Protein AF-0000000072577090 (afdb_homodimer)

Secondary structure (DSSP, 8-state):
------GGGPEEEEEEE-HHHHHHHHHHHHHHT--HHHHHHHHHHHHHH-SSPPPP---TT-EEEEEEE-TTHHHHHHHHHHHTT--HHHHHHHHHHHHHHHSPPPPP---SS-EEEEEE-SSTTS-HHHHHHHHHHHHHS-TTSEEEEE-THHHHHHHHHHH-----S----TT-EEEEE-----EEEEE--TT-HHHHHTT--PBPTTS--HHHHHHT---S-GGGG-EE---TTTTT-EEEE--BGGGGGHHHHHTTSTTGGGHHHHHHHHHHTT-SEEEEE--S--SHHHHHHHHHTSPPTTPPTTSSEEEEEEESSTHHHHHHHHHHHHHHHHHHHHT----EEEEEEEEE-GGGTHHHHHHHHHHHHT-SSPEEEEEE--HHHHHHHHHT--HHHH-TTSHHHHHHHHHHHHH-/------GGGPEEEEEEE-HHHHHHHHHHHHHHT--HHHHHHHHHHHHHH-SSPPPP---TT-EEEEEEE-TTHHHHHHHHHHHTT--HHHHHHHHHHHHHHHSPPPPP---SS-EEEEEE-SSTTS-HHHHHHHHHHHHHS-TTSEEEEE-THHHHHHHHHHH-----S----TT-EEEEE-----EEEEE--TT-HHHHHTT--PBPTTS--HHHHHTT---S-GGGG-EE---TTTTT-EEEE--BGGGGGHHHHHTTSTTGGGHHHHHHHHHHTT-SEEEEE--S--SHHHHHHHHHTSPPTTPPTTSSEEEEEEESSTHHHHHHHHHHHHHHHHHHHHT----EEEEEEEEE-GGGTHHHHHHHHHHHT--SSPEEEEEE--HHHHHHHHHT--HHHH-TTSHHHHHHHHHHHHH-

Solvent-accessible surface area (backbone atoms only — not comparable to full-atom values): 44382 Å² total; per-residue (Å²): 131,83,70,78,76,68,77,80,66,46,41,80,46,79,50,46,38,22,63,69,60,52,50,52,46,51,43,46,23,45,68,67,71,42,54,61,40,57,50,48,45,50,10,44,54,52,51,68,68,46,92,67,86,73,76,88,58,86,56,73,80,41,37,86,38,72,47,47,34,58,72,64,50,66,60,54,47,53,52,49,24,56,77,68,72,48,51,67,49,50,44,49,45,35,12,46,49,50,35,49,69,74,47,58,80,72,77,66,89,68,60,94,57,57,26,30,37,28,31,37,42,44,58,70,87,39,45,45,50,57,50,46,51,39,31,47,49,34,36,8,17,41,48,90,39,69,38,61,25,40,60,60,52,42,59,51,46,59,52,48,67,69,64,73,90,81,82,72,80,87,68,69,71,61,72,56,64,39,69,38,47,29,55,48,35,32,27,36,39,33,32,63,20,40,80,27,58,52,20,41,29,57,55,46,67,61,39,56,80,90,59,60,47,67,51,31,37,39,55,73,58,58,78,69,62,72,72,75,59,49,41,74,49,87,41,84,58,29,70,73,21,32,32,34,35,47,10,31,61,64,39,52,45,34,53,68,50,35,71,76,39,80,72,39,47,47,21,51,38,66,50,46,53,84,56,42,85,77,28,36,33,39,38,37,28,48,43,56,48,65,51,59,60,44,46,10,46,50,52,49,10,30,58,52,94,90,56,60,92,54,58,24,8,35,35,35,45,32,40,42,45,74,72,37,56,60,42,48,51,53,50,54,49,51,54,48,50,48,24,65,75,68,70,51,50,63,33,63,60,19,30,30,38,24,61,41,50,74,86,67,41,67,60,26,51,51,33,44,48,54,50,56,65,50,57,75,51,32,64,53,35,71,31,58,67,57,67,62,58,57,49,17,42,72,68,24,34,50,46,59,72,68,38,50,84,35,70,54,33,17,34,24,37,22,30,35,59,61,61,98,132,81,70,79,76,68,77,81,65,45,41,80,46,80,49,45,40,23,62,68,59,50,49,51,47,52,43,45,22,45,66,68,72,42,55,60,41,57,49,49,46,51,11,44,54,52,50,69,67,47,90,66,86,72,73,87,57,86,56,73,78,43,36,86,38,73,48,46,34,58,72,64,51,64,61,53,47,52,52,49,27,55,76,68,72,47,51,67,48,50,45,50,45,36,11,46,50,50,36,48,68,74,48,58,79,71,78,67,89,68,61,95,57,58,24,29,37,28,32,36,41,44,59,70,89,39,45,44,50,58,48,46,53,38,32,46,48,34,36,9,18,41,49,91,37,69,37,61,24,39,61,58,52,39,59,52,45,58,53,47,65,69,66,71,89,79,84,69,81,85,68,66,71,63,71,58,63,38,69,38,47,29,56,47,34,33,28,36,37,33,33,63,21,39,81,27,58,50,20,40,28,57,55,47,68,62,40,56,80,90,57,62,46,67,52,32,37,41,55,72,58,57,78,69,63,73,74,76,60,48,41,72,50,86,40,83,58,28,71,73,21,30,32,35,36,48,1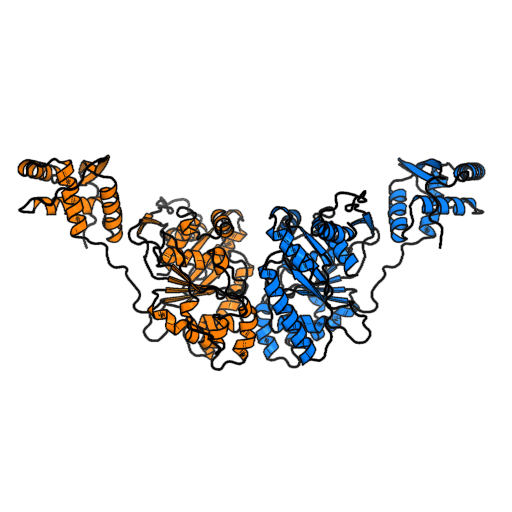0,30,60,62,38,52,45,37,54,68,50,36,72,76,37,80,70,40,45,48,21,50,37,65,51,45,54,85,56,41,86,78,28,38,34,37,38,35,29,48,43,56,48,66,50,59,59,46,46,10,45,50,51,49,9,31,58,51,93,92,57,60,91,52,57,25,9,35,35,36,44,33,40,43,45,74,72,38,55,60,42,48,52,53,50,54,49,51,52,49,49,49,25,65,76,69,70,51,50,64,33,62,60,18,30,30,36,23,60,41,49,73,86,68,40,66,60,26,51,52,33,42,49,55,48,56,68,33,66,80,52,34,62,52,35,72,32,56,65,57,67,62,58,57,50,18,42,73,68,24,34,51,46,59,73,69,40,49,82,36,72,54,34,17,34,24,37,20,29,37,59,63,62,97

Organism: Streptomyces coelicolor (strain ATCC BAA-471 / A3(2) / M145) (NCBI:txid100226)

InterPro domains:
  IPR002586 CobQ/CobB/MinD/ParA nucleotide binding domain [PF01656] (117-141)
  IPR025669 AAA domain [PF13614] (180-297)
  IPR027417 P-loop containing nucleoside triphosphate hydrolase [G3DSA:3.40.50.300] (107-420)
  IPR027417 P-loop containing nucleoside triphosphate hydrolase [SSF52540] (109-142)
  IPR027417 P-loop containing nucleoside triphosphate hydrolase [SSF52540] (183-419)
  IPR050678 DNA Partitioning ATPase [PTHR13696] (109-419)

pLDDT: mean 87.31, std 14.74, range [22.56, 98.88]

Structure (mmCIF, N/CA/C/O backbone):
data_AF-0000000072577090-model_v1
#
loop_
_entity.id
_entity.type
_entity.pdbx_description
1 polymer 'Plasmid partitioning protein, ParA1'
#
loop_
_atom_site.group_PDB
_atom_site.id
_atom_site.type_symbol
_atom_site.label_atom_id
_atom_site.label_alt_id
_atom_site.label_comp_id
_atom_site.label_asym_id
_atom_site.label_entity_id
_atom_site.label_seq_id
_atom_site.pdbx_PDB_ins_code
_atom_site.Cartn_x
_atom_site.Cartn_y
_atom_site.Cartn_z
_atom_site.occupancy
_atom_site.B_iso_or_equiv
_atom_site.auth_seq_id
_atom_site.auth_comp_id
_atom_site.auth_asym_id
_atom_site.auth_atom_id
_atom_site.pdbx_PDB_model_num
ATOM 1 N N . MET A 1 1 ? -1.999 53.438 -0.349 1 22.56 1 MET A N 1
ATOM 2 C CA . MET A 1 1 ? -1.002 53.188 -1.384 1 22.56 1 MET A CA 1
ATOM 3 C C . MET A 1 1 ? 0.4 53.5 -0.883 1 22.56 1 MET A C 1
ATOM 5 O O . MET A 1 1 ? 0.87 54.625 -1.033 1 22.56 1 MET A O 1
ATOM 9 N N . SER A 1 2 ? 0.749 53.031 0.361 1 27.7 2 SER A N 1
ATOM 10 C CA . SER A 1 2 ? 1.981 53.406 1.045 1 27.7 2 SER A CA 1
ATOM 11 C C . SER A 1 2 ? 3.203 53.125 0.179 1 27.7 2 SER A C 1
ATOM 13 O O . SER A 1 2 ? 3.33 52.031 -0.385 1 27.7 2 SER A O 1
ATOM 15 N N . SER A 1 3 ? 3.766 54.125 -0.482 1 32.41 3 SER A N 1
ATOM 16 C CA . SER A 1 3 ? 4.898 54.125 -1.403 1 32.41 3 SER A CA 1
ATOM 17 C C . SER A 1 3 ? 6.016 53.219 -0.913 1 32.41 3 SER A C 1
ATOM 19 O O . SER A 1 3 ? 6.355 53.219 0.271 1 32.41 3 SER A O 1
ATOM 21 N N . PRO A 1 4 ? 6.246 52.031 -1.61 1 38.53 4 PRO A N 1
ATOM 22 C CA . PRO A 1 4 ? 7.426 51.25 -1.233 1 38.53 4 PRO A CA 1
ATOM 23 C C . PRO A 1 4 ? 8.641 52.125 -0.935 1 38.53 4 PRO A C 1
ATOM 25 O O . PRO A 1 4 ? 9 53 -1.736 1 38.53 4 PRO A O 1
ATOM 28 N N . ALA A 1 5 ? 8.875 52.594 0.219 1 40.69 5 ALA A N 1
ATOM 29 C CA . ALA A 1 5 ? 10.062 53.344 0.639 1 40.69 5 ALA A CA 1
ATOM 30 C C . ALA A 1 5 ? 11.297 52.875 -0.127 1 40.69 5 ALA A C 1
ATOM 32 O O . ALA A 1 5 ? 11.602 51.656 -0.153 1 40.69 5 ALA A O 1
ATOM 33 N N . THR A 1 6 ? 11.695 53.375 -1.257 1 43.81 6 THR A N 1
ATOM 34 C CA . THR A 1 6 ? 12.898 53.188 -2.064 1 43.81 6 THR A CA 1
ATOM 35 C C . THR A 1 6 ? 14.109 52.906 -1.177 1 43.81 6 THR A C 1
ATOM 37 O O . THR A 1 6 ? 14.375 53.656 -0.242 1 43.81 6 THR A O 1
ATOM 40 N N . SER A 1 7 ? 14.609 51.719 -0.969 1 48.34 7 SER A N 1
ATOM 41 C CA . SER A 1 7 ? 15.789 51.156 -0.322 1 48.34 7 SER A CA 1
ATOM 42 C C . SER A 1 7 ? 16.984 52.094 -0.437 1 48.34 7 SER A C 1
ATOM 44 O O . SER A 1 7 ? 17.938 52 0.336 1 48.34 7 SER A O 1
ATOM 46 N N . ASN A 1 8 ? 16.922 52.969 -1.437 1 55.75 8 ASN A N 1
ATOM 47 C CA . ASN A 1 8 ? 18.156 53.656 -1.833 1 55.75 8 ASN A CA 1
ATOM 48 C C . ASN A 1 8 ? 18.531 54.75 -0.839 1 55.75 8 ASN A C 1
ATOM 50 O O . ASN A 1 8 ? 19.688 55.156 -0.771 1 55.75 8 ASN A O 1
ATOM 54 N N . ASP A 1 9 ? 17.547 55.25 -0.055 1 71.38 9 ASP A N 1
ATOM 55 C CA . ASP A 1 9 ? 17.891 56.469 0.683 1 71.38 9 ASP A CA 1
ATOM 56 C C . ASP A 1 9 ? 18.047 56.188 2.174 1 71.38 9 ASP A C 1
ATOM 58 O O . ASP A 1 9 ? 17.891 57.062 3.006 1 71.38 9 ASP A O 1
ATOM 62 N N . ARG A 1 10 ? 18.344 54.875 2.525 1 83.94 10 ARG A N 1
ATOM 63 C CA . ARG A 1 10 ? 18.5 54.562 3.945 1 83.94 10 ARG A CA 1
ATOM 64 C C . ARG A 1 10 ? 19.984 54.406 4.301 1 83.94 10 ARG A C 1
ATOM 66 O O . ARG A 1 10 ? 20.797 54.125 3.432 1 83.94 10 ARG A O 1
ATOM 73 N N . GLU A 1 11 ? 20.281 54.812 5.512 1 89.5 11 GLU A N 1
ATOM 74 C CA . GLU A 1 11 ? 21.656 54.688 6.004 1 89.5 11 GLU A CA 1
ATOM 75 C C . GLU A 1 11 ? 21.812 53.438 6.875 1 89.5 11 GLU A C 1
ATOM 77 O O . GLU A 1 11 ? 20.953 53.156 7.703 1 89.5 11 GLU A O 1
ATOM 82 N N . LYS A 1 12 ? 22.906 52.688 6.695 1 91.88 12 LYS A N 1
ATOM 83 C CA . LYS A 1 12 ? 23.219 51.5 7.504 1 91.88 12 LYS A CA 1
ATOM 84 C C . LYS A 1 12 ? 23.672 51.906 8.906 1 91.88 12 LYS A C 1
ATOM 86 O O . LYS A 1 12 ? 24.531 52.781 9.062 1 91.88 12 LYS A O 1
ATOM 91 N N . VAL A 1 13 ? 23.078 51.344 9.898 1 90.88 13 VAL A N 1
ATOM 92 C CA . VAL A 1 13 ? 23.438 51.594 11.289 1 90.88 13 VAL A CA 1
ATOM 93 C C . VAL A 1 13 ? 23.844 50.281 11.953 1 90.88 13 VAL A C 1
ATOM 95 O O . VAL A 1 13 ? 23.25 49.25 11.68 1 90.88 13 VAL A O 1
ATOM 98 N N . VAL A 1 14 ? 24.859 50.312 12.75 1 92.06 14 VAL A N 1
ATOM 99 C CA . VAL A 1 14 ? 25.359 49.156 13.445 1 92.06 14 VAL A CA 1
ATOM 100 C C . VAL A 1 14 ? 25.328 49.375 14.953 1 92.06 14 VAL A C 1
ATOM 102 O O . VAL A 1 14 ? 25.781 50.438 15.43 1 92.06 14 VAL A O 1
ATOM 105 N N . SER A 1 15 ? 24.688 48.5 15.609 1 93 15 SER A N 1
ATOM 106 C CA . SER A 1 15 ? 24.641 48.5 17.062 1 93 15 SER A CA 1
ATOM 107 C C . SER A 1 15 ? 24.641 47.062 17.609 1 93 15 SER A C 1
ATOM 109 O O . SER A 1 15 ? 25.172 46.156 16.984 1 93 15 SER A O 1
ATOM 111 N N . LYS A 1 16 ? 24.172 46.938 18.906 1 94.56 16 LYS A N 1
ATOM 112 C CA . LYS A 1 16 ? 24.078 45.625 19.516 1 94.56 16 LYS A CA 1
ATOM 113 C C . LYS A 1 16 ? 22.672 45.375 20.062 1 94.56 16 LYS A C 1
ATOM 115 O O . LYS A 1 16 ? 22 46.312 20.516 1 94.56 16 LYS A O 1
ATOM 120 N N . LEU A 1 17 ? 22.281 44.188 19.938 1 93.81 17 LEU A N 1
ATOM 121 C CA . LEU A 1 17 ? 20.969 43.75 20.422 1 93.81 17 LEU A CA 1
ATOM 122 C C . LEU A 1 17 ? 21.031 42.312 20.969 1 93.81 17 LEU A C 1
ATOM 124 O O . LEU A 1 17 ? 21.672 41.469 20.359 1 93.81 17 LEU A O 1
ATOM 128 N N . PRO A 1 18 ? 20.375 42.125 22.125 1 93.5 18 PRO A N 1
ATOM 129 C CA . PRO A 1 18 ? 20.328 40.75 22.594 1 93.5 18 PRO A CA 1
ATOM 130 C C . PRO A 1 18 ? 19.641 39.812 21.609 1 93.5 18 PRO A C 1
ATOM 132 O O . PRO A 1 18 ? 18.656 40.188 20.969 1 93.5 18 PRO A O 1
ATOM 135 N N . GLY A 1 19 ? 20.141 38.562 21.562 1 91.31 19 GLY A N 1
ATOM 136 C CA . GLY A 1 19 ? 19.625 37.562 20.625 1 91.31 19 GLY A CA 1
ATOM 137 C C . GLY A 1 19 ? 18.141 37.344 20.75 1 91.31 19 GLY A C 1
ATOM 138 O O . GLY A 1 19 ? 17.438 37.25 19.734 1 91.31 19 GLY A O 1
ATOM 139 N N . TRP A 1 20 ? 17.703 37.25 21.984 1 91.62 20 TRP A N 1
ATOM 140 C CA . TRP A 1 20 ? 16.281 36.969 22.203 1 91.62 20 TRP A CA 1
ATOM 141 C C . TRP A 1 20 ? 15.422 38.125 21.688 1 91.62 20 TRP A C 1
ATOM 143 O O . TRP A 1 20 ? 14.344 37.875 21.125 1 91.62 20 TRP A O 1
ATOM 153 N N . LEU A 1 21 ? 15.812 39.344 21.859 1 93.25 21 LEU A N 1
ATOM 154 C CA . LEU A 1 21 ? 15.055 40.531 21.406 1 93.25 21 LEU A CA 1
ATOM 155 C C . LEU A 1 21 ? 15.055 40.594 19.875 1 93.25 21 LEU A C 1
ATOM 157 O O . LEU A 1 21 ? 14.039 40.938 19.266 1 93.25 21 LEU A O 1
ATOM 161 N N . ARG A 1 22 ? 16.172 40.25 19.328 1 92.12 22 ARG A N 1
ATOM 162 C CA . ARG A 1 22 ? 16.281 40.188 17.875 1 92.12 22 ARG A CA 1
ATOM 163 C C . ARG A 1 22 ? 15.312 39.156 17.297 1 92.12 22 ARG A C 1
ATOM 165 O O . ARG A 1 22 ? 14.664 39.406 16.266 1 92.12 22 ARG A O 1
ATOM 172 N N . GLN A 1 23 ? 15.289 38.062 17.922 1 90.38 23 GLN A N 1
ATOM 173 C CA . GLN A 1 23 ? 14.414 36.969 17.469 1 90.38 23 GLN A CA 1
ATOM 174 C C . GLN A 1 23 ? 12.945 37.375 17.578 1 90.38 23 GLN A C 1
ATOM 176 O O . GLN A 1 23 ? 12.164 37.125 16.656 1 90.38 23 GLN A O 1
ATOM 181 N N . ASN A 1 24 ? 12.617 37.938 18.672 1 91.75 24 ASN A N 1
ATOM 182 C CA . ASN A 1 24 ? 11.242 38.406 18.875 1 91.75 24 ASN A CA 1
ATOM 183 C C . ASN A 1 24 ? 10.852 39.438 17.828 1 91.75 24 ASN A C 1
ATOM 185 O O . ASN A 1 24 ? 9.727 39.438 17.328 1 91.75 24 ASN A O 1
ATOM 189 N N . LEU A 1 25 ? 11.773 40.312 17.531 1 92.5 25 LEU A N 1
ATOM 190 C CA . LEU A 1 25 ? 11.539 41.344 16.531 1 92.5 25 LEU A CA 1
ATOM 191 C C . LEU A 1 25 ? 11.305 40.719 15.156 1 92.5 25 LEU A C 1
ATOM 193 O O . LEU A 1 25 ? 10.367 41.094 14.453 1 92.5 25 LEU A O 1
ATOM 197 N N . LYS A 1 26 ? 12.133 39.781 14.867 1 89.88 26 LYS A N 1
ATOM 198 C CA . LYS A 1 26 ? 12.031 39.094 13.586 1 89.88 26 LYS A CA 1
ATOM 199 C C . LYS A 1 26 ? 10.688 38.375 13.438 1 89.88 26 LYS A C 1
ATOM 201 O O . LYS A 1 26 ? 10.016 38.531 12.414 1 89.88 26 LYS A O 1
ATOM 206 N N . ILE A 1 27 ? 10.281 37.719 14.414 1 88.62 27 ILE A N 1
ATOM 207 C CA . ILE A 1 27 ? 9.039 36.938 14.414 1 88.62 27 ILE A CA 1
ATOM 208 C C . ILE A 1 27 ? 7.848 37.906 14.289 1 88.62 27 ILE A C 1
ATOM 210 O O . ILE A 1 27 ? 6.977 37.719 13.438 1 88.62 27 ILE A O 1
ATOM 214 N N . ARG A 1 28 ? 7.852 38.906 15.172 1 90.62 28 ARG A N 1
ATOM 215 C CA . ARG A 1 28 ? 6.727 39.844 15.227 1 90.62 28 ARG A CA 1
ATOM 216 C C . ARG A 1 28 ? 6.594 40.625 13.93 1 90.62 28 ARG A C 1
ATOM 218 O O . ARG A 1 28 ? 5.484 40.875 13.445 1 90.62 28 ARG A O 1
ATOM 225 N N . ALA A 1 29 ? 7.723 41.031 13.422 1 90.12 29 ALA A N 1
ATOM 226 C CA . ALA A 1 29 ? 7.707 41.75 12.141 1 90.12 29 ALA A CA 1
ATOM 227 C C . ALA A 1 29 ? 7.105 40.875 11.039 1 90.12 29 ALA A C 1
ATOM 229 O O . ALA A 1 29 ? 6.281 41.344 10.25 1 90.12 29 ALA A O 1
ATOM 230 N N . ALA A 1 30 ? 7.492 39.656 11.047 1 86.06 30 ALA A N 1
ATOM 231 C CA . ALA A 1 30 ? 6.973 38.719 10.062 1 86.06 30 ALA A CA 1
ATOM 232 C C . ALA A 1 30 ? 5.473 38.5 10.25 1 86.06 30 ALA A C 1
ATOM 234 O O . ALA A 1 30 ? 4.727 38.406 9.266 1 86.06 30 ALA A O 1
ATOM 235 N N . GLN A 1 31 ? 5.086 38.375 11.438 1 85.94 31 GLN A N 1
ATOM 236 C CA . GLN A 1 31 ? 3.674 38.188 11.758 1 85.94 31 GLN A CA 1
ATOM 237 C C . GLN A 1 31 ? 2.822 39.344 11.227 1 85.94 31 GLN A C 1
ATOM 239 O O . GLN A 1 31 ? 1.686 39.125 10.797 1 85.94 31 GLN A O 1
ATOM 244 N N . HIS A 1 32 ? 3.432 40.531 11.234 1 88.44 32 HIS A N 1
ATOM 245 C CA . HIS A 1 32 ? 2.697 41.719 10.805 1 88.44 32 HIS A CA 1
ATOM 246 C C . HIS A 1 32 ? 3.018 42.062 9.352 1 88.44 32 HIS A C 1
ATOM 248 O O . HIS A 1 32 ? 2.494 43.031 8.812 1 88.44 32 HIS A O 1
ATOM 254 N N . GLY A 1 33 ? 3.883 41.281 8.766 1 86 33 GLY A N 1
ATOM 255 C CA . GLY A 1 33 ? 4.254 41.531 7.383 1 86 33 GLY A CA 1
ATOM 256 C C . GLY A 1 33 ? 5.035 42.812 7.203 1 86 33 GLY A C 1
ATOM 257 O O . GLY A 1 33 ? 4.844 43.531 6.219 1 86 33 GLY A O 1
ATOM 258 N N . ILE A 1 34 ? 5.816 43.188 8.18 1 88.44 34 ILE A N 1
ATOM 259 C CA . ILE A 1 34 ? 6.613 44.406 8.164 1 88.44 34 ILE A CA 1
ATOM 260 C C . ILE A 1 34 ? 8.102 44.062 8.117 1 88.44 34 ILE A C 1
ATOM 262 O O . ILE A 1 34 ? 8.531 43.094 8.742 1 88.44 34 ILE A O 1
ATOM 266 N N . GLU A 1 35 ? 8.773 44.781 7.352 1 90.25 35 GLU A N 1
ATOM 267 C CA . GLU A 1 35 ? 10.219 44.594 7.336 1 90.25 35 GLU A CA 1
ATOM 268 C C . GLU A 1 35 ? 10.844 44.969 8.68 1 90.25 35 GLU A C 1
ATOM 270 O O . GLU A 1 35 ? 10.391 45.875 9.352 1 90.25 35 GLU A O 1
ATOM 275 N N . ILE A 1 36 ? 11.859 44.344 8.984 1 91.25 36 ILE A N 1
ATOM 276 C CA . ILE A 1 36 ? 12.555 44.562 10.25 1 91.25 36 ILE A CA 1
ATOM 277 C C . ILE A 1 36 ? 13.016 46.031 10.352 1 91.25 36 ILE A C 1
ATOM 279 O O . ILE A 1 36 ? 12.883 46.656 11.398 1 91.25 36 ILE A O 1
ATOM 283 N N . GLN A 1 37 ? 13.539 46.562 9.289 1 92.44 37 GLN A N 1
ATOM 284 C CA . GLN A 1 37 ? 14.039 47.938 9.297 1 92.44 37 GLN A CA 1
ATOM 285 C C . GLN A 1 37 ? 12.922 48.906 9.586 1 92.44 37 GLN A C 1
ATOM 287 O O . GLN A 1 37 ? 13.133 49.938 10.273 1 92.44 37 GLN A O 1
ATOM 292 N N . THR A 1 38 ? 11.805 48.594 9.07 1 93.5 38 THR A N 1
ATOM 293 C CA . THR A 1 38 ? 10.656 49.469 9.312 1 93.5 38 THR A CA 1
ATOM 294 C C . THR A 1 38 ? 10.211 49.375 10.773 1 93.5 38 THR A C 1
ATOM 296 O O . THR A 1 38 ? 9.852 50.406 11.375 1 93.5 38 THR A O 1
ATOM 299 N N . ALA A 1 39 ? 10.242 48.219 11.312 1 94.88 39 ALA A N 1
ATOM 300 C CA . ALA A 1 39 ? 9.891 48.031 12.719 1 94.88 39 ALA A CA 1
ATOM 301 C C . ALA A 1 39 ? 10.836 48.781 13.633 1 94.88 39 ALA A C 1
ATOM 303 O O . ALA A 1 39 ? 10.406 49.438 14.586 1 94.88 39 ALA A O 1
ATOM 304 N N . VAL A 1 40 ? 12.078 48.75 13.344 1 95.5 40 VAL A N 1
ATOM 305 C CA . VAL A 1 40 ? 13.086 49.406 14.141 1 95.5 40 VAL A CA 1
ATOM 306 C C . VAL A 1 40 ? 12.906 50.938 14.016 1 95.5 40 VAL A C 1
ATOM 308 O O . VAL A 1 40 ? 12.977 51.656 15.008 1 95.5 40 VAL A O 1
ATOM 311 N N . GLU A 1 41 ? 12.648 51.344 12.812 1 95.38 41 GLU A N 1
ATOM 312 C CA . GLU A 1 41 ? 12.391 52.75 12.562 1 95.38 41 GLU A CA 1
ATOM 313 C C . GLU A 1 41 ? 11.234 53.25 13.414 1 95.38 41 GLU A C 1
ATOM 315 O O . GLU A 1 41 ? 11.344 54.312 14.062 1 95.38 41 GLU A O 1
ATOM 320 N N . GLN A 1 42 ? 10.227 52.531 13.398 1 95.06 42 GLN A N 1
ATOM 321 C CA . GLN A 1 42 ? 9.039 52.906 14.148 1 95.06 42 GLN A CA 1
ATOM 322 C C . GLN A 1 42 ? 9.305 52.875 15.648 1 95.06 42 GLN A C 1
ATOM 324 O O . GLN A 1 42 ? 8.883 53.781 16.375 1 95.06 42 GLN A O 1
ATOM 329 N N . GLY A 1 43 ? 9.93 51.875 16.125 1 95.12 43 GLY A N 1
ATOM 330 C CA . GLY A 1 43 ? 10.273 51.75 17.531 1 95.12 43 GLY A CA 1
ATOM 331 C C . GLY A 1 43 ? 11.086 52.938 18.031 1 95.12 43 GLY A C 1
ATOM 332 O O . GLY A 1 43 ? 10.797 53.5 19.094 1 95.12 43 GLY A O 1
ATOM 333 N N . ILE A 1 44 ? 12.055 53.281 17.266 1 95.25 44 ILE A N 1
ATOM 334 C CA . ILE A 1 44 ? 12.93 54.375 17.625 1 95.25 44 ILE A CA 1
ATOM 335 C C . ILE A 1 44 ? 12.125 55.688 17.656 1 95.25 44 ILE A C 1
ATOM 337 O O . ILE A 1 44 ? 12.242 56.469 18.594 1 95.25 44 ILE A O 1
ATOM 341 N N . SER A 1 45 ? 11.367 55.875 16.594 1 94.81 45 SER A N 1
ATOM 342 C CA . SER A 1 45 ? 10.539 57.094 16.516 1 94.81 45 SER A CA 1
ATOM 343 C C . SER A 1 45 ? 9.617 57.188 17.734 1 94.81 45 SER A C 1
ATOM 345 O O . SER A 1 45 ? 9.516 58.25 18.359 1 94.81 45 SER A O 1
ATOM 347 N N . ASP A 1 46 ? 9.016 56.125 18.078 1 94.19 46 ASP A N 1
ATOM 348 C CA . ASP A 1 46 ? 8.086 56.125 19.203 1 94.19 46 ASP A CA 1
ATOM 349 C C . ASP A 1 46 ? 8.82 56.344 20.516 1 94.19 46 ASP A C 1
ATOM 351 O O . ASP A 1 46 ? 8.336 57.062 21.391 1 94.19 46 ASP A O 1
ATOM 355 N N . TRP A 1 47 ? 9.891 55.625 20.656 1 94.25 47 TRP A N 1
ATOM 356 C CA . TRP A 1 47 ? 10.68 55.75 21.875 1 94.25 47 TRP A CA 1
ATOM 357 C C . TRP A 1 47 ? 11.172 57.188 22.078 1 94.25 47 TRP A C 1
ATOM 359 O O . TRP A 1 47 ? 11.133 57.688 23.188 1 94.25 47 TRP A O 1
ATOM 369 N N . CYS A 1 48 ? 11.594 57.844 21 1 93.69 48 CYS A N 1
ATOM 370 C CA . CYS A 1 48 ? 12.07 59.219 21.078 1 93.69 48 CYS A CA 1
ATOM 371 C C . CYS A 1 48 ? 10.93 60.156 21.422 1 93.69 48 CYS A C 1
ATOM 373 O O . CYS A 1 48 ? 11.164 61.219 22 1 93.69 48 CYS A O 1
ATOM 375 N N . GLY A 1 49 ? 9.758 59.781 21.078 1 90.69 49 GLY A N 1
ATOM 376 C CA . GLY A 1 49 ? 8.594 60.625 21.312 1 90.69 49 GLY A CA 1
ATOM 377 C C . GLY A 1 49 ? 8.047 60.5 22.719 1 90.69 49 GLY A C 1
ATOM 378 O O . GLY A 1 49 ? 7.184 61.281 23.125 1 90.69 49 GLY A O 1
ATOM 379 N N . LEU A 1 50 ? 8.523 59.562 23.484 1 88.31 50 LEU A N 1
ATOM 380 C CA . LEU A 1 50 ? 8.039 59.375 24.844 1 88.31 50 LEU A CA 1
ATOM 381 C C . LEU A 1 50 ? 8.562 60.469 25.781 1 88.31 50 LEU A C 1
ATOM 383 O O . LEU A 1 50 ? 9.68 60.938 25.594 1 88.31 50 LEU A O 1
ATOM 387 N N . ALA A 1 51 ? 7.758 60.781 26.734 1 75.94 51 ALA A N 1
ATOM 388 C CA . ALA A 1 51 ? 8.133 61.781 27.734 1 75.94 51 ALA A CA 1
ATOM 389 C C . ALA A 1 51 ? 9.055 61.188 28.797 1 75.94 51 ALA A C 1
ATOM 391 O O . ALA A 1 51 ? 9.883 61.875 29.375 1 75.94 51 ALA A O 1
ATOM 392 N N . SER A 1 52 ? 8.75 59.844 29.203 1 71.19 52 SER A N 1
ATOM 393 C CA . SER A 1 52 ? 9.539 59.188 30.234 1 71.19 52 SER A CA 1
ATOM 394 C C . SER A 1 52 ? 10.211 57.938 29.688 1 71.19 52 SER A C 1
ATOM 396 O O . SER A 1 52 ? 9.789 57.406 28.672 1 71.19 52 SER A O 1
ATOM 398 N N . ALA A 1 53 ? 11.281 57.594 30.453 1 67.56 53 ALA A N 1
ATOM 399 C CA . ALA A 1 53 ? 12.055 56.406 30.062 1 67.56 53 ALA A CA 1
ATOM 400 C C . ALA A 1 53 ? 11.25 55.125 30.281 1 67.56 53 ALA A C 1
ATOM 402 O O . ALA A 1 53 ? 10.414 55.062 31.188 1 67.56 53 ALA A O 1
ATOM 403 N N . THR A 1 54 ? 11.312 54.188 29.359 1 80.56 54 THR A N 1
ATOM 404 C CA . THR A 1 54 ? 10.703 52.875 29.484 1 80.56 54 THR A CA 1
ATOM 405 C C . THR A 1 54 ? 11.523 51.969 30.406 1 80.56 54 THR A C 1
ATOM 407 O O . THR A 1 54 ? 12.633 52.344 30.812 1 80.56 54 THR A O 1
ATOM 410 N N . ALA A 1 55 ? 10.938 50.938 30.906 1 85.69 55 ALA A N 1
ATOM 411 C CA . ALA A 1 55 ? 11.609 49.969 31.781 1 85.69 55 ALA A CA 1
ATOM 412 C C . ALA A 1 55 ? 12.922 49.5 31.156 1 85.69 55 ALA A C 1
ATOM 414 O O . ALA A 1 55 ? 13.023 49.406 29.922 1 85.69 55 ALA A O 1
ATOM 415 N N . THR A 1 56 ? 13.891 49.281 31.969 1 90.69 56 THR A N 1
ATOM 416 C CA . THR A 1 56 ? 15.18 48.781 31.5 1 90.69 56 THR A CA 1
ATOM 417 C C . THR A 1 56 ? 15.031 47.375 30.906 1 90.69 56 THR A C 1
ATOM 419 O O . THR A 1 56 ? 14.258 46.562 31.406 1 90.69 56 THR A O 1
ATOM 422 N N . VAL A 1 57 ? 15.688 47.094 29.797 1 93.88 57 VAL A N 1
ATOM 423 C CA . VAL A 1 57 ? 15.719 45.812 29.109 1 93.88 57 VAL A CA 1
ATOM 424 C C . VAL A 1 57 ? 17.062 45.125 29.359 1 93.88 57 VAL A C 1
ATOM 426 O O . VAL A 1 57 ? 18.094 45.781 29.406 1 93.88 57 VAL A O 1
ATOM 429 N N . ASP A 1 58 ? 17 43.875 29.656 1 92.69 58 ASP A N 1
ATOM 430 C CA . ASP A 1 58 ? 18.234 43.125 29.828 1 92.69 58 ASP A CA 1
ATOM 431 C C . ASP A 1 58 ? 19.031 43.062 28.531 1 92.69 58 ASP A C 1
ATOM 433 O O . ASP A 1 58 ? 18.609 42.406 27.562 1 92.69 58 ASP A O 1
ATOM 437 N N . THR A 1 59 ? 20.156 43.656 28.484 1 92.31 59 THR A N 1
ATOM 438 C CA . THR A 1 59 ? 20.969 43.688 27.266 1 92.31 59 THR A CA 1
ATOM 439 C C . THR A 1 59 ? 22.219 42.844 27.422 1 92.31 59 THR A C 1
ATOM 441 O O . THR A 1 59 ? 23.188 43.031 26.688 1 92.31 59 THR A O 1
ATOM 444 N N . ALA A 1 60 ? 22.094 42 28.422 1 89.12 60 ALA A N 1
ATOM 445 C CA . ALA A 1 60 ? 23.25 41.125 28.625 1 89.12 60 ALA A CA 1
ATOM 446 C C . ALA A 1 60 ? 23.469 40.25 27.422 1 89.12 60 ALA A C 1
ATOM 448 O O . ALA A 1 60 ? 22.531 39.625 26.906 1 89.12 60 ALA A O 1
ATOM 449 N N . GLY A 1 61 ? 24.719 40.125 26.938 1 89.12 61 GLY A N 1
ATOM 450 C CA . GLY A 1 61 ? 25.047 39.25 25.828 1 89.12 61 GLY A CA 1
ATOM 451 C C . GLY A 1 61 ? 24.672 39.812 24.469 1 89.12 61 GLY A C 1
ATOM 452 O O . GLY A 1 61 ? 24.531 39.062 23.5 1 89.12 61 GLY A O 1
ATOM 453 N N . ALA A 1 62 ? 24.406 41.062 24.375 1 91.56 62 ALA A N 1
ATOM 454 C CA . ALA A 1 62 ? 24.031 41.688 23.109 1 91.56 62 ALA A CA 1
ATOM 455 C C . ALA A 1 62 ? 25.141 41.531 22.078 1 91.56 62 ALA A C 1
ATOM 457 O O . ALA A 1 62 ? 26.328 41.656 22.406 1 91.56 62 ALA A O 1
ATOM 458 N N . ASP A 1 63 ? 24.719 41.188 20.891 1 92 63 ASP A N 1
ATOM 459 C CA . ASP A 1 63 ? 25.641 41 19.781 1 92 63 ASP A CA 1
ATOM 460 C C . ASP A 1 63 ? 25.328 41.969 18.641 1 92 63 ASP A C 1
ATOM 462 O O . ASP A 1 63 ? 24.391 42.75 18.719 1 92 63 ASP A O 1
ATOM 466 N N . SER A 1 64 ? 26.172 41.906 17.672 1 92.44 64 SER A N 1
ATOM 467 C CA . SER A 1 64 ? 26.125 42.875 16.562 1 92.44 64 SER A CA 1
ATOM 468 C C . SER A 1 64 ? 24.781 42.812 15.852 1 92.44 64 SER A C 1
ATOM 470 O O . SER A 1 64 ? 24.266 41.719 15.555 1 92.44 64 SER A O 1
ATOM 472 N N . PHE A 1 65 ? 24.156 43.938 15.695 1 93 65 PHE A N 1
ATOM 473 C CA . PHE A 1 65 ? 22.875 44.094 15 1 93 65 PHE A CA 1
ATOM 474 C C . PHE A 1 65 ? 22.953 45.281 14.031 1 93 65 PHE A C 1
ATOM 476 O O . PHE A 1 65 ? 23.391 46.375 14.406 1 93 65 PHE A O 1
ATOM 483 N N . SER A 1 66 ? 22.609 45 12.805 1 92.12 66 SER A N 1
ATOM 484 C CA . SER A 1 66 ? 22.641 46.062 11.805 1 92.12 66 SER A CA 1
ATOM 485 C C . SER A 1 66 ? 21.281 46.188 11.109 1 92.12 66 SER A C 1
ATOM 487 O O . SER A 1 66 ? 20.547 45.219 10.969 1 92.12 66 SER A O 1
ATOM 489 N N . THR A 1 67 ? 20.953 47.344 10.812 1 92 67 THR A N 1
ATOM 490 C CA . THR A 1 67 ? 19.719 47.625 10.078 1 92 67 THR A CA 1
ATOM 491 C C . THR A 1 67 ? 19.859 48.906 9.281 1 92 67 THR A C 1
ATOM 493 O O . THR A 1 67 ? 20.953 49.5 9.211 1 92 67 THR A O 1
ATOM 496 N N . PHE A 1 68 ? 18.844 49.281 8.523 1 92.25 68 PHE A N 1
ATOM 497 C CA . PHE A 1 68 ? 18.844 50.5 7.723 1 92.25 68 PHE A CA 1
ATOM 498 C C . PHE A 1 68 ? 17.75 51.469 8.188 1 92.25 68 PHE A C 1
ATOM 500 O O . PHE A 1 68 ? 16.594 51.062 8.336 1 92.25 68 PHE A O 1
ATOM 507 N N . LEU A 1 69 ? 18.125 52.719 8.414 1 93.75 69 LEU A N 1
ATOM 508 C CA . LEU A 1 69 ? 17.188 53.719 8.906 1 93.75 69 LEU A CA 1
ATOM 509 C C . LEU A 1 69 ? 17.156 54.938 7.996 1 93.75 69 LEU A C 1
ATOM 511 O O . LEU A 1 69 ? 18.094 55.156 7.234 1 93.75 69 LEU A O 1
ATOM 515 N N . PRO A 1 70 ? 16.016 55.656 8.016 1 92.31 70 PRO A N 1
ATOM 516 C CA . PRO A 1 70 ? 16 56.938 7.273 1 92.31 70 PRO A CA 1
ATOM 517 C C . PRO A 1 70 ? 17.141 57.875 7.668 1 92.31 70 PRO A C 1
ATOM 519 O O . PRO A 1 70 ? 17.547 57.906 8.836 1 92.31 70 PRO A O 1
ATOM 522 N N . PRO A 1 71 ? 17.562 58.625 6.633 1 92 71 PRO A N 1
ATOM 523 C CA . PRO A 1 71 ? 18.688 59.531 6.93 1 92 71 PRO A CA 1
ATOM 524 C C . PRO A 1 71 ? 18.375 60.5 8.078 1 92 71 PRO A C 1
ATOM 526 O O . PRO A 1 71 ? 17.297 61.094 8.109 1 92 71 PRO A O 1
ATOM 529 N N . GLY A 1 72 ? 19.312 60.562 9.062 1 93.12 72 GLY A N 1
ATOM 530 C CA . GLY A 1 72 ? 19.188 61.531 10.156 1 93.12 72 GLY A CA 1
ATOM 531 C C . GLY A 1 72 ? 18.516 60.938 11.383 1 93.12 72 GLY A C 1
ATOM 532 O O . GLY A 1 72 ? 18.625 61.5 12.477 1 93.12 72 GLY A O 1
ATOM 533 N N . GLN A 1 73 ? 17.828 59.844 11.25 1 94.38 73 GLN A N 1
ATOM 534 C CA . GLN A 1 73 ? 17.094 59.312 12.383 1 94.38 73 GLN A CA 1
ATOM 535 C C . GLN A 1 73 ? 18.031 58.781 13.461 1 94.38 73 GLN A C 1
ATOM 537 O O . GLN A 1 73 ? 17.781 58.969 14.656 1 94.38 73 GLN A O 1
ATOM 542 N N . TRP A 1 74 ? 19.062 58.156 13.008 1 94.69 74 TRP A N 1
ATOM 543 C CA . TRP A 1 74 ? 19.984 57.562 13.961 1 94.69 74 TRP A CA 1
ATOM 544 C C . TRP A 1 74 ? 20.672 58.656 14.789 1 94.69 74 TRP A C 1
ATOM 546 O O . TRP A 1 74 ? 20.844 58.5 16 1 94.69 74 TRP A O 1
ATOM 556 N N . GLU A 1 75 ? 20.984 59.75 14.086 1 94 75 GLU A N 1
ATOM 557 C CA . GLU A 1 75 ? 21.609 60.875 14.773 1 94 75 GLU A CA 1
ATOM 558 C C . GLU A 1 75 ? 20.672 61.5 15.789 1 94 75 GLU A C 1
ATOM 560 O O . GLU A 1 75 ? 21.062 61.812 16.906 1 94 75 GLU A O 1
ATOM 565 N N . ALA A 1 76 ? 19.516 61.656 15.406 1 94.38 76 ALA A N 1
ATOM 566 C CA . ALA A 1 76 ? 18.5 62.188 16.312 1 94.38 76 ALA A CA 1
ATOM 567 C C . ALA A 1 76 ? 18.312 61.25 17.5 1 94.38 76 ALA A C 1
ATOM 569 O O . ALA A 1 76 ? 18.141 61.688 18.641 1 94.38 76 ALA A O 1
ATOM 570 N N . PHE A 1 77 ? 18.344 59.969 17.297 1 95.25 77 PHE A N 1
ATOM 571 C CA . PHE A 1 77 ? 18.188 58.938 18.328 1 95.25 77 PHE A CA 1
ATOM 572 C C . PHE A 1 77 ? 19.328 59.031 19.328 1 95.25 77 PHE A C 1
ATOM 574 O O . PHE A 1 77 ? 19.094 58.969 20.547 1 95.25 77 PHE A O 1
ATOM 581 N N . ARG A 1 78 ? 20.5 59.094 18.828 1 94.75 78 ARG A N 1
ATOM 582 C CA . ARG A 1 78 ? 21.672 59.188 19.688 1 94.75 78 ARG A CA 1
ATOM 583 C C . ARG A 1 78 ? 21.594 60.406 20.625 1 94.75 78 ARG A C 1
ATOM 585 O O . ARG A 1 78 ? 22 60.312 21.781 1 94.75 78 ARG A O 1
ATOM 592 N N . GLN A 1 79 ? 21.047 61.5 20.062 1 94.44 79 GLN A N 1
ATOM 593 C CA . GLN A 1 79 ? 20.891 62.719 20.875 1 94.44 79 GLN A CA 1
ATOM 594 C C . GLN A 1 79 ? 19.906 62.469 22.016 1 94.44 79 GLN A C 1
ATOM 596 O O . GLN A 1 79 ? 20.141 62.875 23.156 1 94.44 79 GLN A O 1
ATOM 601 N N . VAL A 1 80 ? 18.906 61.812 21.719 1 94.12 80 VAL A N 1
ATOM 602 C CA . VAL A 1 80 ? 17.875 61.562 22.719 1 94.12 80 VAL A CA 1
ATOM 603 C C . VAL A 1 80 ? 18.406 60.562 23.766 1 94.12 80 VAL A C 1
ATOM 605 O O . VAL A 1 80 ? 18.141 60.719 24.953 1 94.12 80 VAL A O 1
ATOM 608 N N . VAL A 1 81 ? 19.156 59.594 23.375 1 94 81 VAL A N 1
ATOM 609 C CA . VAL A 1 81 ? 19.781 58.594 24.25 1 94 81 VAL A CA 1
ATOM 610 C C . VAL A 1 81 ? 20.688 59.312 25.25 1 94 81 VAL A C 1
ATOM 612 O O . VAL A 1 81 ? 20.672 59 26.438 1 94 81 VAL A O 1
ATOM 615 N N . ALA A 1 82 ? 21.422 60.219 24.703 1 92.44 82 ALA A N 1
ATOM 616 C CA . ALA A 1 82 ? 22.328 61 25.547 1 92.44 82 ALA A CA 1
ATOM 617 C C . ALA A 1 82 ? 21.562 61.844 26.547 1 92.44 82 ALA A C 1
ATOM 619 O O . ALA A 1 82 ? 21.922 61.906 27.719 1 92.44 82 ALA A O 1
ATOM 620 N N . ASP A 1 83 ? 20.5 62.469 26.109 1 91.69 83 ASP A N 1
ATOM 621 C CA . ASP A 1 83 ? 19.672 63.344 26.953 1 91.69 83 ASP A CA 1
ATOM 622 C C . ASP A 1 83 ? 19.031 62.531 28.094 1 91.69 83 ASP A C 1
ATOM 624 O O . ASP A 1 83 ? 18.859 63.031 29.188 1 91.69 83 ASP A O 1
ATOM 628 N N . ARG A 1 84 ? 18.797 61.281 27.828 1 92.31 84 ARG A N 1
ATOM 629 C CA . ARG A 1 84 ? 18.109 60.438 28.797 1 92.31 84 ARG A CA 1
ATOM 630 C C . ARG A 1 84 ? 19.109 59.656 29.672 1 92.31 84 ARG A C 1
ATOM 632 O O . ARG A 1 84 ? 18.719 58.906 30.547 1 92.31 84 ARG A O 1
ATOM 639 N N . ARG A 1 85 ? 20.391 59.812 29.406 1 90.62 85 ARG A N 1
ATOM 640 C CA . ARG A 1 85 ? 21.484 59.219 30.156 1 90.62 85 ARG A CA 1
ATOM 641 C C . ARG A 1 85 ? 21.375 57.688 30.172 1 90.62 85 ARG A C 1
ATOM 643 O O . ARG A 1 85 ? 21.484 57.062 31.219 1 90.62 85 ARG A O 1
ATOM 650 N N . VAL A 1 86 ? 21.062 57.125 29.016 1 92.5 86 VAL A N 1
ATOM 651 C CA . VAL A 1 86 ? 21.078 55.656 28.828 1 92.5 86 VAL A CA 1
ATOM 652 C C . VAL A 1 86 ? 22.094 55.281 27.766 1 92.5 86 VAL A C 1
ATOM 654 O O . VAL A 1 86 ? 22.531 56.156 26.984 1 92.5 86 VAL A O 1
ATOM 657 N N . SER A 1 87 ? 22.531 54.031 27.844 1 93.56 87 SER A N 1
ATOM 658 C CA . SER A 1 87 ? 23.453 53.594 26.812 1 93.56 87 SER A CA 1
ATOM 659 C C . SER A 1 87 ? 22.75 53.438 25.469 1 93.56 87 SER A C 1
ATOM 661 O O . SER A 1 87 ? 21.531 53.25 25.438 1 93.56 87 SER A O 1
ATOM 663 N N . LEU A 1 88 ? 23.453 53.5 24.422 1 94.25 88 LEU A N 1
ATOM 664 C CA . LEU A 1 88 ? 22.922 53.344 23.078 1 94.25 88 LEU A CA 1
ATOM 665 C C . LEU A 1 88 ? 22.266 51.969 22.938 1 94.25 88 LEU A C 1
ATOM 667 O O . LEU A 1 88 ? 21.203 51.844 22.312 1 94.25 88 LEU A O 1
ATOM 671 N N . ILE A 1 89 ? 22.922 51 23.531 1 95.25 89 ILE A N 1
ATOM 672 C CA . ILE A 1 89 ? 22.438 49.625 23.469 1 95.25 89 ILE A CA 1
ATOM 673 C C . ILE A 1 89 ? 21.094 49.531 24.203 1 95.25 89 ILE A C 1
ATOM 675 O O . ILE A 1 89 ? 20.156 48.906 23.703 1 95.25 89 ILE A O 1
ATOM 679 N N . GLN A 1 90 ? 21.047 50.094 25.359 1 94.56 90 GLN A N 1
ATOM 680 C CA . GLN A 1 90 ? 19.828 50.094 26.141 1 94.56 90 GLN A CA 1
ATOM 681 C C . GLN A 1 90 ? 18.703 50.844 25.422 1 94.56 90 GLN A C 1
ATOM 683 O O . GLN A 1 90 ? 17.562 50.375 25.406 1 94.56 90 GLN A O 1
ATOM 688 N N . GLY A 1 91 ? 19.016 52 24.859 1 94.69 91 GLY A N 1
ATOM 689 C CA . GLY A 1 91 ? 18.031 52.781 24.125 1 94.69 91 GLY A CA 1
ATOM 690 C C . GLY A 1 91 ? 17.422 52 22.953 1 94.69 91 GLY A C 1
ATOM 691 O O . GLY A 1 91 ? 16.203 52 22.766 1 94.69 91 GLY A O 1
ATOM 692 N N . LEU A 1 92 ? 18.297 51.375 22.203 1 95.75 92 LEU A N 1
ATOM 693 C CA . LEU A 1 92 ? 17.812 50.562 21.078 1 95.75 92 LEU A CA 1
ATOM 694 C C . LEU A 1 92 ? 16.953 49.406 21.562 1 95.75 92 LEU A C 1
ATOM 696 O O . LEU A 1 92 ? 15.906 49.125 21 1 95.75 92 LEU A O 1
ATOM 700 N N . ALA A 1 93 ? 17.406 48.719 22.578 1 95.75 93 ALA A N 1
ATOM 701 C CA . ALA A 1 93 ? 16.656 47.594 23.156 1 95.75 93 ALA A CA 1
ATOM 702 C C . ALA A 1 93 ? 15.281 48.031 23.625 1 95.75 93 ALA A C 1
ATOM 704 O O . ALA A 1 93 ? 14.281 47.375 23.391 1 95.75 93 ALA A O 1
ATOM 705 N N . GLN A 1 94 ? 15.281 49.156 24.297 1 94.69 94 GLN A N 1
ATOM 706 C CA . GLN A 1 94 ? 14.023 49.719 24.781 1 94.69 94 GLN A CA 1
ATOM 707 C C . GLN A 1 94 ? 13.109 50.094 23.625 1 94.69 94 GLN A C 1
ATOM 709 O O . GLN A 1 94 ? 11.891 49.906 23.703 1 94.69 94 GLN A O 1
ATOM 714 N N . SER A 1 95 ? 13.703 50.656 22.609 1 95.25 95 SER A N 1
ATOM 715 C CA . SER A 1 95 ? 12.93 51.031 21.422 1 95.25 95 SER A CA 1
ATOM 716 C C . SER A 1 95 ? 12.258 49.812 20.797 1 95.25 95 SER A C 1
ATOM 718 O O . SER A 1 95 ? 11.078 49.844 20.438 1 95.25 95 SER A O 1
ATOM 720 N N . ILE A 1 96 ? 13.023 48.75 20.656 1 95.31 96 ILE A N 1
ATOM 721 C CA . ILE A 1 96 ? 12.523 47.531 20.047 1 95.31 96 ILE A CA 1
ATOM 722 C C . ILE A 1 96 ? 11.469 46.906 20.953 1 95.31 96 ILE A C 1
ATOM 724 O O . ILE A 1 96 ? 10.414 46.469 20.484 1 95.31 96 ILE A O 1
ATOM 728 N N . GLN A 1 97 ? 11.734 46.844 22.25 1 94.12 97 GLN A N 1
ATOM 729 C CA . GLN A 1 97 ? 10.766 46.344 23.203 1 94.12 97 GLN A CA 1
ATOM 730 C C . GLN A 1 97 ? 9.461 47.125 23.156 1 94.12 97 GLN A C 1
ATOM 732 O O . GLN A 1 97 ? 8.375 46.531 23.234 1 94.12 97 GLN A O 1
ATOM 737 N N . LEU A 1 98 ? 9.594 48.406 23.094 1 92.56 98 LEU A N 1
ATOM 738 C CA . LEU A 1 98 ? 8.422 49.25 22.969 1 92.56 98 LEU A CA 1
ATOM 739 C C . LEU A 1 98 ? 7.609 48.906 21.734 1 92.56 98 LEU A C 1
ATOM 741 O O . LEU A 1 98 ? 6.379 48.812 21.797 1 92.56 98 LEU A O 1
ATOM 745 N N . TRP A 1 99 ? 8.297 48.719 20.641 1 94.44 99 TRP A N 1
ATOM 746 C CA . TRP A 1 99 ? 7.613 48.344 19.422 1 94.44 99 TRP A CA 1
ATOM 747 C C . TRP A 1 99 ? 6.91 47 19.578 1 94.44 99 TRP A C 1
ATOM 749 O O . TRP A 1 99 ? 5.766 46.844 19.156 1 94.44 99 TRP A O 1
ATOM 759 N N . LEU A 1 100 ? 7.527 46 20.156 1 93.44 100 LEU A N 1
ATOM 760 C CA . LEU A 1 100 ? 6.953 44.688 20.406 1 93.44 100 LEU A CA 1
ATOM 761 C C . LEU A 1 100 ? 5.707 44.812 21.281 1 93.44 100 LEU A C 1
ATOM 763 O O . LEU A 1 100 ? 4.711 44.125 21.031 1 93.44 100 LEU A O 1
ATOM 767 N N . ASP A 1 101 ? 5.809 45.688 22.281 1 90.38 101 ASP A N 1
ATOM 768 C CA . ASP A 1 101 ? 4.695 45.875 23.219 1 90.38 101 ASP A CA 1
ATOM 769 C C . ASP A 1 101 ? 3.508 46.531 22.531 1 90.38 101 ASP A C 1
ATOM 771 O O . ASP A 1 101 ? 2.354 46.25 22.844 1 90.38 101 ASP A O 1
ATOM 775 N N . THR A 1 102 ? 3.791 47.375 21.609 1 90.81 102 THR A N 1
ATOM 776 C CA . THR A 1 102 ? 2.74 48.125 20.938 1 90.81 102 THR A CA 1
ATOM 777 C C . THR A 1 102 ? 2.213 47.375 19.734 1 90.81 102 THR A C 1
ATOM 779 O O . THR A 1 102 ? 1.179 47.719 19.156 1 90.81 102 THR A O 1
ATOM 782 N N . ASN A 1 103 ? 2.908 46.406 19.297 1 91.06 103 ASN A N 1
ATOM 783 C CA . ASN A 1 103 ? 2.508 45.531 18.203 1 91.06 103 ASN A CA 1
ATOM 784 C C . ASN A 1 103 ? 2.441 44.062 18.672 1 91.06 103 ASN A C 1
ATOM 786 O O . ASN A 1 103 ? 3.256 43.25 18.25 1 91.06 103 ASN A O 1
ATOM 790 N N . PRO A 1 104 ? 1.441 43.812 19.422 1 85.19 104 PRO A N 1
ATOM 791 C CA . PRO A 1 104 ? 1.339 42.438 19.891 1 85.19 104 PRO A CA 1
ATOM 792 C C . PRO A 1 104 ? 1.093 41.438 18.766 1 85.19 104 PRO A C 1
ATOM 794 O O . PRO A 1 104 ? 0.724 41.844 17.656 1 85.19 104 PRO A O 1
ATOM 797 N N . ALA A 1 105 ? 1.439 40.156 19.047 1 85 105 ALA A N 1
ATOM 798 C CA . ALA A 1 105 ? 1.211 39.094 18.062 1 85 105 ALA A CA 1
ATOM 799 C C . ALA A 1 105 ? -0.242 39.094 17.594 1 85 105 ALA A C 1
ATOM 801 O O . ALA A 1 105 ? -1.162 39.156 18.406 1 85 105 ALA A O 1
ATOM 802 N N . PRO A 1 106 ? -0.399 39.156 16.25 1 79.62 106 PRO A N 1
ATOM 803 C CA . PRO A 1 106 ? -1.775 39.094 15.758 1 79.62 106 PRO A CA 1
ATOM 804 C C . PRO A 1 106 ? -2.469 37.781 16.109 1 79.62 106 PRO A C 1
ATOM 806 O O . PRO A 1 106 ? -1.801 36.75 16.328 1 79.62 106 PRO A O 1
ATOM 809 N N . ASP A 1 107 ? -3.812 37.969 16.297 1 76 107 ASP A N 1
ATOM 810 C CA . ASP A 1 107 ? -4.59 36.75 16.516 1 76 107 ASP A CA 1
ATOM 811 C C . ASP A 1 107 ? -4.539 35.812 15.289 1 76 107 ASP A C 1
ATOM 813 O O . ASP A 1 107 ? -4.457 36.312 14.156 1 76 107 ASP A O 1
ATOM 817 N N . VAL A 1 108 ? -4.445 34.594 15.531 1 77.62 108 VAL A N 1
ATOM 818 C CA . VAL A 1 108 ? -4.527 33.625 14.445 1 77.62 108 VAL A CA 1
ATOM 819 C C . VAL A 1 108 ? -5.879 33.75 13.742 1 77.62 108 VAL A C 1
ATOM 821 O O . VAL A 1 108 ? -6.922 33.812 14.391 1 77.62 108 VAL A O 1
ATOM 824 N N . GLU A 1 109 ? -5.773 34 12.469 1 75.56 109 GLU A N 1
ATOM 825 C CA . GLU A 1 109 ? -7.012 34 11.695 1 75.56 109 GLU A CA 1
ATOM 826 C C . GLU A 1 109 ? -7.621 32.594 11.625 1 75.56 109 GLU A C 1
ATOM 828 O O . GLU A 1 109 ? -7.105 31.719 10.93 1 75.56 109 GLU A O 1
ATOM 833 N N . ARG A 1 110 ? -8.688 32.406 12.469 1 84 110 ARG A N 1
ATOM 834 C CA . ARG A 1 110 ? -9.352 31.125 12.516 1 84 110 ARG A CA 1
ATOM 835 C C . ARG A 1 110 ? -10.641 31.125 11.695 1 84 110 ARG A C 1
ATOM 837 O O . ARG A 1 110 ? -11.328 32.156 11.633 1 84 110 ARG A O 1
ATOM 844 N N . PRO A 1 111 ? -10.898 30 11 1 83.94 111 PRO A N 1
ATOM 845 C CA . PRO A 1 111 ? -12.164 29.953 10.258 1 83.94 111 PRO A CA 1
ATOM 846 C C . PRO A 1 111 ? -13.383 30 11.172 1 83.94 111 PRO A C 1
ATOM 848 O O . PRO A 1 111 ? -13.336 29.5 12.297 1 83.94 111 PRO A O 1
ATOM 851 N N . GLU A 1 112 ? -14.414 30.641 10.695 1 83.62 112 GLU A N 1
ATOM 852 C CA . GLU A 1 112 ? -15.656 30.734 11.461 1 83.62 112 GLU A CA 1
ATOM 853 C C . GLU A 1 112 ? -16.297 29.359 11.648 1 83.62 112 GLU A C 1
ATOM 855 O O . GLU A 1 112 ? -16.891 29.078 12.688 1 83.62 112 GLU A O 1
ATOM 860 N N . VAL A 1 113 ? -16.109 28.641 10.547 1 91.75 113 VAL A N 1
ATOM 861 C CA . VAL A 1 113 ? -16.625 27.266 10.578 1 91.75 113 VAL A CA 1
ATOM 862 C C . VAL A 1 113 ? -15.477 26.281 10.359 1 91.75 113 VAL A C 1
ATOM 864 O O . VAL A 1 113 ? -14.547 26.547 9.594 1 91.75 113 VAL A O 1
ATOM 867 N N . THR A 1 114 ? -15.578 25.172 11.062 1 96.44 114 THR A N 1
ATOM 868 C CA . THR A 1 114 ? -14.547 24.141 10.945 1 96.44 114 THR A CA 1
ATOM 869 C C . THR A 1 114 ? -14.383 23.703 9.5 1 96.44 114 THR A C 1
ATOM 871 O O . THR A 1 114 ? -15.359 23.344 8.836 1 96.44 114 THR A O 1
ATOM 874 N N . ARG A 1 115 ? -13.18 23.797 8.977 1 97.44 115 ARG A N 1
ATOM 875 C CA . ARG A 1 115 ? -12.883 23.297 7.641 1 97.44 115 ARG A CA 1
ATOM 876 C C . ARG A 1 115 ? -12.75 21.781 7.633 1 97.44 115 ARG A C 1
ATOM 878 O O . ARG A 1 115 ? -12.086 21.203 8.5 1 97.44 115 ARG A O 1
ATOM 885 N N . ARG A 1 116 ? -13.414 21.125 6.75 1 98.44 116 ARG A N 1
ATOM 886 C CA . ARG A 1 116 ? -13.375 19.672 6.594 1 98.44 116 ARG A CA 1
ATOM 887 C C . ARG A 1 116 ? -12.703 19.281 5.285 1 98.44 116 ARG A C 1
ATOM 889 O O . ARG A 1 116 ? -13.258 19.5 4.203 1 98.44 116 ARG A O 1
ATOM 896 N N . ILE A 1 117 ? -11.469 18.734 5.348 1 98.56 117 ILE A N 1
ATOM 897 C CA . ILE A 1 117 ? -10.664 18.406 4.176 1 98.56 117 ILE A CA 1
ATOM 898 C C . ILE A 1 117 ? -10.547 16.891 4.027 1 98.56 117 ILE A C 1
ATOM 900 O O . ILE A 1 117 ? -10.016 16.219 4.914 1 98.56 117 ILE A O 1
ATOM 904 N N . ILE A 1 118 ? -11.055 16.422 2.943 1 98.5 118 ILE A N 1
ATOM 905 C CA . ILE A 1 118 ? -11.016 15 2.646 1 98.5 118 ILE A CA 1
ATOM 906 C C . ILE A 1 118 ? -9.828 14.688 1.74 1 98.5 118 ILE A C 1
ATOM 908 O O . ILE A 1 118 ? -9.828 15.055 0.562 1 98.5 118 ILE A O 1
ATOM 912 N N . VAL A 1 119 ? -8.789 14.031 2.266 1 98.25 119 VAL A N 1
ATOM 913 C CA . VAL A 1 119 ? -7.629 13.648 1.471 1 98.25 119 VAL A CA 1
ATOM 914 C C . VAL A 1 119 ? -7.859 12.273 0.843 1 98.25 119 VAL A C 1
ATOM 916 O O . VAL A 1 119 ? -7.922 11.266 1.549 1 98.25 119 VAL A O 1
ATOM 919 N N . CYS A 1 120 ? -7.902 12.281 -0.512 1 95.56 120 CYS A N 1
ATOM 920 C CA . CYS A 1 120 ? -8.414 11.031 -1.054 1 95.56 120 CYS A CA 1
ATOM 921 C C . CYS A 1 120 ? -7.793 10.727 -2.41 1 95.56 120 CYS A C 1
ATOM 923 O O . CYS A 1 120 ? -7.242 11.617 -3.059 1 95.56 120 CYS A O 1
ATOM 925 N N . ASN A 1 121 ? -7.801 9.523 -2.697 1 90.88 121 ASN A N 1
ATOM 926 C CA . ASN A 1 121 ? -7.504 8.812 -3.939 1 90.88 121 ASN A CA 1
ATOM 927 C C . ASN A 1 121 ? -7.656 7.305 -3.779 1 90.88 121 ASN A C 1
ATOM 929 O O . ASN A 1 121 ? -7.293 6.75 -2.74 1 90.88 121 ASN A O 1
ATOM 933 N N . GLN A 1 122 ? -8.219 6.652 -4.742 1 87.19 122 GLN A N 1
ATOM 934 C CA . GLN A 1 122 ? -8.438 5.215 -4.629 1 87.19 122 GLN A CA 1
ATOM 935 C C . GLN A 1 122 ? -7.148 4.445 -4.898 1 87.19 122 GLN A C 1
ATOM 937 O O . GLN A 1 122 ? -7.043 3.264 -4.555 1 87.19 122 GLN A O 1
ATOM 942 N N . LYS A 1 123 ? -6.336 5.086 -5.586 1 87.38 123 LYS A N 1
ATOM 943 C CA . LYS A 1 123 ? -5.043 4.445 -5.789 1 87.38 123 LYS A CA 1
ATOM 944 C C . LYS A 1 123 ? -4.242 4.402 -4.492 1 87.38 123 LYS A C 1
ATOM 946 O O . LYS A 1 123 ? -4.152 5.406 -3.777 1 87.38 123 LYS A O 1
ATOM 951 N N . GLY A 1 124 ? -3.721 3.188 -4.16 1 87 124 GLY A N 1
ATOM 952 C CA . GLY A 1 124 ? -2.873 3.025 -2.99 1 87 124 GLY A CA 1
ATOM 953 C C . GLY A 1 124 ? -1.439 3.459 -3.229 1 87 124 GLY A C 1
ATOM 954 O O . GLY A 1 124 ? -0.953 3.418 -4.359 1 87 124 GLY A O 1
ATOM 955 N N . GLY A 1 125 ? -0.803 3.934 -2.236 1 86.19 125 GLY A N 1
ATOM 956 C CA . GLY A 1 125 ? 0.626 4.188 -2.307 1 86.19 125 GLY A CA 1
ATOM 957 C C . GLY A 1 125 ? 0.961 5.555 -2.869 1 86.19 125 GLY A C 1
ATOM 958 O O . GLY A 1 125 ? 2.135 5.887 -3.053 1 86.19 125 GLY A O 1
ATOM 959 N N . VAL A 1 126 ? -0.036 6.391 -3.082 1 90.31 126 VAL A N 1
ATOM 960 C CA . VAL A 1 126 ? 0.228 7.688 -3.697 1 90.31 126 VAL A CA 1
ATOM 961 C C . VAL A 1 126 ? 0.709 8.672 -2.639 1 90.31 126 VAL A C 1
ATOM 963 O O . VAL A 1 126 ? 1.169 9.773 -2.965 1 90.31 126 VAL A O 1
ATOM 966 N N . GLY A 1 127 ? 0.542 8.367 -1.354 1 93.94 127 GLY A N 1
ATOM 967 C CA . GLY A 1 127 ? 1.042 9.211 -0.277 1 93.94 127 GLY A CA 1
ATOM 968 C C . GLY A 1 127 ? -0.046 10.016 0.407 1 93.94 127 GLY A C 1
ATOM 969 O O . GLY A 1 127 ? 0.2 11.125 0.879 1 93.94 127 GLY A O 1
ATOM 970 N N . LYS A 1 128 ? -1.272 9.539 0.372 1 96.31 128 LYS A N 1
ATOM 971 C CA . LYS A 1 128 ? -2.381 10.195 1.054 1 96.31 128 LYS A CA 1
ATOM 972 C C . LYS A 1 128 ? -2.057 10.438 2.525 1 96.31 128 LYS A C 1
ATOM 974 O O . LYS A 1 128 ? -2.266 11.539 3.041 1 96.31 128 LYS A O 1
ATOM 979 N N . THR A 1 129 ? -1.515 9.406 3.133 1 97.06 129 THR A N 1
ATOM 980 C CA . THR A 1 129 ? -1.209 9.453 4.559 1 97.06 129 THR A CA 1
ATOM 981 C C . THR A 1 129 ? -0.134 10.5 4.844 1 97.06 129 THR A C 1
ATOM 983 O O . THR A 1 129 ? -0.268 11.297 5.773 1 97.06 129 THR A O 1
ATOM 986 N N . ALA A 1 130 ? 0.905 10.516 4.031 1 96.12 130 ALA A N 1
ATOM 987 C CA . ALA A 1 130 ? 1.991 11.477 4.199 1 96.12 130 ALA A CA 1
ATOM 988 C C . ALA A 1 130 ? 1.488 12.906 4.027 1 96.12 130 ALA A C 1
ATOM 990 O O . ALA A 1 130 ? 1.859 13.797 4.793 1 96.12 130 ALA A O 1
ATOM 991 N N . ILE A 1 131 ? 0.667 13.078 3.039 1 97 131 ILE A N 1
ATOM 992 C CA . ILE A 1 131 ? 0.139 14.406 2.758 1 97 131 ILE A CA 1
ATOM 993 C C . ILE A 1 131 ? -0.791 14.844 3.887 1 97 131 ILE A C 1
ATOM 995 O O . ILE A 1 131 ? -0.748 15.992 4.328 1 97 131 ILE A O 1
ATOM 999 N N . THR A 1 132 ? -1.604 13.914 4.355 1 98.5 132 THR A N 1
ATOM 1000 C CA . THR A 1 132 ? -2.506 14.234 5.457 1 98.5 132 THR A CA 1
ATOM 1001 C C . THR A 1 132 ? -1.718 14.648 6.695 1 98.5 132 THR A C 1
ATOM 1003 O O . THR A 1 132 ? -2.008 15.688 7.305 1 98.5 132 THR A O 1
ATOM 1006 N N . ALA A 1 133 ? -0.74 13.875 7.035 1 97.94 133 ALA A N 1
ATOM 1007 C CA . ALA A 1 133 ? 0.082 14.164 8.203 1 97.94 133 ALA A CA 1
ATOM 1008 C C . ALA A 1 133 ? 0.837 15.477 8.039 1 97.94 133 ALA A C 1
ATOM 1010 O O . ALA A 1 133 ? 0.805 16.344 8.914 1 97.94 133 ALA A O 1
ATOM 1011 N N . GLY A 1 134 ? 1.482 15.625 6.93 1 97.38 134 GLY A N 1
ATOM 1012 C CA . GLY A 1 134 ? 2.275 16.812 6.676 1 97.38 134 GLY A CA 1
ATOM 1013 C C . GLY A 1 134 ? 1.451 18.094 6.656 1 97.38 134 GLY A C 1
ATOM 1014 O O . GLY A 1 134 ? 1.852 19.109 7.234 1 97.38 134 GLY A O 1
ATOM 1015 N N . LEU A 1 135 ? 0.361 18.031 5.969 1 97.56 135 LEU A N 1
ATOM 1016 C CA . LEU A 1 135 ? -0.537 19.188 5.898 1 97.56 135 LEU A CA 1
ATOM 1017 C C . LEU A 1 135 ? -1.052 19.547 7.281 1 97.56 135 LEU A C 1
ATOM 1019 O O . LEU A 1 135 ? -1.056 20.734 7.652 1 97.56 135 LEU A O 1
ATOM 1023 N N . GLY A 1 136 ? -1.513 18.562 8.031 1 98.25 136 GLY A N 1
ATOM 1024 C CA . GLY A 1 136 ? -1.974 18.812 9.391 1 98.25 136 GLY A CA 1
ATOM 1025 C C . GLY A 1 136 ? -0.913 19.453 10.273 1 98.25 136 GLY A C 1
ATOM 1026 O O . GLY A 1 136 ? -1.196 20.391 11.016 1 98.25 136 GLY A O 1
ATOM 1027 N N . GLU A 1 137 ? 0.284 18.953 10.156 1 97.75 137 GLU A N 1
ATOM 1028 C CA . GLU A 1 137 ? 1.408 19.484 10.922 1 97.75 137 GLU A CA 1
ATOM 1029 C C . GLU A 1 137 ? 1.675 20.938 10.555 1 97.75 137 GLU A C 1
ATOM 1031 O O . GLU A 1 137 ? 1.877 21.781 11.43 1 97.75 137 GLU A O 1
ATOM 1036 N N . ALA A 1 138 ? 1.673 21.203 9.312 1 96.69 138 ALA A N 1
ATOM 1037 C CA . ALA A 1 138 ? 1.952 22.562 8.828 1 96.69 138 ALA A CA 1
ATOM 1038 C C . ALA A 1 138 ? 0.892 23.547 9.312 1 96.69 138 ALA A C 1
ATOM 1040 O O . ALA A 1 138 ? 1.212 24.672 9.703 1 96.69 138 ALA A O 1
ATOM 1041 N N . LEU A 1 139 ? -0.312 23.125 9.32 1 96.88 139 LEU A N 1
ATOM 1042 C CA . LEU A 1 139 ? -1.417 23.969 9.766 1 96.88 139 LEU A CA 1
ATOM 1043 C C . LEU A 1 139 ? -1.332 24.25 11.258 1 96.88 139 LEU A C 1
ATOM 1045 O O . LEU A 1 139 ? -1.701 25.328 11.719 1 96.88 139 LEU A O 1
ATOM 1049 N N . ALA A 1 140 ? -0.767 23.344 11.984 1 96.62 140 ALA A N 1
ATOM 1050 C CA . ALA A 1 140 ? -0.789 23.406 13.438 1 96.62 140 ALA A CA 1
ATOM 1051 C C . ALA A 1 140 ? 0.484 24.062 13.977 1 96.62 140 ALA A C 1
ATOM 1053 O O . ALA A 1 140 ? 0.606 24.297 15.18 1 96.62 140 ALA A O 1
ATOM 1054 N N . GLU A 1 141 ? 1.424 24.328 13.172 1 94.38 141 GLU A N 1
ATOM 1055 C CA . GLU A 1 141 ? 2.717 24.828 13.625 1 94.38 141 GLU A CA 1
ATOM 1056 C C . GLU A 1 141 ? 2.557 26.109 14.438 1 94.38 141 GLU A C 1
ATOM 1058 O O . GLU A 1 141 ? 1.693 26.938 14.133 1 94.38 141 GLU A O 1
ATOM 1063 N N . GLU A 1 142 ? 3.477 26.281 15.305 1 90.5 142 GLU A N 1
ATOM 1064 C CA . GLU A 1 142 ? 3.467 27.391 16.266 1 90.5 142 GLU A CA 1
ATOM 1065 C C . GLU A 1 142 ? 3.584 28.734 15.539 1 90.5 142 GLU A C 1
ATOM 1067 O O . GLU A 1 142 ? 4.516 28.953 14.766 1 90.5 142 GLU A O 1
ATOM 1072 N N . PRO A 1 143 ? 2.617 29.641 15.852 1 88.25 143 PRO A N 1
ATOM 1073 C CA . PRO A 1 143 ? 2.623 30.938 15.188 1 88.25 143 PRO A CA 1
ATOM 1074 C C . PRO A 1 143 ? 3.719 31.859 15.711 1 88.25 143 PRO A C 1
ATOM 1076 O O . PRO A 1 143 ? 4.066 32.844 15.062 1 88.25 143 PRO A O 1
ATOM 1079 N N . ASN A 1 144 ? 4.297 31.625 16.859 1 86.75 144 ASN A N 1
ATOM 1080 C CA . ASN A 1 144 ? 5.344 32.469 17.438 1 86.75 144 ASN A CA 1
ATOM 1081 C C . ASN A 1 144 ? 6.734 31.953 17.062 1 86.75 144 ASN A C 1
ATOM 1083 O O . ASN A 1 144 ? 7.707 32.219 17.781 1 86.75 144 ASN A O 1
ATOM 1087 N N . ALA A 1 145 ? 6.754 31.172 16.031 1 87.62 145 ALA A N 1
ATOM 1088 C CA . ALA A 1 145 ? 8.016 30.703 15.461 1 87.62 145 ALA A CA 1
ATOM 1089 C C . ALA A 1 145 ? 8.031 30.844 13.945 1 87.62 145 ALA A C 1
ATOM 1091 O O . ALA A 1 145 ? 6.977 30.828 13.297 1 87.62 145 ALA A O 1
ATOM 1092 N N . LEU A 1 146 ? 9.234 31.031 13.445 1 87.88 146 LEU A N 1
ATOM 1093 C CA . LEU A 1 146 ? 9.375 31.156 12 1 87.88 146 LEU A CA 1
ATOM 1094 C C . LEU A 1 146 ? 9.797 29.844 11.375 1 87.88 146 LEU A C 1
ATOM 1096 O O . LEU A 1 146 ? 10.609 29.109 11.945 1 87.88 146 LEU A O 1
ATOM 1100 N N . HIS A 1 147 ? 9.188 29.609 10.281 1 89.81 147 HIS A N 1
ATOM 1101 C CA . HIS A 1 147 ? 9.469 28.391 9.547 1 89.81 147 HIS A CA 1
ATOM 1102 C C . HIS A 1 147 ? 9.758 28.672 8.078 1 89.81 147 HIS A C 1
ATOM 1104 O O . HIS A 1 147 ? 9.18 29.594 7.496 1 89.81 147 HIS A O 1
ATOM 1110 N N . ALA A 1 148 ? 10.68 27.844 7.555 1 87.62 148 ALA A N 1
ATOM 1111 C CA . ALA A 1 148 ? 11.039 28 6.145 1 87.62 148 ALA A CA 1
ATOM 1112 C C . ALA A 1 148 ? 9.898 27.562 5.234 1 87.62 148 ALA A C 1
ATOM 1114 O O . ALA A 1 148 ? 9.375 26.453 5.379 1 87.62 148 ALA A O 1
ATOM 1115 N N . VAL A 1 149 ? 9.477 28.453 4.379 1 85.88 149 VAL A N 1
ATOM 1116 C CA . VAL A 1 149 ? 8.391 28.172 3.449 1 85.88 149 VAL A CA 1
ATOM 1117 C C . VAL A 1 149 ? 8.781 28.625 2.043 1 85.88 149 VAL A C 1
ATOM 1119 O O . VAL A 1 149 ? 9.43 29.656 1.872 1 85.88 149 VAL A O 1
ATOM 1122 N N . GLN A 1 150 ? 8.617 27.688 1.181 1 74.31 150 GLN A N 1
ATOM 1123 C CA . GLN A 1 150 ? 8.781 28.094 -0.211 1 74.31 150 GLN A CA 1
ATOM 1124 C C . GLN A 1 150 ? 7.438 28.484 -0.825 1 74.31 150 GLN A C 1
ATOM 1126 O O . GLN A 1 150 ? 6.527 27.672 -0.933 1 74.31 150 GLN A O 1
ATOM 1131 N N . ILE A 1 151 ? 7.207 29.703 -0.839 1 57.03 151 ILE A N 1
ATOM 1132 C CA . ILE A 1 151 ? 5.918 30.172 -1.326 1 57.03 151 ILE A CA 1
ATOM 1133 C C . ILE A 1 151 ? 5.691 29.688 -2.756 1 57.03 151 ILE A C 1
ATOM 1135 O O . ILE A 1 151 ? 6.637 29.609 -3.547 1 57.03 151 ILE A O 1
ATOM 1139 N N . ALA A 1 152 ? 4.664 28.969 -3.121 1 53.66 152 ALA A N 1
ATOM 1140 C CA . ALA A 1 152 ? 4.078 28.172 -4.203 1 53.66 152 ALA A CA 1
ATOM 1141 C C . ALA A 1 152 ? 4.508 28.703 -5.566 1 53.66 152 ALA A C 1
ATOM 1143 O O . ALA A 1 152 ? 4.105 28.172 -6.602 1 53.66 152 ALA A O 1
ATOM 1144 N N . LYS A 1 153 ? 5.309 29.734 -5.617 1 47.97 153 LYS A N 1
ATOM 1145 C CA . LYS A 1 153 ? 5.848 30.062 -6.934 1 47.97 153 LYS A CA 1
ATOM 1146 C C . LYS A 1 153 ? 6.582 28.875 -7.543 1 47.97 153 LYS A C 1
ATOM 1148 O O . LYS A 1 153 ? 6.812 28.828 -8.758 1 47.97 153 LYS A O 1
ATOM 1153 N N . ALA A 1 154 ? 6.926 28.031 -6.73 1 47.69 154 ALA A N 1
ATOM 1154 C CA . ALA A 1 154 ? 7.688 26.859 -7.164 1 47.69 154 ALA A CA 1
ATOM 1155 C C . ALA A 1 154 ? 6.879 26.016 -8.141 1 47.69 154 ALA A C 1
ATOM 1157 O O . ALA A 1 154 ? 7.414 25.5 -9.125 1 47.69 154 ALA A O 1
ATOM 1158 N N . LEU A 1 155 ? 5.547 25.75 -7.711 1 55.12 155 LEU A N 1
ATOM 1159 C CA . LEU A 1 155 ? 4.672 25.141 -8.703 1 55.12 155 LEU A CA 1
ATOM 1160 C C . LEU A 1 155 ? 4.73 25.906 -10.023 1 55.12 155 LEU A C 1
ATOM 1162 O O . LEU A 1 155 ? 4.77 25.297 -11.094 1 55.12 155 LEU A O 1
ATOM 1166 N N . ALA A 1 156 ? 4.746 27.188 -9.867 1 54.62 156 ALA A N 1
ATOM 1167 C CA . ALA A 1 156 ? 4.781 28.047 -11.047 1 54.62 156 ALA A CA 1
ATOM 1168 C C . ALA A 1 156 ? 6.016 27.75 -11.891 1 54.62 156 ALA A C 1
ATOM 1170 O O . ALA A 1 156 ? 5.926 27.672 -13.117 1 54.62 156 ALA A O 1
ATOM 1171 N N . LYS A 1 157 ? 7.133 27.578 -11.164 1 51.78 157 LYS A N 1
ATOM 1172 C CA . LYS A 1 157 ? 8.367 27.328 -11.898 1 51.78 157 LYS A CA 1
ATOM 1173 C C . LYS A 1 157 ? 8.344 25.953 -12.547 1 51.78 157 LYS A C 1
ATOM 1175 O O . LYS A 1 157 ? 8.75 25.797 -13.703 1 51.78 157 LYS A O 1
ATOM 1180 N N . ALA A 1 158 ? 8 25.016 -11.719 1 53.53 158 ALA A N 1
ATOM 1181 C CA . ALA A 1 158 ? 7.945 23.672 -12.281 1 53.53 158 ALA A CA 1
ATOM 1182 C C . ALA A 1 158 ? 7.012 23.625 -13.492 1 53.53 158 ALA A C 1
ATOM 1184 O O . ALA A 1 158 ? 7.316 22.969 -14.492 1 53.53 158 ALA A O 1
ATOM 1185 N N . LEU A 1 159 ? 5.949 24.391 -13.422 1 55.41 159 LEU A N 1
ATOM 1186 C CA . LEU A 1 159 ? 4.957 24.5 -14.484 1 55.41 159 LEU A CA 1
ATOM 1187 C C . LEU A 1 159 ? 5.504 25.281 -15.664 1 55.41 159 LEU A C 1
ATOM 1189 O O . LEU A 1 159 ? 5.191 24.969 -16.812 1 55.41 159 LEU A O 1
ATOM 1193 N N . ARG A 1 160 ? 6.242 26.328 -15.359 1 51.72 160 ARG A N 1
ATOM 1194 C CA . ARG A 1 160 ? 6.863 27.094 -16.438 1 51.72 160 ARG A CA 1
ATOM 1195 C C . ARG A 1 160 ? 7.941 26.281 -17.141 1 51.72 160 ARG A C 1
ATOM 1197 O O . ARG A 1 160 ? 8.133 26.406 -18.344 1 51.72 160 ARG A O 1
ATOM 1204 N N . ALA A 1 161 ? 8.719 25.609 -16.312 1 48.78 161 ALA A N 1
ATOM 1205 C CA . ALA A 1 161 ? 9.789 24.828 -16.922 1 48.78 161 ALA A CA 1
ATOM 1206 C C . ALA A 1 161 ? 9.211 23.766 -17.859 1 48.78 161 ALA A C 1
ATOM 1208 O O . ALA A 1 161 ? 9.875 23.344 -18.812 1 48.78 161 ALA A O 1
ATOM 1209 N N . SER A 1 162 ? 8.086 23.109 -17.516 1 44.91 162 SER A N 1
ATOM 1210 C CA . SER A 1 162 ? 7.488 22.156 -18.438 1 44.91 162 SER A CA 1
ATOM 1211 C C . SER A 1 162 ? 7.059 22.828 -19.734 1 44.91 162 SER A C 1
ATOM 1213 O O . SER A 1 162 ? 6.797 22.172 -20.734 1 44.91 162 SER A O 1
ATOM 1215 N N . ASP A 1 163 ? 6.477 24.141 -19.766 1 39.06 163 ASP A N 1
ATOM 1216 C CA . ASP A 1 163 ? 6.098 24.797 -21.016 1 39.06 163 ASP A CA 1
ATOM 1217 C C . ASP A 1 163 ? 7.316 25.031 -21.906 1 39.06 163 ASP A C 1
ATOM 1219 O O . ASP A 1 163 ? 7.344 24.609 -23.062 1 39.06 163 ASP A O 1
ATOM 1223 N N . THR A 1 164 ? 7.582 26.656 -22.391 1 37.03 164 THR A N 1
ATOM 1224 C CA . THR A 1 164 ? 8.297 27.297 -23.484 1 37.03 164 THR A CA 1
ATOM 1225 C C . THR A 1 164 ? 9.781 26.969 -23.438 1 37.03 164 THR A C 1
ATOM 1227 O O . THR A 1 164 ? 10.336 26.719 -22.359 1 37.03 164 THR A O 1
ATOM 1230 N N . SER A 1 165 ? 10.555 26.984 -24.75 1 34.5 165 SER A N 1
ATOM 1231 C CA . SER A 1 165 ? 11.781 27.297 -25.453 1 34.5 165 SER A CA 1
ATOM 1232 C C . SER A 1 165 ? 12.547 28.422 -24.781 1 34.5 165 SER A C 1
ATOM 1234 O O . SER A 1 165 ? 13.664 28.75 -25.172 1 34.5 165 SER A O 1
ATOM 1236 N N . SER A 1 166 ? 11.812 29.641 -24.453 1 32.81 166 SER A N 1
ATOM 1237 C CA . SER A 1 166 ? 12.523 30.922 -24.406 1 32.81 166 SER A CA 1
ATOM 1238 C C . SER A 1 166 ? 13.469 30.984 -23.219 1 32.81 166 SER A C 1
ATOM 1240 O O . SER A 1 166 ? 13.094 30.609 -22.094 1 32.81 166 SER A O 1
ATOM 1242 N N . GLU A 1 167 ? 14.828 31.094 -23.422 1 33.06 167 GLU A N 1
ATOM 1243 C CA . GLU A 1 167 ? 16.125 31.375 -22.797 1 33.06 167 GLU A CA 1
ATOM 1244 C C . GLU A 1 167 ? 15.977 32.406 -21.688 1 33.06 167 GLU A C 1
ATOM 1246 O O . GLU A 1 167 ? 16.891 32.562 -20.875 1 33.06 167 GLU A O 1
ATOM 1251 N N . ASP A 1 168 ? 15.234 33.625 -22.078 1 32.41 168 ASP A N 1
ATOM 1252 C CA . ASP A 1 168 ? 15.734 34.875 -21.547 1 32.41 168 ASP A CA 1
ATOM 1253 C C . ASP A 1 168 ? 15.656 34.938 -20.031 1 32.41 168 ASP A C 1
ATOM 1255 O O . ASP A 1 168 ? 16.609 35.344 -19.359 1 32.41 168 ASP A O 1
ATOM 1259 N N . GLU A 1 169 ? 14.516 35.719 -19.484 1 33.44 169 GLU A N 1
ATOM 1260 C CA . GLU A 1 169 ? 14.68 36.75 -18.484 1 33.44 169 GLU A CA 1
ATOM 1261 C C . GLU A 1 169 ? 15.023 36.156 -17.125 1 33.44 169 GLU A C 1
ATOM 1263 O O . GLU A 1 169 ? 14.703 35 -16.844 1 33.44 169 GLU A O 1
ATOM 1268 N N . GLN A 1 170 ? 15.789 37.062 -16.234 1 31.86 170 GLN A N 1
ATOM 1269 C CA . GLN A 1 170 ? 16.375 37.125 -14.898 1 31.86 170 GLN A CA 1
ATOM 1270 C C . GLN A 1 170 ? 15.414 36.594 -13.852 1 31.86 170 GLN A C 1
ATOM 1272 O O . GLN A 1 170 ? 14.445 37.25 -13.477 1 31.86 170 GLN A O 1
ATOM 1277 N N . ALA A 1 171 ? 14.969 35.438 -14.008 1 36.12 171 ALA A N 1
ATOM 1278 C CA . ALA A 1 171 ? 14.211 34.625 -13.062 1 36.12 171 ALA A CA 1
ATOM 1279 C C . ALA A 1 171 ? 14.602 34.938 -11.625 1 36.12 171 ALA A C 1
ATOM 1281 O O . ALA A 1 171 ? 15.758 34.75 -11.234 1 36.12 171 ALA A O 1
ATOM 1282 N N . SER A 1 172 ? 14.039 35.906 -11.055 1 35.91 172 SER A N 1
ATOM 1283 C CA . SER A 1 172 ? 14.133 36.062 -9.609 1 35.91 172 SER A CA 1
ATOM 1284 C C . SER A 1 172 ? 14.102 34.688 -8.922 1 35.91 172 SER A C 1
ATOM 1286 O O . SER A 1 172 ? 13.484 33.75 -9.43 1 35.91 172 SER A O 1
ATOM 1288 N N . ASP A 1 173 ? 15.078 34.25 -8.078 1 40.47 173 ASP A N 1
ATOM 1289 C CA . ASP A 1 173 ? 15.383 32.938 -7.488 1 40.47 173 ASP A CA 1
ATOM 1290 C C . ASP A 1 173 ? 14.109 32.219 -7.047 1 40.47 173 ASP A C 1
ATOM 1292 O O . ASP A 1 173 ? 13.414 32.688 -6.137 1 40.47 173 ASP A O 1
ATOM 1296 N N . PRO A 1 174 ? 13.258 31.734 -7.957 1 42.66 174 PRO A N 1
ATOM 1297 C CA . PRO A 1 174 ? 12.031 30.969 -7.742 1 42.66 174 PRO A CA 1
ATOM 1298 C C . PRO A 1 174 ? 12.016 30.25 -6.398 1 42.66 174 PRO A C 1
ATOM 1300 O O . PRO A 1 174 ? 10.977 29.719 -5.988 1 42.66 174 PRO A O 1
ATOM 1303 N N . LEU A 1 175 ? 13.203 29.969 -5.961 1 48.31 175 LEU A N 1
ATOM 1304 C CA . LEU A 1 175 ? 13.523 29.172 -4.781 1 48.31 175 LEU A CA 1
ATOM 1305 C C . LEU A 1 175 ? 13.586 30.047 -3.535 1 48.31 175 LEU A C 1
ATOM 1307 O O . LEU A 1 175 ? 14.172 29.656 -2.523 1 48.31 175 LEU A O 1
ATOM 1311 N N . GLU A 1 176 ? 13.117 31.188 -3.545 1 60.66 176 GLU A N 1
ATOM 1312 C CA . GLU A 1 176 ? 13.461 31.938 -2.332 1 60.66 176 GLU A CA 1
ATOM 1313 C C . GLU A 1 176 ? 12.672 31.422 -1.133 1 60.66 176 GLU A C 1
ATOM 1315 O O . GLU A 1 176 ? 11.438 31.406 -1.157 1 60.66 176 GLU A O 1
ATOM 1320 N N . ILE A 1 177 ? 13.094 30.625 -0.352 1 72.31 177 ILE A N 1
ATOM 1321 C CA . ILE A 1 177 ? 12.633 30.172 0.956 1 72.31 177 ILE A CA 1
ATOM 1322 C C . ILE A 1 177 ? 12.469 31.359 1.892 1 72.31 177 ILE A C 1
ATOM 1324 O O . ILE A 1 177 ? 13.359 32.219 1.988 1 72.31 177 ILE A O 1
ATOM 1328 N N . GLU A 1 178 ? 11.242 31.609 2.189 1 77.19 178 GLU A N 1
ATOM 1329 C CA . GLU A 1 178 ? 10.945 32.656 3.172 1 77.19 178 GLU A CA 1
ATOM 1330 C C . GLU A 1 178 ? 10.695 32.031 4.551 1 77.19 178 GLU A C 1
ATOM 1332 O O . GLU A 1 178 ? 10.305 30.875 4.668 1 77.19 178 GLU A O 1
ATOM 1337 N N . SER A 1 179 ? 10.992 32.812 5.5 1 85.06 179 SER A N 1
ATOM 1338 C CA . SER A 1 179 ? 10.68 32.406 6.867 1 85.06 179 SER A CA 1
ATOM 1339 C C . SER A 1 179 ? 9.375 33.031 7.344 1 85.06 179 SER A C 1
ATOM 1341 O O . SER A 1 179 ? 9.297 34.25 7.512 1 85.06 179 SER A O 1
ATOM 1343 N N . LEU A 1 180 ? 8.391 32.25 7.523 1 86.31 180 LEU A N 1
ATOM 1344 C CA . LEU A 1 180 ? 7.07 32.75 7.898 1 86.31 180 LEU A CA 1
ATOM 1345 C C . LEU A 1 180 ? 6.594 32.094 9.195 1 86.31 180 LEU A C 1
ATOM 1347 O O . LEU A 1 180 ? 7.02 30.984 9.531 1 86.31 180 LEU A O 1
ATOM 1351 N N . PRO A 1 181 ? 5.727 32.875 9.961 1 88.44 181 PRO A N 1
ATOM 1352 C CA . PRO A 1 181 ? 5.176 32.281 11.172 1 88.44 181 PRO A CA 1
ATOM 1353 C C . PRO A 1 181 ? 4.285 31.062 10.883 1 88.44 181 PRO A C 1
ATOM 1355 O O . PRO A 1 181 ? 3.693 30.984 9.805 1 88.44 181 PRO A O 1
ATOM 1358 N N . GLY A 1 182 ? 4.238 30.156 11.797 1 91.62 182 GLY A N 1
ATOM 1359 C CA . GLY A 1 182 ? 3.281 29.062 11.68 1 91.62 182 GLY A CA 1
ATOM 1360 C C . GLY A 1 182 ? 1.841 29.547 11.648 1 91.62 182 GLY A C 1
ATOM 1361 O O . GLY A 1 182 ? 1.542 30.672 12.055 1 91.62 182 GLY A O 1
ATOM 1362 N N . LEU A 1 183 ? 0.99 28.688 11.188 1 92.12 183 LEU A N 1
ATOM 1363 C CA . LEU A 1 183 ? -0.404 29.078 11.031 1 92.12 183 LEU A CA 1
ATOM 1364 C C . LEU A 1 183 ? -1.157 28.969 12.352 1 92.12 183 LEU A C 1
ATOM 1366 O O . LEU A 1 183 ? -2.176 29.641 12.547 1 92.12 183 LEU A O 1
ATOM 1370 N N . GLY A 1 184 ? -0.764 28.078 13.227 1 93.88 184 GLY A N 1
ATOM 1371 C CA . GLY A 1 184 ? -1.235 28.031 14.602 1 93.88 184 GLY A CA 1
ATOM 1372 C C . GLY A 1 184 ? -2.668 27.547 14.727 1 93.88 184 GLY A C 1
ATOM 1373 O O . GLY A 1 184 ? -3.371 27.906 15.672 1 93.88 184 GLY A O 1
ATOM 1374 N N . LEU A 1 185 ? -3.172 26.75 13.82 1 96.31 185 LEU A N 1
ATOM 1375 C CA . LEU A 1 185 ? -4.551 26.266 13.836 1 96.31 185 LEU A CA 1
ATOM 1376 C C . LEU A 1 185 ? -4.688 25.016 14.695 1 96.31 185 LEU A C 1
ATOM 1378 O O . LEU A 1 185 ? -3.721 24.266 14.859 1 96.31 185 LEU A O 1
ATOM 1382 N N . ARG A 1 186 ? -5.91 24.859 15.297 1 97.31 186 ARG A N 1
ATOM 1383 C CA . ARG A 1 186 ? -6.246 23.609 15.961 1 97.31 186 ARG A CA 1
ATOM 1384 C C . ARG A 1 186 ? -6.691 22.562 14.953 1 97.31 186 ARG A C 1
ATOM 1386 O O . ARG A 1 186 ? -7.719 22.719 14.289 1 97.31 186 ARG A O 1
ATOM 1393 N N . VAL A 1 187 ? -5.926 21.469 14.859 1 98.31 187 VAL A N 1
ATOM 1394 C CA . VAL A 1 187 ? -6.137 20.516 13.773 1 98.31 187 VAL A CA 1
ATOM 1395 C C . VAL A 1 187 ? -6.434 19.141 14.336 1 98.31 187 VAL A C 1
ATOM 1397 O O . VAL A 1 187 ? -5.75 18.672 15.25 1 98.31 187 VAL A O 1
ATOM 1400 N N . LEU A 1 188 ? -7.492 18.484 13.836 1 98.81 188 LEU A N 1
ATOM 1401 C CA . LEU A 1 188 ? -7.762 17.078 14.086 1 98.81 188 LEU A CA 1
ATOM 1402 C C . LEU A 1 188 ? -7.48 16.234 12.836 1 98.81 188 LEU A C 1
ATOM 1404 O O . LEU A 1 188 ? -8.039 16.5 11.773 1 98.81 188 LEU A O 1
ATOM 1408 N N . LEU A 1 189 ? -6.547 15.312 12.945 1 98.81 189 LEU A N 1
ATOM 1409 C CA . LEU A 1 189 ? -6.32 14.305 11.922 1 98.81 189 LEU A CA 1
ATOM 1410 C C . LEU A 1 189 ? -7.164 13.062 12.18 1 98.81 189 LEU A C 1
ATOM 1412 O O . LEU A 1 189 ? -7.129 12.5 13.273 1 98.81 189 LEU A O 1
ATOM 1416 N N . VAL A 1 190 ? -7.949 12.625 11.219 1 98.88 190 VAL A N 1
ATOM 1417 C CA . VAL A 1 190 ? -8.773 11.43 11.336 1 98.88 190 VAL A CA 1
ATOM 1418 C C . VAL A 1 190 ? -8.195 10.312 10.469 1 98.88 190 VAL A C 1
ATOM 1420 O O . VAL A 1 190 ? -8.172 10.422 9.242 1 98.88 190 VAL A O 1
ATOM 1423 N N . ASP A 1 191 ? -7.691 9.297 11.07 1 98.62 191 ASP A N 1
ATOM 1424 C CA . ASP A 1 191 ? -7.254 8.109 10.344 1 98.62 191 ASP A CA 1
ATOM 1425 C C . ASP A 1 191 ? -8.445 7.238 9.945 1 98.62 191 ASP A C 1
ATOM 1427 O O . ASP A 1 191 ? -8.883 6.383 10.727 1 98.62 191 ASP A O 1
ATOM 1431 N N . PHE A 1 192 ? -8.898 7.441 8.711 1 97.94 192 PHE A N 1
ATOM 1432 C CA . PHE A 1 192 ? -10.102 6.785 8.219 1 97.94 192 PHE A CA 1
ATOM 1433 C C . PHE A 1 192 ? -9.75 5.504 7.473 1 97.94 192 PHE A C 1
ATOM 1435 O O . PHE A 1 192 ? -10.641 4.82 6.949 1 97.94 192 PHE A O 1
ATOM 1442 N N . ASP A 1 193 ? -8.516 5.141 7.379 1 95.44 193 ASP A N 1
ATOM 1443 C CA . ASP A 1 193 ? -8.023 3.938 6.715 1 95.44 193 ASP A CA 1
ATOM 1444 C C . ASP A 1 193 ? -7.855 2.791 7.707 1 95.44 193 ASP A C 1
ATOM 1446 O O . ASP A 1 193 ? -7.121 2.916 8.688 1 95.44 193 ASP A O 1
ATOM 1450 N N . PRO A 1 194 ? -8.453 1.668 7.383 1 92.88 194 PRO A N 1
ATOM 1451 C CA . PRO A 1 194 ? -8.352 0.531 8.305 1 92.88 194 PRO A CA 1
ATOM 1452 C C . PRO A 1 194 ? -6.922 0.008 8.438 1 92.88 194 PRO A C 1
ATOM 1454 O O . PRO A 1 194 ? -6.625 -0.751 9.359 1 92.88 194 PRO A O 1
ATOM 1457 N N . GLN A 1 195 ? -6.02 0.333 7.586 1 90.81 195 GLN A N 1
ATOM 1458 C CA . GLN A 1 195 ? -4.621 -0.08 7.66 1 90.81 195 GLN A CA 1
ATOM 1459 C C . GLN A 1 195 ? -3.889 0.659 8.773 1 90.81 195 GLN A C 1
ATOM 1461 O O . GLN A 1 195 ? -2.82 0.229 9.211 1 90.81 195 GLN A O 1
ATOM 1466 N N . CYS A 1 196 ? -4.348 1.761 9.242 1 94.62 196 CYS A N 1
ATOM 1467 C CA . CYS A 1 196 ? -3.867 2.516 10.391 1 94.62 196 CYS A CA 1
ATOM 1468 C C . CYS A 1 196 ? -2.504 3.135 10.109 1 94.62 196 CYS A C 1
ATOM 1470 O O . CYS A 1 196 ? -1.675 3.26 11.016 1 94.62 196 CYS A O 1
ATOM 1472 N N . HIS A 1 197 ? -2.258 3.512 8.906 1 93.12 197 HIS A N 1
ATOM 1473 C CA . HIS A 1 197 ? -0.951 4.062 8.57 1 93.12 197 HIS A CA 1
ATOM 1474 C C . HIS A 1 197 ? -0.722 5.402 9.258 1 93.12 197 HIS A C 1
ATOM 1476 O O . HIS A 1 197 ? 0.356 5.652 9.805 1 93.12 197 HIS A O 1
ATOM 1482 N N . LEU A 1 198 ? -1.715 6.273 9.188 1 97.56 198 LEU A N 1
ATOM 1483 C CA . LEU A 1 198 ? -1.584 7.586 9.805 1 97.56 198 LEU A CA 1
ATOM 1484 C C . LEU A 1 198 ? -1.346 7.457 11.305 1 97.56 198 LEU A C 1
ATOM 1486 O O . LEU A 1 198 ? -0.474 8.133 11.859 1 97.56 198 LEU A O 1
ATOM 1490 N N . THR A 1 199 ? -2.1 6.566 11.961 1 97.38 199 THR A N 1
ATOM 1491 C CA . THR A 1 199 ? -1.983 6.301 13.391 1 97.38 199 THR A CA 1
ATOM 1492 C C . THR A 1 199 ? -0.566 5.859 13.742 1 97.38 199 THR A C 1
ATOM 1494 O O . THR A 1 199 ? 0.062 6.43 14.641 1 97.38 199 THR A O 1
ATOM 1497 N N . ASN A 1 200 ? -0.055 4.953 13 1 92.94 200 ASN A N 1
ATOM 1498 C CA . ASN A 1 200 ? 1.26 4.379 13.273 1 92.94 200 ASN A CA 1
ATOM 1499 C C . ASN A 1 200 ? 2.377 5.379 12.977 1 92.94 200 ASN A C 1
ATOM 1501 O O . ASN A 1 200 ? 3.348 5.469 13.734 1 92.94 200 ASN A O 1
ATOM 1505 N N . GLN A 1 201 ? 2.252 6.066 11.891 1 93.19 201 GLN A N 1
ATOM 1506 C CA . GLN A 1 201 ? 3.287 7 11.453 1 93.19 201 GLN A CA 1
ATOM 1507 C C . GLN A 1 201 ? 3.496 8.109 12.484 1 93.19 201 GLN A C 1
ATOM 1509 O O . GLN A 1 201 ? 4.602 8.625 12.625 1 93.19 201 GLN A O 1
ATOM 1514 N N . LEU A 1 202 ? 2.457 8.445 13.188 1 95.5 202 LEU A N 1
ATOM 1515 C CA . LEU A 1 202 ? 2.541 9.539 14.148 1 95.5 202 LEU A CA 1
ATOM 1516 C C . LEU A 1 202 ? 2.834 9.008 15.547 1 95.5 202 LEU A C 1
ATOM 1518 O O . LEU A 1 202 ? 2.74 9.742 16.531 1 95.5 202 LEU A O 1
ATOM 1522 N N . GLY A 1 203 ? 3.1 7.777 15.641 1 92.44 203 GLY A N 1
ATOM 1523 C CA . GLY A 1 203 ? 3.572 7.176 16.875 1 92.44 203 GLY A CA 1
ATOM 1524 C C . GLY A 1 203 ? 2.445 6.75 17.797 1 92.44 203 GLY A C 1
ATOM 1525 O O . GLY A 1 203 ? 2.684 6.395 18.953 1 92.44 203 GLY A O 1
ATOM 1526 N N . ALA A 1 204 ? 1.222 6.809 17.375 1 94.88 204 ALA A N 1
ATOM 1527 C CA . ALA A 1 204 ? 0.081 6.344 18.156 1 94.88 204 ALA A CA 1
ATOM 1528 C C . ALA A 1 204 ? -0.189 4.863 17.906 1 94.88 204 ALA A C 1
ATOM 1530 O O . ALA A 1 204 ? 0.418 4.258 17.016 1 94.88 204 ALA A O 1
ATOM 1531 N N . SER A 1 205 ? -1.021 4.254 18.719 1 92.88 205 SER A N 1
ATOM 1532 C CA . SER A 1 205 ? -1.425 2.861 18.547 1 92.88 205 SER A CA 1
ATOM 1533 C C . SER A 1 205 ? -2.855 2.76 18.031 1 92.88 205 SER A C 1
ATOM 1535 O O . SER A 1 205 ? -3.727 3.527 18.453 1 92.88 205 SER A O 1
ATOM 1537 N N . PRO A 1 206 ? -3.018 1.824 17.156 1 93.94 206 PRO A N 1
ATOM 1538 C CA . PRO A 1 206 ? -4.402 1.588 16.75 1 93.94 206 PRO A CA 1
ATOM 1539 C C . PRO A 1 206 ? -5.324 1.258 17.922 1 93.94 206 PRO A C 1
ATOM 1541 O O . PRO A 1 206 ? -4.879 0.664 18.906 1 93.94 206 PRO A O 1
ATOM 1544 N N . LEU A 1 207 ? -6.594 1.671 17.766 1 95.81 207 LEU A N 1
ATOM 1545 C CA . LEU A 1 207 ? -7.574 1.358 18.797 1 95.81 207 LEU A CA 1
ATOM 1546 C C . LEU A 1 207 ? -7.836 -0.143 18.875 1 95.81 207 LEU A C 1
ATOM 1548 O O . LEU A 1 207 ? -7.805 -0.828 17.844 1 95.81 207 LEU A O 1
ATOM 1552 N N . PRO A 1 208 ? -8.086 -0.624 20.047 1 92.19 208 PRO A N 1
ATOM 1553 C CA . PRO A 1 208 ? -8.328 -2.061 20.203 1 92.19 208 PRO A CA 1
ATOM 1554 C C . PRO A 1 208 ? -9.617 -2.514 19.531 1 92.19 208 PRO A C 1
ATOM 1556 O O . PRO A 1 208 ? -10.617 -1.789 19.562 1 92.19 208 PRO A O 1
ATOM 1559 N N . MET A 1 209 ? -9.648 -3.707 19.109 1 88 209 MET A N 1
ATOM 1560 C CA . MET A 1 209 ? -10.781 -4.277 18.375 1 88 209 MET A CA 1
ATOM 1561 C C . MET A 1 209 ? -11.992 -4.414 19.297 1 88 209 MET A C 1
ATOM 1563 O O . MET A 1 209 ? -13.133 -4.301 18.844 1 88 209 MET A O 1
ATOM 1567 N N . ASN A 1 210 ? -11.812 -4.695 20.469 1 87.5 210 ASN A N 1
ATOM 1568 C CA . ASN A 1 210 ? -12.898 -4.926 21.406 1 87.5 210 ASN A CA 1
ATOM 1569 C C . ASN A 1 210 ? -13.328 -3.631 22.094 1 87.5 210 ASN A C 1
ATOM 1571 O O . ASN A 1 210 ? -14.234 -3.639 22.938 1 87.5 210 ASN A O 1
ATOM 1575 N N . GLY A 1 211 ? -12.758 -2.527 21.766 1 92.44 211 GLY A N 1
ATOM 1576 C CA . GLY A 1 211 ? -13.109 -1.234 22.328 1 92.44 211 GLY A CA 1
ATOM 1577 C C . GLY A 1 211 ? -13.984 -0.4 21.406 1 92.44 211 GLY A C 1
ATOM 1578 O O . GLY A 1 211 ? -14.711 -0.941 20.578 1 92.44 211 GLY A O 1
ATOM 1579 N N . ASP A 1 212 ? -14.07 0.885 21.672 1 96.75 212 ASP A N 1
ATOM 1580 C CA . ASP A 1 212 ? -14.805 1.83 20.844 1 96.75 212 ASP A CA 1
ATOM 1581 C C . ASP A 1 212 ? -13.961 2.287 19.656 1 96.75 212 ASP A C 1
ATOM 1583 O O . ASP A 1 212 ? -12.742 2.09 19.641 1 96.75 212 ASP A O 1
ATOM 1587 N N . SER A 1 213 ? -14.586 2.688 18.625 1 97.62 213 SER A N 1
ATOM 1588 C CA . SER A 1 213 ? -13.914 3.127 17.391 1 97.62 213 SER A CA 1
ATOM 1589 C C . SER A 1 213 ? -14.812 4.055 16.578 1 97.62 213 SER A C 1
ATOM 1591 O O . SER A 1 213 ? -16 4.184 16.859 1 97.62 213 SER A O 1
ATOM 1593 N N . LEU A 1 214 ? -14.211 4.762 15.68 1 98.06 214 LEU A N 1
ATOM 1594 C CA . LEU A 1 214 ? -14.977 5.574 14.742 1 98.06 214 LEU A CA 1
ATOM 1595 C C . LEU A 1 214 ? -16.016 4.727 14.008 1 98.06 214 LEU A C 1
ATOM 1597 O O . LEU A 1 214 ? -17.141 5.172 13.773 1 98.06 214 LEU A O 1
ATOM 1601 N N . THR A 1 215 ? -15.641 3.492 13.633 1 96.31 215 THR A N 1
ATOM 1602 C CA . THR A 1 215 ? -16.547 2.559 12.961 1 96.31 215 THR A CA 1
ATOM 1603 C C . THR A 1 215 ? -17.797 2.307 13.805 1 96.31 215 THR A C 1
ATOM 1605 O O . THR A 1 215 ? -18.906 2.303 13.289 1 96.31 215 THR A O 1
ATOM 1608 N N . ASN A 1 216 ? -17.609 2.094 15.07 1 97.19 216 ASN A N 1
ATOM 1609 C CA . ASN A 1 216 ? -18.75 1.892 15.977 1 97.19 216 ASN A CA 1
ATOM 1610 C C . ASN A 1 216 ? -19.672 3.098 15.984 1 97.19 216 ASN A C 1
ATOM 1612 O O . ASN A 1 216 ? -20.906 2.941 15.93 1 97.19 216 ASN A O 1
ATOM 1616 N N . HIS A 1 217 ? -19.094 4.25 16.047 1 97.88 217 HIS A N 1
ATOM 1617 C CA . HIS A 1 217 ? -19.891 5.473 16.047 1 97.88 217 HIS A CA 1
ATOM 1618 C C . HIS A 1 217 ? -20.656 5.637 14.734 1 97.88 217 HIS A C 1
ATOM 1620 O O . HIS A 1 217 ? -21.828 5.992 14.727 1 97.88 217 HIS A O 1
ATOM 1626 N N . MET A 1 218 ? -20.016 5.336 13.633 1 97.75 218 MET A N 1
ATOM 1627 C CA . MET A 1 218 ? -20.641 5.48 12.312 1 97.75 218 MET A CA 1
ATOM 1628 C C . MET A 1 218 ? -21.75 4.465 12.117 1 97.75 218 MET A C 1
ATOM 1630 O O . MET A 1 218 ? -22.75 4.75 11.445 1 97.75 218 MET A O 1
ATOM 1634 N N . ALA A 1 219 ? -21.578 3.303 12.664 1 95.5 219 ALA A N 1
ATOM 1635 C CA . ALA A 1 219 ? -22.547 2.221 12.492 1 95.5 219 ALA A CA 1
ATOM 1636 C C . ALA A 1 219 ? -23.703 2.357 13.477 1 95.5 219 ALA A C 1
ATOM 1638 O O . ALA A 1 219 ? -24.641 1.558 13.453 1 95.5 219 ALA A O 1
ATOM 1639 N N . GLY A 1 220 ? -23.672 3.258 14.414 1 94.25 220 GLY A N 1
ATOM 1640 C CA . GLY A 1 220 ? -24.766 3.512 15.344 1 94.25 220 GLY A CA 1
ATOM 1641 C C . GLY A 1 220 ? -24.656 2.703 16.625 1 94.25 220 GLY A C 1
ATOM 1642 O O . GLY A 1 220 ? -25.656 2.494 17.312 1 94.25 220 GLY A O 1
ATOM 1643 N N . ASP A 1 221 ? -23.422 2.191 16.906 1 94.19 221 ASP A N 1
ATOM 1644 C CA . ASP A 1 221 ? -23.219 1.407 18.125 1 94.19 221 ASP A CA 1
ATOM 1645 C C . ASP A 1 221 ? -22.031 1.933 18.922 1 94.19 221 ASP A C 1
ATOM 1647 O O . ASP A 1 221 ? -21.094 1.188 19.219 1 94.19 221 ASP A O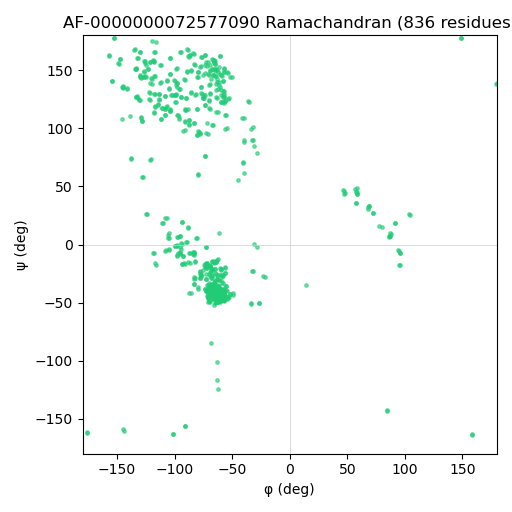 1
ATOM 1651 N N . PRO A 1 222 ? -22.078 3.193 19.312 1 95.62 222 PRO A N 1
ATOM 1652 C CA . PRO A 1 222 ? -20.984 3.771 20.078 1 95.62 222 PRO A CA 1
ATOM 1653 C C . PRO A 1 222 ? -20.891 3.199 21.5 1 95.62 222 PRO A C 1
ATOM 1655 O O . PRO A 1 222 ? -21.906 2.842 22.094 1 95.62 222 PRO A O 1
ATOM 1658 N N . LYS A 1 223 ? -19.703 3.154 22.047 1 95.81 223 LYS A N 1
ATOM 1659 C CA . LYS A 1 223 ? -19.484 2.637 23.391 1 95.81 223 LYS A CA 1
ATOM 1660 C C . LYS A 1 223 ? -19.141 3.762 24.359 1 95.81 223 LYS A C 1
ATOM 1662 O O . LYS A 1 223 ? -19 3.529 25.562 1 95.81 223 LYS A O 1
ATOM 1667 N N . GLY A 1 224 ? -18.984 4.961 23.891 1 96.19 224 GLY A N 1
ATOM 1668 C CA . GLY A 1 224 ? -18.641 6.148 24.672 1 96.19 224 GLY A CA 1
ATOM 1669 C C . GLY A 1 224 ? -18.625 7.414 23.828 1 96.19 224 GLY A C 1
ATOM 1670 O O . GLY A 1 224 ? -19.328 7.512 22.828 1 96.19 224 GLY A O 1
ATOM 1671 N N . ASP A 1 225 ? -17.969 8.414 24.375 1 97.19 225 ASP A N 1
ATOM 1672 C CA . ASP A 1 225 ? -17.766 9.664 23.641 1 97.19 225 ASP A CA 1
ATOM 1673 C C . ASP A 1 225 ? -16.578 9.562 22.703 1 97.19 225 ASP A C 1
ATOM 1675 O O . ASP A 1 225 ? -15.492 9.141 23.109 1 97.19 225 ASP A O 1
ATOM 1679 N N . LEU A 1 226 ? -16.828 9.93 21.453 1 97.81 226 LEU A N 1
ATOM 1680 C CA . LEU A 1 226 ? -15.758 9.828 20.469 1 97.81 226 LEU A CA 1
ATOM 1681 C C . LEU A 1 226 ? -14.539 10.648 20.906 1 97.81 226 LEU A C 1
ATOM 1683 O O . LEU A 1 226 ? -13.406 10.289 20.594 1 97.81 226 LEU A O 1
ATOM 1687 N N . ARG A 1 227 ? -14.773 11.719 21.703 1 97.31 227 ARG A N 1
ATOM 1688 C CA . ARG A 1 227 ? -13.719 12.609 22.188 1 97.31 227 ARG A CA 1
ATOM 1689 C C . ARG A 1 227 ? -12.703 11.852 23.031 1 97.31 227 ARG A C 1
ATOM 1691 O O . ARG A 1 227 ? -11.523 12.195 23.047 1 97.31 227 ARG A O 1
ATOM 1698 N N . ASP A 1 228 ? -13.156 10.797 23.609 1 97.38 228 ASP A N 1
ATOM 1699 C CA . ASP A 1 228 ? -12.297 10.016 24.5 1 97.38 228 ASP A CA 1
ATOM 1700 C C . ASP A 1 228 ? -11.258 9.227 23.703 1 97.38 228 ASP A C 1
ATOM 1702 O O . ASP A 1 228 ? -10.266 8.758 24.266 1 97.38 228 ASP A O 1
ATOM 1706 N N . LEU A 1 229 ? -11.5 9.102 22.422 1 98.06 229 LEU A N 1
ATOM 1707 C CA . LEU A 1 229 ? -10.609 8.297 21.578 1 98.06 229 LEU A CA 1
ATOM 1708 C C . LEU A 1 229 ? -9.531 9.172 20.953 1 98.06 229 LEU A C 1
ATOM 1710 O O . LEU A 1 229 ? -8.562 8.656 20.391 1 98.06 229 LEU A O 1
ATOM 1714 N N . VAL A 1 230 ? -9.648 10.477 21.062 1 98.38 230 VAL A N 1
ATOM 1715 C CA . VAL A 1 230 ? -8.727 11.414 20.438 1 98.38 230 VAL A CA 1
ATOM 1716 C C . VAL A 1 230 ? -7.434 11.484 21.25 1 98.38 230 VAL A C 1
ATOM 1718 O O . VAL A 1 230 ? -7.473 11.531 22.484 1 98.38 230 VAL A O 1
ATOM 1721 N N . VAL A 1 231 ? -6.332 11.461 20.547 1 97.69 231 VAL A N 1
ATOM 1722 C CA . VAL A 1 231 ? -5.043 11.555 21.219 1 97.69 231 VAL A CA 1
ATOM 1723 C C . VAL A 1 231 ? -4.316 12.82 20.766 1 97.69 231 VAL A C 1
ATOM 1725 O O . VAL A 1 231 ? -4.441 13.227 19.594 1 97.69 231 VAL A O 1
ATOM 1728 N N . SER A 1 232 ? -3.578 13.438 21.641 1 96.56 232 SER A N 1
ATOM 1729 C CA . SER A 1 232 ? -2.766 14.602 21.312 1 96.56 232 SER A CA 1
ATOM 1730 C C . SER A 1 232 ? -1.397 14.188 20.766 1 96.56 232 SER A C 1
ATOM 1732 O O . SER A 1 232 ? -0.788 13.242 21.281 1 96.56 232 SER A O 1
ATOM 1734 N N . ILE A 1 233 ? -1.019 14.758 19.672 1 94.81 233 ILE A N 1
ATOM 1735 C CA . ILE A 1 233 ? 0.357 14.594 19.219 1 94.81 233 ILE A CA 1
ATOM 1736 C C . ILE A 1 233 ? 1.273 15.531 20 1 94.81 233 ILE A C 1
ATOM 1738 O O . ILE A 1 233 ? 1.371 16.719 19.688 1 94.81 233 ILE A O 1
ATOM 1742 N N . ASP A 1 234 ? 1.875 15.016 20.984 1 86.38 234 ASP A N 1
ATOM 1743 C CA . ASP A 1 234 ? 2.631 15.812 21.938 1 86.38 234 ASP A CA 1
ATOM 1744 C C . ASP A 1 234 ? 4.016 16.156 21.391 1 86.38 234 ASP A C 1
ATOM 1746 O O . ASP A 1 234 ? 4.938 15.336 21.469 1 86.38 234 ASP A O 1
ATOM 1750 N N . ASP A 1 235 ? 4.156 17.172 20.844 1 88.44 235 ASP A N 1
ATOM 1751 C CA . ASP A 1 235 ? 5.395 17.719 20.297 1 88.44 235 ASP A CA 1
ATOM 1752 C C . ASP A 1 235 ? 5.434 19.25 20.469 1 88.44 235 ASP A C 1
ATOM 1754 O O . ASP A 1 235 ? 4.426 19.922 20.266 1 88.44 235 ASP A O 1
ATOM 1758 N N . GLU A 1 236 ? 6.539 19.781 20.906 1 86.81 236 GLU A N 1
ATOM 1759 C CA . GLU A 1 236 ? 6.711 21.203 21.156 1 86.81 236 GLU A CA 1
ATOM 1760 C C . GLU A 1 236 ? 6.402 22.031 19.922 1 86.81 236 GLU A C 1
ATOM 1762 O O . GLU A 1 236 ? 5.934 23.172 20.031 1 86.81 236 GLU A O 1
ATOM 1767 N N . HIS A 1 237 ? 6.523 21.438 18.812 1 88 237 HIS A N 1
ATOM 1768 C CA . HIS A 1 237 ? 6.316 22.125 17.531 1 88 237 HIS A CA 1
ATOM 1769 C C . HIS A 1 237 ? 4.848 22.484 17.344 1 88 237 HIS A C 1
ATOM 1771 O O . HIS A 1 237 ? 4.531 23.453 16.641 1 88 237 HIS A O 1
ATOM 1777 N N . PHE A 1 238 ? 3.971 21.797 18 1 93.31 238 PHE A N 1
ATOM 1778 C CA . PHE A 1 238 ? 2.545 22 17.766 1 93.31 238 PHE A CA 1
ATOM 1779 C C . PHE A 1 238 ? 1.861 22.516 19.031 1 93.31 238 PHE A C 1
ATOM 1781 O O . PHE A 1 238 ? 0.743 23.031 18.969 1 93.31 238 PHE A O 1
ATOM 1788 N N . ASN A 1 239 ? 2.449 22.422 20.156 1 91.94 239 ASN A N 1
ATOM 1789 C CA . ASN A 1 239 ? 2.006 22.969 21.438 1 91.94 239 ASN A CA 1
ATOM 1790 C C . ASN A 1 239 ? 0.534 22.656 21.703 1 91.94 239 ASN A C 1
ATOM 1792 O O . ASN A 1 239 ? -0.254 23.547 22 1 91.94 239 ASN A O 1
ATOM 1796 N N . GLY A 1 240 ? 0.1 21.406 21.422 1 94.31 240 GLY A N 1
ATOM 1797 C CA . GLY A 1 240 ? -1.225 20.922 21.781 1 94.31 240 GLY A CA 1
ATOM 1798 C C . GLY A 1 240 ? -2.27 21.219 20.719 1 94.31 240 GLY A C 1
ATOM 1799 O O . GLY A 1 240 ? -3.465 21.016 20.953 1 94.31 240 GLY A O 1
ATOM 1800 N N . ARG A 1 241 ? -1.862 21.672 19.609 1 96.19 241 ARG A N 1
ATOM 1801 C CA . ARG A 1 241 ? -2.814 22.094 18.578 1 96.19 241 ARG A CA 1
ATOM 1802 C C . ARG A 1 241 ? -3.057 20.969 17.578 1 96.19 241 ARG A C 1
ATOM 1804 O O . ARG A 1 241 ? -3.914 21.094 16.688 1 96.19 241 ARG A O 1
ATOM 1811 N N . LEU A 1 242 ? -2.312 19.891 17.656 1 97.94 242 LEU A N 1
ATOM 1812 C CA . LEU A 1 242 ? -2.432 18.781 16.719 1 97.94 242 LEU A CA 1
ATOM 1813 C C . LEU A 1 242 ? -2.932 17.531 17.422 1 97.94 242 LEU A C 1
ATOM 1815 O O . LEU A 1 242 ? -2.309 17.062 18.375 1 97.94 242 LEU A O 1
ATOM 1819 N N . HIS A 1 243 ? -4.059 17.047 16.938 1 98.62 243 HIS A N 1
ATOM 1820 C CA . HIS A 1 243 ? -4.668 15.852 17.531 1 98.62 243 HIS A CA 1
ATOM 1821 C C . HIS A 1 243 ? -4.945 14.789 16.469 1 98.62 243 HIS A C 1
ATOM 1823 O O . HIS A 1 243 ? -4.961 15.086 15.281 1 98.62 243 HIS A O 1
ATOM 1829 N N . LEU A 1 244 ? -5.051 13.547 16.922 1 98.69 244 LEU A N 1
ATOM 1830 C CA . LEU A 1 244 ? -5.281 12.391 16.062 1 98.69 244 LEU A CA 1
ATOM 1831 C C . LEU A 1 244 ? -6.43 11.539 16.594 1 98.69 244 LEU A C 1
ATOM 1833 O O . LEU A 1 244 ? -6.5 11.258 17.797 1 98.69 244 LEU A O 1
ATOM 1837 N N . LEU A 1 245 ? -7.418 11.312 15.773 1 98.81 245 LEU A N 1
ATOM 1838 C CA . LEU A 1 245 ? -8.344 10.211 16 1 98.81 245 LEU A CA 1
ATOM 1839 C C . LEU A 1 245 ? -7.824 8.922 15.375 1 98.81 245 LEU A C 1
ATOM 1841 O O . LEU A 1 245 ? -7.895 8.742 14.156 1 98.81 245 LEU A O 1
ATOM 1845 N N . PRO A 1 246 ? -7.27 8 16.203 1 98.5 246 PRO A N 1
ATOM 1846 C CA . PRO A 1 246 ? -6.641 6.789 15.672 1 98.5 246 PRO A CA 1
ATOM 1847 C C . PRO A 1 246 ? -7.641 5.863 14.977 1 98.5 246 PRO A C 1
ATOM 1849 O O . PRO A 1 246 ? -8.836 5.906 15.273 1 98.5 246 PRO A O 1
ATOM 1852 N N . ALA A 1 247 ? -7.094 5.074 14.07 1 97.06 247 ALA A N 1
ATOM 1853 C CA . ALA A 1 247 ? -7.902 4.082 13.367 1 97.06 247 ALA A CA 1
ATOM 1854 C C . ALA A 1 247 ? -7.977 2.777 14.156 1 97.06 247 ALA A C 1
ATOM 1856 O O . ALA A 1 247 ? -7.234 2.582 15.117 1 97.06 247 ALA A O 1
ATOM 1857 N N . CYS A 1 248 ? -8.898 2.041 13.781 1 94.75 248 CYS A N 1
ATOM 1858 C CA . CYS A 1 248 ? -9.086 0.674 14.266 1 94.75 248 CYS A CA 1
ATOM 1859 C C . CYS A 1 248 ? -9.258 -0.293 13.102 1 94.75 248 CYS A C 1
ATOM 1861 O O . CYS A 1 248 ? -9.914 0.034 12.109 1 94.75 248 CYS A O 1
ATOM 1863 N N . ASN A 1 249 ? -8.719 -1.515 13.258 1 90.81 249 ASN A N 1
ATOM 1864 C CA . ASN A 1 249 ? -8.789 -2.504 12.188 1 90.81 249 ASN A CA 1
ATOM 1865 C C . ASN A 1 249 ? -10.227 -2.943 11.922 1 90.81 249 ASN A C 1
ATOM 1867 O O . ASN A 1 249 ? -10.523 -3.537 10.883 1 90.81 249 ASN A O 1
ATOM 1871 N N . ASP A 1 250 ? -11.133 -2.643 12.805 1 90.69 250 ASP A N 1
ATOM 1872 C CA . ASP A 1 250 ? -12.531 -3.004 12.594 1 90.69 250 ASP A CA 1
ATOM 1873 C C . ASP A 1 250 ? -13.109 -2.268 11.383 1 90.69 250 ASP A C 1
ATOM 1875 O O . ASP A 1 250 ? -14.148 -2.662 10.852 1 90.69 250 ASP A O 1
ATOM 1879 N N . ALA A 1 251 ? -12.383 -1.251 10.977 1 92.69 251 ALA A N 1
ATOM 1880 C CA . ALA A 1 251 ? -12.836 -0.45 9.844 1 92.69 251 ALA A CA 1
ATOM 1881 C C . ALA A 1 251 ? -12.797 -1.258 8.547 1 92.69 251 ALA A C 1
ATOM 1883 O O . ALA A 1 251 ? -13.398 -0.868 7.543 1 92.69 251 ALA A O 1
ATOM 1884 N N . PHE A 1 252 ? -12.109 -2.4 8.547 1 88.25 252 PHE A N 1
ATOM 1885 C CA . PHE A 1 252 ? -12.141 -3.293 7.398 1 88.25 252 PHE A CA 1
ATOM 1886 C C . PHE A 1 252 ? -13.57 -3.752 7.105 1 88.25 252 PHE A C 1
ATOM 1888 O O . PHE A 1 252 ? -13.891 -4.098 5.969 1 88.25 252 PHE A O 1
ATOM 1895 N N . LEU A 1 253 ? -14.43 -3.678 8.078 1 86.31 253 LEU A N 1
ATOM 1896 C CA . LEU A 1 253 ? -15.812 -4.121 7.949 1 86.31 253 LEU A CA 1
ATOM 1897 C C . LEU A 1 253 ? -16.766 -2.93 7.84 1 86.31 253 LEU A C 1
ATOM 1899 O O . LEU A 1 253 ? -17.984 -3.096 7.867 1 86.31 253 LEU A O 1
ATOM 1903 N N . LEU A 1 254 ? -16.234 -1.793 7.707 1 90.31 254 LEU A N 1
ATOM 1904 C CA . LEU A 1 254 ? -17.031 -0.578 7.77 1 90.31 254 LEU A CA 1
ATOM 1905 C C . LEU A 1 254 ? -18.078 -0.562 6.66 1 90.31 254 LEU A C 1
ATOM 1907 O O . LEU A 1 254 ? -19.266 -0.299 6.918 1 90.31 254 LEU A O 1
ATOM 1911 N N . ASP A 1 255 ? -17.703 -0.837 5.406 1 87.56 255 ASP A N 1
ATOM 1912 C CA . ASP A 1 255 ? -18.625 -0.781 4.281 1 87.56 255 ASP A CA 1
ATOM 1913 C C . ASP A 1 255 ? -19.781 -1.774 4.469 1 87.56 255 ASP A C 1
ATOM 1915 O O . ASP A 1 255 ? -20.922 -1.479 4.129 1 87.56 255 ASP A O 1
ATOM 1919 N N . VAL A 1 256 ? -19.422 -2.91 4.992 1 83.5 256 VAL A N 1
ATOM 1920 C CA . VAL A 1 256 ? -20.438 -3.92 5.27 1 83.5 256 VAL A CA 1
ATOM 1921 C C . VAL A 1 256 ? -21.375 -3.42 6.363 1 83.5 256 VAL A C 1
ATOM 1923 O O . VAL A 1 256 ? -22.594 -3.535 6.242 1 83.5 256 VAL A O 1
ATOM 1926 N N . ARG A 1 257 ? -20.906 -2.84 7.379 1 88.56 257 ARG A N 1
ATOM 1927 C CA . ARG A 1 257 ? -21.703 -2.342 8.492 1 88.56 257 ARG A CA 1
ATOM 1928 C C . ARG A 1 257 ? -22.578 -1.161 8.062 1 88.56 257 ARG A C 1
ATOM 1930 O O . ARG A 1 257 ? -23.719 -1.031 8.5 1 88.56 257 ARG A O 1
ATOM 1937 N N . LEU A 1 258 ? -22.062 -0.319 7.195 1 91.56 258 LEU A N 1
ATOM 1938 C CA . LEU A 1 258 ? -22.766 0.867 6.727 1 91.56 258 LEU A CA 1
ATOM 1939 C C . LEU A 1 258 ? -23.953 0.481 5.84 1 91.56 258 LEU A C 1
ATOM 1941 O O . LEU A 1 258 ? -24.891 1.255 5.688 1 91.56 258 LEU A O 1
ATOM 1945 N N . SER A 1 259 ? -23.844 -0.675 5.207 1 85.56 259 SER A N 1
ATOM 1946 C CA . SER A 1 259 ? -24.922 -1.109 4.312 1 85.56 259 SER A CA 1
ATOM 1947 C C . SER A 1 259 ? -26.25 -1.24 5.059 1 85.56 259 SER A C 1
ATOM 1949 O O . SER A 1 259 ? -27.312 -1.146 4.453 1 85.56 259 SER A O 1
ATOM 1951 N N . ALA A 1 260 ? -26.203 -1.386 6.363 1 86.81 260 ALA A N 1
ATOM 1952 C CA . ALA A 1 260 ? -27.406 -1.568 7.172 1 86.81 260 ALA A CA 1
ATOM 1953 C C . ALA A 1 260 ? -27.828 -0.257 7.828 1 86.81 260 ALA A C 1
ATOM 1955 O O . ALA A 1 260 ? -28.859 -0.202 8.516 1 86.81 260 ALA A O 1
ATOM 1956 N N . VAL A 1 261 ? -27.109 0.764 7.621 1 91.06 261 VAL A N 1
ATOM 1957 C CA . VAL A 1 261 ? -27.359 2.043 8.281 1 91.06 261 VAL A CA 1
ATOM 1958 C C . VAL A 1 261 ? -28.203 2.939 7.367 1 91.06 261 VAL A C 1
ATOM 1960 O O . VAL A 1 261 ? -27.922 3.053 6.172 1 91.06 261 VAL A O 1
ATOM 1963 N N . ARG A 1 262 ? -29.234 3.539 7.969 1 90.56 262 ARG A N 1
ATOM 1964 C CA . ARG A 1 262 ? -30 4.527 7.234 1 90.56 262 ARG A CA 1
ATOM 1965 C C . ARG A 1 262 ? -29.203 5.801 7.004 1 90.56 262 ARG A C 1
ATOM 1967 O O . ARG A 1 262 ? -28.453 6.242 7.883 1 90.56 262 ARG A O 1
ATOM 1974 N N . ALA A 1 263 ? -29.406 6.465 5.867 1 93.31 263 ALA A N 1
ATOM 1975 C CA . ALA A 1 263 ? -28.656 7.66 5.508 1 93.31 263 ALA A CA 1
ATOM 1976 C C . ALA A 1 263 ? -27.156 7.449 5.73 1 93.31 263 ALA A C 1
ATOM 1978 O O . ALA A 1 263 ? -26.5 8.258 6.395 1 93.31 263 ALA A O 1
ATOM 1979 N N . ARG A 1 264 ? -26.625 6.352 5.297 1 93 264 ARG A N 1
ATOM 1980 C CA . ARG A 1 264 ? -25.266 5.875 5.535 1 93 264 ARG A CA 1
ATOM 1981 C C . ARG A 1 264 ? -24.234 6.879 5.027 1 93 264 ARG A C 1
ATOM 1983 O O . ARG A 1 264 ? -23.156 6.996 5.594 1 93 264 ARG A O 1
ATOM 1990 N N . GLU A 1 265 ? -24.562 7.699 4.031 1 95.38 265 GLU A N 1
ATOM 1991 C CA . GLU A 1 265 ? -23.641 8.695 3.498 1 95.38 265 GLU A CA 1
ATOM 1992 C C . GLU A 1 265 ? -23.297 9.75 4.547 1 95.38 265 GLU A C 1
ATOM 1994 O O . GLU A 1 265 ? -22.219 10.336 4.516 1 95.38 265 GLU A O 1
ATOM 1999 N N . ALA A 1 266 ? -24.219 9.938 5.531 1 97.19 266 ALA A N 1
ATOM 2000 C CA . ALA A 1 266 ? -24.047 10.969 6.551 1 97.19 266 ALA A CA 1
ATOM 2001 C C . ALA A 1 266 ? -23.453 10.391 7.832 1 97.19 266 ALA A C 1
ATOM 2003 O O . ALA A 1 266 ? -23.328 11.086 8.836 1 97.19 266 ALA A O 1
ATOM 2004 N N . ALA A 1 267 ? -23.062 9.125 7.797 1 97.81 267 ALA A N 1
ATOM 2005 C CA . ALA A 1 267 ? -22.641 8.43 9.008 1 97.81 267 ALA A CA 1
ATOM 2006 C C . ALA A 1 267 ? -21.391 9.086 9.594 1 97.81 267 ALA A C 1
ATOM 2008 O O . ALA A 1 267 ? -21.281 9.273 10.805 1 97.81 267 ALA A O 1
ATOM 2009 N N . LEU A 1 268 ? -20.422 9.438 8.734 1 98.5 268 LEU A N 1
ATOM 2010 C CA . LEU A 1 268 ? -19.188 10.062 9.211 1 98.5 268 LEU A CA 1
ATOM 2011 C C . LEU A 1 268 ? -19.469 11.438 9.805 1 98.5 268 LEU A C 1
ATOM 2013 O O . LEU A 1 268 ? -18.906 11.805 10.836 1 98.5 268 LEU A O 1
ATOM 2017 N N . GLU A 1 269 ? -20.328 12.172 9.164 1 98.19 269 GLU A N 1
ATOM 2018 C CA . GLU A 1 269 ? -20.719 13.492 9.656 1 98.19 269 GLU A CA 1
ATOM 2019 C C . GLU A 1 269 ? -21.344 13.391 11.047 1 98.19 269 GLU A C 1
ATOM 2021 O O . GLU A 1 269 ? -21 14.156 11.953 1 98.19 269 GLU A O 1
ATOM 2026 N N . ARG A 1 270 ? -22.25 12.469 11.18 1 97.62 270 ARG A N 1
ATOM 2027 C CA . ARG A 1 270 ? -22.906 12.289 12.469 1 97.62 270 ARG A CA 1
ATOM 2028 C C . ARG A 1 270 ? -21.906 11.93 13.555 1 97.62 270 ARG A C 1
ATOM 2030 O O . ARG A 1 270 ? -22.016 12.398 14.695 1 97.62 270 ARG A O 1
ATOM 2037 N N . ALA A 1 271 ? -20.938 11.141 13.227 1 98.25 271 ALA A N 1
ATOM 2038 C CA . ALA A 1 271 ? -19.953 10.688 14.188 1 98.25 271 ALA A CA 1
ATOM 2039 C C . ALA A 1 271 ? -19.016 11.828 14.594 1 98.25 271 ALA A C 1
ATOM 2041 O O . ALA A 1 271 ? -18.656 11.953 15.766 1 98.25 271 ALA A O 1
ATOM 2042 N N . LEU A 1 272 ? -18.609 12.711 13.648 1 98.62 272 LEU A N 1
ATOM 2043 C CA . LEU A 1 272 ? -17.562 13.703 13.883 1 98.62 272 LEU A CA 1
ATOM 2044 C C . LEU A 1 272 ? -18.172 15.031 14.344 1 98.62 272 LEU A C 1
ATOM 2046 O O . LEU A 1 272 ? -17.469 15.898 14.859 1 98.62 272 LEU A O 1
ATOM 2050 N N . GLU A 1 273 ? -19.422 15.25 14.172 1 97.56 273 GLU A N 1
ATOM 2051 C CA . GLU A 1 273 ? -20.094 16.516 14.445 1 97.56 273 GLU A CA 1
ATOM 2052 C C . GLU A 1 273 ? -19.797 17 15.852 1 97.56 273 GLU A C 1
ATOM 2054 O O . GLU A 1 273 ? -19.453 18.172 16.047 1 97.56 273 GLU A O 1
ATOM 2059 N N . PRO A 1 274 ? -19.812 16.125 16.844 1 97 274 PRO A N 1
ATOM 2060 C CA . PRO A 1 274 ? -19.562 16.594 18.203 1 97 274 PRO A CA 1
ATOM 2061 C C . PRO A 1 274 ? -18.156 17.141 18.391 1 97 274 PRO A C 1
ATOM 2063 O O . PRO A 1 274 ? -17.891 17.875 19.359 1 97 274 PRO A O 1
ATOM 2066 N N . LEU A 1 275 ? -17.219 16.781 17.547 1 97.88 275 LEU A N 1
ATOM 2067 C CA . LEU A 1 275 ? -15.828 17.188 17.688 1 97.88 275 LEU A CA 1
ATOM 2068 C C . LEU A 1 275 ? -15.555 18.484 16.953 1 97.88 275 LEU A C 1
ATOM 2070 O O . LEU A 1 275 ? -14.539 19.156 17.188 1 97.88 275 LEU A O 1
ATOM 2074 N N . GLU A 1 276 ? -16.375 18.922 16.047 1 97.56 276 GLU A N 1
ATOM 2075 C CA . GLU A 1 276 ? -16.078 19.969 15.078 1 97.56 276 GLU A CA 1
ATOM 2076 C C . GLU A 1 276 ? -15.781 21.297 15.773 1 97.56 276 GLU A C 1
ATOM 2078 O O . GLU A 1 276 ? -14.812 21.984 15.43 1 97.56 276 GLU A O 1
ATOM 2083 N N . ALA A 1 277 ? -16.438 21.625 16.812 1 95.56 277 ALA A N 1
ATOM 2084 C CA . ALA A 1 277 ? -16.328 22.922 17.469 1 95.56 277 ALA A CA 1
ATOM 2085 C C . ALA A 1 277 ? -14.969 23.078 18.141 1 95.56 277 ALA A C 1
ATOM 2087 O O . ALA A 1 277 ? -14.523 24.203 18.391 1 95.56 277 ALA A O 1
ATOM 2088 N N . ASP A 1 278 ? -14.328 22.016 18.359 1 96.88 278 ASP A N 1
ATOM 2089 C CA . ASP A 1 278 ? -13.062 22.047 19.078 1 96.88 278 ASP A CA 1
ATOM 2090 C C . ASP A 1 278 ? -11.898 22.297 18.125 1 96.88 278 ASP A C 1
ATOM 2092 O O . ASP A 1 278 ? -10.773 22.562 18.562 1 96.88 278 ASP A O 1
ATOM 2096 N N . TYR A 1 279 ? -12.125 22.297 16.812 1 98 279 TYR A N 1
ATOM 2097 C CA . TYR A 1 279 ? -11.023 22.375 15.859 1 98 279 TYR A CA 1
ATOM 2098 C C . TYR A 1 279 ? -11.32 23.391 14.773 1 98 279 TYR A C 1
ATOM 2100 O O . TYR A 1 279 ? -12.477 23.625 14.43 1 98 279 TYR A O 1
ATOM 2108 N N . ASP A 1 280 ? -10.258 23.953 14.25 1 97.12 280 ASP A N 1
ATOM 2109 C CA . ASP A 1 280 ? -10.344 24.844 13.102 1 97.12 280 ASP A CA 1
ATOM 2110 C C . ASP A 1 280 ? -10.391 24.062 11.789 1 97.12 280 ASP A C 1
ATOM 2112 O O . ASP A 1 280 ? -11.047 24.469 10.828 1 97.12 280 ASP A O 1
ATOM 2116 N N . VAL A 1 281 ? -9.688 22.953 11.773 1 98.12 281 VAL A N 1
ATOM 2117 C CA . VAL A 1 281 ? -9.586 22.125 10.578 1 98.12 281 VAL A CA 1
ATOM 2118 C C . VAL A 1 281 ? -9.625 20.656 10.969 1 98.12 281 VAL A C 1
ATOM 2120 O O . VAL A 1 281 ? -9 20.25 11.953 1 98.12 281 VAL A O 1
ATOM 2123 N N . ILE A 1 282 ? -10.406 19.859 10.258 1 98.81 282 ILE A N 1
ATOM 2124 C CA . ILE A 1 282 ? -10.414 18.391 10.367 1 98.81 282 ILE A CA 1
ATOM 2125 C C . ILE A 1 282 ? -9.992 17.781 9.039 1 98.81 282 ILE A C 1
ATOM 2127 O O . ILE A 1 282 ? -10.594 18.062 7.996 1 98.81 282 ILE A O 1
ATOM 2131 N N . LEU A 1 283 ? -8.891 17.031 9.023 1 98.81 283 LEU A N 1
ATOM 2132 C CA . LEU A 1 283 ? -8.398 16.297 7.859 1 98.81 283 LEU A CA 1
ATOM 2133 C C . LEU A 1 283 ? -8.727 14.812 7.961 1 98.81 283 LEU A C 1
ATOM 2135 O O . LEU A 1 283 ? -8.445 14.18 8.977 1 98.81 283 LEU A O 1
ATOM 2139 N N . VAL A 1 284 ? -9.305 14.281 6.965 1 98.81 284 VAL A N 1
ATOM 2140 C CA . VAL A 1 284 ? -9.656 12.859 6.938 1 98.81 284 VAL A CA 1
ATOM 2141 C C . VAL A 1 284 ? -8.742 12.117 5.973 1 98.81 284 VAL A C 1
ATOM 2143 O O . VAL A 1 284 ? -8.758 12.375 4.766 1 98.81 284 VAL A O 1
ATOM 2146 N N . ASP A 1 285 ? -7.934 11.172 6.465 1 98.44 285 ASP A N 1
ATOM 2147 C CA . ASP A 1 285 ? -7.09 10.305 5.652 1 98.44 285 ASP A CA 1
ATOM 2148 C C . ASP A 1 285 ? -7.875 9.109 5.129 1 98.44 285 ASP A C 1
ATOM 2150 O O . ASP A 1 285 ? -8.008 8.094 5.816 1 98.44 285 ASP A O 1
ATOM 2154 N N . CYS A 1 286 ? -8.195 9.164 3.902 1 97.5 286 CYS A N 1
ATOM 2155 C CA . CYS A 1 286 ? -9.109 8.18 3.346 1 97.5 286 CYS A CA 1
ATOM 2156 C C . CYS A 1 286 ? -8.359 6.961 2.83 1 97.5 286 CYS A C 1
ATOM 2158 O O . CYS A 1 286 ? -7.223 7.078 2.371 1 97.5 286 CYS A O 1
ATOM 2160 N N . PRO A 1 287 ? -8.961 5.789 2.883 1 93.69 287 PRO A N 1
ATOM 2161 C CA . PRO A 1 287 ? -8.383 4.578 2.303 1 93.69 287 PRO A CA 1
ATOM 2162 C C . PRO A 1 287 ? -8.453 4.562 0.778 1 93.69 287 PRO A C 1
ATOM 2164 O O . PRO A 1 287 ? -9.141 5.391 0.179 1 93.69 287 PRO A O 1
ATOM 2167 N N . PRO A 1 288 ? -7.641 3.68 0.167 1 89.5 288 PRO A N 1
ATOM 2168 C CA . PRO A 1 288 ? -7.727 3.508 -1.284 1 89.5 288 PRO A CA 1
ATOM 2169 C C . PRO A 1 288 ? -8.977 2.736 -1.713 1 89.5 288 PRO A C 1
ATOM 2171 O O . PRO A 1 288 ? -8.883 1.566 -2.092 1 89.5 288 PRO A O 1
ATOM 2174 N N . SER A 1 289 ? -10.055 3.361 -1.696 1 86.38 289 SER A N 1
ATOM 2175 C CA . SER A 1 289 ? -11.336 2.713 -1.975 1 86.38 289 SER A CA 1
ATOM 2176 C C . SER A 1 289 ? -12.305 3.67 -2.662 1 86.38 289 SER A C 1
ATOM 2178 O O . SER A 1 289 ? -12.086 4.883 -2.664 1 86.38 289 SER A O 1
ATOM 2180 N N . LEU A 1 290 ? -13.312 3.084 -3.336 1 84.94 290 LEU A N 1
ATOM 2181 C CA . LEU A 1 290 ? -14.414 3.85 -3.91 1 84.94 290 LEU A CA 1
ATOM 2182 C C . LEU A 1 290 ? -15.758 3.342 -3.393 1 84.94 290 LEU A C 1
ATOM 2184 O O . LEU A 1 290 ? -16.781 3.49 -4.062 1 84.94 290 LEU A O 1
ATOM 2188 N N . GLY A 1 291 ? -15.758 2.775 -2.242 1 87.31 291 GLY A N 1
ATOM 2189 C CA . GLY A 1 291 ? -16.969 2.197 -1.671 1 87.31 291 GLY A CA 1
ATOM 2190 C C . GLY A 1 291 ? -17.75 3.176 -0.821 1 87.31 291 GLY A C 1
ATOM 2191 O O . GLY A 1 291 ? -17.703 4.387 -1.048 1 87.31 291 GLY A O 1
ATOM 2192 N N . LEU A 1 292 ? -18.547 2.684 0.108 1 89.88 292 LEU A N 1
ATOM 2193 C CA . LEU A 1 292 ? -19.422 3.477 0.957 1 89.88 292 LEU A CA 1
ATOM 2194 C C . LEU A 1 292 ? -18.625 4.387 1.88 1 89.88 292 LEU A C 1
ATOM 2196 O O . LEU A 1 292 ? -19.062 5.488 2.211 1 89.88 292 LEU A O 1
ATOM 2200 N N . SER A 1 293 ? -17.469 3.902 2.246 1 92.25 293 SER A N 1
ATOM 2201 C CA . SER A 1 293 ? -16.609 4.727 3.096 1 92.25 293 SER A CA 1
ATOM 2202 C C . SER A 1 293 ? -16.203 6.008 2.383 1 92.25 293 SER A C 1
ATOM 2204 O O . SER A 1 293 ? -16.188 7.082 2.984 1 92.25 293 SER A O 1
ATOM 2206 N N . MET A 1 294 ? -15.852 5.891 1.122 1 92.69 294 MET A N 1
ATOM 2207 C CA . MET A 1 294 ? -15.484 7.07 0.346 1 92.69 294 MET A CA 1
ATOM 2208 C C . MET A 1 294 ? -16.672 8 0.171 1 92.69 294 MET A C 1
ATOM 2210 O O . MET A 1 294 ? -16.531 9.227 0.212 1 92.69 294 MET A O 1
ATOM 2214 N N . ASP A 1 295 ? -17.859 7.453 -0.006 1 94.06 295 ASP A N 1
ATOM 2215 C CA . ASP A 1 295 ? -19.078 8.258 -0.087 1 94.06 295 ASP A CA 1
ATOM 2216 C C . ASP A 1 295 ? -19.297 9.047 1.205 1 94.06 295 ASP A C 1
ATOM 2218 O O . ASP A 1 295 ? -19.641 10.227 1.167 1 94.06 295 ASP A O 1
ATOM 2222 N N . ALA A 1 296 ? -19.125 8.367 2.285 1 96.44 296 ALA A N 1
ATOM 2223 C CA . ALA A 1 296 ? -19.312 9.008 3.584 1 96.44 296 ALA A CA 1
ATOM 2224 C C . ALA A 1 296 ? -18.312 10.141 3.779 1 96.44 296 ALA A C 1
ATOM 2226 O O . ALA A 1 296 ? -18.656 11.203 4.309 1 96.44 296 ALA A O 1
ATOM 2227 N N . ALA A 1 297 ? -17.078 9.898 3.352 1 97.62 297 ALA A N 1
ATOM 2228 C CA . ALA A 1 297 ? -16.031 10.922 3.451 1 97.62 297 ALA A CA 1
ATOM 2229 C C . ALA A 1 297 ? -16.359 12.125 2.568 1 97.62 297 ALA A C 1
ATOM 2231 O O . ALA A 1 297 ? -16.266 13.273 3.008 1 97.62 297 ALA A O 1
ATOM 2232 N N . SER A 1 298 ? -16.781 11.852 1.334 1 96.88 298 SER A N 1
ATOM 2233 C CA . SER A 1 298 ? -17.125 12.914 0.402 1 96.88 298 SER A CA 1
ATOM 2234 C C . SER A 1 298 ? -18.297 13.742 0.924 1 96.88 298 SER A C 1
ATOM 2236 O O . SER A 1 298 ? -18.281 14.969 0.835 1 96.88 298 SER A O 1
ATOM 2238 N N . TYR A 1 299 ? -19.25 13.047 1.47 1 97.88 299 TYR A N 1
ATOM 2239 C CA . TYR A 1 299 ? -20.406 13.727 2.049 1 97.88 299 TYR A CA 1
ATOM 2240 C C . TYR A 1 299 ? -19.984 14.625 3.207 1 97.88 299 TYR A C 1
ATOM 2242 O O . TYR A 1 299 ? -20.469 15.75 3.336 1 97.88 299 TYR A O 1
ATOM 2250 N N . TYR A 1 300 ? -19.172 14.195 4.047 1 98.38 300 TYR A N 1
ATOM 2251 C CA . TYR A 1 300 ? -18.688 14.953 5.195 1 98.38 300 TYR A CA 1
ATOM 2252 C C . TYR A 1 300 ? -17.984 16.234 4.742 1 98.38 300 TYR A C 1
ATOM 2254 O O . TYR A 1 300 ? -18.109 17.266 5.387 1 98.38 300 TYR A O 1
ATOM 2262 N N . GLY A 1 301 ? -17.203 16.109 3.637 1 98.06 301 GLY A N 1
ATOM 2263 C CA . GLY A 1 301 ? -16.453 17.25 3.131 1 98.06 301 GLY A CA 1
ATOM 2264 C C . GLY A 1 301 ? -17.281 18.203 2.295 1 98.06 301 GLY A C 1
ATOM 2265 O O . GLY A 1 301 ? -16.75 19.172 1.745 1 98.06 301 GLY A O 1
ATOM 2266 N N . ARG A 1 302 ? -18.578 18 2.193 1 97.88 302 ARG A N 1
ATOM 2267 C CA . ARG A 1 302 ? -19.438 18.797 1.332 1 97.88 302 ARG A CA 1
ATOM 2268 C C . ARG A 1 302 ? -19.516 20.25 1.819 1 97.88 302 ARG A C 1
ATOM 2270 O O . ARG A 1 302 ? -19.281 20.516 3 1 97.88 302 ARG A O 1
ATOM 2277 N N . ARG A 1 303 ? -19.844 21.125 0.911 1 96.56 303 ARG A N 1
ATOM 2278 C CA . ARG A 1 303 ? -20.109 22.5 1.289 1 96.56 303 ARG A CA 1
ATOM 2279 C C . ARG A 1 303 ? -21.453 22.641 2.008 1 96.56 303 ARG A C 1
ATOM 2281 O O . ARG A 1 303 ? -22.484 22.234 1.477 1 96.56 303 ARG A O 1
ATOM 2288 N N . ARG A 1 304 ? -21.406 23.094 3.189 1 96.06 304 ARG A N 1
ATOM 2289 C CA . ARG A 1 304 ? -22.609 23.266 3.977 1 96.06 304 ARG A CA 1
ATOM 2290 C C . ARG A 1 304 ? -23.141 24.703 3.857 1 96.06 304 ARG A C 1
ATOM 2292 O O . ARG A 1 304 ? -22.438 25.578 3.336 1 96.06 304 ARG A O 1
ATOM 2299 N N . ASP A 1 305 ? -24.328 24.891 4.266 1 91.62 305 ASP A N 1
ATOM 2300 C CA . ASP A 1 305 ? -24.938 26.219 4.203 1 91.62 305 ASP A CA 1
ATOM 2301 C C . ASP A 1 305 ? -24.109 27.234 4.965 1 91.62 305 ASP A C 1
ATOM 2303 O O . ASP A 1 305 ? -23.719 27 6.109 1 91.62 305 ASP A O 1
ATOM 2307 N N . GLY A 1 306 ? -23.781 28.281 4.32 1 87.75 306 GLY A N 1
ATOM 2308 C CA . GLY A 1 306 ? -23.047 29.359 4.969 1 87.75 306 GLY A CA 1
ATOM 2309 C C . GLY A 1 306 ? -21.547 29.266 4.742 1 87.75 306 GLY A C 1
ATOM 2310 O O . GLY A 1 306 ? -20.797 30.172 5.113 1 87.75 306 GLY A O 1
ATOM 2311 N N . GLU A 1 307 ? -21.125 28.188 4.152 1 92.12 307 GLU A N 1
ATOM 2312 C CA . GLU A 1 307 ? -19.703 28.047 3.867 1 92.12 307 GLU A CA 1
ATOM 2313 C C . GLU A 1 307 ? -19.359 28.578 2.484 1 92.12 307 GLU A C 1
ATOM 2315 O O . GLU A 1 307 ? -20.141 28.438 1.54 1 92.12 307 GLU A O 1
ATOM 2320 N N . ARG A 1 308 ? -18.234 29.219 2.352 1 90.06 308 ARG A N 1
ATOM 2321 C CA . ARG A 1 308 ? -17.75 29.672 1.055 1 90.06 308 ARG A CA 1
ATOM 2322 C C . ARG A 1 308 ? -17.156 28.516 0.252 1 90.06 308 ARG A C 1
ATOM 2324 O O . ARG A 1 308 ? -16.672 27.547 0.825 1 90.06 308 ARG A O 1
ATOM 2331 N N . PRO A 1 309 ? -17.219 28.703 -1.091 1 90.44 309 PRO A N 1
ATOM 2332 C CA . PRO A 1 309 ? -16.562 27.688 -1.906 1 90.44 309 PRO A CA 1
ATOM 2333 C C . PRO A 1 309 ? -15.078 27.531 -1.572 1 90.44 309 PRO A C 1
ATOM 2335 O O . PRO A 1 309 ? -14.383 28.531 -1.363 1 90.44 309 PRO A O 1
ATOM 2338 N N . GLY A 1 310 ? -14.664 26.344 -1.4 1 91.38 310 GLY A N 1
ATOM 2339 C CA . GLY A 1 310 ? -13.258 26.078 -1.175 1 91.38 310 GLY A CA 1
ATOM 2340 C C . GLY A 1 310 ? -12.891 26 0.296 1 91.38 310 GLY A C 1
ATOM 2341 O O . GLY A 1 310 ? -11.742 25.703 0.642 1 91.38 310 GLY A O 1
ATOM 2342 N N . GLN A 1 311 ? -13.797 26.266 1.129 1 92.19 311 GLN A N 1
ATOM 2343 C CA . GLN A 1 311 ? -13.531 26.172 2.561 1 92.19 311 GLN A CA 1
ATOM 2344 C C . GLN A 1 311 ? -13.359 24.734 3 1 92.19 311 GLN A C 1
ATOM 2346 O O . GLN A 1 311 ? -12.461 24.406 3.781 1 92.19 311 GLN A O 1
ATOM 2351 N N . SER A 1 312 ? -14.219 23.875 2.627 1 96.81 312 SER A N 1
ATOM 2352 C CA . SER A 1 312 ? -14.164 22.422 2.809 1 96.81 312 SER A CA 1
ATOM 2353 C C . SER A 1 312 ? -14.227 21.703 1.47 1 96.81 312 SER A C 1
ATOM 2355 O O . SER A 1 312 ? -14.625 22.281 0.459 1 96.81 312 SER A O 1
ATOM 2357 N N . GLY A 1 313 ? -13.734 20.5 1.449 1 97.31 313 GLY A N 1
ATOM 2358 C CA . GLY A 1 313 ? -13.797 19.781 0.19 1 97.31 313 GLY A CA 1
ATOM 2359 C C . GLY A 1 313 ? -12.773 18.656 0.099 1 97.31 313 GLY A C 1
ATOM 2360 O O . GLY A 1 313 ? -12.242 18.219 1.118 1 97.31 313 GLY A O 1
ATOM 2361 N N . ALA A 1 314 ? -12.586 18.234 -1.154 1 97.25 314 ALA A N 1
ATOM 2362 C CA . ALA A 1 314 ? -11.695 17.109 -1.42 1 97.25 314 ALA A CA 1
ATOM 2363 C C . ALA A 1 314 ? -10.32 17.594 -1.875 1 97.25 314 ALA A C 1
ATOM 2365 O O . ALA A 1 314 ? -10.219 18.484 -2.727 1 97.25 314 ALA A O 1
ATOM 2366 N N . LEU A 1 315 ? -9.289 17.109 -1.253 1 97.69 315 LEU A N 1
ATOM 2367 C CA . LEU A 1 315 ? -7.906 17.25 -1.684 1 97.69 315 LEU A CA 1
ATOM 2368 C C . LEU A 1 315 ? -7.391 15.961 -2.299 1 97.69 315 LEU A C 1
ATOM 2370 O O . LEU A 1 315 ? -7.203 14.969 -1.597 1 97.69 315 LEU A O 1
ATOM 2374 N N . ILE A 1 316 ? -7.094 16.016 -3.584 1 96.19 316 ILE A N 1
ATOM 2375 C CA . ILE A 1 316 ? -6.789 14.789 -4.316 1 96.19 316 ILE A CA 1
ATOM 2376 C C . ILE A 1 316 ? -5.273 14.625 -4.449 1 96.19 316 ILE A C 1
ATOM 2378 O O . ILE A 1 316 ? -4.598 15.508 -4.988 1 96.19 316 ILE A O 1
ATOM 2382 N N . VAL A 1 317 ? -4.773 13.523 -3.967 1 96 317 VAL A N 1
ATOM 2383 C CA . VAL A 1 317 ? -3.346 13.234 -4.047 1 96 317 VAL A CA 1
ATOM 2384 C C . VAL A 1 317 ? -3.074 12.281 -5.207 1 96 317 VAL A C 1
ATOM 2386 O O . VAL A 1 317 ? -3.709 11.227 -5.312 1 96 317 VAL A O 1
ATOM 2389 N N . VAL A 1 318 ? -2.131 12.641 -6.062 1 93.06 318 VAL A N 1
ATOM 2390 C CA . VAL A 1 318 ? -1.808 11.82 -7.227 1 93.06 318 VAL A CA 1
ATOM 2391 C C . VAL A 1 318 ? -0.292 11.695 -7.363 1 93.06 318 VAL A C 1
ATOM 2393 O O . VAL A 1 318 ? 0.461 12.336 -6.625 1 93.06 318 VAL A O 1
ATOM 2396 N N . GLN A 1 319 ? 0.09 10.797 -8.203 1 89 319 GLN A N 1
ATOM 2397 C CA . GLN A 1 319 ? 1.484 10.672 -8.617 1 89 319 GLN A CA 1
ATOM 2398 C C . GLN A 1 319 ? 1.655 11.047 -10.086 1 89 319 GLN A C 1
ATOM 2400 O O . GLN A 1 319 ? 0.695 11.008 -10.852 1 89 319 GLN A O 1
ATOM 2405 N N . ALA A 1 320 ? 2.834 11.469 -10.398 1 79.62 320 ALA A N 1
ATOM 2406 C CA . ALA A 1 320 ? 3.119 11.773 -11.797 1 79.62 320 ALA A CA 1
ATOM 2407 C C . ALA A 1 320 ? 3.418 10.5 -12.586 1 79.62 320 ALA A C 1
ATOM 2409 O O . ALA A 1 320 ? 4.555 10.281 -13.008 1 79.62 320 ALA A O 1
ATOM 2410 N N . GLU A 1 321 ? 2.451 9.617 -12.609 1 77.31 321 GLU A N 1
ATOM 2411 C CA . GLU A 1 321 ? 2.467 8.398 -13.406 1 77.31 321 GLU A CA 1
ATOM 2412 C C . GLU A 1 321 ? 1.159 8.219 -14.172 1 77.31 321 GLU A C 1
A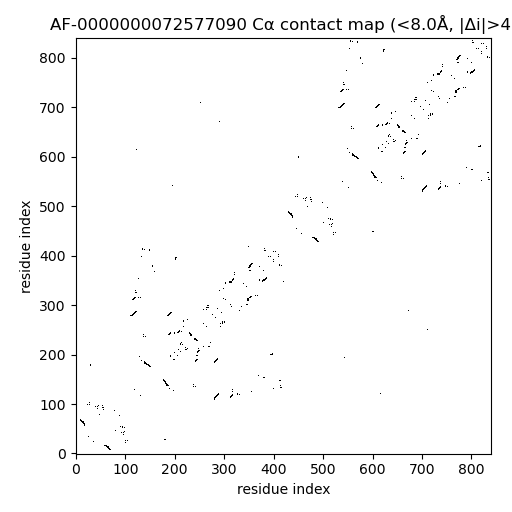TOM 2414 O O . GLU A 1 321 ? 0.153 8.852 -13.852 1 77.31 321 GLU A O 1
ATOM 2419 N N . ASP A 1 322 ? 1.138 7.453 -15.164 1 65 322 ASP A N 1
ATOM 2420 C CA . ASP A 1 322 ? 0.005 7.289 -16.062 1 65 322 ASP A CA 1
ATOM 2421 C C . ASP A 1 322 ? -1.189 6.668 -15.344 1 65 322 ASP A C 1
ATOM 2423 O O . ASP A 1 322 ? -2.33 7.094 -15.547 1 65 322 ASP A O 1
ATOM 2427 N N . SER A 1 323 ? -1.03 5.758 -14.602 1 69 323 SER A N 1
ATOM 2428 C CA . SER A 1 323 ? -2.129 5.059 -13.938 1 69 323 SER A CA 1
ATOM 2429 C C . SER A 1 323 ? -2.887 5.988 -13 1 69 323 SER A C 1
ATOM 2431 O O . SER A 1 323 ? -4.035 5.719 -12.641 1 69 323 SER A O 1
ATOM 2433 N N . SER A 1 324 ? -2.277 7.074 -12.773 1 75.81 324 SER A N 1
ATOM 2434 C CA . SER A 1 324 ? -2.895 8.016 -11.844 1 75.81 324 SER A CA 1
ATOM 2435 C C . SER A 1 324 ? -4.047 8.766 -12.5 1 75.81 324 SER A C 1
ATOM 2437 O O . SER A 1 324 ? -5.012 9.141 -11.836 1 75.81 324 SER A O 1
ATOM 2439 N N . ALA A 1 325 ? -3.947 8.883 -13.82 1 78.38 325 ALA A N 1
ATOM 2440 C CA . ALA A 1 325 ? -5 9.594 -14.539 1 78.38 325 ALA A CA 1
ATOM 2441 C C . ALA A 1 325 ? -6.309 8.812 -14.516 1 78.38 325 ALA A C 1
ATOM 2443 O O . ALA A 1 325 ? -7.383 9.383 -14.305 1 78.38 325 ALA A O 1
ATOM 2444 N N . ASP A 1 326 ? -6.258 7.555 -14.711 1 80 326 ASP A N 1
ATOM 2445 C CA . ASP A 1 326 ? -7.434 6.691 -14.656 1 80 326 ASP A CA 1
ATOM 2446 C C . ASP A 1 326 ? -8.07 6.723 -13.266 1 80 326 ASP A C 1
ATOM 2448 O O . ASP A 1 326 ? -9.297 6.789 -13.141 1 80 326 ASP A O 1
ATOM 2452 N N . ALA A 1 327 ? -7.199 6.66 -12.352 1 80.12 327 ALA A N 1
ATOM 2453 C CA . ALA A 1 327 ? -7.672 6.695 -10.969 1 80.12 327 ALA A CA 1
ATOM 2454 C C . ALA A 1 327 ? -8.391 8.008 -10.664 1 80.12 327 ALA A C 1
ATOM 2456 O O . ALA A 1 327 ? -9.438 8.016 -10.023 1 80.12 327 ALA A O 1
ATOM 2457 N N . TYR A 1 328 ? -7.832 9.047 -11.195 1 85.5 328 TYR A N 1
ATOM 2458 C CA . TYR A 1 328 ? -8.422 10.367 -11.008 1 85.5 328 TYR A CA 1
ATOM 2459 C C . TYR A 1 328 ? -9.812 10.438 -11.625 1 85.5 328 TYR A C 1
ATOM 2461 O O . TYR A 1 328 ? -10.75 10.953 -11.008 1 85.5 328 TYR A O 1
ATOM 2469 N N . ASP A 1 329 ? -9.945 9.891 -12.727 1 86.75 329 ASP A N 1
ATOM 2470 C CA . ASP A 1 329 ? -11.227 9.914 -13.43 1 86.75 329 ASP A CA 1
ATOM 2471 C C . ASP A 1 329 ? -12.281 9.102 -12.68 1 86.75 329 ASP A C 1
ATOM 2473 O O . ASP A 1 329 ? -13.438 9.516 -12.594 1 86.75 329 ASP A O 1
ATOM 2477 N N . LEU A 1 330 ? -11.883 8.016 -12.18 1 86.44 330 LEU A N 1
ATOM 2478 C CA . LEU A 1 330 ? -12.805 7.172 -11.43 1 86.44 330 LEU A CA 1
ATOM 2479 C C . LEU A 1 330 ? -13.273 7.875 -10.164 1 86.44 330 LEU A C 1
ATOM 2481 O O . LEU A 1 330 ? -14.461 7.855 -9.836 1 86.44 330 LEU A O 1
ATOM 2485 N N . LEU A 1 331 ? -12.336 8.477 -9.492 1 89.38 331 LEU A N 1
ATOM 2486 C CA . LEU A 1 331 ? -12.648 9.156 -8.242 1 89.38 331 LEU A CA 1
ATOM 2487 C C . LEU A 1 331 ? -13.594 10.328 -8.492 1 89.38 331 LEU A C 1
ATOM 2489 O O . LEU A 1 331 ? -14.609 10.477 -7.801 1 89.38 331 LEU A O 1
ATOM 2493 N N . THR A 1 332 ? -13.281 11.172 -9.445 1 91.06 332 THR A N 1
ATOM 2494 C CA . THR A 1 332 ? -14.094 12.359 -9.703 1 91.06 332 THR A CA 1
ATOM 2495 C C . THR A 1 332 ? -15.484 11.961 -10.203 1 91.06 332 THR A C 1
ATOM 2497 O O . THR A 1 332 ? -16.469 12.617 -9.891 1 91.06 332 THR A O 1
ATOM 2500 N N . SER A 1 333 ? -15.523 10.852 -10.93 1 89.88 333 SER A N 1
ATOM 2501 C CA . SER A 1 333 ? -16.828 10.344 -11.359 1 89.88 333 SER A CA 1
ATOM 2502 C C . SER A 1 333 ? -17.672 9.906 -10.172 1 89.88 333 SER A C 1
ATOM 2504 O O . SER A 1 333 ? -18.875 10.148 -10.133 1 89.88 333 SER A O 1
ATOM 2506 N N . GLN A 1 334 ? -17.047 9.258 -9.273 1 87.19 334 GLN A N 1
ATOM 2507 C CA . GLN A 1 334 ? -17.75 8.812 -8.07 1 87.19 334 GLN A CA 1
ATOM 2508 C C . GLN A 1 334 ? -18.281 10 -7.273 1 87.19 334 GLN A C 1
ATOM 2510 O O . GLN A 1 334 ? -19.422 9.992 -6.812 1 87.19 334 GLN A O 1
ATOM 2515 N N . ILE A 1 335 ? -17.438 10.953 -7.047 1 92.12 335 ILE A N 1
ATOM 2516 C CA . ILE A 1 335 ? -17.828 12.133 -6.289 1 92.12 335 ILE A CA 1
ATOM 2517 C C . ILE A 1 335 ? -18.953 12.859 -7.016 1 92.12 335 ILE A C 1
ATOM 2519 O O . ILE A 1 335 ? -19.938 13.289 -6.391 1 92.12 335 ILE A O 1
ATOM 2523 N N . ASP A 1 336 ? -18.875 12.914 -8.32 1 92.31 336 ASP A N 1
ATOM 2524 C CA . ASP A 1 336 ? -19.906 13.578 -9.117 1 92.31 336 ASP A CA 1
ATOM 2525 C C . ASP A 1 336 ? -21.234 12.82 -9.039 1 92.31 336 ASP A C 1
ATOM 2527 O O . ASP A 1 336 ? -22.297 13.438 -8.969 1 92.31 336 ASP A O 1
ATOM 2531 N N . ASP A 1 337 ? -21.141 11.578 -9.086 1 91.31 337 ASP A N 1
ATOM 2532 C CA . ASP A 1 337 ? -22.344 10.773 -8.93 1 91.31 337 ASP A CA 1
ATOM 2533 C C . ASP A 1 337 ? -23.016 11.039 -7.582 1 91.31 337 ASP A C 1
ATOM 2535 O O . ASP A 1 337 ? -24.234 11.156 -7.5 1 91.31 337 ASP A O 1
ATOM 2539 N N . LEU A 1 338 ? -22.219 11.086 -6.598 1 92 338 LEU A N 1
ATOM 2540 C CA . LEU A 1 338 ? -22.734 11.383 -5.266 1 92 338 LEU A CA 1
ATOM 2541 C C . LEU A 1 338 ? -23.391 12.758 -5.227 1 92 338 LEU A C 1
ATOM 2543 O O . LEU A 1 338 ? -24.469 12.922 -4.652 1 92 338 LEU A O 1
ATOM 2547 N N . ARG A 1 339 ? -22.719 13.75 -5.805 1 94.38 339 ARG A N 1
ATOM 2548 C CA . ARG A 1 339 ? -23.234 15.109 -5.887 1 94.38 339 ARG A CA 1
ATOM 2549 C C . ARG A 1 339 ? -24.609 15.141 -6.535 1 94.38 339 ARG A C 1
ATOM 2551 O O . ARG A 1 339 ? -25.531 15.766 -6.016 1 94.38 339 ARG A O 1
ATOM 2558 N N . ASP A 1 340 ? -24.75 14.445 -7.586 1 94.56 340 ASP A N 1
ATOM 2559 C CA . ASP A 1 340 ? -26 14.43 -8.352 1 94.56 340 ASP A CA 1
ATOM 2560 C C . ASP A 1 340 ? -27.094 13.68 -7.602 1 94.56 340 ASP A C 1
ATOM 2562 O O . ASP A 1 340 ? -28.234 14.148 -7.535 1 94.56 340 ASP A O 1
ATOM 2566 N N . ASP A 1 341 ? -26.734 12.586 -7.07 1 92.94 341 ASP A N 1
ATOM 2567 C CA . ASP A 1 341 ? -27.703 11.727 -6.406 1 92.94 341 ASP A CA 1
ATOM 2568 C C . ASP A 1 341 ? -28.281 12.406 -5.16 1 92.94 341 ASP A C 1
ATOM 2570 O O . ASP A 1 341 ? -29.469 12.281 -4.867 1 92.94 341 ASP A O 1
ATOM 2574 N N . LEU A 1 342 ? -27.406 13.094 -4.445 1 94.62 342 LEU A N 1
ATOM 2575 C CA . LEU A 1 342 ? -27.828 13.641 -3.162 1 94.62 342 LEU A CA 1
ATOM 2576 C C . LEU A 1 342 ? -28.047 15.148 -3.264 1 94.62 342 LEU A C 1
ATOM 2578 O O . LEU A 1 342 ? -28.453 15.781 -2.287 1 94.62 342 LEU A O 1
ATOM 2582 N N . LYS A 1 343 ? -27.75 15.727 -4.438 1 95.19 343 LYS A N 1
ATOM 2583 C CA .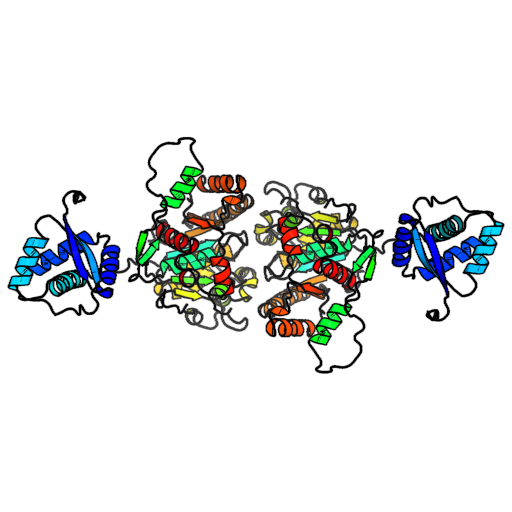 LYS A 1 343 ? -27.906 17.156 -4.688 1 95.19 343 LYS A CA 1
ATOM 2584 C C . LYS A 1 343 ? -27.109 17.984 -3.689 1 95.19 343 LYS A C 1
ATOM 2586 O O . LYS A 1 343 ? -27.641 18.875 -3.045 1 95.19 343 LYS A O 1
ATOM 2591 N N . ILE A 1 344 ? -25.891 17.562 -3.553 1 95.69 344 ILE A N 1
ATOM 2592 C CA . ILE A 1 344 ? -24.953 18.281 -2.686 1 95.69 344 ILE A CA 1
ATOM 2593 C C . ILE A 1 344 ? -23.797 18.828 -3.512 1 95.69 344 ILE A C 1
ATOM 2595 O O . ILE A 1 344 ? -23.625 18.469 -4.68 1 95.69 344 ILE A O 1
ATOM 2599 N N . GLU A 1 345 ? -23.047 19.75 -2.854 1 95.69 345 GLU A N 1
ATOM 2600 C CA . GLU A 1 345 ? -21.859 20.297 -3.498 1 95.69 345 GLU A CA 1
ATOM 2601 C C . GLU A 1 345 ? -20.594 19.875 -2.766 1 95.69 345 GLU A C 1
ATOM 2603 O O . GLU A 1 345 ? -20.5 20.031 -1.547 1 95.69 345 GLU A O 1
ATOM 2608 N N . VAL A 1 346 ? -19.719 19.297 -3.457 1 96.44 346 VAL A N 1
ATOM 2609 C CA . VAL A 1 346 ? -18.391 18.938 -2.941 1 96.44 346 VAL A CA 1
ATOM 2610 C C . VAL A 1 346 ? -17.312 19.688 -3.729 1 96.44 346 VAL A C 1
ATOM 2612 O O . VAL A 1 346 ? -17.156 19.469 -4.934 1 96.44 346 VAL A O 1
ATOM 2615 N N . ASP A 1 347 ? -16.609 20.594 -3.094 1 95.62 347 ASP A N 1
ATOM 2616 C CA . ASP A 1 347 ? -15.562 21.359 -3.762 1 95.62 347 ASP A CA 1
ATOM 2617 C C . ASP A 1 347 ? -14.273 20.547 -3.867 1 95.62 347 ASP A C 1
ATOM 2619 O O . ASP A 1 347 ? -13.977 19.719 -3 1 95.62 347 ASP A O 1
ATOM 2623 N N . TYR A 1 348 ? -13.617 20.766 -4.965 1 95.44 348 TYR A N 1
ATOM 2624 C CA . TYR A 1 348 ? -12.25 20.281 -5.105 1 95.44 348 TYR A CA 1
ATOM 2625 C C . TYR A 1 348 ? -11.25 21.328 -4.656 1 95.44 348 TYR A C 1
ATOM 2627 O O . TYR A 1 348 ? -11.156 22.406 -5.254 1 95.44 348 TYR A O 1
ATOM 2635 N N . LEU A 1 349 ? -10.5 21.031 -3.611 1 95.88 349 LEU A N 1
ATOM 2636 C CA . LEU A 1 349 ? -9.539 21.984 -3.061 1 95.88 349 LEU A CA 1
ATOM 2637 C C . LEU A 1 349 ? -8.273 22.031 -3.912 1 95.88 349 LEU A C 1
ATOM 2639 O O . LEU A 1 349 ? -7.539 23.031 -3.877 1 95.88 349 LEU A O 1
ATOM 2643 N N . GLY A 1 350 ? -8.031 20.922 -4.609 1 94.62 350 GLY A N 1
ATOM 2644 C CA . GLY A 1 350 ? -6.895 20.891 -5.52 1 94.62 350 GLY A CA 1
ATOM 2645 C C . GLY A 1 350 ? -6.277 19.5 -5.645 1 94.62 350 GLY A C 1
ATOM 2646 O O . GLY A 1 350 ? -6.727 18.562 -5 1 94.62 350 GLY A O 1
ATOM 2647 N N . ILE A 1 351 ? -5.258 19.453 -6.527 1 93.38 351 ILE A N 1
ATOM 2648 C CA . ILE A 1 351 ? -4.496 18.234 -6.773 1 93.38 351 ILE A CA 1
ATOM 2649 C C . ILE A 1 351 ? -3.098 18.375 -6.172 1 93.38 351 ILE A C 1
ATOM 2651 O O . ILE A 1 351 ? -2.439 19.406 -6.34 1 93.38 351 ILE A O 1
ATOM 2655 N N . VAL A 1 352 ? -2.719 17.438 -5.391 1 94.81 352 VAL A N 1
ATOM 2656 C CA . VAL A 1 352 ? -1.349 17.375 -4.895 1 94.81 352 VAL A CA 1
ATOM 2657 C C . VAL A 1 352 ? -0.577 16.281 -5.641 1 94.81 352 VAL A C 1
ATOM 2659 O O . VAL A 1 352 ? -0.912 15.102 -5.547 1 94.81 352 VAL A O 1
ATOM 2662 N N . VAL A 1 353 ? 0.434 16.672 -6.367 1 92.31 353 VAL A N 1
ATOM 2663 C CA . VAL A 1 353 ? 1.309 15.719 -7.031 1 92.31 353 VAL A CA 1
ATOM 2664 C C . VAL A 1 353 ? 2.434 15.305 -6.086 1 92.31 353 VAL A C 1
ATOM 2666 O O . VAL A 1 353 ? 3.35 16.078 -5.82 1 92.31 353 VAL A O 1
ATOM 2669 N N . ASN A 1 354 ? 2.318 14.062 -5.609 1 92.5 354 ASN A N 1
ATOM 2670 C CA . ASN A 1 354 ? 3.246 13.555 -4.605 1 92.5 354 ASN A CA 1
ATOM 2671 C C . ASN A 1 354 ? 4.266 12.602 -5.215 1 92.5 354 ASN A C 1
ATOM 2673 O O . ASN A 1 354 ? 4.09 12.133 -6.34 1 92.5 354 ASN A O 1
ATOM 2677 N N . LEU A 1 355 ? 5.395 12.391 -4.508 1 90 355 LEU A N 1
ATOM 2678 C CA . LEU A 1 355 ? 6.473 11.484 -4.887 1 90 355 LEU A CA 1
ATOM 2679 C C . LEU A 1 355 ? 7.039 11.844 -6.254 1 90 355 LEU A C 1
ATOM 2681 O O . LEU A 1 355 ? 7.316 10.961 -7.07 1 90 355 LEU A O 1
ATOM 2685 N N . TYR A 1 356 ? 7.07 13.055 -6.496 1 85.06 356 TYR A N 1
ATOM 2686 C CA . TYR A 1 356 ? 7.598 13.523 -7.773 1 85.06 356 TYR A CA 1
ATOM 2687 C C . TYR A 1 356 ? 9.117 13.43 -7.805 1 85.06 356 TYR A C 1
ATOM 2689 O O . TYR A 1 356 ? 9.797 13.867 -6.871 1 85.06 356 TYR A O 1
ATOM 2697 N N . ASP A 1 357 ? 9.562 12.781 -8.789 1 78.62 357 ASP A N 1
ATOM 2698 C CA . ASP A 1 357 ? 11 12.68 -9.023 1 78.62 357 ASP A CA 1
ATOM 2699 C C . ASP A 1 357 ? 11.344 13.062 -10.461 1 78.62 357 ASP A C 1
ATOM 2701 O O . ASP A 1 357 ? 11.148 12.266 -11.391 1 78.62 357 ASP A O 1
ATOM 2705 N N . SER A 1 358 ? 11.953 14.164 -10.633 1 73.38 358 SER A N 1
ATOM 2706 C CA . SER A 1 358 ? 12.266 14.68 -11.961 1 73.38 358 SER A CA 1
ATOM 2707 C C . SER A 1 358 ? 13.328 13.836 -12.656 1 73.38 358 SER A C 1
ATOM 2709 O O . SER A 1 358 ? 13.453 13.859 -13.883 1 73.38 358 SER A O 1
ATOM 2711 N N . ARG A 1 359 ? 14.055 13.055 -11.891 1 69.38 359 ARG A N 1
ATOM 2712 C CA . ARG A 1 359 ? 15.133 12.242 -12.445 1 69.38 359 ARG A CA 1
ATOM 2713 C C . ARG A 1 359 ? 14.586 11.125 -13.32 1 69.38 359 ARG A C 1
ATOM 2715 O O . ARG A 1 359 ? 15.32 10.539 -14.125 1 69.38 359 ARG A O 1
ATOM 2722 N N . ARG A 1 360 ? 13.328 10.805 -13.141 1 72.94 360 ARG A N 1
ATOM 2723 C CA . ARG A 1 360 ? 12.711 9.734 -13.906 1 72.94 360 ARG A CA 1
ATOM 2724 C C . ARG A 1 360 ? 12.484 10.164 -15.359 1 72.94 360 ARG A C 1
ATOM 2726 O O . ARG A 1 360 ? 12.055 9.359 -16.188 1 72.94 360 ARG A O 1
ATOM 2733 N N . GLY A 1 361 ? 12.812 11.414 -15.758 1 73.88 361 GLY A N 1
ATOM 2734 C CA . GLY A 1 361 ? 12.883 11.859 -17.141 1 73.88 361 GLY A CA 1
ATOM 2735 C C . GLY A 1 361 ? 11.531 12.289 -17.703 1 73.88 361 GLY A C 1
ATOM 2736 O O . GLY A 1 361 ? 10.727 12.891 -17 1 73.88 361 GLY A O 1
ATOM 2737 N N . TYR A 1 362 ? 11.336 11.977 -18.906 1 68.5 362 TYR A N 1
ATOM 2738 C CA . TYR A 1 362 ? 10.234 12.469 -19.734 1 68.5 362 TYR A CA 1
ATOM 2739 C C . TYR A 1 362 ? 8.898 11.977 -19.188 1 68.5 362 TYR A C 1
ATOM 2741 O O . TYR A 1 362 ? 7.918 12.727 -19.172 1 68.5 362 TYR A O 1
ATOM 2749 N N . ILE A 1 363 ? 8.867 10.852 -18.688 1 69.69 363 ILE A N 1
ATOM 2750 C CA . ILE A 1 363 ? 7.613 10.281 -18.203 1 69.69 363 ILE A CA 1
ATOM 2751 C C . ILE A 1 363 ? 7.094 11.086 -17.016 1 69.69 363 ILE A C 1
ATOM 2753 O O . ILE A 1 363 ? 5.914 11.438 -16.969 1 69.69 363 ILE A O 1
ATOM 2757 N N . ALA A 1 364 ? 7.977 11.406 -16.219 1 74.62 364 ALA A N 1
ATOM 2758 C CA . ALA A 1 364 ? 7.586 12.18 -15.039 1 74.62 364 ALA A CA 1
ATOM 2759 C C . ALA A 1 364 ? 7.184 13.594 -15.43 1 74.62 364 ALA A C 1
ATOM 2761 O O . ALA A 1 364 ? 6.16 14.109 -14.961 1 74.62 364 ALA A O 1
ATOM 2762 N N . THR A 1 365 ? 7.879 14.156 -16.312 1 76.62 365 THR A N 1
ATOM 2763 C CA . THR A 1 365 ? 7.625 15.547 -16.672 1 76.62 365 THR A CA 1
ATOM 2764 C C . THR A 1 365 ? 6.352 15.664 -17.5 1 76.62 365 THR A C 1
ATOM 2766 O O . THR A 1 365 ? 5.57 16.594 -17.328 1 76.62 365 THR A O 1
ATOM 2769 N N . SER A 1 366 ? 6.18 14.711 -18.344 1 79.56 366 SER A N 1
ATOM 2770 C CA . SER A 1 366 ? 4.965 14.711 -19.156 1 79.56 366 SER A CA 1
ATOM 2771 C C . SER A 1 366 ? 3.727 14.477 -18.297 1 79.56 366 SER A C 1
ATOM 2773 O O . SER A 1 366 ? 2.686 15.102 -18.516 1 79.56 366 SER A O 1
ATOM 2775 N N . SER A 1 367 ? 3.838 13.602 -17.391 1 81.06 367 SER A N 1
ATOM 2776 C CA . SER A 1 367 ? 2.723 13.32 -16.5 1 81.06 367 SER A CA 1
ATOM 2777 C C . SER A 1 367 ? 2.387 14.539 -15.641 1 81.06 367 SER A C 1
ATOM 2779 O O . SER A 1 367 ? 1.212 14.852 -15.422 1 81.06 367 SER A O 1
ATOM 2781 N N . LEU A 1 368 ? 3.434 15.141 -15.133 1 83 368 LEU A N 1
ATOM 2782 C CA . LEU A 1 368 ? 3.215 16.359 -14.359 1 83 368 LEU A CA 1
ATOM 2783 C C . LEU A 1 368 ? 2.475 17.406 -15.188 1 83 368 LEU A C 1
ATOM 2785 O O . LEU A 1 368 ? 1.546 18.047 -14.695 1 83 368 LEU A O 1
ATOM 2789 N N . GLN A 1 369 ? 2.863 17.547 -16.422 1 83 369 GLN A N 1
ATOM 2790 C CA . GLN A 1 369 ? 2.195 18.5 -17.297 1 83 369 GLN A CA 1
ATOM 2791 C C . GLN A 1 369 ? 0.724 18.125 -17.484 1 83 369 GLN A C 1
ATOM 2793 O O . GLN A 1 369 ? -0.132 19.016 -17.578 1 83 369 GLN A O 1
ATOM 2798 N N . GLY A 1 370 ? 0.483 16.875 -17.578 1 84.06 370 GLY A N 1
ATOM 2799 C CA . GLY A 1 370 ? -0.896 16.422 -17.656 1 84.06 370 GLY A CA 1
ATOM 2800 C C . GLY A 1 370 ? -1.748 16.875 -16.484 1 84.06 370 GLY A C 1
ATOM 2801 O O . GLY A 1 370 ? -2.898 17.281 -16.672 1 84.06 370 GLY A O 1
ATOM 2802 N N . TRP A 1 371 ? -1.224 16.797 -15.328 1 87.31 371 TRP A N 1
ATOM 2803 C CA . TRP A 1 371 ? -1.935 17.234 -14.133 1 87.31 371 TRP A CA 1
ATOM 2804 C C . TRP A 1 371 ? -2.127 18.75 -14.148 1 87.31 371 TRP A C 1
ATOM 2806 O O . TRP A 1 371 ? -3.201 19.25 -13.797 1 87.31 371 TRP A O 1
ATOM 2816 N N . VAL A 1 372 ? -1.133 19.453 -14.508 1 83.38 372 VAL A N 1
ATOM 2817 C CA . VAL A 1 372 ? -1.163 20.906 -14.539 1 83.38 372 VAL A CA 1
ATOM 2818 C C . VAL A 1 372 ? -2.201 21.391 -15.547 1 83.38 372 VAL A C 1
ATOM 2820 O O . VAL A 1 372 ? -2.865 22.406 -15.336 1 83.38 372 VAL A O 1
ATOM 2823 N N . ASP A 1 373 ? -2.438 20.609 -16.484 1 84.06 373 ASP A N 1
ATOM 2824 C CA . ASP A 1 373 ? -3.363 20.969 -17.547 1 84.06 373 ASP A CA 1
ATOM 2825 C C . ASP A 1 373 ? -4.812 20.844 -17.094 1 84.06 373 ASP A C 1
ATOM 2827 O O . ASP A 1 373 ? -5.715 21.406 -17.703 1 84.06 373 ASP A O 1
ATOM 2831 N N . ILE A 1 374 ? -5.25 19.984 -16.078 1 82.31 374 ILE A N 1
ATOM 2832 C CA . ILE A 1 374 ? -6.594 19.844 -15.539 1 82.31 374 ILE A CA 1
ATOM 2833 C C . ILE A 1 374 ? -7.051 21.156 -14.922 1 82.31 374 ILE A C 1
ATOM 2835 O O . ILE A 1 374 ? -8.242 21.469 -14.922 1 82.31 374 ILE A O 1
ATOM 2839 N N . LYS A 1 375 ? -6.547 22.234 -14.984 1 77.56 375 LYS A N 1
ATOM 2840 C CA . LYS A 1 375 ? -6.758 23.594 -14.508 1 77.56 375 LYS A CA 1
ATOM 2841 C C . LYS A 1 375 ? -7.797 23.641 -13.391 1 77.56 375 LYS A C 1
ATOM 2843 O O . LYS A 1 375 ? -7.676 24.422 -12.445 1 77.56 375 LYS A O 1
ATOM 2848 N N . ASP A 1 376 ? -8.875 22.75 -13.453 1 83.56 376 ASP A N 1
ATOM 2849 C CA . ASP A 1 376 ? -9.906 22.688 -12.422 1 83.56 376 ASP A CA 1
ATOM 2850 C C . ASP A 1 376 ? -10.289 21.25 -12.109 1 83.56 376 ASP A C 1
ATOM 2852 O O . ASP A 1 376 ? -11.023 20.609 -12.867 1 83.56 376 ASP A O 1
ATOM 2856 N N . PRO A 1 377 ? -9.922 20.844 -10.945 1 89 377 PRO A N 1
ATOM 2857 C CA . PRO A 1 377 ? -9.148 21.531 -9.906 1 89 377 PRO A CA 1
ATOM 2858 C C . PRO A 1 377 ? -7.691 21.734 -10.297 1 89 377 PRO A C 1
ATOM 2860 O O . PRO A 1 377 ? -7.1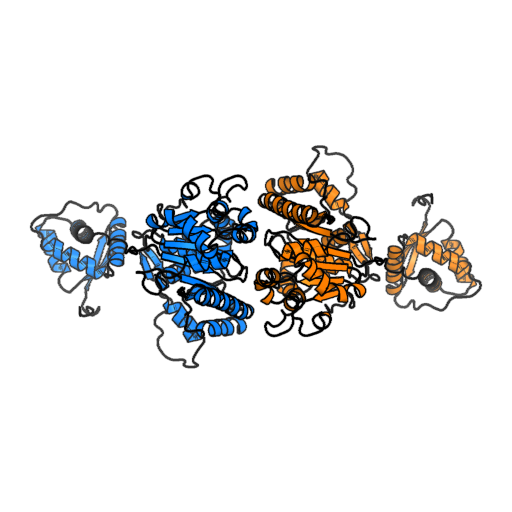48 20.969 -11.102 1 89 377 PRO A O 1
ATOM 2863 N N . ARG A 1 378 ? -7.086 22.719 -9.734 1 88.69 378 ARG A N 1
ATOM 2864 C CA . ARG A 1 378 ? -5.699 23.047 -10.055 1 88.69 378 ARG A CA 1
ATOM 2865 C C . ARG A 1 378 ? -4.738 22.25 -9.172 1 88.69 378 ARG A C 1
ATOM 2867 O O . ARG A 1 378 ? -5.125 21.766 -8.109 1 88.69 378 ARG A O 1
ATOM 2874 N N . VAL A 1 379 ? -3.508 22.188 -9.633 1 89.38 379 VAL A N 1
ATOM 2875 C CA . VAL A 1 379 ? -2.447 21.609 -8.812 1 89.38 379 VAL A CA 1
ATOM 2876 C C . VAL A 1 379 ? -2.041 22.594 -7.719 1 89.38 379 VAL A C 1
ATOM 2878 O O . VAL A 1 379 ? -1.692 23.75 -8.008 1 89.38 379 VAL A O 1
ATOM 2881 N N . VAL A 1 380 ? -2.057 22.156 -6.504 1 91.12 380 VAL A N 1
ATOM 2882 C CA . VAL A 1 380 ? -1.82 23.078 -5.406 1 91.12 380 VAL A CA 1
ATOM 2883 C C . VAL A 1 380 ? -0.569 22.656 -4.637 1 91.12 380 VAL A C 1
ATOM 2885 O O . VAL A 1 380 ? -0.094 23.391 -3.766 1 91.12 380 VAL A O 1
ATOM 2888 N N . GLY A 1 381 ? -0.066 21.516 -4.996 1 91.38 381 GLY A N 1
ATOM 2889 C CA . GLY A 1 381 ? 1.125 21.047 -4.305 1 91.38 381 GLY A CA 1
ATOM 2890 C C . GLY A 1 381 ? 1.957 20.094 -5.133 1 91.38 381 GLY A C 1
ATOM 2891 O O . GLY A 1 381 ? 1.412 19.266 -5.871 1 91.38 381 GLY A O 1
ATOM 2892 N N . LEU A 1 382 ? 3.246 20.234 -5.035 1 89.06 382 LEU A N 1
ATOM 2893 C CA . LEU A 1 382 ? 4.234 19.344 -5.617 1 89.06 382 LEU A CA 1
ATOM 2894 C C . LEU A 1 382 ? 5.246 18.891 -4.566 1 89.06 382 LEU A C 1
ATOM 2896 O O . LEU A 1 382 ? 6.086 19.688 -4.129 1 89.06 382 LEU A O 1
ATOM 2900 N N . ILE A 1 383 ? 5.09 17.656 -4.195 1 91.44 383 ILE A N 1
ATOM 2901 C CA . ILE A 1 383 ? 5.934 17.141 -3.121 1 91.44 383 ILE A CA 1
ATOM 2902 C C . ILE A 1 383 ? 6.871 16.062 -3.67 1 91.44 383 ILE A C 1
ATOM 2904 O O . ILE A 1 383 ? 6.426 15.109 -4.305 1 91.44 383 ILE A O 1
ATOM 2908 N N . GLY A 1 384 ? 8.125 16.141 -3.414 1 87.31 384 GLY A N 1
ATOM 2909 C CA . GLY A 1 384 ? 9.117 15.203 -3.916 1 87.31 384 GLY A CA 1
ATOM 2910 C C . GLY A 1 384 ? 9.227 13.945 -3.07 1 87.31 384 GLY A C 1
ATOM 2911 O O . GLY A 1 384 ? 8.664 13.875 -1.975 1 87.31 384 GLY A O 1
ATOM 2912 N N . ASP A 1 385 ? 9.875 12.977 -3.725 1 83.25 385 ASP A N 1
ATOM 2913 C CA . ASP A 1 385 ? 10.203 11.734 -3.037 1 83.25 385 ASP A CA 1
ATOM 2914 C C . ASP A 1 385 ? 11.578 11.812 -2.381 1 83.25 385 ASP A C 1
ATOM 2916 O O . ASP A 1 385 ? 12.602 11.711 -3.061 1 83.25 385 ASP A O 1
ATOM 2920 N N . ARG A 1 386 ? 11.516 11.953 -1.037 1 78.81 386 ARG A N 1
ATOM 2921 C CA . ARG A 1 386 ? 12.797 12.117 -0.352 1 78.81 386 ARG A CA 1
ATOM 2922 C C . ARG A 1 386 ? 12.922 11.148 0.821 1 78.81 386 ARG A C 1
ATOM 2924 O O . ARG A 1 386 ? 11.922 10.57 1.259 1 78.81 386 ARG A O 1
ATOM 2931 N N . LYS A 1 387 ? 14.109 11 1.305 1 86.12 387 LYS A N 1
ATOM 2932 C CA . LYS A 1 387 ? 14.43 10 2.32 1 86.12 387 LYS A CA 1
ATOM 2933 C C . LYS A 1 387 ? 13.852 10.398 3.678 1 86.12 387 LYS A C 1
ATOM 2935 O O . LYS A 1 387 ? 13.555 9.531 4.504 1 86.12 387 LYS A O 1
ATOM 2940 N N . GLU A 1 388 ? 13.727 11.703 3.939 1 90.31 388 GLU A N 1
ATOM 2941 C CA . GLU A 1 388 ? 13.344 12.188 5.266 1 90.31 388 GLU A CA 1
ATOM 2942 C C . GLU A 1 388 ? 11.961 11.688 5.652 1 90.31 388 GLU A C 1
ATOM 2944 O O . GLU A 1 388 ? 11.711 11.367 6.812 1 90.31 388 GLU A O 1
ATOM 2949 N N . GLN A 1 389 ? 11.062 11.703 4.715 1 90.62 389 GLN A N 1
ATOM 2950 C CA . GLN A 1 389 ? 9.727 11.188 4.992 1 90.62 389 GLN A CA 1
ATOM 2951 C C . GLN A 1 389 ? 9.773 9.727 5.43 1 90.62 389 GLN A C 1
ATOM 2953 O O . GLN A 1 389 ? 9.102 9.336 6.387 1 90.62 389 GLN A O 1
ATOM 2958 N N . LYS A 1 390 ? 10.516 8.953 4.699 1 87 390 LYS A N 1
ATOM 2959 C CA . LYS A 1 390 ? 10.656 7.535 5.027 1 87 390 LYS A CA 1
ATOM 2960 C C . LYS A 1 390 ? 11.281 7.352 6.406 1 87 390 LYS A C 1
ATOM 2962 O O . LYS A 1 390 ? 10.867 6.484 7.176 1 87 390 LYS A O 1
ATOM 2967 N N . GLU A 1 391 ? 12.242 8.148 6.695 1 90.38 391 GLU A N 1
ATOM 2968 C CA . GLU A 1 391 ? 12.898 8.102 7.996 1 90.38 391 GLU A CA 1
ATOM 2969 C C . GLU A 1 391 ? 11.938 8.492 9.117 1 90.38 391 GLU A C 1
ATOM 2971 O O . GLU A 1 391 ? 11.906 7.836 10.164 1 90.38 391 GLU A O 1
ATOM 2976 N N . ALA A 1 392 ? 11.188 9.531 8.898 1 92.31 392 ALA A N 1
ATOM 2977 C CA . ALA A 1 392 ? 10.211 9.977 9.891 1 92.31 392 ALA A CA 1
ATOM 2978 C C . ALA A 1 392 ? 9.188 8.883 10.188 1 92.31 392 ALA A C 1
ATOM 2980 O O . ALA A 1 392 ? 8.828 8.656 11.344 1 92.31 392 ALA A O 1
ATOM 2981 N N . VAL A 1 393 ? 8.766 8.211 9.188 1 89.06 393 VAL A N 1
ATOM 2982 C CA . VAL A 1 393 ? 7.809 7.125 9.32 1 89.06 393 VAL A CA 1
ATOM 2983 C C . VAL A 1 393 ? 8.422 5.988 10.141 1 89.06 393 VAL A C 1
ATOM 2985 O O . VAL A 1 393 ? 7.781 5.441 11.039 1 89.06 393 VAL A O 1
ATOM 2988 N N . ARG A 1 394 ? 9.617 5.684 9.805 1 83.75 394 ARG A N 1
ATOM 2989 C CA . ARG A 1 394 ? 10.32 4.625 10.516 1 83.75 394 ARG A CA 1
ATOM 2990 C C . ARG A 1 394 ? 10.469 4.965 11.992 1 83.75 394 ARG A C 1
ATOM 2992 O O . ARG A 1 394 ? 10.328 4.094 12.852 1 83.75 394 ARG A O 1
ATOM 2999 N N . MET A 1 395 ? 10.727 6.195 12.234 1 89.5 395 MET A N 1
ATOM 3000 C CA . MET A 1 395 ? 10.938 6.648 13.602 1 89.5 395 MET A CA 1
ATOM 3001 C C . MET A 1 395 ? 9.609 6.918 14.297 1 89.5 395 MET A C 1
ATOM 3003 O O . MET A 1 395 ? 9.578 7.211 15.5 1 89.5 395 MET A O 1
ATOM 3007 N N . LYS A 1 396 ? 8.484 6.844 13.539 1 91.56 396 LYS A N 1
ATOM 3008 C CA . LYS A 1 396 ? 7.141 7.098 14.039 1 91.56 396 LYS A CA 1
ATOM 3009 C C . LYS A 1 396 ? 7.031 8.492 14.641 1 91.56 396 LYS A C 1
ATOM 3011 O O . LYS A 1 396 ? 6.543 8.656 15.766 1 91.56 396 LYS A O 1
ATOM 3016 N N . GLN A 1 397 ? 7.609 9.484 13.875 1 93.06 397 GLN A N 1
ATOM 3017 C CA . GLN A 1 397 ? 7.578 10.883 14.273 1 93.06 397 GLN A CA 1
ATOM 3018 C C . GLN A 1 397 ? 7.004 11.758 13.156 1 93.06 397 GLN A C 1
ATOM 3020 O O . GLN A 1 397 ? 7.141 11.438 11.977 1 93.06 397 GLN A O 1
ATOM 3025 N N . PRO A 1 398 ? 6.332 12.852 13.586 1 94.31 398 PRO A N 1
ATOM 3026 C CA . PRO A 1 398 ? 5.887 13.797 12.555 1 94.31 398 PRO A CA 1
ATOM 3027 C C . PRO A 1 398 ? 7.043 14.328 11.711 1 94.31 398 PRO A C 1
ATOM 3029 O O . PRO A 1 398 ? 8.109 14.633 12.242 1 94.31 398 PRO A O 1
ATOM 3032 N N . LEU A 1 399 ? 6.812 14.461 10.438 1 94.81 399 LEU A N 1
ATOM 3033 C CA . LEU A 1 399 ? 7.84 14.906 9.5 1 94.81 399 LEU A CA 1
ATOM 3034 C C . LEU A 1 399 ? 8.359 16.281 9.883 1 94.81 399 LEU A C 1
ATOM 3036 O O . LEU A 1 399 ? 9.57 16.516 9.906 1 94.81 399 LEU A O 1
ATOM 3040 N N . LEU A 1 400 ? 7.441 17.25 10.172 1 95.56 400 LEU A N 1
ATOM 3041 C CA . LEU A 1 400 ? 7.836 18.641 10.398 1 95.56 400 LEU A CA 1
ATOM 3042 C C . LEU A 1 400 ? 8.547 18.797 11.734 1 95.56 400 LEU A C 1
ATOM 3044 O O . LEU A 1 400 ? 9.18 19.828 11.992 1 95.56 400 LEU A O 1
ATOM 3048 N N . SER A 1 401 ? 8.445 17.859 12.609 1 93.19 401 SER A N 1
ATOM 3049 C CA . SER A 1 401 ? 9.234 17.828 13.844 1 93.19 401 SER A CA 1
ATOM 3050 C C . SER A 1 401 ? 10.578 17.141 13.625 1 93.19 401 SER A C 1
ATOM 3052 O O . SER A 1 401 ? 11.609 17.625 14.078 1 93.19 401 SER A O 1
ATOM 3054 N N . TYR A 1 402 ? 10.555 16.078 12.898 1 93.25 402 TYR A N 1
ATOM 3055 C CA . TYR A 1 402 ? 11.742 15.266 12.648 1 93.25 402 TYR A CA 1
ATOM 3056 C C . TYR A 1 402 ? 12.711 15.992 11.727 1 93.25 402 TYR A C 1
ATOM 3058 O O . TYR A 1 402 ? 13.922 16 11.969 1 93.25 402 TYR A O 1
ATOM 3066 N N . ALA A 1 403 ? 12.211 16.547 10.695 1 94.38 403 ALA A N 1
ATOM 3067 C CA . ALA A 1 403 ? 13.023 17.219 9.688 1 94.38 403 ALA A CA 1
ATOM 3068 C C . ALA A 1 403 ? 12.359 18.531 9.242 1 94.38 403 ALA A C 1
ATOM 3070 O O . ALA A 1 403 ? 11.945 18.656 8.086 1 94.38 403 ALA A O 1
ATOM 3071 N N . PRO A 1 404 ? 12.398 19.516 10.062 1 93.31 404 PRO A N 1
ATOM 3072 C CA . PRO A 1 404 ? 11.648 20.75 9.812 1 93.31 404 PRO A CA 1
ATOM 3073 C C . PRO A 1 404 ? 12.188 21.531 8.617 1 93.31 404 PRO A C 1
ATOM 3075 O O . PRO A 1 404 ? 11.461 22.344 8.023 1 93.31 404 PRO A O 1
ATOM 3078 N N . LYS A 1 405 ? 13.414 21.328 8.211 1 91.69 405 LYS A N 1
ATOM 3079 C CA . LYS A 1 405 ? 14.008 22.125 7.133 1 91.69 405 LYS A CA 1
ATOM 3080 C C . LYS A 1 405 ? 14.094 21.312 5.844 1 91.69 405 LYS A C 1
ATOM 3082 O O . LYS A 1 405 ? 14.641 21.781 4.844 1 91.69 405 LYS A O 1
ATOM 3087 N N . SER A 1 406 ? 13.523 20.109 5.898 1 92.62 406 SER A N 1
ATOM 3088 C CA . SER A 1 406 ? 13.57 19.266 4.703 1 92.62 406 SER A CA 1
ATOM 3089 C C . SER A 1 406 ? 12.727 19.859 3.578 1 92.62 406 SER A C 1
ATOM 3091 O O . SER A 1 406 ? 11.82 20.656 3.83 1 92.62 406 SER A O 1
ATOM 3093 N N . GLN A 1 407 ? 13.047 19.422 2.389 1 88.19 407 GLN A N 1
ATOM 3094 C CA . GLN A 1 407 ? 12.305 19.891 1.224 1 88.19 407 GLN A CA 1
ATOM 3095 C C . GLN A 1 407 ? 10.836 19.516 1.32 1 88.19 407 GLN A C 1
ATOM 3097 O O . GLN A 1 407 ? 9.961 20.266 0.898 1 88.19 407 GLN A O 1
ATOM 3102 N N . GLN A 1 408 ? 10.547 18.406 1.854 1 92.75 408 GLN A N 1
ATOM 3103 C CA . GLN A 1 408 ? 9.172 17.953 1.996 1 92.75 408 GLN A CA 1
ATOM 3104 C C . GLN A 1 408 ? 8.422 18.797 3.025 1 92.75 408 GLN A C 1
ATOM 3106 O O . GLN A 1 408 ? 7.254 19.141 2.818 1 92.75 408 GLN A O 1
ATOM 3111 N N . ALA A 1 409 ? 9.133 19.125 4.098 1 94.19 409 ALA A N 1
ATOM 3112 C CA . ALA A 1 409 ? 8.516 19.984 5.105 1 94.19 409 ALA A CA 1
ATOM 3113 C C . ALA A 1 409 ? 8.172 21.344 4.523 1 94.19 409 ALA A C 1
ATOM 3115 O O . ALA A 1 409 ? 7.082 21.875 4.758 1 94.19 409 ALA A O 1
ATOM 3116 N N . ILE A 1 410 ? 9.094 21.844 3.779 1 91.81 410 ILE A N 1
ATOM 3117 C CA . ILE A 1 410 ? 8.898 23.141 3.127 1 91.81 410 ILE A CA 1
ATOM 3118 C C . ILE A 1 410 ? 7.723 23.062 2.158 1 91.81 410 ILE A C 1
ATOM 3120 O O . ILE A 1 410 ? 6.883 23.969 2.113 1 91.81 410 ILE A O 1
ATOM 3124 N N . GLY A 1 411 ? 7.637 22 1.466 1 90.94 411 GLY A N 1
ATOM 3125 C CA . GLY A 1 411 ? 6.539 21.781 0.536 1 90.94 411 GLY A CA 1
ATOM 3126 C C . GLY A 1 411 ? 5.191 21.672 1.221 1 90.94 411 GLY A C 1
ATOM 3127 O O . GLY A 1 411 ? 4.188 22.172 0.717 1 90.94 411 GLY A O 1
ATOM 3128 N N . MET A 1 412 ? 5.145 21.016 2.32 1 95 412 MET A N 1
ATOM 3129 C CA . MET A 1 412 ? 3.906 20.859 3.076 1 95 412 MET A CA 1
ATOM 3130 C C . MET A 1 412 ? 3.406 22.219 3.582 1 95 412 MET A C 1
ATOM 3132 O O . MET A 1 412 ? 2.203 22.484 3.578 1 95 412 MET A O 1
ATOM 3136 N N . ARG A 1 413 ? 4.359 23.062 4.043 1 93.69 413 ARG A N 1
ATOM 3137 C CA . ARG A 1 413 ? 4 24.391 4.504 1 93.69 413 ARG A CA 1
ATOM 3138 C C . ARG A 1 413 ? 3.422 25.234 3.367 1 93.69 413 ARG A C 1
ATOM 3140 O O . ARG A 1 413 ? 2.453 25.969 3.561 1 93.69 413 ARG A O 1
ATOM 3147 N N . ALA A 1 414 ? 4.047 25.078 2.236 1 90.25 414 ALA A N 1
ATOM 3148 C CA . ALA A 1 414 ? 3.537 25.781 1.059 1 90.25 414 ALA A CA 1
ATOM 3149 C C . ALA A 1 414 ? 2.135 25.297 0.697 1 90.25 414 ALA A C 1
ATOM 3151 O O . ALA A 1 414 ? 1.261 26.109 0.37 1 90.25 414 ALA A O 1
ATOM 3152 N N . LEU A 1 415 ? 1.93 24.031 0.725 1 93.25 415 LEU A N 1
ATOM 3153 C CA . LEU A 1 415 ? 0.626 23.438 0.451 1 93.25 415 LEU A CA 1
ATOM 3154 C C . LEU A 1 415 ? -0.427 23.953 1.418 1 93.25 415 LEU A C 1
ATOM 3156 O O . LEU A 1 415 ? -1.535 24.312 1.004 1 93.25 415 LEU A O 1
ATOM 3160 N N . ALA A 1 416 ? -0.104 24 2.695 1 94.56 416 ALA A N 1
ATOM 3161 C CA . ALA A 1 416 ? -1.024 24.484 3.721 1 94.56 416 ALA A CA 1
ATOM 3162 C C . ALA A 1 416 ? -1.475 25.906 3.424 1 94.56 416 ALA A C 1
ATOM 3164 O O . ALA A 1 416 ? -2.646 26.25 3.604 1 94.56 416 ALA A O 1
ATOM 3165 N N . ARG A 1 417 ? -0.567 26.719 2.951 1 88.75 417 ARG A N 1
ATOM 3166 C CA . ARG A 1 417 ? -0.869 28.125 2.67 1 88.75 417 ARG A CA 1
ATOM 3167 C C . ARG A 1 417 ? -1.641 28.266 1.362 1 88.75 417 ARG A C 1
ATOM 3169 O O . ARG A 1 417 ? -2.461 29.172 1.215 1 88.75 417 ARG A O 1
ATOM 3176 N N . GLU A 1 418 ? -1.372 27.312 0.482 1 86.88 418 GLU A N 1
ATOM 3177 C CA . GLU A 1 418 ? -2.051 27.344 -0.81 1 86.88 418 GLU A CA 1
ATOM 3178 C C . GLU A 1 418 ? -3.531 27 -0.665 1 86.88 418 GLU A C 1
ATOM 3180 O O . GLU A 1 418 ? -4.375 27.531 -1.385 1 86.88 418 GLU A O 1
ATOM 3185 N N . ILE A 1 419 ? -3.82 26.125 0.228 1 87.62 419 ILE A N 1
ATOM 3186 C CA . ILE A 1 419 ? -5.211 25.703 0.324 1 87.62 419 ILE A CA 1
ATOM 3187 C C . ILE A 1 419 ? -5.91 26.469 1.441 1 87.62 419 ILE A C 1
ATOM 3189 O O . ILE A 1 419 ? -7.113 26.312 1.658 1 87.62 419 ILE A O 1
ATOM 3193 N N . ALA A 1 420 ? -5.203 27.25 2.309 1 75.31 420 ALA A N 1
ATOM 3194 C CA . ALA A 1 420 ? -5.785 28.047 3.389 1 75.31 420 ALA A CA 1
ATOM 3195 C C . ALA A 1 420 ? -6.547 29.25 2.836 1 75.31 420 ALA A C 1
ATOM 3197 O O . ALA A 1 420 ? -6.191 29.781 1.786 1 75.31 420 ALA A O 1
ATOM 3198 N N . MET B 1 1 ? 10.586 -53.344 1.197 1 22.61 1 MET B N 1
ATOM 3199 C CA . MET B 1 1 ? 11.508 -52.844 2.217 1 22.61 1 MET B CA 1
ATOM 3200 C C . MET B 1 1 ? 12.938 -52.812 1.689 1 22.61 1 MET B C 1
ATOM 3202 O O . MET B 1 1 ? 13.672 -53.781 1.819 1 22.61 1 MET B O 1
ATOM 3206 N N . SER B 1 2 ? 13.133 -52.25 0.447 1 27.33 2 SER B N 1
ATOM 3207 C CA . SER B 1 2 ? 14.414 -52.312 -0.258 1 27.33 2 SER B CA 1
ATOM 3208 C C . SER B 1 2 ? 15.539 -51.719 0.596 1 27.33 2 SER B C 1
ATOM 3210 O O . SER B 1 2 ? 15.398 -50.656 1.157 1 27.33 2 SER B O 1
ATOM 3212 N N . SER B 1 3 ? 16.328 -52.562 1.266 1 32.44 3 SER B N 1
ATOM 3213 C CA . SER B 1 3 ? 17.438 -52.281 2.166 1 32.44 3 SER B CA 1
ATOM 3214 C C . SER B 1 3 ? 18.281 -51.125 1.649 1 32.44 3 SER B C 1
ATOM 3216 O O . SER B 1 3 ? 18.609 -51.062 0.463 1 32.44 3 SER B O 1
ATOM 3218 N N . PRO B 1 4 ? 18.219 -49.906 2.332 1 38.78 4 PRO B N 1
ATOM 3219 C CA . PRO B 1 4 ? 19.156 -48.875 1.926 1 38.78 4 PRO B CA 1
ATOM 3220 C C . PRO B 1 4 ? 20.547 -49.406 1.611 1 38.78 4 PRO B C 1
ATOM 3222 O O . PRO B 1 4 ? 21.125 -50.156 2.41 1 38.78 4 PRO B O 1
ATOM 3225 N N . ALA B 1 5 ? 20.875 -49.781 0.455 1 40.81 5 ALA B N 1
ATOM 3226 C CA . ALA B 1 5 ? 22.203 -50.219 0.023 1 40.81 5 ALA B CA 1
ATOM 3227 C C . ALA B 1 5 ? 23.297 -49.469 0.801 1 40.81 5 ALA B C 1
ATOM 3229 O O . ALA B 1 5 ? 23.312 -48.25 0.836 1 40.81 5 ALA B O 1
ATOM 3230 N N . THR B 1 6 ? 23.797 -49.906 1.943 1 43.56 6 THR B N 1
ATOM 3231 C CA . THR B 1 6 ? 24.922 -49.438 2.766 1 43.56 6 THR B CA 1
ATOM 3232 C C . THR B 1 6 ? 26.047 -48.875 1.895 1 43.56 6 THR B C 1
ATOM 3234 O O . THR B 1 6 ? 26.5 -49.562 0.968 1 43.56 6 THR B O 1
ATOM 3237 N N . SER B 1 7 ? 26.234 -47.625 1.688 1 48.03 7 SER B N 1
ATOM 3238 C CA . SER B 1 7 ? 27.266 -46.812 1.055 1 48.03 7 SER B CA 1
ATOM 3239 C C . SER B 1 7 ? 28.641 -47.438 1.222 1 48.03 7 SER B C 1
ATOM 3241 O O . SER B 1 7 ? 29.578 -47.125 0.486 1 48.03 7 SER B O 1
ATOM 3243 N N . ASN B 1 8 ? 28.766 -48.281 2.236 1 54.91 8 ASN B N 1
ATOM 3244 C CA . ASN B 1 8 ? 30.094 -48.688 2.67 1 54.91 8 ASN B CA 1
ATOM 3245 C C . ASN B 1 8 ? 30.75 -49.656 1.689 1 54.91 8 ASN B C 1
ATOM 3247 O O . ASN B 1 8 ? 31.969 -49.781 1.641 1 54.91 8 ASN B O 1
ATOM 3251 N N . ASP B 1 9 ? 29.953 -50.406 0.893 1 70.5 9 ASP B N 1
ATOM 3252 C CA . ASP B 1 9 ? 30.578 -51.5 0.165 1 70.5 9 ASP B CA 1
ATOM 3253 C C . ASP B 1 9 ? 30.703 -51.156 -1.322 1 70.5 9 ASP B C 1
ATOM 3255 O O . ASP B 1 9 ? 30.766 -52.062 -2.156 1 70.5 9 ASP B O 1
ATOM 3259 N N . ARG B 1 10 ? 30.703 -49.844 -1.667 1 83.31 10 ARG B N 1
ATOM 3260 C CA . ARG B 1 10 ? 30.828 -49.5 -3.08 1 83.31 10 ARG B CA 1
ATOM 3261 C C . ARG B 1 10 ? 32.25 -49 -3.398 1 83.31 10 ARG B C 1
ATOM 3263 O O . ARG B 1 10 ? 32.938 -48.531 -2.506 1 83.31 10 ARG B O 1
ATOM 3270 N N . GLU B 1 11 ? 32.688 -49.312 -4.594 1 89.19 11 GLU B N 1
ATOM 3271 C CA . GLU B 1 11 ? 34 -48.875 -5.051 1 89.19 11 GLU B CA 1
ATOM 3272 C C . GLU B 1 11 ? 33.906 -47.625 -5.922 1 89.19 11 GLU B C 1
ATOM 3274 O O . GLU B 1 11 ? 33 -47.531 -6.777 1 89.19 11 GLU B O 1
ATOM 3279 N N . LYS B 1 12 ? 34.781 -46.656 -5.695 1 91.62 12 LYS B N 1
ATOM 3280 C CA . LYS B 1 12 ? 34.812 -45.438 -6.496 1 91.62 12 LYS B CA 1
ATOM 3281 C C . LYS B 1 12 ? 35.406 -45.688 -7.883 1 91.62 12 LYS B C 1
ATOM 3283 O O . LYS B 1 12 ? 36.438 -46.344 -8.016 1 91.62 12 LYS B O 1
ATOM 3288 N N . VAL B 1 13 ? 34.719 -45.281 -8.891 1 90.69 13 VAL B N 1
ATOM 3289 C CA . VAL B 1 13 ? 35.156 -45.438 -10.273 1 90.69 13 VAL B CA 1
ATOM 3290 C C . VAL B 1 13 ? 35.281 -44.062 -10.922 1 90.69 13 VAL B C 1
ATOM 3292 O O . VAL B 1 13 ? 34.438 -43.188 -10.672 1 90.69 13 VAL B O 1
ATOM 3295 N N . VAL B 1 14 ? 36.312 -43.844 -11.688 1 91.88 14 VAL B N 1
ATOM 3296 C CA . VAL B 1 14 ? 36.531 -42.594 -12.367 1 91.88 14 VAL B CA 1
ATOM 3297 C C . VAL B 1 14 ? 36.625 -42.812 -13.875 1 91.88 14 VAL B C 1
ATOM 3299 O O . VAL B 1 14 ? 37.312 -43.719 -14.336 1 91.88 14 VAL B O 1
ATOM 3302 N N . SER B 1 15 ? 35.812 -42.094 -14.555 1 92.88 15 SER B N 1
ATOM 3303 C CA . SER B 1 15 ? 35.812 -42.125 -16.016 1 92.88 15 SER B CA 1
ATOM 3304 C C . SER B 1 15 ? 35.5 -40.719 -16.578 1 92.88 15 SER B C 1
ATOM 3306 O O . SER B 1 15 ? 35.781 -39.719 -15.93 1 92.88 15 SER B O 1
ATOM 3308 N N . LYS B 1 16 ? 35.031 -40.719 -17.875 1 94.38 16 LYS B N 1
ATOM 3309 C CA . LYS B 1 16 ? 34.656 -39.438 -18.5 1 94.38 16 LYS B CA 1
ATOM 3310 C C . LYS B 1 16 ? 33.25 -39.531 -19.078 1 94.38 16 LYS B C 1
ATOM 3312 O O . LYS B 1 16 ? 32.812 -40.562 -19.562 1 94.38 16 LYS B O 1
ATOM 3317 N N . LEU B 1 17 ? 32.594 -38.438 -18.969 1 93.69 17 LEU B N 1
ATOM 3318 C CA . LEU B 1 17 ? 31.234 -38.344 -19.484 1 93.69 17 LEU B CA 1
ATOM 3319 C C . LEU B 1 17 ? 30.984 -36.938 -20.031 1 93.69 17 LEU B C 1
ATOM 3321 O O . LEU B 1 17 ? 31.375 -35.938 -19.422 1 93.69 17 LEU B O 1
ATOM 3325 N N . PRO B 1 18 ? 30.344 -36.875 -21.219 1 93.31 18 PRO B N 1
ATOM 3326 C CA . PRO B 1 18 ? 29.984 -35.562 -21.703 1 93.31 18 PRO B CA 1
ATOM 3327 C C . PRO B 1 18 ? 29.062 -34.781 -20.734 1 93.31 18 PRO B C 1
ATOM 3329 O O . PRO B 1 18 ? 28.188 -35.406 -20.125 1 93.31 18 PRO B O 1
ATOM 3332 N N . GLY B 1 19 ? 29.25 -33.469 -20.672 1 91.19 19 GLY B N 1
ATOM 3333 C CA . GLY B 1 19 ? 28.5 -32.625 -19.766 1 91.19 19 GLY B CA 1
ATOM 3334 C C . GLY B 1 19 ? 27 -32.75 -19.938 1 91.19 19 GLY B C 1
ATOM 3335 O O . GLY B 1 19 ? 26.266 -32.844 -18.953 1 91.19 19 GLY B O 1
ATOM 3336 N N . TRP B 1 20 ? 26.594 -32.75 -21.188 1 91.5 20 TRP B N 1
ATOM 3337 C CA . TRP B 1 20 ? 25.172 -32.812 -21.469 1 91.5 20 TRP B CA 1
ATOM 3338 C C . TRP B 1 20 ? 24.578 -34.125 -20.969 1 91.5 20 TRP B C 1
ATOM 3340 O O . TRP B 1 20 ? 23.453 -34.156 -20.438 1 91.5 20 TRP B O 1
ATOM 3350 N N . LEU B 1 21 ? 25.234 -35.219 -21.125 1 93.19 21 LEU B N 1
ATOM 3351 C CA . LEU B 1 21 ? 24.766 -36.531 -20.688 1 93.19 21 LEU B CA 1
ATOM 3352 C C . LEU B 1 21 ? 24.734 -36.625 -19.156 1 93.19 21 LEU B C 1
ATOM 3354 O O . LEU B 1 21 ? 23.797 -37.188 -18.578 1 93.19 21 LEU B O 1
ATOM 3358 N N . ARG B 1 22 ? 25.703 -36.031 -18.578 1 91.81 22 ARG B N 1
ATOM 3359 C CA . ARG B 1 22 ? 25.75 -35.969 -17.125 1 91.81 22 ARG B CA 1
ATOM 3360 C C . ARG B 1 22 ? 24.562 -35.188 -16.578 1 91.81 22 ARG B C 1
ATOM 3362 O O . ARG B 1 22 ? 23.938 -35.594 -15.586 1 91.81 22 ARG B O 1
ATOM 3369 N N . GLN B 1 23 ? 24.312 -34.094 -17.203 1 90 23 GLN B N 1
ATOM 3370 C CA . GLN B 1 23 ? 23.188 -33.25 -16.781 1 90 23 GLN B CA 1
ATOM 3371 C C . GLN B 1 23 ? 21.859 -33.969 -16.938 1 90 23 GLN B C 1
ATOM 3373 O O . GLN B 1 23 ? 21.016 -33.938 -16.047 1 90 23 GLN B O 1
ATOM 3378 N N . ASN B 1 24 ? 21.703 -34.594 -18.047 1 91.5 24 ASN B N 1
ATOM 3379 C CA . ASN B 1 24 ? 20.484 -35.375 -18.281 1 91.5 24 ASN B CA 1
ATOM 3380 C C . ASN B 1 24 ? 20.297 -36.469 -17.25 1 91.5 24 ASN B C 1
ATOM 3382 O O . ASN B 1 24 ? 19.188 -36.719 -16.781 1 91.5 24 ASN B O 1
ATOM 3386 N N . LEU B 1 25 ? 21.406 -37.125 -16.938 1 92.25 25 LEU B N 1
ATOM 3387 C CA . LEU B 1 25 ? 21.375 -38.188 -15.93 1 92.25 25 LEU B CA 1
ATOM 3388 C C . LEU B 1 25 ? 20.969 -37.625 -14.57 1 92.25 25 LEU B C 1
ATOM 3390 O O . LEU B 1 25 ? 20.109 -38.219 -13.891 1 92.25 25 LEU B O 1
ATOM 3394 N N . LYS B 1 26 ? 21.531 -36.531 -14.25 1 89.69 26 LYS B N 1
ATOM 3395 C CA . LYS B 1 26 ? 21.234 -35.875 -12.969 1 89.69 26 LYS B CA 1
ATOM 3396 C C . LYS B 1 26 ? 19.766 -35.5 -12.875 1 89.69 26 LYS B C 1
ATOM 3398 O O . LYS B 1 26 ? 19.109 -35.812 -11.867 1 89.69 26 LYS B O 1
ATOM 3403 N N . ILE B 1 27 ? 19.25 -34.938 -13.875 1 88.38 27 ILE B N 1
ATOM 3404 C CA . ILE B 1 27 ? 17.859 -34.5 -13.914 1 88.38 27 ILE B CA 1
ATOM 3405 C C . ILE B 1 27 ? 16.922 -35.688 -13.828 1 88.38 27 ILE B C 1
ATOM 3407 O O . ILE B 1 27 ? 16.016 -35.719 -13 1 88.38 27 ILE B O 1
ATOM 3411 N N . ARG B 1 28 ? 17.188 -36.688 -14.695 1 90.25 28 ARG B N 1
ATOM 3412 C CA . ARG B 1 28 ? 16.312 -37.844 -14.781 1 90.25 28 ARG B CA 1
ATOM 3413 C C . ARG B 1 28 ? 16.328 -38.625 -13.484 1 90.25 28 ARG B C 1
ATOM 3415 O O . ARG B 1 28 ? 15.281 -39.094 -13.031 1 90.25 28 ARG B O 1
ATOM 3422 N N . ALA B 1 29 ? 17.5 -38.781 -12.945 1 89.88 29 ALA B N 1
ATOM 3423 C CA . ALA B 1 29 ? 17.609 -39.469 -11.664 1 89.88 29 ALA B CA 1
ATOM 3424 C C . ALA B 1 29 ? 16.797 -38.75 -10.586 1 89.88 29 ALA B C 1
ATOM 3426 O O . ALA B 1 29 ? 16.078 -39.406 -9.82 1 89.88 29 ALA B O 1
ATOM 3427 N N . ALA B 1 30 ? 16.891 -37.5 -10.586 1 85.75 30 ALA B N 1
ATOM 3428 C CA . ALA B 1 30 ? 16.141 -36.688 -9.625 1 85.75 30 ALA B CA 1
ATOM 3429 C C . ALA B 1 30 ? 14.633 -36.844 -9.852 1 85.75 30 ALA B C 1
ATOM 3431 O O . ALA B 1 30 ? 13.859 -36.938 -8.898 1 85.75 30 ALA B O 1
ATOM 3432 N N . GLN B 1 31 ? 14.266 -36.812 -11.062 1 85.69 31 GLN B N 1
ATOM 3433 C CA . GLN B 1 31 ? 12.859 -36.938 -11.422 1 85.69 31 GLN B CA 1
ATOM 3434 C C . GLN B 1 31 ? 12.281 -38.25 -10.914 1 85.69 31 GLN B C 1
ATOM 3436 O O . GLN B 1 31 ? 11.117 -38.312 -10.516 1 85.69 31 GLN B O 1
ATOM 3441 N N . HIS B 1 32 ? 13.156 -39.281 -10.898 1 88.12 32 HIS B N 1
ATOM 3442 C CA . HIS B 1 32 ? 12.703 -40.594 -10.484 1 88.12 32 HIS B CA 1
ATOM 3443 C C . HIS B 1 32 ? 13.047 -40.875 -9.023 1 88.12 32 HIS B C 1
ATOM 3445 O O . HIS B 1 32 ? 12.75 -41.938 -8.5 1 88.12 32 HIS B O 1
ATOM 3451 N N . GLY B 1 33 ? 13.688 -39.906 -8.406 1 85.69 33 GLY B N 1
ATOM 3452 C CA . GLY B 1 33 ? 14.062 -40.094 -7.016 1 85.69 33 GLY B CA 1
ATOM 3453 C C . GLY B 1 33 ? 15.117 -41.156 -6.809 1 85.69 33 GLY B C 1
ATOM 3454 O O . GLY B 1 33 ? 15.07 -41.875 -5.824 1 85.69 33 GLY B O 1
ATOM 3455 N N . ILE B 1 34 ? 15.977 -41.344 -7.754 1 88.19 34 ILE B N 1
ATOM 3456 C CA . ILE B 1 34 ? 17.031 -42.344 -7.711 1 88.19 34 ILE B CA 1
ATOM 3457 C C . ILE B 1 34 ? 18.391 -41.656 -7.613 1 88.19 34 ILE B C 1
ATOM 3459 O O . ILE B 1 34 ? 18.609 -40.594 -8.227 1 88.19 34 ILE B O 1
ATOM 3463 N N . GLU B 1 35 ? 19.203 -42.219 -6.828 1 89.94 35 GLU B N 1
ATOM 3464 C CA . GLU B 1 35 ? 20.562 -41.688 -6.77 1 89.94 35 GLU B CA 1
ATOM 3465 C C . GLU B 1 35 ? 21.297 -41.875 -8.094 1 89.94 35 GLU B C 1
ATOM 3467 O O . GLU B 1 35 ? 21.094 -42.875 -8.773 1 89.94 35 GLU B O 1
ATOM 3472 N N . ILE B 1 36 ? 22.156 -41.062 -8.367 1 90.94 36 ILE B N 1
ATOM 3473 C CA . ILE B 1 36 ? 22.922 -41.094 -9.609 1 90.94 36 ILE B CA 1
ATOM 3474 C C . ILE B 1 36 ? 23.703 -42.406 -9.695 1 90.94 36 ILE B C 1
ATOM 3476 O O . ILE B 1 36 ? 23.75 -43.031 -10.742 1 90.94 36 ILE B O 1
ATOM 3480 N N . GLN B 1 37 ? 24.312 -42.812 -8.617 1 92.31 37 GLN B N 1
ATOM 3481 C CA . GLN B 1 37 ? 25.109 -44.031 -8.609 1 92.31 37 GLN B CA 1
ATOM 3482 C C . GLN B 1 37 ? 24.266 -45.25 -8.922 1 92.31 37 GLN B C 1
ATOM 3484 O O . GLN B 1 37 ? 24.719 -46.188 -9.594 1 92.31 37 GLN B O 1
ATOM 3489 N N . THR B 1 38 ? 23.078 -45.188 -8.43 1 93.44 38 THR B N 1
ATOM 3490 C CA . THR B 1 38 ? 22.172 -46.312 -8.703 1 93.44 38 THR B CA 1
ATOM 3491 C C . THR B 1 38 ? 21.766 -46.312 -10.172 1 93.44 38 THR B C 1
ATOM 3493 O O . THR B 1 38 ? 21.672 -47.375 -10.781 1 93.44 38 THR B O 1
ATOM 3496 N N . ALA B 1 39 ? 21.547 -45.188 -10.719 1 94.75 39 ALA B N 1
ATOM 3497 C CA . ALA B 1 39 ? 21.203 -45.062 -12.133 1 94.75 39 ALA B CA 1
ATOM 3498 C C . ALA B 1 39 ? 22.328 -45.594 -13.016 1 94.75 39 ALA B C 1
ATOM 3500 O O . ALA B 1 39 ? 22.094 -46.344 -13.969 1 94.75 39 ALA B O 1
ATOM 3501 N N . VAL B 1 40 ? 23.516 -45.25 -12.688 1 95.44 40 VAL B N 1
ATOM 3502 C CA . VAL B 1 40 ? 24.688 -45.688 -13.445 1 95.44 40 VAL B CA 1
ATOM 3503 C C . VAL B 1 40 ? 24.859 -47.188 -13.32 1 95.44 40 VAL B C 1
ATOM 3505 O O . VAL B 1 40 ? 25.125 -47.875 -14.312 1 95.44 40 VAL B O 1
ATOM 3508 N N . GLU B 1 41 ? 24.656 -47.656 -12.125 1 95.31 41 GLU B N 1
ATOM 3509 C CA . GLU B 1 41 ? 24.734 -49.094 -11.875 1 95.31 41 GLU B CA 1
ATOM 3510 C C . GLU B 1 41 ? 23.75 -49.844 -12.758 1 95.31 41 GLU B C 1
ATOM 3512 O O . GLU B 1 41 ? 24.125 -50.844 -13.398 1 95.31 41 GLU B O 1
ATOM 3517 N N . GLN B 1 42 ? 22.594 -49.375 -12.773 1 95.12 42 GLN B N 1
ATOM 3518 C CA . GLN B 1 42 ? 21.547 -50 -13.562 1 95.12 42 GLN B CA 1
ATOM 3519 C C . GLN B 1 42 ? 21.859 -49.906 -15.055 1 95.12 42 GLN B C 1
ATOM 3521 O O . GLN B 1 42 ? 21.688 -50.906 -15.789 1 95.12 42 GLN B O 1
ATOM 3526 N N . GLY B 1 43 ? 22.234 -48.781 -15.508 1 95.12 43 GLY B N 1
ATOM 3527 C CA . GLY B 1 43 ? 22.594 -48.594 -16.906 1 95.12 43 GLY B CA 1
ATOM 3528 C C . GLY B 1 43 ? 23.672 -49.562 -17.375 1 95.12 43 GLY B C 1
ATOM 3529 O O . GLY B 1 43 ? 23.547 -50.156 -18.453 1 95.12 43 GLY B O 1
ATOM 3530 N N . ILE B 1 44 ? 24.672 -49.656 -16.578 1 95.25 44 ILE B N 1
ATOM 3531 C CA . ILE B 1 44 ? 25.797 -50.531 -16.906 1 95.25 44 ILE B CA 1
ATOM 3532 C C . ILE B 1 44 ? 25.312 -52 -16.953 1 95.25 44 ILE B C 1
ATOM 3534 O O . ILE B 1 44 ? 25.641 -52.719 -17.875 1 95.25 44 ILE B O 1
ATOM 3538 N N . SER B 1 45 ? 24.578 -52.344 -15.906 1 94.75 45 SER B N 1
ATOM 3539 C CA . SER B 1 45 ? 24.062 -53.719 -15.859 1 94.75 45 SER B CA 1
ATOM 3540 C C . SER B 1 45 ? 23.219 -54.031 -17.094 1 94.75 45 SER B C 1
ATOM 3542 O O . SER B 1 45 ? 23.391 -55.062 -17.719 1 94.75 45 SER B O 1
ATOM 3544 N N . ASP B 1 46 ? 22.406 -53.125 -17.469 1 94.12 46 ASP B N 1
ATOM 3545 C CA . ASP B 1 46 ? 21.531 -53.344 -18.609 1 94.12 46 ASP B CA 1
ATOM 3546 C C . ASP B 1 46 ? 22.328 -53.375 -19.906 1 94.12 46 ASP B C 1
ATOM 3548 O O . ASP B 1 46 ? 22.062 -54.188 -20.797 1 94.12 46 ASP B O 1
ATOM 3552 N N . TRP B 1 47 ? 23.219 -52.438 -20.016 1 94.31 47 TRP B N 1
ATOM 3553 C CA . TRP B 1 47 ? 24.047 -52.375 -21.219 1 94.31 47 TRP B CA 1
ATOM 3554 C C . TRP B 1 47 ? 24.859 -53.656 -21.406 1 94.31 47 TRP B C 1
ATOM 3556 O O . TRP B 1 47 ? 24.969 -54.156 -22.516 1 94.31 47 TRP B O 1
ATOM 3566 N N . CYS B 1 48 ? 25.391 -54.188 -20.297 1 93.69 48 CYS B N 1
ATOM 3567 C CA . CYS B 1 48 ? 26.172 -55.406 -20.344 1 93.69 48 CYS B CA 1
ATOM 3568 C C . CYS B 1 48 ? 25.297 -56.594 -20.719 1 93.69 48 CYS B C 1
ATOM 3570 O O . CYS B 1 48 ? 25.781 -57.594 -21.297 1 93.69 48 CYS B O 1
ATOM 3572 N N . GLY B 1 49 ? 24.047 -56.5 -20.422 1 90.75 49 GLY B N 1
ATOM 3573 C CA . GLY B 1 49 ? 23.125 -57.594 -20.688 1 90.75 49 GLY B CA 1
ATOM 3574 C C . GLY B 1 49 ? 22.609 -57.594 -22.109 1 90.75 49 GLY B C 1
ATOM 3575 O O . GLY B 1 49 ? 21.953 -58.562 -22.531 1 90.75 49 GLY B O 1
ATOM 3576 N N . LEU B 1 50 ? 22.875 -56.594 -22.875 1 88.44 50 LEU B N 1
ATOM 3577 C CA . LEU B 1 50 ? 22.391 -56.5 -24.25 1 88.44 50 LEU B CA 1
ATOM 3578 C C . LEU B 1 50 ? 23.172 -57.406 -25.172 1 88.44 50 LEU B C 1
ATOM 3580 O O . LEU B 1 50 ? 24.375 -57.625 -24.969 1 88.44 50 LEU B O 1
ATOM 3584 N N . ALA B 1 51 ? 22.484 -57.938 -26.141 1 76.06 51 ALA B N 1
ATOM 3585 C CA . ALA B 1 51 ? 23.109 -58.812 -27.125 1 76.06 51 ALA B CA 1
ATOM 3586 C C . ALA B 1 51 ? 23.859 -58 -28.188 1 76.06 51 ALA B C 1
ATOM 3588 O O . ALA B 1 51 ? 24.844 -58.5 -28.766 1 76.06 51 ALA B O 1
ATOM 3589 N N . SER B 1 52 ? 23.266 -56.781 -28.578 1 71.06 52 SER B N 1
ATOM 3590 C CA . SER B 1 52 ? 23.875 -55.969 -29.625 1 71.06 52 SER B CA 1
ATOM 3591 C C . SER B 1 52 ? 24.266 -54.594 -29.062 1 71.06 52 SER B C 1
ATOM 3593 O O . SER B 1 52 ? 23.75 -54.156 -28.047 1 71.06 52 SER B O 1
ATOM 3595 N N . ALA B 1 53 ? 25.219 -54.031 -29.828 1 67.88 53 ALA B N 1
ATOM 3596 C CA . ALA B 1 53 ? 25.719 -52.719 -29.438 1 67.88 53 ALA B CA 1
ATOM 3597 C C . ALA B 1 53 ? 24.656 -51.625 -29.656 1 67.88 53 ALA B C 1
ATOM 3599 O O . ALA B 1 53 ? 23.828 -51.75 -30.547 1 67.88 53 ALA B O 1
ATOM 3600 N N . THR B 1 54 ? 24.516 -50.719 -28.719 1 80.81 54 THR B N 1
ATOM 3601 C CA . THR B 1 54 ? 23.625 -49.562 -28.844 1 80.81 54 THR B CA 1
ATOM 3602 C C . THR B 1 54 ? 24.25 -48.5 -29.75 1 80.81 54 THR B C 1
ATOM 3604 O O . THR B 1 54 ? 25.422 -48.594 -30.125 1 80.81 54 THR B O 1
ATOM 3607 N N . ALA B 1 55 ? 23.438 -47.594 -30.25 1 85.94 55 ALA B N 1
ATOM 3608 C CA . ALA B 1 55 ? 23.906 -46.5 -31.094 1 85.94 55 ALA B CA 1
ATOM 3609 C C . ALA B 1 55 ? 25.062 -45.75 -30.438 1 85.94 55 ALA B C 1
ATOM 3611 O O . ALA B 1 55 ? 25.094 -45.625 -29.203 1 85.94 55 ALA B O 1
ATOM 3612 N N . THR B 1 56 ? 25.984 -45.312 -31.219 1 90.69 56 THR B N 1
ATOM 3613 C CA . THR B 1 56 ? 27.109 -44.5 -30.734 1 90.69 56 THR B CA 1
ATOM 3614 C C . THR B 1 56 ? 26.625 -43.188 -30.125 1 90.69 56 THR B C 1
ATOM 3616 O O . THR B 1 56 ? 25.703 -42.562 -30.656 1 90.69 56 THR B O 1
ATOM 3619 N N . VAL B 1 57 ? 27.172 -42.781 -29 1 93.88 57 VAL B N 1
ATOM 3620 C CA . VAL B 1 57 ? 26.891 -41.531 -28.328 1 93.88 57 VAL B CA 1
ATOM 3621 C C . VAL B 1 57 ? 28.031 -40.562 -28.531 1 93.88 57 VAL B C 1
ATOM 3623 O O . VAL B 1 57 ? 29.203 -40.938 -28.531 1 93.88 57 VAL B O 1
ATOM 3626 N N . ASP B 1 58 ? 27.703 -39.344 -28.859 1 92.56 58 ASP B N 1
ATOM 3627 C CA . ASP B 1 58 ? 28.734 -38.312 -29 1 92.56 58 ASP B CA 1
ATOM 3628 C C . ASP B 1 58 ? 29.453 -38.094 -27.672 1 92.56 58 ASP B C 1
ATOM 3630 O O . ASP B 1 58 ? 28.875 -37.562 -26.734 1 92.56 58 ASP B O 1
ATOM 3634 N N . THR B 1 59 ? 30.688 -38.406 -27.578 1 92.25 59 THR B N 1
ATOM 3635 C CA . THR B 1 59 ? 31.438 -38.25 -26.344 1 92.25 59 THR B CA 1
ATOM 3636 C C . THR B 1 59 ? 32.469 -37.156 -26.453 1 92.25 59 THR B C 1
ATOM 3638 O O . THR B 1 59 ? 33.438 -37.094 -25.672 1 92.25 59 THR B O 1
ATOM 3641 N N . ALA B 1 60 ? 32.188 -36.344 -27.469 1 88.88 60 ALA B N 1
ATOM 3642 C CA . ALA B 1 60 ? 33.125 -35.25 -27.641 1 88.88 60 ALA B CA 1
ATOM 3643 C C . ALA B 1 60 ? 33.094 -34.312 -26.422 1 88.88 60 ALA B C 1
ATOM 3645 O O . ALA B 1 60 ? 32 -33.938 -25.953 1 88.88 60 ALA B O 1
ATOM 3646 N N . GLY B 1 61 ? 34.25 -33.938 -25.891 1 88.75 61 GLY B N 1
ATOM 3647 C CA . GLY B 1 61 ? 34.312 -33 -24.797 1 88.75 61 GLY B CA 1
ATOM 3648 C C . GLY B 1 61 ? 34.031 -33.625 -23.438 1 88.75 61 GLY B C 1
ATOM 3649 O O . GLY B 1 61 ? 33.719 -32.938 -22.484 1 88.75 61 GLY B O 1
ATOM 3650 N N . ALA B 1 62 ? 34.062 -34.906 -23.344 1 91.19 62 ALA B N 1
ATOM 3651 C CA . ALA B 1 62 ? 33.812 -35.625 -22.078 1 91.19 62 ALA B CA 1
ATOM 3652 C C . ALA B 1 62 ? 34.812 -35.219 -21.016 1 91.19 62 ALA B C 1
ATOM 3654 O O . ALA B 1 62 ? 36 -35.062 -21.297 1 91.19 62 ALA B O 1
ATOM 3655 N N . ASP B 1 63 ? 34.281 -34.938 -19.859 1 91.88 63 ASP B N 1
ATOM 3656 C CA . ASP B 1 63 ? 35.094 -34.562 -18.719 1 91.88 63 ASP B CA 1
ATOM 3657 C C . ASP B 1 63 ? 35 -35.562 -17.578 1 91.88 63 ASP B C 1
ATOM 3659 O O . ASP B 1 63 ? 34.25 -36.562 -17.688 1 91.88 63 ASP B O 1
ATOM 3663 N N . SER B 1 64 ? 35.781 -35.344 -16.594 1 92.19 64 SER B N 1
ATOM 3664 C CA . SER B 1 64 ? 35.906 -36.281 -15.484 1 92.19 64 SER B CA 1
ATOM 3665 C C . SER B 1 64 ? 34.562 -36.531 -14.812 1 92.19 64 SER B C 1
ATOM 3667 O O . SER B 1 64 ? 33.812 -35.625 -14.531 1 92.19 64 SER B O 1
ATOM 3669 N N . PHE B 1 65 ? 34.219 -37.781 -14.688 1 92.75 65 PHE B N 1
ATOM 3670 C CA . PHE B 1 65 ? 33 -38.25 -14.031 1 92.75 65 PHE B CA 1
ATOM 3671 C C . PHE B 1 65 ? 33.312 -39.375 -13.055 1 92.75 65 PHE B C 1
ATOM 3673 O O . PHE B 1 65 ? 34 -40.344 -13.406 1 92.75 65 PHE B O 1
ATOM 3680 N N . SER B 1 66 ? 32.875 -39.188 -11.844 1 91.88 66 SER B N 1
ATOM 3681 C CA . SER B 1 66 ? 33.125 -40.219 -10.836 1 91.88 66 SER B CA 1
ATOM 3682 C C . SER B 1 66 ? 31.812 -40.656 -10.188 1 91.88 66 SER B C 1
ATOM 3684 O O . SER B 1 66 ? 30.875 -39.875 -10.07 1 91.88 66 SER B O 1
ATOM 3686 N N . THR B 1 67 ? 31.75 -41.844 -9.891 1 91.81 67 THR B N 1
ATOM 3687 C CA . THR B 1 67 ? 30.609 -42.438 -9.188 1 91.81 67 THR B CA 1
ATOM 3688 C C . THR B 1 67 ? 31.016 -43.656 -8.383 1 91.81 67 THR B C 1
ATOM 3690 O O . THR B 1 67 ? 32.188 -43.969 -8.281 1 91.81 67 THR B O 1
ATOM 3693 N N . PHE B 1 68 ? 30.094 -44.25 -7.672 1 92.06 68 PHE B N 1
ATOM 3694 C CA . PHE B 1 68 ? 30.344 -45.438 -6.863 1 92.06 68 PHE B CA 1
ATOM 3695 C C . PHE B 1 68 ? 29.5 -46.625 -7.359 1 92.06 68 PHE B C 1
ATOM 3697 O O . PHE B 1 68 ? 28.297 -46.5 -7.543 1 92.06 68 PHE B O 1
ATOM 3704 N N . LEU B 1 69 ? 30.156 -47.75 -7.562 1 93.62 69 LEU B N 1
ATOM 3705 C CA . LEU B 1 69 ? 29.484 -48.938 -8.078 1 93.62 69 LEU B CA 1
ATOM 3706 C C . LEU B 1 69 ? 29.719 -50.125 -7.164 1 93.62 69 LEU B C 1
ATOM 3708 O O . LEU B 1 69 ? 30.672 -50.125 -6.375 1 93.62 69 LEU B O 1
ATOM 3712 N N . PRO B 1 70 ? 28.797 -51.125 -7.215 1 92.19 70 PRO B N 1
ATOM 3713 C CA . PRO B 1 70 ? 29.047 -52.344 -6.469 1 92.19 70 PRO B CA 1
ATOM 3714 C C . PRO B 1 70 ? 30.391 -52.969 -6.828 1 92.19 70 PRO B C 1
ATOM 3716 O O . PRO B 1 70 ? 30.812 -52.906 -7.984 1 92.19 70 PRO B O 1
ATOM 3719 N N . PRO B 1 71 ? 30.938 -53.625 -5.77 1 92 71 PRO B N 1
ATOM 3720 C CA . PRO B 1 71 ? 32.25 -54.25 -6.023 1 92 71 PRO B CA 1
ATOM 3721 C C . PRO B 1 71 ? 32.219 -55.25 -7.172 1 92 71 PRO B C 1
ATOM 3723 O O . PRO B 1 71 ? 31.312 -56.094 -7.227 1 92 71 PRO B O 1
ATOM 3726 N N . GLY B 1 72 ? 33.156 -55.094 -8.141 1 93 72 GLY B N 1
ATOM 3727 C CA . GLY B 1 72 ? 33.312 -56.062 -9.234 1 93 72 GLY B CA 1
ATOM 3728 C C . GLY B 1 72 ? 32.562 -55.656 -10.484 1 93 72 GLY B C 1
ATOM 3729 O O . GLY B 1 72 ? 32.812 -56.156 -11.57 1 93 72 GLY B O 1
ATOM 3730 N N . GLN B 1 73 ? 31.625 -54.75 -10.367 1 94.31 73 GLN B N 1
ATOM 3731 C CA . GLN B 1 73 ? 30.812 -54.406 -11.523 1 94.31 73 GLN B CA 1
ATOM 3732 C C . GLN B 1 73 ? 31.641 -53.656 -12.578 1 94.31 73 GLN B C 1
ATOM 3734 O O . GLN B 1 73 ? 31.484 -53.906 -13.773 1 94.31 73 GLN B O 1
ATOM 3739 N N . TRP B 1 74 ? 32.469 -52.812 -12.094 1 94.62 74 TRP B N 1
ATOM 3740 C CA . TRP B 1 74 ? 33.281 -52.031 -13.031 1 94.62 74 TRP B CA 1
ATOM 3741 C C . TRP B 1 74 ? 34.219 -52.938 -13.828 1 94.62 74 TRP B C 1
ATOM 3743 O O . TRP B 1 74 ? 34.375 -52.75 -15.031 1 94.62 74 TRP B O 1
ATOM 3753 N N . GLU B 1 75 ? 34.75 -53.906 -13.109 1 93.94 75 GLU B N 1
ATOM 3754 C CA . GLU B 1 75 ? 35.656 -54.844 -13.773 1 93.94 75 GLU B CA 1
ATOM 3755 C C . GLU B 1 75 ? 34.906 -55.688 -14.82 1 93.94 75 GLU B C 1
ATOM 3757 O O . GLU B 1 75 ? 35.406 -55.906 -15.922 1 93.94 75 GLU B O 1
ATOM 3762 N N . ALA B 1 76 ? 33.812 -56.094 -14.477 1 94.31 76 ALA B N 1
ATOM 3763 C CA . ALA B 1 76 ? 32.969 -56.844 -15.414 1 94.31 76 ALA B CA 1
ATOM 3764 C C . ALA B 1 76 ? 32.594 -55.969 -16.609 1 94.31 76 ALA B C 1
ATOM 3766 O O . ALA B 1 76 ? 32.594 -56.438 -17.75 1 94.31 76 ALA B O 1
ATOM 3767 N N . PHE B 1 77 ? 32.312 -54.75 -16.406 1 95.25 77 PHE B N 1
ATOM 3768 C CA . PHE B 1 77 ? 31.969 -53.781 -17.438 1 95.25 77 PHE B CA 1
ATOM 3769 C C . PHE B 1 77 ? 33.125 -53.562 -18.406 1 95.25 77 PHE B C 1
ATOM 3771 O O . PHE B 1 77 ? 32.938 -53.594 -19.625 1 95.25 77 PHE B O 1
ATOM 3778 N N . ARG B 1 78 ? 34.281 -53.406 -17.875 1 94.69 78 ARG B N 1
ATOM 3779 C CA . ARG B 1 78 ? 35.469 -53.188 -18.688 1 94.69 78 ARG B CA 1
ATOM 3780 C C . ARG B 1 78 ? 35.688 -54.375 -19.625 1 94.69 78 ARG B C 1
ATOM 3782 O O . ARG B 1 78 ? 36.094 -54.219 -20.766 1 94.69 78 ARG B O 1
ATOM 3789 N N . GLN B 1 79 ? 35.406 -55.594 -19.078 1 94.38 79 GLN B N 1
ATOM 3790 C CA . GLN B 1 79 ? 35.562 -56.812 -19.891 1 94.38 79 GLN B CA 1
ATOM 3791 C C . GLN B 1 79 ? 34.562 -56.812 -21.062 1 94.38 79 GLN B C 1
ATOM 3793 O O . GLN B 1 79 ? 34.938 -57.156 -22.188 1 94.38 79 GLN B O 1
ATOM 3798 N N . VAL B 1 80 ? 33.438 -56.375 -20.781 1 94.12 80 VAL B N 1
ATOM 3799 C CA . VAL B 1 80 ? 32.406 -56.375 -21.812 1 94.12 80 VAL B CA 1
ATOM 3800 C C . VAL B 1 80 ? 32.75 -55.281 -22.844 1 94.12 80 VAL B C 1
ATOM 3802 O O . VAL B 1 80 ? 32.562 -55.5 -24.047 1 94.12 80 VAL B O 1
ATOM 3805 N N . VAL B 1 81 ? 33.219 -54.156 -22.438 1 94 81 VAL B N 1
ATOM 3806 C CA . VAL B 1 81 ? 33.625 -53.062 -23.297 1 94 81 VAL B CA 1
ATOM 3807 C C . VAL B 1 81 ? 34.688 -53.531 -24.266 1 94 81 VAL B C 1
ATOM 3809 O O . VAL B 1 81 ? 34.625 -53.219 -25.469 1 94 81 VAL B O 1
ATOM 3812 N N . ALA B 1 82 ? 35.594 -54.25 -23.703 1 92.38 82 ALA B N 1
ATOM 3813 C CA . ALA B 1 82 ? 36.688 -54.781 -24.516 1 92.38 82 ALA B CA 1
ATOM 3814 C C . ALA B 1 82 ? 36.156 -55.781 -25.531 1 92.38 82 ALA B C 1
ATOM 3816 O O . ALA B 1 82 ? 36.562 -55.75 -26.703 1 92.38 82 ALA B O 1
ATOM 3817 N N . ASP B 1 83 ? 35.281 -56.656 -25.109 1 91.62 83 ASP B N 1
ATOM 3818 C CA . ASP B 1 83 ? 34.688 -57.656 -25.984 1 91.62 83 ASP B CA 1
ATOM 3819 C C . ASP B 1 83 ? 33.938 -57.031 -27.141 1 91.62 83 ASP B C 1
ATOM 3821 O O . ASP B 1 83 ? 33.906 -57.562 -28.25 1 91.62 83 ASP B O 1
ATOM 3825 N N . ARG B 1 84 ? 33.406 -55.875 -26.906 1 92.31 84 ARG B N 1
ATOM 3826 C CA . ARG B 1 84 ? 32.562 -55.188 -27.891 1 92.31 84 ARG B CA 1
ATOM 3827 C C . ARG B 1 84 ? 33.375 -54.219 -28.719 1 92.31 84 ARG B C 1
ATOM 3829 O O . ARG B 1 84 ? 32.844 -53.562 -29.625 1 92.31 84 ARG B O 1
ATOM 3836 N N . ARG B 1 85 ? 34.656 -54.062 -28.422 1 90.56 85 ARG B N 1
ATOM 3837 C CA . ARG B 1 85 ? 35.594 -53.219 -29.141 1 90.56 85 ARG B CA 1
ATOM 3838 C C . ARG B 1 85 ? 35.125 -51.781 -29.156 1 90.56 85 ARG B C 1
ATOM 3840 O O . ARG B 1 85 ? 35.156 -51.125 -30.219 1 90.56 85 ARG B O 1
ATOM 3847 N N . VAL B 1 86 ? 34.656 -51.281 -28.047 1 92.44 86 VAL B N 1
ATOM 3848 C CA . VAL B 1 86 ? 34.344 -49.875 -27.859 1 92.44 86 VAL B CA 1
ATOM 3849 C C . VAL B 1 86 ? 35.219 -49.281 -26.75 1 92.44 86 VAL B C 1
ATOM 3851 O O . VAL B 1 86 ? 35.781 -50.031 -25.953 1 92.44 86 VAL B O 1
ATOM 3854 N N . SER B 1 87 ? 35.344 -47.969 -26.828 1 93.5 87 SER B N 1
ATOM 3855 C CA . SER B 1 87 ? 36.125 -47.344 -25.766 1 93.5 87 SER B CA 1
ATOM 3856 C C . SER B 1 87 ? 35.344 -47.344 -24.453 1 93.5 87 SER B C 1
ATOM 3858 O O . SER B 1 87 ? 34.094 -47.438 -24.453 1 93.5 87 SER B O 1
ATOM 3860 N N . LEU B 1 88 ? 36.031 -47.25 -23.375 1 94.06 88 LEU B N 1
ATOM 3861 C CA . LEU B 1 88 ? 35.406 -47.219 -22.062 1 94.06 88 LEU B CA 1
ATOM 3862 C C . LEU B 1 88 ? 34.469 -46.031 -21.922 1 94.06 88 LEU B C 1
ATOM 3864 O O . LEU B 1 88 ? 33.3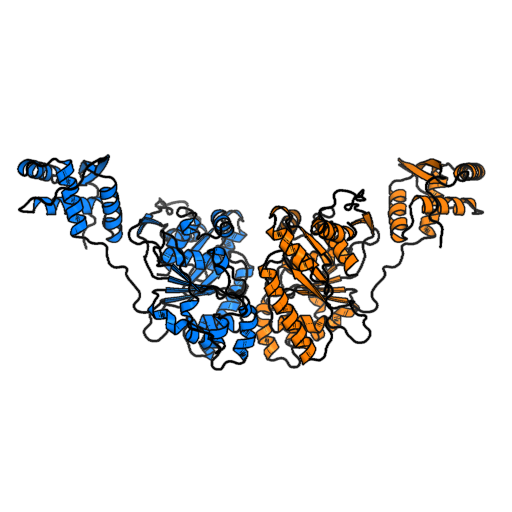75 -46.188 -21.359 1 94.06 88 LEU B O 1
ATOM 3868 N N . ILE B 1 89 ? 34.906 -44.938 -22.5 1 95.19 89 ILE B N 1
ATOM 3869 C CA . ILE B 1 89 ? 34.094 -43.719 -22.469 1 95.19 89 ILE B CA 1
ATOM 3870 C C . ILE B 1 89 ? 32.812 -43.906 -23.25 1 95.19 89 ILE B C 1
ATOM 3872 O O . ILE B 1 89 ? 31.734 -43.562 -22.781 1 95.19 89 ILE B O 1
ATOM 3876 N N . GLN B 1 90 ? 32.938 -44.5 -24.391 1 94.56 90 GLN B N 1
ATOM 3877 C CA . GLN B 1 90 ? 31.766 -44.781 -25.234 1 94.56 90 GLN B CA 1
ATOM 3878 C C . GLN B 1 90 ? 30.812 -45.75 -24.547 1 94.56 90 GLN B C 1
ATOM 3880 O O . GLN B 1 90 ? 29.594 -45.562 -24.547 1 94.56 90 GLN B O 1
ATOM 3885 N N . GLY B 1 91 ? 31.375 -46.812 -23.953 1 94.69 91 GLY B N 1
ATOM 3886 C CA . GLY B 1 91 ? 30.562 -47.781 -23.234 1 94.69 91 GLY B CA 1
ATOM 3887 C C . GLY B 1 91 ? 29.766 -47.188 -22.109 1 94.69 91 GLY B C 1
ATOM 3888 O O . GLY B 1 91 ? 28.578 -47.469 -21.938 1 94.69 91 GLY B O 1
ATOM 3889 N N . LEU B 1 92 ? 30.453 -46.375 -21.328 1 95.62 92 LEU B N 1
ATOM 3890 C CA . LEU B 1 92 ? 29.766 -45.688 -20.219 1 95.62 92 LEU B CA 1
ATOM 3891 C C . LEU B 1 92 ? 28.672 -44.781 -20.75 1 95.62 92 LEU B C 1
ATOM 3893 O O . LEU B 1 92 ? 27.562 -44.75 -20.203 1 95.62 92 LEU B O 1
ATOM 3897 N N . ALA B 1 93 ? 28.969 -43.969 -21.75 1 95.69 93 ALA B N 1
ATOM 3898 C CA . ALA B 1 93 ? 28 -43.062 -22.344 1 95.69 93 ALA B CA 1
ATOM 3899 C C . ALA B 1 93 ? 26.781 -43.812 -22.859 1 95.69 93 ALA B C 1
ATOM 3901 O O . ALA B 1 93 ? 25.656 -43.406 -22.656 1 95.69 93 ALA B O 1
ATOM 3902 N N . GLN B 1 94 ? 27.062 -44.875 -23.516 1 94.69 94 GLN B N 1
ATOM 3903 C CA . GLN B 1 94 ? 25.984 -45.719 -24.047 1 94.69 94 GLN B CA 1
ATOM 3904 C C . GLN B 1 94 ? 25.141 -46.312 -22.922 1 94.69 94 GLN B C 1
ATOM 3906 O O . GLN B 1 94 ? 23.922 -46.406 -23.031 1 94.69 94 GLN B O 1
ATOM 3911 N N . SER B 1 95 ? 25.812 -46.719 -21.859 1 95.25 95 SER B N 1
ATOM 3912 C CA . SER B 1 95 ? 25.125 -47.25 -20.703 1 95.25 95 SER B CA 1
ATOM 3913 C C . SER B 1 95 ? 24.172 -46.219 -20.109 1 95.25 95 SER B C 1
ATOM 3915 O O . SER B 1 95 ? 23.016 -46.562 -19.797 1 95.25 95 SER B O 1
ATOM 3917 N N . ILE B 1 96 ? 24.656 -45.031 -19.953 1 95.25 96 ILE B N 1
ATOM 3918 C CA . ILE B 1 96 ? 23.875 -43.969 -19.375 1 95.25 96 ILE B CA 1
ATOM 3919 C C . ILE B 1 96 ? 22.734 -43.594 -20.312 1 95.25 96 ILE B C 1
ATOM 3921 O O . ILE B 1 96 ? 21.594 -43.406 -19.875 1 95.25 96 ILE B O 1
ATOM 3925 N N . GLN B 1 97 ? 23.016 -43.469 -21.609 1 94 97 GLN B N 1
ATOM 3926 C CA . GLN B 1 97 ? 21.984 -43.188 -22.594 1 94 97 GLN B CA 1
ATOM 3927 C C . GLN B 1 97 ? 20.891 -44.25 -22.578 1 94 97 GLN B C 1
ATOM 3929 O O . GLN B 1 97 ? 19.703 -43.938 -22.688 1 94 97 GLN B O 1
ATOM 3934 N N . LEU B 1 98 ? 21.328 -45.469 -22.5 1 92.56 98 LEU B N 1
ATOM 3935 C CA . LEU B 1 98 ? 20.391 -46.594 -22.422 1 92.56 98 LEU B CA 1
ATOM 3936 C C . LEU B 1 98 ? 19.469 -46.406 -21.203 1 92.56 98 LEU B C 1
ATOM 3938 O O . LEU B 1 98 ? 18.266 -46.625 -21.312 1 92.56 98 LEU B O 1
ATOM 3942 N N . TRP B 1 99 ? 20.078 -46.094 -20.094 1 94.44 99 TRP B N 1
ATOM 3943 C CA . TRP B 1 99 ? 19.281 -45.875 -18.891 1 94.44 99 TRP B CA 1
ATOM 3944 C C . TRP B 1 99 ? 18.297 -44.719 -19.094 1 94.44 99 TRP B C 1
ATOM 3946 O O . TRP B 1 99 ? 17.125 -44.844 -18.703 1 94.44 99 TRP B O 1
ATOM 3956 N N . LEU B 1 100 ? 18.688 -43.625 -19.641 1 93.44 100 LEU B N 1
ATOM 3957 C CA . LEU B 1 100 ? 17.828 -42.5 -19.922 1 93.44 100 LEU B CA 1
ATOM 3958 C C . LEU B 1 100 ? 16.672 -42.875 -20.828 1 93.44 100 LEU B C 1
ATOM 3960 O O . LEU B 1 100 ? 15.531 -42.438 -20.625 1 93.44 100 LEU B O 1
ATOM 3964 N N . ASP B 1 101 ? 17 -43.719 -21.828 1 90.31 101 ASP B N 1
ATOM 3965 C CA . ASP B 1 101 ? 15.992 -44.125 -22.797 1 90.31 101 ASP B CA 1
ATOM 3966 C C . ASP B 1 101 ? 14.969 -45.062 -22.141 1 90.31 101 ASP B C 1
ATOM 3968 O O . ASP B 1 101 ? 13.789 -45.031 -22.5 1 90.31 101 ASP B O 1
ATOM 3972 N N . THR B 1 102 ? 15.422 -45.844 -21.219 1 90.81 102 THR B N 1
ATOM 3973 C CA . THR B 1 102 ? 14.555 -46.812 -20.578 1 90.81 102 THR B CA 1
ATOM 3974 C C . THR B 1 102 ? 13.82 -46.188 -19.391 1 90.81 102 THR B C 1
ATOM 3976 O O . THR B 1 102 ? 12.891 -46.781 -18.844 1 90.81 102 THR B O 1
ATOM 3979 N N . ASN B 1 103 ? 14.258 -45.094 -18.938 1 90.88 103 ASN B N 1
ATOM 3980 C CA . ASN B 1 103 ? 13.633 -44.344 -17.875 1 90.88 103 ASN B CA 1
ATOM 3981 C C . ASN B 1 103 ? 13.25 -42.938 -18.344 1 90.88 103 ASN B C 1
ATOM 3983 O O . ASN B 1 103 ? 13.836 -41.938 -17.906 1 90.88 103 ASN B O 1
ATOM 3987 N N . PRO B 1 104 ? 12.242 -42.906 -19.125 1 85.12 104 PRO B N 1
ATOM 3988 C CA . PRO B 1 104 ? 11.836 -41.562 -19.609 1 85.12 104 PRO B CA 1
ATOM 3989 C C . PRO B 1 104 ? 11.328 -40.656 -18.5 1 85.12 104 PRO B C 1
ATOM 3991 O O . PRO B 1 104 ? 11.031 -41.156 -17.391 1 85.12 104 PRO B O 1
ATOM 3994 N N . ALA B 1 105 ? 11.383 -39.344 -18.781 1 84.62 105 ALA B N 1
ATOM 3995 C CA . ALA B 1 105 ? 10.891 -38.375 -17.812 1 84.62 105 ALA B CA 1
ATOM 3996 C C . ALA B 1 105 ? 9.461 -38.688 -17.391 1 84.62 105 ALA B C 1
ATOM 3998 O O . ALA B 1 105 ? 8.609 -39 -18.234 1 84.62 105 ALA B O 1
ATOM 3999 N N . PRO B 1 106 ? 9.289 -38.812 -16.062 1 79 106 PRO B N 1
ATOM 4000 C CA . PRO B 1 106 ? 7.922 -39.062 -15.602 1 79 106 PRO B CA 1
ATOM 4001 C C . PRO B 1 106 ? 6.953 -37.969 -15.969 1 79 106 PRO B C 1
ATOM 4003 O O . PRO B 1 106 ? 7.371 -36.812 -16.172 1 79 106 PRO B O 1
ATOM 4006 N N . ASP B 1 107 ? 5.695 -38.438 -16.219 1 76.06 107 ASP B N 1
ATOM 4007 C CA . ASP B 1 107 ? 4.664 -37.438 -16.453 1 76.06 107 ASP B CA 1
ATOM 4008 C C . ASP B 1 107 ? 4.465 -36.531 -15.242 1 76.06 107 ASP B C 1
ATOM 4010 O O . ASP B 1 107 ? 4.625 -37 -14.102 1 76.06 107 ASP B O 1
ATOM 4014 N N . VAL B 1 108 ? 4.285 -35.312 -15.477 1 77.56 108 VAL B N 1
ATOM 4015 C CA . VAL B 1 108 ? 3.945 -34.406 -14.398 1 77.56 108 VAL B CA 1
ATOM 4016 C C . VAL B 1 108 ? 2.643 -34.844 -13.734 1 77.56 108 VAL B C 1
ATOM 4018 O O . VAL B 1 108 ? 1.667 -35.156 -14.422 1 77.56 108 VAL B O 1
ATOM 4021 N N . GLU B 1 109 ? 2.76 -35.062 -12.461 1 75.25 109 GLU B N 1
ATOM 4022 C CA . GLU B 1 109 ? 1.532 -35.375 -11.727 1 75.25 109 GLU B CA 1
ATOM 4023 C C . GLU B 1 109 ? 0.612 -34.156 -11.68 1 75.25 109 GLU B C 1
ATOM 4025 O O . GLU B 1 109 ? 0.896 -33.156 -10.984 1 75.25 109 GLU B O 1
ATOM 4030 N N . ARG B 1 110 ? -0.44 -34.219 -12.547 1 83.81 110 ARG B N 1
ATOM 4031 C CA . ARG B 1 110 ? -1.388 -33.125 -12.617 1 83.81 110 ARG B CA 1
ATOM 4032 C C . ARG B 1 110 ? -2.66 -33.438 -11.836 1 83.81 110 ARG B C 1
ATOM 4034 O O . ARG B 1 110 ? -3.094 -34.594 -11.789 1 83.81 110 ARG B O 1
ATOM 4041 N N . PRO B 1 111 ? -3.199 -32.406 -11.148 1 83.88 111 PRO B N 1
ATOM 4042 C CA . PRO B 1 111 ? -4.461 -32.656 -10.438 1 83.88 111 PRO B CA 1
ATOM 4043 C C . PRO B 1 111 ? -5.613 -32.969 -11.391 1 83.88 111 PRO B C 1
ATOM 4045 O O . PRO B 1 111 ? -5.645 -32.5 -12.523 1 83.88 111 PRO B O 1
ATOM 4048 N N . GLU B 1 112 ? -6.469 -33.844 -10.945 1 83.62 112 GLU B N 1
ATOM 4049 C CA . GLU B 1 112 ? -7.633 -34.219 -11.734 1 83.62 112 GLU B CA 1
ATOM 4050 C C . GLU B 1 112 ? -8.57 -33.031 -11.953 1 83.62 112 GLU B C 1
ATOM 4052 O O . GLU B 1 112 ? -9.188 -32.906 -13.008 1 83.62 112 GLU B O 1
ATOM 4057 N N . VAL B 1 113 ? -8.594 -32.281 -10.852 1 91.81 113 VAL B N 1
ATOM 4058 C CA . VAL B 1 113 ? -9.414 -31.078 -10.891 1 91.81 113 VAL B CA 1
ATOM 4059 C C . VAL B 1 113 ? -8.539 -29.844 -10.656 1 91.81 113 VAL B C 1
ATOM 4061 O O . VAL B 1 113 ? -7.594 -29.891 -9.867 1 91.81 113 VAL B O 1
ATOM 4064 N N . THR B 1 114 ? -8.867 -28.797 -11.359 1 96.38 114 THR B N 1
ATOM 4065 C CA . THR B 1 114 ? -8.109 -27.547 -11.227 1 96.38 114 THR B CA 1
ATOM 4066 C C . THR B 1 114 ? -8.094 -27.078 -9.773 1 96.38 114 THR B C 1
ATOM 4068 O O . THR B 1 114 ? -9.141 -26.969 -9.141 1 96.38 114 THR B O 1
ATOM 4071 N N . ARG B 1 115 ? -6.918 -26.891 -9.219 1 97.38 115 ARG B N 1
ATOM 4072 C CA . ARG B 1 115 ? -6.781 -26.328 -7.879 1 97.38 115 ARG B CA 1
ATOM 4073 C C . ARG B 1 115 ? -7.008 -24.828 -7.875 1 97.38 115 ARG B C 1
ATOM 4075 O O . ARG B 1 115 ? -6.469 -24.109 -8.727 1 97.38 115 ARG B O 1
ATOM 4082 N N . ARG B 1 116 ? -7.832 -24.359 -7.016 1 98.44 116 ARG B N 1
ATOM 4083 C CA . ARG B 1 116 ? -8.133 -22.938 -6.871 1 98.44 116 ARG B CA 1
ATOM 4084 C C . ARG B 1 116 ? -7.609 -22.391 -5.543 1 98.44 116 ARG B C 1
ATOM 4086 O O . ARG B 1 116 ? -8.133 -22.734 -4.48 1 98.44 116 ARG B O 1
ATOM 4093 N N . ILE B 1 117 ? -6.547 -21.578 -5.578 1 98.56 117 ILE B N 1
ATOM 4094 C CA . ILE B 1 117 ? -5.871 -21.078 -4.387 1 98.56 117 ILE B CA 1
ATOM 4095 C C . ILE B 1 117 ? -6.113 -19.578 -4.242 1 98.56 117 ILE B C 1
ATOM 4097 O O . ILE B 1 117 ? -5.742 -18.797 -5.121 1 98.56 117 ILE B O 1
ATOM 4101 N N . ILE B 1 118 ? -6.75 -19.25 -3.176 1 98.5 118 ILE B N 1
ATOM 4102 C CA . ILE B 1 118 ? -7.055 -17.844 -2.881 1 98.5 118 ILE B CA 1
ATOM 4103 C C . ILE B 1 118 ? -5.992 -17.281 -1.944 1 98.5 118 ILE B C 1
ATOM 4105 O O . ILE B 1 118 ? -5.938 -17.641 -0.766 1 98.5 118 ILE B O 1
ATOM 4109 N N . VAL B 1 119 ? -5.121 -16.375 -2.441 1 98.31 119 VAL B N 1
ATOM 4110 C CA . VAL B 1 119 ? -4.105 -15.742 -1.616 1 98.31 119 VAL B CA 1
ATOM 4111 C C . VAL B 1 119 ? -4.664 -14.461 -0.998 1 98.31 119 VAL B C 1
ATOM 4113 O O . VAL B 1 119 ? -4.949 -13.492 -1.708 1 98.31 119 VAL B O 1
ATOM 4116 N N . CYS B 1 120 ? -4.746 -14.484 0.351 1 95.56 120 CYS B N 1
ATOM 4117 C CA . CYS B 1 120 ? -5.555 -13.391 0.875 1 95.56 120 CYS B CA 1
ATOM 4118 C C . CYS B 1 120 ? -5.055 -12.953 2.248 1 95.56 120 CYS B C 1
ATOM 4120 O O . CYS B 1 120 ? -4.332 -13.695 2.914 1 95.56 120 CYS B O 1
ATOM 4122 N N . ASN B 1 121 ? -5.355 -11.766 2.537 1 90.88 121 ASN B N 1
ATOM 4123 C CA . ASN B 1 121 ? -5.262 -11.016 3.783 1 90.88 121 ASN B CA 1
ATOM 4124 C C . ASN B 1 121 ? -5.75 -9.578 3.611 1 90.88 121 ASN B C 1
ATOM 4126 O O . ASN B 1 121 ? -5.492 -8.953 2.582 1 90.88 121 ASN B O 1
ATOM 4130 N N . GLN B 1 122 ? -6.484 -9.086 4.543 1 87.25 122 GLN B N 1
ATOM 4131 C CA . GLN B 1 122 ? -7.023 -7.738 4.41 1 87.25 122 GLN B CA 1
ATOM 4132 C C . GLN B 1 122 ? -5.961 -6.688 4.719 1 87.25 122 GLN B C 1
ATOM 4134 O O . GLN B 1 122 ? -6.129 -5.512 4.383 1 87.25 122 GLN B O 1
ATOM 4139 N N . LYS B 1 123 ? -5.035 -7.133 5.434 1 87.31 123 LYS B N 1
ATOM 4140 C CA . LYS B 1 123 ? -3.934 -6.203 5.672 1 87.31 123 LYS B CA 1
ATOM 4141 C C . LYS B 1 123 ? -3.127 -5.965 4.398 1 87.31 123 LYS B C 1
ATOM 4143 O O . LYS B 1 123 ? -2.783 -6.914 3.689 1 87.31 123 LYS B O 1
ATOM 4148 N N . GLY B 1 124 ? -2.91 -4.668 4.078 1 86.94 124 GLY B N 1
ATOM 4149 C CA . GLY B 1 124 ? -2.092 -4.305 2.934 1 86.94 124 GLY B CA 1
ATOM 4150 C C . GLY B 1 124 ? -0.603 -4.391 3.213 1 86.94 124 GLY B C 1
ATOM 4151 O O . GLY B 1 124 ? -0.17 -4.23 4.355 1 86.94 124 GLY B O 1
ATOM 4152 N N . GLY B 1 125 ? 0.16 -4.699 2.234 1 86.19 125 GLY B N 1
ATOM 4153 C CA . GLY B 1 125 ? 1.607 -4.613 2.346 1 86.19 125 GLY B CA 1
ATOM 4154 C C . GLY B 1 125 ? 2.236 -5.871 2.92 1 86.19 125 GLY B C 1
ATOM 4155 O O . GLY B 1 125 ? 3.451 -5.926 3.121 1 86.19 125 GLY B O 1
ATOM 4156 N N . VAL B 1 126 ? 1.455 -6.918 3.115 1 90.31 126 VAL B N 1
ATOM 4157 C CA . VAL B 1 126 ? 1.999 -8.117 3.74 1 90.31 126 VAL B CA 1
ATOM 4158 C C . VAL B 1 126 ? 2.725 -8.961 2.697 1 90.31 126 VAL B C 1
ATOM 4160 O O . VAL B 1 126 ? 3.418 -9.922 3.039 1 90.31 126 VAL B O 1
ATOM 4163 N N . GLY B 1 127 ? 2.529 -8.695 1.414 1 94 127 GLY B N 1
ATOM 4164 C CA . GLY B 1 127 ? 3.242 -9.391 0.354 1 94 127 GLY B CA 1
ATOM 4165 C C . GLY B 1 127 ? 2.393 -10.43 -0.358 1 94 127 GLY B C 1
ATOM 4166 O O . GLY B 1 127 ? 2.904 -11.453 -0.817 1 94 127 GLY B O 1
ATOM 4167 N N . LYS B 1 128 ? 1.081 -10.258 -0.365 1 96.38 128 LYS B N 1
ATOM 4168 C CA . LYS B 1 128 ? 0.177 -11.156 -1.073 1 96.38 128 LYS B CA 1
ATOM 4169 C C . LYS B 1 128 ? 0.589 -11.312 -2.535 1 96.38 128 LYS B C 1
ATOM 4171 O O . LYS B 1 128 ? 0.662 -12.43 -3.051 1 96.38 128 LYS B O 1
ATOM 4176 N N . THR B 1 129 ? 0.883 -10.172 -3.135 1 97.12 129 THR B N 1
ATOM 4177 C CA . THR B 1 129 ? 1.231 -10.148 -4.551 1 97.12 129 THR B CA 1
ATOM 4178 C C . THR B 1 129 ? 2.527 -10.914 -4.801 1 97.12 129 THR B C 1
ATOM 4180 O O . THR B 1 129 ? 2.609 -11.727 -5.727 1 97.12 129 THR B O 1
ATOM 4183 N N . ALA B 1 130 ? 3.527 -10.688 -3.959 1 96.12 130 ALA B N 1
ATOM 4184 C CA . ALA B 1 130 ? 4.812 -11.367 -4.094 1 96.12 130 ALA B CA 1
ATOM 4185 C C . ALA B 1 130 ? 4.656 -12.875 -3.926 1 96.12 130 ALA B C 1
ATOM 4187 O O . ALA B 1 130 ? 5.242 -13.648 -4.684 1 96.12 130 ALA B O 1
ATOM 4188 N N . ILE B 1 131 ? 3.867 -13.242 -2.961 1 96.94 131 ILE B N 1
ATOM 4189 C CA . ILE B 1 131 ? 3.658 -14.656 -2.688 1 96.94 131 ILE B CA 1
ATOM 4190 C C . ILE B 1 131 ? 2.887 -15.297 -3.842 1 96.94 131 ILE B C 1
ATOM 4192 O O . ILE B 1 131 ? 3.211 -16.406 -4.273 1 96.94 131 ILE B O 1
ATOM 4196 N N . THR B 1 132 ? 1.89 -14.586 -4.34 1 98.5 132 THR B N 1
ATOM 4197 C CA . THR B 1 132 ? 1.118 -15.102 -5.465 1 98.5 132 THR B CA 1
ATOM 4198 C C . THR B 1 132 ? 2.018 -15.328 -6.676 1 98.5 132 THR B C 1
ATOM 4200 O O . THR B 1 132 ? 1.996 -16.406 -7.281 1 98.5 132 THR B O 1
ATOM 4203 N N . ALA B 1 133 ? 2.795 -14.336 -6.992 1 97.94 133 ALA B N 1
ATOM 4204 C CA . ALA B 1 133 ? 3.693 -14.43 -8.141 1 97.94 133 ALA B CA 1
ATOM 4205 C C . ALA B 1 133 ? 4.73 -15.531 -7.938 1 97.94 133 ALA B C 1
ATOM 4207 O O . ALA B 1 133 ? 4.922 -16.375 -8.812 1 97.94 133 ALA B O 1
ATOM 4208 N N . GLY B 1 134 ? 5.363 -15.523 -6.812 1 97.38 134 GLY B N 1
ATOM 4209 C CA . GLY B 1 134 ? 6.406 -16.5 -6.531 1 97.38 134 GLY B CA 1
ATOM 4210 C C . GLY B 1 134 ? 5.902 -17.922 -6.527 1 97.38 134 GLY B C 1
ATOM 4211 O O . GLY B 1 134 ? 6.547 -18.812 -7.086 1 97.38 134 GLY B O 1
ATOM 4212 N N . LEU B 1 135 ? 4.809 -18.125 -5.863 1 97.56 135 LEU B N 1
ATOM 4213 C CA . LEU B 1 135 ? 4.199 -19.453 -5.809 1 97.56 135 LEU B CA 1
ATOM 4214 C C . LEU B 1 135 ? 3.826 -19.938 -7.207 1 97.56 135 LEU B C 1
ATOM 4216 O O . LEU B 1 135 ? 4.109 -21.078 -7.57 1 97.56 135 LEU B O 1
ATOM 4220 N N . GLY B 1 136 ? 3.164 -19.078 -7.98 1 98.25 136 GLY B N 1
ATOM 4221 C CA . GLY B 1 136 ? 2.812 -19.438 -9.352 1 98.25 136 GLY B CA 1
ATOM 4222 C C . GLY B 1 136 ? 4.016 -19.797 -10.195 1 98.25 136 GLY B C 1
ATOM 4223 O O . GLY B 1 136 ? 3.977 -20.766 -10.953 1 98.25 136 GLY B O 1
ATOM 4224 N N . GLU B 1 137 ? 5.062 -19.031 -10.055 1 97.69 137 GLU B N 1
ATOM 4225 C CA . GLU B 1 137 ? 6.301 -19.281 -10.781 1 97.69 137 GLU B CA 1
ATOM 4226 C C . GLU B 1 137 ? 6.891 -20.641 -10.398 1 97.69 137 GLU B C 1
ATOM 4228 O O . GLU B 1 137 ? 7.305 -21.406 -11.266 1 97.69 137 GLU B O 1
ATOM 4233 N N . ALA B 1 138 ? 6.922 -20.906 -9.156 1 96.62 138 ALA B N 1
ATOM 4234 C CA . ALA B 1 138 ? 7.496 -22.156 -8.664 1 96.62 138 ALA B CA 1
ATOM 4235 C C . ALA B 1 138 ? 6.711 -23.359 -9.172 1 96.62 138 ALA B C 1
ATOM 4237 O O . ALA B 1 138 ? 7.297 -24.375 -9.555 1 96.62 138 ALA B O 1
ATOM 4238 N N . LEU B 1 139 ? 5.438 -23.234 -9.227 1 96.88 139 LEU B N 1
ATOM 4239 C CA . LEU B 1 139 ? 4.574 -24.312 -9.688 1 96.88 139 LEU B CA 1
ATOM 4240 C C . LEU B 1 139 ? 4.762 -24.562 -11.188 1 96.88 139 LEU B C 1
ATOM 4242 O O . LEU B 1 139 ? 4.664 -25.688 -11.648 1 96.88 139 LEU B O 1
ATOM 4246 N N . ALA B 1 140 ? 5.121 -23.531 -11.891 1 96.62 140 ALA B N 1
ATOM 4247 C CA . ALA B 1 140 ? 5.152 -23.609 -13.344 1 96.62 140 ALA B CA 1
ATOM 4248 C C . ALA B 1 140 ? 6.559 -23.938 -13.844 1 96.62 140 ALA B C 1
ATOM 4250 O O . ALA B 1 140 ? 6.766 -24.141 -15.047 1 96.62 140 ALA B O 1
ATOM 4251 N N . GLU B 1 141 ? 7.516 -23.984 -13.016 1 94.31 141 GLU B N 1
ATOM 4252 C CA . GLU B 1 141 ? 8.906 -24.172 -13.43 1 94.31 141 GLU B CA 1
ATOM 4253 C C . GLU B 1 141 ? 9.07 -25.453 -14.234 1 94.31 141 GLU B C 1
ATOM 4255 O O . GLU B 1 141 ? 8.414 -26.453 -13.961 1 94.31 141 GLU B O 1
ATOM 4260 N N . GLU B 1 142 ? 10.023 -25.406 -15.086 1 90.44 142 GLU B N 1
ATOM 4261 C CA . GLU B 1 142 ? 10.305 -26.484 -16.031 1 90.44 142 GLU B CA 1
ATOM 4262 C C . GLU B 1 142 ? 10.703 -27.766 -15.305 1 90.44 142 GLU B C 1
ATOM 4264 O O . GLU B 1 142 ? 11.633 -27.766 -14.492 1 90.44 142 GLU B O 1
ATOM 4269 N N . PRO B 1 143 ? 9.984 -28.859 -15.625 1 88.12 143 PRO B N 1
ATOM 4270 C CA . PRO B 1 143 ? 10.273 -30.141 -14.961 1 88.12 143 PRO B CA 1
ATOM 4271 C C . PRO B 1 143 ? 11.57 -30.781 -15.438 1 88.12 143 PRO B C 1
ATOM 4273 O O . PRO B 1 143 ? 12.117 -31.656 -14.766 1 88.12 143 PRO B O 1
ATOM 4276 N N . ASN B 1 144 ? 12.117 -30.406 -16.562 1 86.62 144 ASN B N 1
ATOM 4277 C CA . ASN B 1 144 ? 13.344 -30.969 -17.094 1 86.62 144 ASN B CA 1
ATOM 4278 C C . ASN B 1 144 ? 14.57 -30.156 -16.688 1 86.62 144 ASN B C 1
ATOM 4280 O O . ASN B 1 144 ? 15.602 -30.203 -17.359 1 86.62 144 ASN B O 1
ATOM 4284 N N . ALA B 1 145 ? 14.367 -29.391 -15.664 1 87.5 145 ALA B N 1
ATOM 4285 C CA . ALA B 1 145 ? 15.469 -28.641 -15.07 1 87.5 145 ALA B CA 1
ATOM 4286 C C . ALA B 1 145 ? 15.477 -28.781 -13.547 1 87.5 145 ALA B C 1
ATOM 4288 O O . ALA B 1 145 ? 14.422 -29 -12.938 1 87.5 145 ALA B O 1
ATOM 4289 N N . LEU B 1 146 ? 16.672 -28.688 -13.016 1 87.56 146 LEU B N 1
ATOM 4290 C CA . LEU B 1 146 ? 16.797 -28.781 -11.562 1 87.56 146 LEU B CA 1
ATOM 4291 C C . LEU B 1 146 ? 16.891 -27.391 -10.93 1 87.56 146 LEU B C 1
ATOM 4293 O O . LEU B 1 146 ? 17.531 -26.5 -11.477 1 87.56 146 LEU B O 1
ATOM 4297 N N . HIS B 1 147 ? 16.203 -27.328 -9.859 1 89.81 147 HIS B N 1
ATOM 4298 C CA . HIS B 1 147 ? 16.188 -26.062 -9.125 1 89.81 147 HIS B CA 1
ATOM 4299 C C . HIS B 1 147 ? 16.484 -26.281 -7.648 1 89.81 147 HIS B C 1
ATOM 4301 O O . HIS B 1 147 ? 16.109 -27.312 -7.078 1 89.81 147 HIS B O 1
ATOM 4307 N N . ALA B 1 148 ? 17.172 -25.266 -7.102 1 87.62 148 ALA B N 1
ATOM 4308 C CA . ALA B 1 148 ? 17.531 -25.328 -5.684 1 87.62 148 ALA B CA 1
ATOM 4309 C C . ALA B 1 148 ? 16.281 -25.172 -4.809 1 87.62 148 ALA B C 1
ATOM 4311 O O . ALA B 1 148 ? 15.523 -24.219 -4.977 1 87.62 148 ALA B O 1
ATOM 4312 N N . VAL B 1 149 ? 16.062 -26.141 -3.951 1 85.81 149 VAL B N 1
ATOM 4313 C CA . VAL B 1 149 ? 14.906 -26.125 -3.055 1 85.81 149 VAL B CA 1
ATOM 4314 C C . VAL B 1 149 ? 15.352 -26.469 -1.636 1 85.81 149 VAL B C 1
ATOM 4316 O O . VAL B 1 149 ? 16.219 -27.328 -1.442 1 85.81 149 VAL B O 1
ATOM 4319 N N . GLN B 1 150 ? 14.953 -25.562 -0.787 1 74.25 150 GLN B N 1
ATOM 4320 C CA . GLN B 1 150 ? 15.172 -25.938 0.609 1 74.25 150 GLN B CA 1
ATOM 4321 C C . GLN B 1 150 ? 13.961 -26.656 1.189 1 74.25 150 GLN B C 1
ATOM 4323 O O . GLN B 1 150 ? 12.867 -26.078 1.257 1 74.25 150 GLN B O 1
ATOM 4328 N N . ILE B 1 151 ? 14.023 -27.891 1.213 1 56.56 151 ILE B N 1
ATOM 4329 C CA . ILE B 1 151 ? 12.883 -28.672 1.669 1 56.56 151 ILE B CA 1
ATOM 4330 C C . ILE B 1 151 ? 12.508 -28.25 3.09 1 56.56 151 ILE B C 1
ATOM 4332 O O . ILE B 1 151 ? 13.383 -27.938 3.9 1 56.56 151 ILE B O 1
ATOM 4336 N N . ALA B 1 152 ? 11.312 -27.797 3.408 1 53.59 152 ALA B N 1
ATOM 4337 C CA . ALA B 1 152 ? 10.523 -27.203 4.473 1 53.59 152 ALA B CA 1
ATOM 4338 C C . ALA B 1 152 ? 11.039 -27.609 5.848 1 53.59 152 ALA B C 1
ATOM 4340 O O . ALA B 1 152 ? 10.523 -27.156 6.875 1 53.59 152 ALA B O 1
ATOM 4341 N N . LYS B 1 153 ? 12.039 -28.422 5.938 1 47.94 153 LYS B N 1
ATOM 4342 C CA . LYS B 1 153 ? 12.609 -28.594 7.27 1 47.94 153 LYS B CA 1
ATOM 4343 C C . LYS B 1 153 ? 13.039 -27.266 7.871 1 47.94 153 LYS B C 1
ATOM 4345 O O . LYS B 1 153 ? 13.227 -27.156 9.086 1 47.94 153 LYS B O 1
ATOM 4350 N N . ALA B 1 154 ? 13.188 -26.375 7.059 1 47.91 154 ALA B N 1
ATOM 4351 C CA . ALA B 1 154 ? 13.656 -25.062 7.504 1 47.91 154 ALA B CA 1
ATOM 4352 C C . ALA B 1 154 ? 12.641 -24.406 8.445 1 47.91 154 ALA B C 1
ATOM 4354 O O . ALA B 1 154 ? 13.023 -23.797 9.445 1 47.91 154 ALA B O 1
ATOM 4355 N N . LEU B 1 155 ? 11.297 -24.469 7.973 1 54.91 155 LEU B N 1
ATOM 4356 C CA . LEU B 1 155 ? 10.281 -24.078 8.938 1 54.91 155 LEU B CA 1
ATOM 4357 C C . LEU B 1 155 ? 10.484 -24.797 10.266 1 54.91 155 LEU B C 1
ATOM 4359 O O . LEU B 1 155 ? 10.352 -24.188 11.336 1 54.91 155 LEU B O 1
ATOM 4363 N N . ALA B 1 156 ? 10.766 -26.031 10.117 1 54.62 156 ALA B N 1
ATOM 4364 C CA . ALA B 1 156 ? 10.969 -26.859 11.312 1 54.62 156 ALA B CA 1
ATOM 4365 C C . ALA B 1 156 ? 12.086 -26.281 12.188 1 54.62 156 ALA B C 1
ATOM 4367 O O . ALA B 1 156 ? 11.945 -26.219 13.406 1 54.62 156 ALA B O 1
ATOM 4368 N N . LYS B 1 157 ? 13.148 -25.844 11.484 1 51.72 157 LYS B N 1
ATOM 4369 C CA . LYS B 1 157 ? 14.266 -25.312 12.25 1 51.72 157 LYS B CA 1
ATOM 4370 C C . LYS B 1 157 ? 13.906 -23.969 12.875 1 51.72 157 LYS B C 1
ATOM 4372 O O . LYS B 1 157 ? 14.234 -23.719 14.039 1 51.72 157 LYS B O 1
ATOM 4377 N N . ALA B 1 158 ? 13.383 -23.141 12.016 1 53.56 158 ALA B N 1
ATOM 4378 C CA . ALA B 1 158 ? 13 -21.844 12.562 1 53.56 158 ALA B CA 1
ATOM 4379 C C . ALA B 1 158 ? 12.047 -22.016 13.75 1 53.56 158 ALA B C 1
ATOM 4381 O O . ALA B 1 158 ? 12.164 -21.297 14.75 1 53.56 158 ALA B O 1
ATOM 4382 N N . LEU B 1 159 ? 11.203 -23.016 13.648 1 55.16 159 LEU B N 1
ATOM 4383 C CA . LEU B 1 159 ? 10.242 -23.344 14.695 1 55.16 159 LEU B CA 1
ATOM 4384 C C . LEU B 1 159 ? 10.93 -23.969 15.898 1 55.16 159 LEU B C 1
ATOM 4386 O O . LEU B 1 159 ? 10.539 -23.719 17.047 1 55.16 159 LEU B O 1
ATOM 4390 N N . ARG B 1 160 ? 11.891 -24.828 15.625 1 51.5 160 ARG B N 1
ATOM 4391 C CA . ARG B 1 160 ? 12.656 -25.406 16.719 1 51.5 160 ARG B CA 1
ATOM 4392 C C . ARG B 1 160 ? 13.492 -24.359 17.422 1 51.5 160 ARG B C 1
ATOM 4394 O O . ARG B 1 160 ? 13.719 -24.453 18.641 1 51.5 160 ARG B O 1
ATOM 4401 N N . ALA B 1 161 ? 14.109 -23.516 16.562 1 48.44 161 ALA B N 1
ATOM 4402 C CA . ALA B 1 161 ? 14.953 -22.5 17.172 1 48.44 161 ALA B CA 1
ATOM 4403 C C . ALA B 1 161 ? 14.133 -21.578 18.094 1 48.44 161 ALA B C 1
ATOM 4405 O O . ALA B 1 161 ? 14.672 -20.984 19.031 1 48.44 161 ALA B O 1
ATOM 4406 N N . SER B 1 162 ? 12.906 -21.234 17.75 1 44.47 162 SER B N 1
ATOM 4407 C CA . SER B 1 162 ? 12.078 -20.438 18.641 1 44.47 162 SER B CA 1
ATOM 4408 C C . SER B 1 162 ? 11.797 -21.172 19.953 1 44.47 162 SER B C 1
ATOM 4410 O O . SER B 1 162 ? 11.367 -20.578 20.938 1 44.47 162 SER B O 1
ATOM 4412 N N . ASP B 1 163 ? 11.531 -22.578 20 1 38.75 163 ASP B N 1
ATOM 4413 C CA . ASP B 1 163 ? 11.297 -23.297 21.266 1 38.75 163 ASP B CA 1
ATOM 4414 C C . ASP B 1 163 ? 12.539 -23.25 22.156 1 38.75 163 ASP B C 1
ATOM 4416 O O . ASP B 1 163 ? 12.445 -22.906 23.328 1 38.75 163 ASP B O 1
ATOM 4420 N N . THR B 1 164 ? 13.266 -24.719 22.484 1 37.16 164 THR B N 1
ATOM 4421 C CA . THR B 1 164 ? 14.133 -25.219 23.562 1 37.16 164 THR B CA 1
ATOM 4422 C C . THR B 1 164 ? 15.461 -24.453 23.578 1 37.16 164 THR B C 1
ATOM 4424 O O . THR B 1 164 ? 15.969 -24.062 22.516 1 37.16 164 THR B O 1
ATOM 4427 N N . SER B 1 165 ? 16.062 -24.141 24.891 1 34.41 165 SER B N 1
ATOM 4428 C CA . SER B 1 165 ? 17.328 -24.047 25.609 1 34.41 165 SER B CA 1
ATOM 4429 C C . SER B 1 165 ? 18.375 -24.969 25 1 34.41 165 SER B C 1
ATOM 4431 O O . SER B 1 165 ? 19.547 -24.953 25.406 1 34.41 165 SER B O 1
ATOM 4433 N N . SER B 1 166 ? 18.016 -26.359 24.766 1 32.41 166 SER B N 1
ATOM 4434 C CA . SER B 1 166 ? 19.031 -27.406 24.781 1 32.41 166 SER B CA 1
ATOM 4435 C C . SER B 1 166 ? 19.953 -27.312 23.578 1 32.41 166 SER B C 1
ATOM 4437 O O . SER B 1 166 ? 19.5 -27.109 22.453 1 32.41 166 SER B O 1
ATOM 4439 N N . GLU B 1 167 ? 21.312 -27.062 23.781 1 32.75 167 GLU B N 1
ATOM 4440 C CA . GLU B 1 167 ? 22.641 -27.031 23.156 1 32.75 167 GLU B CA 1
ATOM 4441 C C . GLU B 1 167 ? 22.766 -28.109 22.078 1 32.75 167 GLU B C 1
ATOM 4443 O O . GLU B 1 167 ? 23.625 -28.031 21.203 1 32.75 167 GLU B O 1
ATOM 4448 N N . ASP B 1 168 ? 22.391 -29.453 22.5 1 32.16 168 ASP B N 1
ATOM 4449 C CA . ASP B 1 168 ? 23.219 -30.562 22.047 1 32.16 168 ASP B CA 1
ATOM 4450 C C . ASP B 1 168 ? 23.078 -30.781 20.547 1 32.16 168 ASP B C 1
ATOM 4452 O O . ASP B 1 168 ? 24.016 -31.203 19.875 1 32.16 168 ASP B O 1
ATOM 4456 N N . GLU B 1 169 ? 21.953 -31.609 20.125 1 33.31 169 GLU B N 1
ATOM 4457 C CA . GLU B 1 169 ? 22.234 -32.625 19.125 1 33.31 169 GLU B CA 1
ATOM 4458 C C . GLU B 1 169 ? 22.562 -32 17.781 1 33.31 169 GLU B C 1
ATOM 4460 O O . GLU B 1 169 ? 22.094 -30.906 17.453 1 33.31 169 GLU B O 1
ATOM 4465 N N . GLN B 1 170 ? 23.594 -32.688 17.031 1 31.98 170 GLN B N 1
ATOM 4466 C CA . GLN B 1 170 ? 24.25 -32.625 15.719 1 31.98 170 GLN B CA 1
ATOM 4467 C C . GLN B 1 170 ? 23.234 -32.312 14.625 1 31.98 170 GLN B C 1
ATOM 4469 O O . GLN B 1 170 ? 22.422 -33.188 14.258 1 31.98 170 GLN B O 1
ATOM 4474 N N . ALA B 1 171 ? 22.609 -31.234 14.664 1 36.25 171 ALA B N 1
ATOM 4475 C CA . ALA B 1 171 ? 21.781 -30.562 13.664 1 36.25 171 ALA B CA 1
ATOM 4476 C C . ALA B 1 171 ? 22.234 -30.922 12.25 1 36.25 171 ALA B C 1
ATOM 4478 O O . ALA B 1 171 ? 23.344 -30.578 11.844 1 36.25 171 ALA B O 1
ATOM 4479 N N . SER B 1 172 ? 21.875 -32.031 11.781 1 35.66 172 SER B N 1
ATOM 4480 C CA . SER B 1 172 ? 21.984 -32.219 10.336 1 35.66 172 SER B CA 1
ATOM 4481 C C . SER B 1 172 ? 21.688 -30.938 9.594 1 35.66 172 SER B C 1
ATOM 4483 O O . SER B 1 172 ? 20.891 -30.109 10.055 1 35.66 172 SER B O 1
ATOM 4485 N N . ASP B 1 173 ? 22.578 -30.344 8.719 1 40.41 173 ASP B N 1
ATOM 4486 C CA . ASP B 1 173 ? 22.609 -29.031 8.086 1 40.41 173 ASP B CA 1
ATOM 4487 C C . ASP B 1 173 ? 21.203 -28.609 7.629 1 40.41 173 ASP B C 1
ATOM 4489 O O . ASP B 1 173 ? 20.625 -29.234 6.734 1 40.41 173 ASP B O 1
ATOM 4493 N N . PRO B 1 174 ? 20.266 -28.297 8.523 1 42.81 174 PRO B N 1
ATOM 4494 C CA . PRO B 1 174 ? 18.906 -27.812 8.289 1 42.81 174 PRO B CA 1
ATOM 4495 C C . PRO B 1 174 ? 18.734 -27.172 6.922 1 42.81 174 PRO B C 1
ATOM 4497 O O . PRO B 1 174 ? 17.594 -26.891 6.508 1 42.81 174 PRO B O 1
ATOM 4500 N N . LEU B 1 175 ? 19.828 -26.656 6.457 1 48.34 175 LEU B N 1
ATOM 4501 C CA . LEU B 1 175 ? 19.984 -25.844 5.258 1 48.34 175 LEU B CA 1
ATOM 4502 C C . LEU B 1 175 ? 20.234 -26.719 4.035 1 48.34 175 LEU B C 1
ATOM 4504 O O . LEU B 1 175 ? 20.719 -26.25 3.012 1 48.34 175 LEU B O 1
ATOM 4508 N N . GLU B 1 176 ? 20.031 -27.953 4.059 1 60.5 176 GLU B N 1
ATOM 4509 C CA . GLU B 1 176 ? 20.531 -28.609 2.863 1 60.5 176 GLU B CA 1
ATOM 4510 C C . GLU B 1 176 ? 19.688 -28.281 1.642 1 60.5 176 GLU B C 1
ATOM 4512 O O . GLU B 1 176 ? 18.469 -28.531 1.64 1 60.5 176 GLU B O 1
ATOM 4517 N N . ILE B 1 177 ? 19.938 -27.422 0.88 1 72.12 177 ILE B N 1
ATOM 4518 C CA . ILE B 1 177 ? 19.422 -27.078 -0.441 1 72.12 177 ILE B CA 1
ATOM 4519 C C . ILE B 1 177 ? 19.578 -28.281 -1.379 1 72.12 177 ILE B C 1
ATOM 4521 O O . ILE B 1 177 ? 20.641 -28.891 -1.444 1 72.12 177 ILE B O 1
ATOM 4525 N N . GLU B 1 178 ? 18.438 -28.797 -1.71 1 77.12 178 GLU B N 1
ATOM 4526 C CA . GLU B 1 178 ? 18.422 -29.875 -2.695 1 77.12 178 GLU B CA 1
ATOM 4527 C C . GLU B 1 178 ? 18.078 -29.344 -4.086 1 77.12 178 GLU B C 1
ATOM 4529 O O . GLU B 1 178 ? 17.422 -28.312 -4.215 1 77.12 178 GLU B O 1
ATOM 4534 N N . SER B 1 179 ? 18.578 -30 -5.023 1 84.81 179 SER B N 1
ATOM 4535 C CA . SER B 1 179 ? 18.219 -29.688 -6.398 1 84.81 179 SER B CA 1
ATOM 4536 C C . SER B 1 179 ? 17.109 -30.609 -6.906 1 84.81 179 SER B C 1
ATOM 4538 O O . SER B 1 179 ? 17.328 -31.812 -7.07 1 84.81 179 SER B O 1
ATOM 4540 N N . LEU B 1 180 ? 15.969 -30.078 -7.113 1 86.12 180 LEU B N 1
ATOM 4541 C CA . LEU B 1 180 ? 14.812 -30.859 -7.52 1 86.12 180 LEU B CA 1
ATOM 4542 C C . LEU B 1 180 ? 14.234 -30.344 -8.836 1 86.12 180 LEU B C 1
ATOM 4544 O O . LEU B 1 180 ? 14.398 -29.156 -9.164 1 86.12 180 LEU B O 1
ATOM 4548 N N . PRO B 1 181 ? 13.594 -31.297 -9.625 1 88.25 181 PRO B N 1
ATOM 4549 C CA . PRO B 1 181 ? 12.961 -30.844 -10.859 1 88.25 181 PRO B CA 1
ATOM 4550 C C . PRO B 1 181 ? 11.805 -29.875 -10.602 1 88.25 181 PRO B C 1
ATOM 4552 O O . PRO B 1 181 ? 11.172 -29.938 -9.539 1 88.25 181 PRO B O 1
ATOM 4555 N N . GLY B 1 182 ? 11.57 -29 -11.523 1 91.62 182 GLY B N 1
ATOM 4556 C CA . GLY B 1 182 ? 10.383 -28.156 -11.438 1 91.62 182 GLY B CA 1
ATOM 4557 C C . GLY B 1 182 ? 9.094 -28.953 -11.445 1 91.62 182 GLY B C 1
ATOM 4558 O O . GLY B 1 182 ? 9.07 -30.125 -11.859 1 91.62 182 GLY B O 1
ATOM 4559 N N . LEU B 1 183 ? 8.047 -28.328 -11.023 1 92 183 LEU B N 1
ATOM 4560 C CA . LEU B 1 183 ? 6.781 -29.047 -10.898 1 92 183 LEU B CA 1
ATOM 4561 C C . LEU B 1 183 ? 6.059 -29.094 -12.242 1 92 183 LEU B C 1
ATOM 4563 O O . LEU B 1 183 ? 5.227 -29.984 -12.461 1 92 183 LEU B O 1
ATOM 4567 N N . GLY B 1 184 ? 6.262 -28.141 -13.109 1 93.81 184 GLY B N 1
ATOM 4568 C CA . GLY B 1 184 ? 5.832 -28.203 -14.5 1 93.81 184 GLY B CA 1
ATOM 4569 C C . GLY B 1 184 ? 4.328 -28.062 -14.664 1 93.81 184 GLY B C 1
ATOM 4570 O O . GLY B 1 184 ? 3.758 -28.562 -15.633 1 93.81 184 GLY B O 1
ATOM 4571 N N . LEU B 1 185 ? 3.625 -27.406 -13.773 1 96.31 185 LEU B N 1
ATOM 4572 C CA . LEU B 1 185 ? 2.174 -27.266 -13.828 1 96.31 185 LEU B CA 1
ATOM 4573 C C . LEU B 1 185 ? 1.775 -26.078 -14.695 1 96.31 185 LEU B C 1
ATOM 4575 O O . LEU B 1 185 ? 2.543 -25.125 -14.844 1 96.31 185 LEU B O 1
ATOM 4579 N N . ARG B 1 186 ? 0.566 -26.219 -15.336 1 97.25 186 ARG B N 1
ATOM 4580 C CA . ARG B 1 186 ? -0.033 -25.078 -16.016 1 97.25 186 ARG B CA 1
ATOM 4581 C C . ARG B 1 186 ? -0.741 -24.156 -15.023 1 97.25 186 ARG B C 1
ATOM 4583 O O . ARG B 1 186 ? -1.721 -24.547 -14.391 1 97.25 186 ARG B O 1
ATOM 4590 N N . VAL B 1 187 ? -0.245 -22.922 -14.914 1 98.31 187 VAL B N 1
ATOM 4591 C CA . VAL B 1 187 ? -0.699 -22.047 -13.836 1 98.31 187 VAL B CA 1
ATOM 4592 C C . VAL B 1 187 ? -1.295 -20.766 -14.406 1 98.31 187 VAL B C 1
ATOM 4594 O O . VAL B 1 187 ? -0.714 -20.156 -15.312 1 98.31 187 VAL B O 1
ATOM 4597 N N . LEU B 1 188 ? -2.492 -20.391 -13.945 1 98.81 188 LEU B N 1
ATOM 4598 C CA . LEU B 1 188 ? -3.078 -19.078 -14.211 1 98.81 188 LEU B CA 1
ATOM 4599 C C . LEU B 1 188 ? -3.037 -18.203 -12.961 1 98.81 188 LEU B C 1
ATOM 4601 O O . LEU B 1 188 ? -3.545 -18.594 -11.906 1 98.81 188 LEU B O 1
ATOM 4605 N N . LEU B 1 189 ? -2.344 -17.078 -13.047 1 98.81 189 LEU B N 1
ATOM 4606 C CA . LEU B 1 189 ? -2.389 -16.047 -12.016 1 98.81 189 LEU B CA 1
ATOM 4607 C C . LEU B 1 189 ? -3.492 -15.039 -12.305 1 98.81 189 LEU B C 1
ATOM 4609 O O . LEU B 1 189 ? -3.559 -14.492 -13.406 1 98.81 189 LEU B O 1
ATOM 4613 N N . VAL B 1 190 ? -4.383 -14.789 -11.375 1 98.88 190 VAL B N 1
ATOM 4614 C CA . VAL B 1 190 ? -5.461 -13.82 -11.516 1 98.88 190 VAL B CA 1
ATOM 4615 C C . VAL B 1 190 ? -5.184 -12.602 -10.641 1 98.88 190 VAL B C 1
ATOM 4617 O O . VAL B 1 190 ? -5.172 -12.703 -9.414 1 98.88 190 VAL B O 1
ATOM 4620 N N . ASP B 1 191 ? -4.914 -11.5 -11.227 1 98.62 191 ASP B N 1
ATOM 4621 C CA . ASP B 1 191 ? -4.789 -10.242 -10.5 1 98.62 191 ASP B CA 1
ATOM 4622 C C . ASP B 1 191 ? -6.164 -9.672 -10.141 1 98.62 191 ASP B C 1
ATOM 4624 O O . ASP B 1 191 ? -6.762 -8.938 -10.93 1 98.62 191 ASP B O 1
ATOM 4628 N N . PHE B 1 192 ? -6.594 -9.984 -8.93 1 97.94 192 PHE B N 1
ATOM 4629 C CA . PHE B 1 192 ? -7.934 -9.633 -8.469 1 97.94 192 PHE B CA 1
ATOM 4630 C C . PHE B 1 192 ? -7.918 -8.312 -7.719 1 97.94 192 PHE B C 1
ATOM 4632 O O . PHE B 1 192 ? -8.953 -7.852 -7.23 1 97.94 192 PHE B O 1
ATOM 4639 N N . ASP B 1 193 ? -6.797 -7.668 -7.59 1 95.5 193 ASP B N 1
ATOM 4640 C CA . ASP B 1 193 ? -6.621 -6.387 -6.914 1 95.5 193 ASP B CA 1
ATOM 4641 C C . ASP B 1 193 ? -6.695 -5.23 -7.906 1 95.5 193 ASP B C 1
ATOM 4643 O O . ASP B 1 193 ? -5.922 -5.18 -8.867 1 95.5 193 ASP B O 1
ATOM 4647 N N . PRO B 1 194 ? -7.555 -4.277 -7.605 1 92.88 194 PRO B N 1
ATOM 4648 C CA . PRO B 1 194 ? -7.691 -3.146 -8.523 1 92.88 194 PRO B CA 1
ATOM 4649 C C . PRO B 1 194 ? -6.422 -2.303 -8.617 1 92.88 194 PRO B C 1
ATOM 4651 O O . PRO B 1 194 ? -6.285 -1.49 -9.539 1 92.88 194 PRO B O 1
ATOM 4654 N N . GLN B 1 195 ? -5.484 -2.416 -7.742 1 90.94 195 GLN B N 1
ATOM 4655 C CA . GLN B 1 195 ? -4.223 -1.687 -7.777 1 90.94 195 GLN B CA 1
ATOM 4656 C C . GLN B 1 195 ? -3.303 -2.229 -8.867 1 90.94 195 GLN B C 1
ATOM 4658 O O . GLN B 1 195 ? -2.352 -1.559 -9.273 1 90.94 195 GLN B O 1
ATOM 4663 N N . CYS B 1 196 ? -3.48 -3.396 -9.352 1 94.69 196 CYS B N 1
ATOM 4664 C CA . CYS B 1 196 ? -2.803 -4.012 -10.484 1 94.69 196 CYS B CA 1
ATOM 4665 C C . CYS B 1 196 ? -1.341 -4.297 -10.156 1 94.69 196 CYS B C 1
ATOM 4667 O O . CYS B 1 196 ? -0.478 -4.215 -11.031 1 94.69 196 CYS B O 1
ATOM 4669 N N . HIS B 1 197 ? -1.047 -4.609 -8.938 1 93.25 197 HIS B N 1
ATOM 4670 C CA . HIS B 1 197 ? 0.343 -4.844 -8.562 1 93.25 197 HIS B CA 1
ATOM 4671 C C . HIS B 1 197 ? 0.895 -6.094 -9.242 1 93.25 197 HIS B C 1
ATOM 4673 O O . HIS B 1 197 ? 2.014 -6.082 -9.758 1 93.25 197 HIS B O 1
ATOM 4679 N N . LEU B 1 198 ? 0.132 -7.168 -9.188 1 97.62 198 LEU B N 1
ATOM 4680 C CA . LEU B 1 198 ? 0.583 -8.414 -9.805 1 97.62 198 LEU B CA 1
ATOM 4681 C C . LEU B 1 198 ? 0.827 -8.227 -11.297 1 97.62 198 LEU B C 1
ATOM 4683 O O . LEU B 1 198 ? 1.849 -8.672 -11.82 1 97.62 198 LEU B O 1
ATOM 4687 N N . THR B 1 199 ? -0.097 -7.543 -11.977 1 97.44 199 THR B N 1
ATOM 4688 C CA . THR B 1 199 ? -0.006 -7.254 -13.406 1 97.44 199 THR B CA 1
ATOM 4689 C C . THR B 1 199 ? 1.278 -6.496 -13.719 1 97.44 199 THR B C 1
ATOM 4691 O O . THR B 1 199 ? 2.049 -6.902 -14.594 1 97.44 199 THR B O 1
ATOM 4694 N N . ASN B 1 200 ? 1.538 -5.488 -12.969 1 93 200 ASN B N 1
ATOM 4695 C CA . ASN B 1 200 ? 2.689 -4.625 -13.203 1 93 200 ASN B CA 1
ATOM 4696 C C . ASN B 1 200 ? 4 -5.336 -12.875 1 93 200 ASN B C 1
ATOM 4698 O O . ASN B 1 200 ? 4.984 -5.199 -13.609 1 93 200 ASN B O 1
ATOM 4702 N N . GLN B 1 201 ? 4.012 -6.039 -11.789 1 93.25 201 GLN B N 1
ATOM 4703 C CA . GLN B 1 201 ? 5.223 -6.707 -11.32 1 93.25 201 GLN B CA 1
ATOM 4704 C C . GLN B 1 201 ? 5.711 -7.734 -12.336 1 93.25 201 GLN B C 1
ATOM 4706 O O . GLN B 1 201 ? 6.914 -7.98 -12.445 1 93.25 201 GLN B O 1
ATOM 4711 N N . LEU B 1 202 ? 4.805 -8.305 -13.07 1 95.5 202 LEU B N 1
ATOM 4712 C CA . LEU B 1 202 ? 5.168 -9.344 -14.023 1 95.5 202 LEU B CA 1
ATOM 4713 C C . LEU B 1 202 ? 5.371 -8.758 -15.414 1 95.5 202 LEU B C 1
ATOM 4715 O O . LEU B 1 202 ? 5.488 -9.492 -16.391 1 95.5 202 LEU B O 1
ATOM 4719 N N . GLY B 1 203 ? 5.344 -7.496 -15.508 1 92.5 203 GLY B N 1
ATOM 4720 C CA . GLY B 1 203 ? 5.695 -6.801 -16.734 1 92.5 203 GLY B CA 1
ATOM 4721 C C . GLY B 1 203 ? 4.527 -6.645 -17.688 1 92.5 203 GLY B C 1
ATOM 4722 O O . GLY B 1 203 ? 4.711 -6.242 -18.844 1 92.5 203 GLY B O 1
ATOM 4723 N N . ALA B 1 204 ? 3.342 -6.988 -17.297 1 95 204 ALA B N 1
ATOM 4724 C CA . ALA B 1 204 ? 2.146 -6.797 -18.125 1 95 204 ALA B CA 1
ATOM 4725 C C . ALA B 1 204 ? 1.534 -5.418 -17.875 1 95 204 ALA B C 1
ATOM 4727 O O . ALA B 1 204 ? 1.965 -4.691 -16.984 1 95 204 ALA B O 1
ATOM 4728 N N . SER B 1 205 ? 0.604 -5.027 -18.719 1 92.94 205 SER B N 1
ATOM 4729 C CA . SER B 1 205 ? -0.117 -3.766 -18.547 1 92.94 205 SER B CA 1
ATOM 4730 C C . SER B 1 205 ? -1.546 -4.004 -18.078 1 92.94 205 SER B C 1
ATOM 4732 O O . SER B 1 205 ? -2.203 -4.949 -18.516 1 92.94 205 SER B O 1
ATOM 4734 N N . PRO B 1 206 ? -1.962 -3.135 -17.219 1 93.94 206 PRO B N 1
ATOM 4735 C CA . PRO B 1 206 ? -3.375 -3.229 -16.844 1 93.94 206 PRO B CA 1
ATOM 4736 C C . PRO B 1 206 ? -4.312 -3.119 -18.047 1 93.94 206 PRO B C 1
ATOM 4738 O O . PRO B 1 206 ? -3.99 -2.439 -19.031 1 93.94 206 PRO B O 1
ATOM 4741 N N . LEU B 1 207 ? -5.449 -3.809 -17.922 1 95.81 207 LEU B N 1
ATOM 4742 C CA . LEU B 1 207 ? -6.445 -3.732 -18.984 1 95.81 207 LEU B CA 1
ATOM 4743 C C . LEU B 1 207 ? -7.051 -2.334 -19.078 1 95.81 207 LEU B C 1
ATOM 4745 O O . LEU B 1 207 ? -7.207 -1.662 -18.047 1 95.81 207 LEU B O 1
ATOM 4749 N N . PRO B 1 208 ? -7.375 -1.925 -20.266 1 92.12 208 PRO B N 1
ATOM 4750 C CA . PRO B 1 208 ? -7.941 -0.583 -20.422 1 92.12 208 PRO B CA 1
ATOM 4751 C C . PRO B 1 208 ? -9.32 -0.445 -19.797 1 92.12 208 PRO B C 1
ATOM 4753 O O . PRO B 1 208 ? -10.125 -1.383 -19.844 1 92.12 208 PRO B O 1
ATOM 4756 N N . MET B 1 209 ? -9.641 0.706 -19.375 1 88.06 209 MET B N 1
ATOM 4757 C CA . MET B 1 209 ? -10.891 0.996 -18.688 1 88.06 209 MET B CA 1
ATOM 4758 C C . MET B 1 209 ? -12.078 0.848 -19.625 1 88.06 209 MET B C 1
ATOM 4760 O O . MET B 1 209 ? -13.172 0.468 -19.203 1 88.06 209 MET B O 1
ATOM 4764 N N . ASN B 1 210 ? -11.93 1.174 -20.812 1 87.5 210 ASN B N 1
ATOM 4765 C CA . ASN B 1 210 ? -13.016 1.144 -21.781 1 87.5 210 ASN B CA 1
ATOM 4766 C C . ASN B 1 210 ? -13.117 -0.213 -22.469 1 87.5 210 ASN B C 1
ATOM 4768 O O . ASN B 1 210 ? -13.969 -0.415 -23.344 1 87.5 210 ASN B O 1
ATOM 4772 N N . GLY B 1 211 ? -12.305 -1.164 -22.109 1 92.5 211 GLY B N 1
ATOM 4773 C CA . GLY B 1 211 ? -12.328 -2.502 -22.672 1 92.5 211 GLY B CA 1
ATOM 4774 C C . GLY B 1 211 ? -13.016 -3.52 -21.781 1 92.5 211 GLY B C 1
ATOM 4775 O O . GLY B 1 211 ? -13.875 -3.164 -20.984 1 92.5 211 GLY B O 1
ATOM 4776 N N . ASP B 1 212 ? -12.781 -4.793 -22.047 1 96.75 212 ASP B N 1
ATOM 4777 C CA . ASP B 1 212 ? -13.297 -5.879 -21.219 1 96.75 212 ASP B CA 1
ATOM 4778 C C . ASP B 1 212 ? -12.398 -6.129 -20 1 96.75 212 ASP B C 1
ATOM 4780 O O . ASP B 1 212 ? -11.266 -5.656 -19.969 1 96.75 212 ASP B O 1
ATOM 4784 N N . SER B 1 213 ? -12.945 -6.676 -18.984 1 97.69 213 SER B N 1
ATOM 4785 C CA . SER B 1 213 ? -12.227 -6.949 -17.75 1 97.69 213 SER B CA 1
ATOM 4786 C C . SER B 1 213 ? -12.898 -8.062 -16.953 1 97.69 213 SER B C 1
ATOM 4788 O O . SER B 1 213 ? -14.023 -8.469 -17.266 1 97.69 213 SER B O 1
ATOM 4790 N N . LEU B 1 214 ? -12.18 -8.602 -16.031 1 98.12 214 LEU B N 1
ATOM 4791 C CA . LEU B 1 214 ? -12.766 -9.57 -15.117 1 98.12 214 LEU B CA 1
ATOM 4792 C C . LEU B 1 214 ? -13.984 -8.992 -14.414 1 98.12 214 LEU B C 1
ATOM 4794 O O . LEU B 1 214 ? -14.984 -9.688 -14.211 1 98.12 214 LEU B O 1
ATOM 4798 N N . THR B 1 215 ? -13.93 -7.715 -14.039 1 96.38 215 THR B N 1
ATOM 4799 C CA . THR B 1 215 ? -15.039 -7.02 -13.398 1 96.38 215 THR B CA 1
ATOM 4800 C C . THR B 1 215 ? -16.281 -7.066 -14.273 1 96.38 215 THR B C 1
ATOM 4802 O O . THR B 1 215 ? -17.391 -7.324 -13.789 1 96.38 215 THR B O 1
ATOM 4805 N N . ASN B 1 216 ? -16.141 -6.809 -15.539 1 97.19 216 ASN B N 1
ATOM 4806 C CA . ASN B 1 216 ? -17.25 -6.875 -16.469 1 97.19 216 ASN B CA 1
ATOM 4807 C C . ASN B 1 216 ? -17.875 -8.266 -16.5 1 97.19 216 ASN B C 1
ATOM 4809 O O . ASN B 1 216 ? -19.109 -8.398 -16.484 1 97.19 216 ASN B O 1
ATOM 4813 N N . HIS B 1 217 ? -17.047 -9.25 -16.531 1 97.88 217 HIS B N 1
ATOM 4814 C CA . HIS B 1 217 ? -17.531 -10.625 -16.547 1 97.88 217 HIS B CA 1
ATOM 4815 C C . HIS B 1 217 ? -18.266 -10.969 -15.258 1 97.88 217 HIS B C 1
ATOM 4817 O O . HIS B 1 217 ? -19.328 -11.586 -15.289 1 97.88 217 HIS B O 1
ATOM 4823 N N . MET B 1 218 ? -17.766 -10.539 -14.148 1 97.75 218 MET B N 1
ATOM 4824 C CA . MET B 1 218 ? -18.359 -10.82 -12.844 1 97.75 218 MET B CA 1
ATOM 4825 C C . MET B 1 218 ? -19.688 -10.094 -12.68 1 97.75 218 MET B C 1
ATOM 4827 O O . MET B 1 218 ? -20.609 -10.609 -12.039 1 97.75 218 MET B O 1
ATOM 4831 N N . ALA B 1 219 ? -19.781 -8.93 -13.234 1 95.56 219 ALA B N 1
ATOM 4832 C CA . ALA B 1 219 ? -20.969 -8.102 -13.094 1 95.56 219 ALA B CA 1
ATOM 4833 C C . ALA B 1 219 ? -22.031 -8.492 -14.109 1 95.56 219 ALA B C 1
ATOM 4835 O O . ALA B 1 219 ? -23.125 -7.934 -14.117 1 95.56 219 ALA B O 1
ATOM 4836 N N . GLY B 1 220 ? -21.781 -9.367 -15.047 1 94.25 220 GLY B N 1
ATOM 4837 C CA . GLY B 1 220 ? -22.75 -9.859 -16 1 94.25 220 GLY B CA 1
ATOM 4838 C C . GLY B 1 220 ? -22.797 -9.047 -17.281 1 94.25 220 GLY B C 1
ATOM 4839 O O . GLY B 1 220 ? -23.797 -9.07 -18 1 94.25 220 GLY B O 1
ATOM 4840 N N . ASP B 1 221 ? -21.703 -8.258 -17.516 1 94.25 221 ASP B N 1
ATOM 4841 C CA . ASP B 1 221 ? -21.656 -7.449 -18.734 1 94.25 221 ASP B CA 1
ATOM 4842 C C . ASP B 1 221 ? -20.359 -7.688 -19.5 1 94.25 221 ASP B C 1
ATOM 4844 O O . ASP B 1 221 ? -19.609 -6.746 -19.781 1 94.25 221 ASP B O 1
ATOM 4848 N N . PRO B 1 222 ? -20.094 -8.93 -19.891 1 95.69 222 PRO B N 1
ATOM 4849 C CA . PRO B 1 222 ? -18.875 -9.242 -20.625 1 95.69 222 PRO B CA 1
ATOM 4850 C C . PRO B 1 222 ? -18.875 -8.664 -22.047 1 95.69 222 PRO B C 1
ATOM 4852 O O . PRO B 1 222 ? -19.938 -8.555 -22.656 1 95.69 222 PRO B O 1
ATOM 4855 N N . LYS B 1 223 ? -17.734 -8.328 -22.547 1 95.81 223 LYS B N 1
ATOM 4856 C CA . LYS B 1 223 ? -17.609 -7.777 -23.906 1 95.81 223 LYS B CA 1
ATOM 4857 C C . LYS B 1 223 ? -16.984 -8.789 -24.859 1 95.81 223 LYS B C 1
ATOM 4859 O O . LYS B 1 223 ? -16.859 -8.523 -26.047 1 95.81 223 LYS B O 1
ATOM 4864 N N . GLY B 1 224 ? -16.562 -9.922 -24.375 1 96.19 224 GLY B N 1
ATOM 4865 C CA . GLY B 1 224 ? -15.93 -10.992 -25.125 1 96.19 224 GLY B CA 1
ATOM 4866 C C . GLY B 1 224 ? -15.633 -12.219 -24.281 1 96.19 224 GLY B C 1
ATOM 4867 O O . GLY B 1 224 ? -16.312 -12.477 -23.297 1 96.19 224 GLY B O 1
ATOM 4868 N N . ASP B 1 225 ? -14.742 -13.039 -24.828 1 97.19 225 ASP B N 1
ATOM 4869 C CA . ASP B 1 225 ? -14.273 -14.203 -24.078 1 97.19 225 ASP B CA 1
ATOM 4870 C C . ASP B 1 225 ? -13.172 -13.812 -23.094 1 97.19 225 ASP B C 1
ATOM 4872 O O . ASP B 1 225 ? -12.203 -13.148 -23.469 1 97.19 225 ASP B O 1
ATOM 4876 N N . LEU B 1 226 ? -13.359 -14.242 -21.859 1 97.81 226 LEU B N 1
ATOM 4877 C CA . LEU B 1 226 ? -12.367 -13.891 -20.844 1 97.81 226 LEU B CA 1
ATOM 4878 C C . LEU B 1 226 ? -10.984 -14.398 -21.234 1 97.81 226 LEU B C 1
ATOM 4880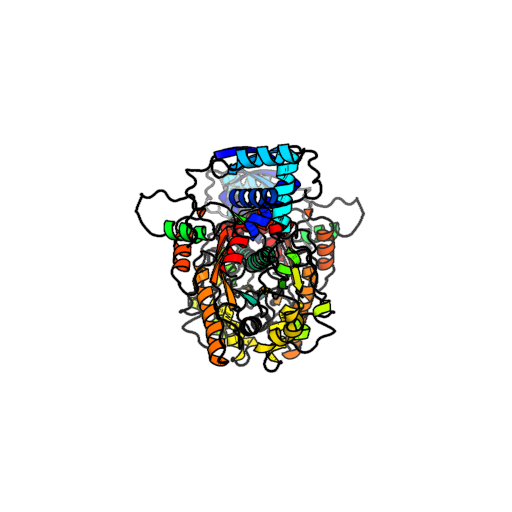 O O . LEU B 1 226 ? -9.977 -13.781 -20.906 1 97.81 226 LEU B O 1
ATOM 4884 N N . ARG B 1 227 ? -10.93 -15.484 -22.047 1 97.31 227 ARG B N 1
ATOM 4885 C CA . ARG B 1 227 ? -9.688 -16.109 -22.484 1 97.31 227 ARG B CA 1
ATOM 4886 C C . ARG B 1 227 ? -8.859 -15.125 -23.312 1 97.31 227 ARG B C 1
ATOM 4888 O O . ARG B 1 227 ? -7.625 -15.188 -23.297 1 97.31 227 ARG B O 1
ATOM 4895 N N . ASP B 1 228 ? -9.523 -14.211 -23.906 1 97.38 228 ASP B N 1
ATOM 4896 C CA . ASP B 1 228 ? -8.852 -13.25 -24.766 1 97.38 228 ASP B CA 1
ATOM 4897 C C . ASP B 1 228 ? -8.047 -12.234 -23.953 1 97.38 228 ASP B C 1
ATOM 4899 O O . ASP B 1 228 ? -7.18 -11.547 -24.484 1 97.38 228 ASP B O 1
ATOM 4903 N N . LEU B 1 229 ? -8.344 -12.18 -22.672 1 98.06 229 LEU B N 1
ATOM 4904 C CA . LEU B 1 229 ? -7.691 -11.195 -21.812 1 98.06 229 LEU B CA 1
ATOM 4905 C C . LEU B 1 229 ? -6.453 -11.789 -21.156 1 98.06 229 LEU B C 1
ATOM 4907 O O . LEU B 1 229 ? -5.648 -11.07 -20.562 1 98.06 229 LEU B O 1
ATOM 4911 N N . VAL B 1 230 ? -6.266 -13.086 -21.266 1 98.38 230 VAL B N 1
ATOM 4912 C CA . VAL B 1 230 ? -5.164 -13.781 -20.609 1 98.38 230 VAL B CA 1
ATOM 4913 C C . VAL B 1 230 ? -3.869 -13.547 -21.375 1 98.38 230 VAL B C 1
ATOM 4915 O O . VAL B 1 230 ? -3.857 -13.602 -22.609 1 98.38 230 VAL B O 1
ATOM 4918 N N . VAL B 1 231 ? -2.824 -13.266 -20.656 1 97.69 231 VAL B N 1
ATOM 4919 C CA . VAL B 1 231 ? -1.524 -13.055 -21.281 1 97.69 231 VAL B CA 1
ATOM 4920 C C . VAL B 1 231 ? -0.538 -14.117 -20.797 1 97.69 231 VAL B C 1
ATOM 4922 O O . VAL B 1 231 ? -0.598 -14.539 -19.641 1 97.69 231 VAL B O 1
ATOM 4925 N N . SER B 1 232 ? 0.348 -14.547 -21.656 1 96.56 232 SER B N 1
ATOM 4926 C CA . SER B 1 232 ? 1.4 -15.484 -21.297 1 96.56 232 SER B CA 1
ATOM 4927 C C . SER B 1 232 ? 2.619 -14.766 -20.719 1 96.56 232 SER B C 1
ATOM 4929 O O . SER B 1 232 ? 3.004 -13.703 -21.219 1 96.56 232 SER B O 1
ATOM 4931 N N . ILE B 1 233 ? 3.078 -15.242 -19.609 1 94.75 233 ILE B N 1
ATOM 4932 C CA . ILE B 1 233 ? 4.363 -14.758 -19.125 1 94.75 233 ILE B CA 1
ATOM 4933 C C . ILE B 1 233 ? 5.496 -15.461 -19.875 1 94.75 233 ILE B C 1
ATOM 4935 O O . ILE B 1 233 ? 5.855 -16.594 -19.547 1 94.75 233 ILE B O 1
ATOM 4939 N N . ASP B 1 234 ? 5.984 -14.805 -20.844 1 85.88 234 ASP B N 1
ATOM 4940 C CA . ASP B 1 234 ? 6.934 -15.406 -21.781 1 85.88 234 ASP B CA 1
ATOM 4941 C C . ASP B 1 234 ? 8.344 -15.414 -21.203 1 85.88 234 ASP B C 1
ATOM 4943 O O . ASP B 1 234 ? 9.047 -14.406 -21.25 1 85.88 234 ASP B O 1
ATOM 4947 N N . ASP B 1 235 ? 8.719 -16.391 -20.625 1 88.25 235 ASP B N 1
ATOM 4948 C CA . ASP B 1 235 ? 10.039 -16.625 -20.062 1 88.25 235 ASP B CA 1
ATOM 4949 C C . ASP B 1 235 ? 10.438 -18.094 -20.203 1 88.25 235 ASP B C 1
ATOM 4951 O O . ASP B 1 235 ? 9.609 -18.984 -20.031 1 88.25 235 ASP B O 1
ATOM 4955 N N . GLU B 1 236 ? 11.633 -18.344 -20.609 1 86.56 236 GLU B N 1
ATOM 4956 C CA . GLU B 1 236 ? 12.141 -19.688 -20.859 1 86.56 236 GLU B CA 1
ATOM 4957 C C . GLU B 1 236 ? 12 -20.562 -19.625 1 86.56 236 GLU B C 1
ATOM 4959 O O . GLU B 1 236 ? 11.812 -21.781 -19.734 1 86.56 236 GLU B O 1
ATOM 4964 N N . HIS B 1 237 ? 11.953 -19.969 -18.5 1 87.81 237 HIS B N 1
ATOM 4965 C CA . HIS B 1 237 ? 11.875 -20.688 -17.234 1 87.81 237 HIS B CA 1
ATOM 4966 C C . HIS B 1 237 ? 10.531 -21.391 -17.078 1 87.81 237 HIS B C 1
ATOM 4968 O O . HIS B 1 237 ? 10.438 -22.406 -16.391 1 87.81 237 HIS B O 1
ATOM 4974 N N . PHE B 1 238 ? 9.539 -20.922 -17.766 1 93.19 238 PHE B N 1
ATOM 4975 C CA . PHE B 1 238 ? 8.195 -21.453 -17.578 1 93.19 238 PHE B CA 1
ATOM 4976 C C . PHE B 1 238 ? 7.688 -22.125 -18.859 1 93.19 238 PHE B C 1
ATOM 4978 O O . PHE B 1 238 ? 6.723 -22.891 -18.812 1 93.19 238 PHE B O 1
ATOM 4985 N N . ASN B 1 239 ? 8.273 -21.875 -19.984 1 91.88 239 ASN B N 1
ATOM 4986 C CA . ASN B 1 239 ? 8.008 -22.5 -21.266 1 91.88 239 ASN B CA 1
ATOM 4987 C C . ASN B 1 239 ? 6.508 -22.547 -21.562 1 91.88 239 ASN B C 1
ATOM 4989 O O . ASN B 1 239 ? 5.965 -23.609 -21.875 1 91.88 239 ASN B O 1
ATOM 4993 N N . GLY B 1 240 ? 5.781 -21.438 -21.312 1 94.31 240 GLY B N 1
ATOM 4994 C CA . GLY B 1 240 ? 4.391 -21.281 -21.703 1 94.31 240 GLY B CA 1
ATOM 4995 C C . GLY B 1 240 ? 3.412 -21.812 -20.672 1 94.31 240 GLY B C 1
ATOM 4996 O O . GLY B 1 240 ? 2.213 -21.922 -20.938 1 94.31 240 GLY B O 1
ATOM 4997 N N . ARG B 1 241 ? 3.883 -22.141 -19.531 1 96.19 241 ARG B N 1
ATOM 4998 C CA . ARG B 1 241 ? 3.025 -22.781 -18.531 1 96.19 241 ARG B CA 1
ATOM 4999 C C . ARG B 1 241 ? 2.5 -21.75 -17.547 1 96.19 241 ARG B C 1
ATOM 5001 O O . ARG B 1 241 ? 1.679 -22.078 -16.688 1 96.19 241 ARG B O 1
ATOM 5008 N N . LEU B 1 242 ? 2.973 -20.531 -17.609 1 97.94 242 LEU B N 1
ATOM 5009 C CA . LEU B 1 242 ? 2.57 -19.484 -16.688 1 97.94 242 LEU B CA 1
ATOM 5010 C C . LEU B 1 242 ? 1.811 -18.375 -17.406 1 97.94 242 LEU B C 1
ATOM 5012 O O . LEU B 1 242 ? 2.336 -17.766 -18.344 1 97.94 242 LEU B O 1
ATOM 5016 N N . HIS B 1 243 ? 0.583 -18.172 -16.969 1 98.62 243 HIS B N 1
ATOM 5017 C CA . HIS B 1 243 ? -0.268 -17.156 -17.578 1 98.62 243 HIS B CA 1
ATOM 5018 C C . HIS B 1 243 ? -0.812 -16.188 -16.531 1 98.62 243 HIS B C 1
ATOM 5020 O O . HIS B 1 243 ? -0.788 -16.484 -15.336 1 98.62 243 HIS B O 1
ATOM 5026 N N . LEU B 1 244 ? -1.196 -15.008 -17 1 98.69 244 LEU B N 1
ATOM 5027 C CA . LEU B 1 244 ? -1.714 -13.945 -16.141 1 98.69 244 LEU B CA 1
ATOM 5028 C C . LEU B 1 244 ? -3.014 -13.375 -16.703 1 98.69 244 LEU B C 1
ATOM 5030 O O . LEU B 1 244 ? -3.113 -13.125 -17.906 1 98.69 244 LEU B O 1
ATOM 5034 N N . LEU B 1 245 ? -4.062 -13.383 -15.914 1 98.81 245 LEU B N 1
ATOM 5035 C CA . LEU B 1 245 ? -5.211 -12.531 -16.188 1 98.81 245 LEU B CA 1
ATOM 5036 C C . LEU B 1 245 ? -5.023 -11.156 -15.547 1 98.81 245 LEU B C 1
ATOM 5038 O O . LEU B 1 245 ? -5.168 -11 -14.336 1 98.81 245 LEU B O 1
ATOM 5042 N N . PRO B 1 246 ? -4.676 -10.133 -16.359 1 98.5 246 PRO B N 1
ATOM 5043 C CA . PRO B 1 246 ? -4.363 -8.805 -15.812 1 98.5 246 PRO B CA 1
ATOM 5044 C C . PRO B 1 246 ? -5.57 -8.141 -15.156 1 98.5 246 PRO B C 1
ATOM 5046 O O . PRO B 1 246 ? -6.715 -8.469 -15.477 1 98.5 246 PRO B O 1
ATOM 5049 N N . ALA B 1 247 ? -5.25 -7.246 -14.234 1 97.06 247 ALA B N 1
ATOM 5050 C CA . ALA B 1 247 ? -6.289 -6.473 -13.555 1 97.06 247 ALA B CA 1
ATOM 5051 C C . ALA B 1 247 ? -6.645 -5.223 -14.352 1 97.06 247 ALA B C 1
ATOM 5053 O O . ALA B 1 247 ? -5.938 -4.855 -15.297 1 97.06 247 ALA B O 1
ATOM 5054 N N . CYS B 1 248 ? -7.727 -4.723 -14.008 1 94.75 248 CYS B N 1
ATOM 5055 C CA . CYS B 1 248 ? -8.211 -3.436 -14.5 1 94.75 248 CYS B CA 1
ATOM 5056 C C . CYS B 1 248 ? -8.641 -2.539 -13.352 1 94.75 248 CYS B C 1
ATOM 5058 O O . CYS B 1 248 ? -9.234 -3.012 -12.375 1 94.75 248 CYS B O 1
ATOM 5060 N N . ASN B 1 249 ? -8.383 -1.235 -13.492 1 90.88 249 ASN B N 1
ATOM 5061 C CA . ASN B 1 249 ? -8.711 -0.292 -12.43 1 90.88 249 ASN B CA 1
ATOM 5062 C C . ASN B 1 249 ? -10.219 -0.197 -12.211 1 90.88 249 ASN B C 1
ATOM 5064 O O . ASN B 1 249 ? -10.672 0.31 -11.188 1 90.88 249 ASN B O 1
ATOM 5068 N N . ASP B 1 250 ? -11.008 -0.682 -13.117 1 90.81 250 ASP B N 1
ATOM 5069 C CA . ASP B 1 250 ? -12.453 -0.654 -12.945 1 90.81 250 ASP B CA 1
ATOM 5070 C C . ASP B 1 250 ? -12.883 -1.508 -11.758 1 90.81 250 ASP B C 1
ATOM 5072 O O . ASP B 1 250 ? -14 -1.366 -11.258 1 90.81 250 ASP B O 1
ATOM 5076 N N . ALA B 1 251 ? -11.945 -2.338 -11.32 1 92.75 251 ALA B N 1
ATOM 5077 C CA . ALA B 1 251 ? -12.242 -3.225 -10.195 1 92.75 251 ALA B CA 1
ATOM 5078 C C . ALA B 1 251 ? -12.422 -2.432 -8.906 1 92.75 251 ALA B C 1
ATOM 5080 O O . ALA B 1 251 ? -12.938 -2.955 -7.918 1 92.75 251 ALA B O 1
ATOM 5081 N N . PHE B 1 252 ? -12.023 -1.164 -8.891 1 88.25 252 PHE B N 1
ATOM 5082 C CA . PHE B 1 252 ? -12.297 -0.308 -7.742 1 88.25 252 PHE B CA 1
ATOM 5083 C C . PHE B 1 252 ? -13.797 -0.198 -7.492 1 88.25 252 PHE B C 1
ATOM 5085 O O . PHE B 1 252 ? -14.227 0.057 -6.367 1 88.25 252 PHE B O 1
ATOM 5092 N N . LEU B 1 253 ? -14.586 -0.459 -8.5 1 86.31 253 LEU B N 1
ATOM 5093 C CA . LEU B 1 253 ? -16.031 -0.354 -8.398 1 86.31 253 LEU B CA 1
ATOM 5094 C C . LEU B 1 253 ? -16.672 -1.736 -8.32 1 86.31 253 LEU B C 1
ATOM 5096 O O . LEU B 1 253 ? -17.906 -1.863 -8.391 1 86.31 253 LEU B O 1
ATOM 5100 N N . LEU B 1 254 ? -15.898 -2.725 -8.164 1 90.38 254 LEU B N 1
ATOM 5101 C CA . LEU B 1 254 ? -16.391 -4.094 -8.242 1 90.38 254 LEU B CA 1
ATOM 5102 C C . LEU B 1 254 ? -17.438 -4.359 -7.16 1 90.38 254 LEU B C 1
ATOM 5104 O O . LEU B 1 254 ? -18.516 -4.891 -7.449 1 90.38 254 LEU B O 1
ATOM 5108 N N . ASP B 1 255 ? -17.172 -4.004 -5.902 1 87.56 255 ASP B N 1
ATOM 5109 C CA . ASP B 1 255 ? -18.094 -4.281 -4.805 1 87.56 255 ASP B CA 1
ATOM 5110 C C . ASP B 1 255 ? -19.422 -3.582 -5.02 1 87.56 255 ASP B C 1
ATOM 5112 O O . ASP B 1 255 ? -20.484 -4.137 -4.711 1 87.56 255 ASP B O 1
ATOM 5116 N N . VAL B 1 256 ? -19.328 -2.391 -5.543 1 83.56 256 VAL B N 1
ATOM 5117 C CA . VAL B 1 256 ? -20.547 -1.646 -5.852 1 83.56 256 VAL B CA 1
ATOM 5118 C C . VAL B 1 256 ? -21.312 -2.352 -6.965 1 83.56 256 VAL B C 1
ATOM 5120 O O . VAL B 1 256 ? -22.531 -2.527 -6.871 1 83.56 256 VAL B O 1
ATOM 5123 N N . ARG B 1 257 ? -20.703 -2.809 -7.969 1 88.69 257 ARG B N 1
ATOM 5124 C CA . ARG B 1 257 ? -21.344 -3.479 -9.102 1 88.69 257 ARG B CA 1
ATOM 5125 C C . ARG B 1 257 ? -21.906 -4.828 -8.688 1 88.69 257 ARG B C 1
ATOM 5127 O O . ARG B 1 257 ? -22.984 -5.223 -9.148 1 88.69 257 ARG B O 1
ATOM 5134 N N . LEU B 1 258 ? -21.234 -5.527 -7.805 1 91.62 258 LEU B N 1
ATOM 5135 C CA . LEU B 1 258 ? -21.672 -6.848 -7.352 1 91.62 258 LEU B CA 1
ATOM 5136 C C . LEU B 1 258 ? -22.922 -6.75 -6.496 1 91.62 258 LEU B C 1
ATOM 5138 O O . LEU B 1 258 ? -23.672 -7.723 -6.367 1 91.62 258 LEU B O 1
ATOM 5142 N N . SER B 1 259 ? -23.109 -5.602 -5.867 1 85.56 259 SER B N 1
ATOM 5143 C CA . SER B 1 259 ? -24.281 -5.434 -5 1 85.56 259 SER B CA 1
ATOM 5144 C C . SER B 1 259 ? -25.578 -5.609 -5.781 1 85.56 259 SER B C 1
ATOM 5146 O O . SER B 1 259 ? -26.609 -5.957 -5.207 1 85.56 259 SER B O 1
ATOM 5148 N N . ALA B 1 260 ? -25.531 -5.465 -7.086 1 86.94 260 ALA B N 1
ATOM 5149 C CA . ALA B 1 260 ? -26.719 -5.562 -7.93 1 86.94 260 ALA B CA 1
ATOM 5150 C C . ALA B 1 260 ? -26.812 -6.934 -8.594 1 86.94 260 ALA B C 1
ATOM 5152 O O . ALA B 1 260 ? -27.766 -7.223 -9.312 1 86.94 260 ALA B O 1
ATOM 5153 N N . VAL B 1 261 ? -25.891 -7.762 -8.359 1 91.19 261 VAL B N 1
ATOM 5154 C CA . VAL B 1 261 ? -25.812 -9.062 -9.023 1 91.19 261 VAL B CA 1
ATOM 5155 C C . VAL B 1 261 ? -26.438 -10.133 -8.133 1 91.19 261 VAL B C 1
ATOM 5157 O O . VAL B 1 261 ? -26.172 -10.18 -6.93 1 91.19 261 VAL B O 1
ATOM 5160 N N . ARG B 1 262 ? -27.266 -10.961 -8.766 1 90.69 262 ARG B N 1
ATOM 5161 C CA . ARG B 1 262 ? -27.812 -12.109 -8.047 1 90.69 262 ARG B CA 1
ATOM 5162 C C . ARG B 1 262 ? -26.734 -13.156 -7.785 1 90.69 262 ARG B C 1
ATOM 5164 O O . ARG B 1 262 ? -25.891 -13.406 -8.648 1 90.69 262 ARG B O 1
ATOM 5171 N N . ALA B 1 263 ? -26.844 -13.844 -6.66 1 93.31 263 ALA B N 1
ATOM 5172 C CA . ALA B 1 263 ? -25.828 -14.828 -6.273 1 93.31 263 ALA B CA 1
ATOM 5173 C C . ALA B 1 263 ? -24.422 -14.273 -6.453 1 93.31 263 ALA B C 1
ATOM 5175 O O . ALA B 1 263 ? -23.578 -14.906 -7.086 1 93.31 263 ALA B O 1
ATOM 5176 N N . ARG B 1 264 ? -24.156 -13.086 -6.004 1 93 264 ARG B N 1
ATOM 5177 C CA . ARG B 1 264 ? -22.938 -12.305 -6.203 1 93 264 ARG B CA 1
ATOM 5178 C C . ARG B 1 264 ? -21.719 -13.047 -5.664 1 93 264 ARG B C 1
ATOM 5180 O O . ARG B 1 264 ? -20.625 -12.898 -6.195 1 93 264 ARG B O 1
ATOM 5187 N N . GLU B 1 265 ? -21.875 -13.93 -4.672 1 95.31 265 GLU B N 1
ATOM 5188 C CA . GLU B 1 265 ? -20.766 -14.68 -4.109 1 95.31 265 GLU B CA 1
ATOM 5189 C C . GLU B 1 265 ? -20.156 -15.625 -5.141 1 95.31 265 GLU B C 1
ATOM 5191 O O . GLU B 1 265 ? -18.969 -15.945 -5.078 1 95.31 265 GLU B O 1
ATOM 5196 N N . ALA B 1 266 ? -20.984 -16.016 -6.156 1 97.19 266 ALA B N 1
ATOM 5197 C CA . ALA B 1 266 ? -20.547 -16.984 -7.164 1 97.19 266 ALA B CA 1
ATOM 5198 C C . ALA B 1 266 ? -20.078 -16.266 -8.43 1 97.19 266 ALA B C 1
ATOM 5200 O O . ALA B 1 266 ? -19.75 -16.922 -9.43 1 97.19 266 ALA B O 1
ATOM 5201 N N . ALA B 1 267 ? -20 -14.953 -8.391 1 97.81 267 ALA B N 1
ATOM 5202 C CA . ALA B 1 267 ? -19.703 -14.172 -9.586 1 97.81 267 ALA B CA 1
ATOM 5203 C C . ALA B 1 267 ? -18.312 -14.508 -10.133 1 97.81 267 ALA B C 1
ATOM 5205 O O . ALA B 1 267 ? -18.141 -14.672 -11.344 1 97.81 267 ALA B O 1
ATOM 5206 N N . LEU B 1 268 ? -17.312 -14.625 -9.25 1 98.5 268 LEU B N 1
ATOM 5207 C CA . LEU B 1 268 ? -15.961 -14.938 -9.688 1 98.5 268 LEU B CA 1
ATOM 5208 C C . LEU B 1 268 ? -15.898 -16.344 -10.281 1 98.5 268 LEU B C 1
ATOM 5210 O O . LEU B 1 268 ? -15.234 -16.562 -11.297 1 98.5 268 LEU B O 1
ATOM 5214 N N . GLU B 1 269 ? -16.578 -17.266 -9.656 1 98.19 269 GLU B N 1
ATOM 5215 C CA . GLU B 1 269 ? -16.641 -18.641 -10.156 1 98.19 269 GLU B CA 1
ATOM 5216 C C . GLU B 1 269 ? -17.234 -18.688 -11.562 1 98.19 269 GLU B C 1
ATOM 5218 O O . GLU B 1 269 ? -16.672 -19.328 -12.453 1 98.19 269 GLU B O 1
ATOM 5223 N N . ARG B 1 270 ? -18.328 -18 -11.734 1 97.62 270 ARG B N 1
ATOM 5224 C CA . ARG B 1 270 ? -18.969 -17.969 -13.039 1 97.62 270 ARG B CA 1
ATOM 5225 C C . ARG B 1 270 ? -18.047 -17.391 -14.102 1 97.62 270 ARG B C 1
ATOM 5227 O O . ARG B 1 270 ? -18 -17.859 -15.234 1 97.62 270 ARG B O 1
ATOM 5234 N N . ALA B 1 271 ? -17.297 -16.391 -13.734 1 98.25 271 ALA B N 1
ATOM 5235 C CA . ALA B 1 271 ? -16.406 -15.711 -14.68 1 98.25 271 ALA B CA 1
ATOM 5236 C C . ALA B 1 271 ? -15.227 -16.594 -15.047 1 98.25 271 ALA B C 1
ATOM 5238 O O . ALA B 1 271 ? -14.812 -16.641 -16.203 1 98.25 271 ALA B O 1
ATOM 5239 N N . LEU B 1 272 ? -14.656 -17.375 -14.094 1 98.62 272 LEU B N 1
ATOM 5240 C CA . LEU B 1 272 ? -13.406 -18.094 -14.297 1 98.62 272 LEU B CA 1
ATOM 5241 C C . LEU B 1 272 ? -13.672 -19.516 -14.766 1 98.62 272 LEU B C 1
ATOM 5243 O O . LEU B 1 272 ? -12.766 -20.188 -15.266 1 98.62 272 LEU B O 1
ATOM 5247 N N . GLU B 1 273 ? -14.828 -20.016 -14.625 1 97.5 273 GLU B N 1
ATOM 5248 C CA . GLU B 1 273 ? -15.188 -21.406 -14.906 1 97.5 273 GLU B CA 1
ATOM 5249 C C . GLU B 1 273 ? -14.75 -21.812 -16.312 1 97.5 273 GLU B C 1
ATOM 5251 O O . GLU B 1 273 ? -14.141 -22.875 -16.5 1 97.5 273 GLU B O 1
ATOM 5256 N N . PRO B 1 274 ? -14.945 -20.969 -17.297 1 96.94 274 PRO B N 1
ATOM 5257 C CA . PRO B 1 274 ? -14.562 -21.359 -18.656 1 96.94 274 PRO B CA 1
ATOM 5258 C C . PRO B 1 274 ? -13.055 -21.562 -18.812 1 96.94 274 PRO B C 1
ATOM 5260 O O . PRO B 1 274 ? -12.609 -22.203 -19.75 1 96.94 274 PRO B O 1
ATOM 5263 N N . LEU B 1 275 ? -12.242 -21 -17.938 1 97.88 275 LEU B N 1
ATOM 5264 C CA . LEU B 1 275 ? -10.789 -21.062 -18.047 1 97.88 275 LEU B CA 1
ATOM 5265 C C . LEU B 1 275 ? -10.234 -22.266 -17.281 1 97.88 275 LEU B C 1
ATOM 5267 O O . LEU B 1 275 ? -9.094 -22.672 -17.5 1 97.88 275 LEU B O 1
ATOM 5271 N N . GLU B 1 276 ? -10.969 -22.875 -16.406 1 97.56 276 GLU B N 1
ATOM 5272 C CA . GLU B 1 276 ? -10.461 -23.828 -15.43 1 97.56 276 GLU B CA 1
ATOM 5273 C C . GLU B 1 276 ? -9.836 -25.047 -16.109 1 97.56 276 GLU B C 1
ATOM 5275 O O . GLU B 1 276 ? -8.75 -25.484 -15.727 1 97.56 276 GLU B O 1
ATOM 5280 N N . ALA B 1 277 ? -10.383 -25.516 -17.156 1 95.56 277 ALA B N 1
ATOM 5281 C CA . ALA B 1 277 ? -9.953 -26.75 -17.797 1 95.56 277 ALA B CA 1
ATOM 5282 C C . ALA B 1 277 ? -8.562 -26.594 -18.422 1 95.56 277 ALA B C 1
ATOM 5284 O O . ALA B 1 277 ? -7.863 -27.578 -18.672 1 95.56 277 ALA B O 1
ATOM 5285 N N . ASP B 1 278 ? -8.195 -25.406 -18.641 1 96.88 278 ASP B N 1
ATOM 5286 C CA . ASP B 1 278 ? -6.934 -25.141 -19.328 1 96.88 278 ASP B CA 1
ATOM 5287 C C . ASP B 1 278 ? -5.773 -25.109 -18.328 1 96.88 278 ASP B C 1
ATOM 5289 O O . ASP B 1 278 ? -4.605 -25.094 -18.734 1 96.88 278 ASP B O 1
ATOM 5293 N N . TYR B 1 279 ? -6.023 -25.172 -17.031 1 98 279 TYR B N 1
ATOM 5294 C CA . TYR B 1 279 ? -4.965 -24.984 -16.047 1 98 279 TYR B CA 1
ATOM 5295 C C . TYR B 1 279 ? -5.039 -26.047 -14.953 1 98 279 TYR B C 1
ATOM 5297 O O . TYR B 1 279 ? -6.125 -26.547 -14.641 1 98 279 TYR B O 1
ATOM 5305 N N . ASP B 1 280 ? -3.898 -26.344 -14.406 1 97.12 280 ASP B N 1
ATOM 5306 C CA . ASP B 1 280 ? -3.805 -27.234 -13.258 1 97.12 280 ASP B CA 1
ATOM 5307 C C . ASP B 1 280 ? -4.066 -26.484 -11.953 1 97.12 280 ASP B C 1
ATOM 5309 O O . ASP B 1 280 ? -4.637 -27.047 -11.016 1 97.12 280 ASP B O 1
ATOM 5313 N N . VAL B 1 281 ? -3.645 -25.25 -11.93 1 98.12 281 VAL B N 1
ATOM 5314 C CA . VAL B 1 281 ? -3.768 -24.422 -10.734 1 98.12 281 VAL B CA 1
ATOM 5315 C C . VAL B 1 281 ? -4.141 -23 -11.133 1 98.12 281 VAL B C 1
ATOM 5317 O O . VAL B 1 281 ? -3.592 -22.453 -12.094 1 98.12 281 VAL B O 1
ATOM 5320 N N . ILE B 1 282 ? -5.109 -22.406 -10.453 1 98.81 282 ILE B N 1
ATOM 5321 C CA . ILE B 1 282 ? -5.453 -20.984 -10.562 1 98.81 282 ILE B CA 1
ATOM 5322 C C . ILE B 1 282 ? -5.223 -20.297 -9.227 1 98.81 282 ILE B C 1
ATOM 5324 O O . ILE B 1 282 ? -5.77 -20.703 -8.195 1 98.81 282 ILE B O 1
ATOM 5328 N N . LEU B 1 283 ? -4.332 -19.297 -9.188 1 98.81 283 LEU B N 1
ATOM 5329 C CA . LEU B 1 283 ? -4.055 -18.484 -8.008 1 98.81 283 LEU B CA 1
ATOM 5330 C C . LEU B 1 283 ? -4.719 -17.109 -8.125 1 98.81 283 LEU B C 1
ATOM 5332 O O . LEU B 1 283 ? -4.559 -16.422 -9.141 1 98.81 283 LEU B O 1
ATOM 5336 N N . VAL B 1 284 ? -5.434 -16.734 -7.148 1 98.81 284 VAL B N 1
ATOM 5337 C CA . VAL B 1 284 ? -6.113 -15.438 -7.141 1 98.81 284 VAL B CA 1
ATOM 5338 C C . VAL B 1 284 ? -5.422 -14.5 -6.152 1 98.81 284 VAL B C 1
ATOM 5340 O O . VAL B 1 284 ? -5.41 -14.758 -4.949 1 98.81 284 VAL B O 1
ATOM 5343 N N . ASP B 1 285 ? -4.844 -13.391 -6.633 1 98.38 285 ASP B N 1
ATOM 5344 C CA . ASP B 1 285 ? -4.246 -12.352 -5.801 1 98.38 285 ASP B CA 1
ATOM 5345 C C . ASP B 1 285 ? -5.305 -11.375 -5.297 1 98.38 285 ASP B C 1
ATOM 5347 O O . ASP B 1 285 ? -5.652 -10.414 -5.992 1 98.38 285 ASP B O 1
ATOM 5351 N N . CYS B 1 286 ? -5.641 -11.508 -4.09 1 97.56 286 CYS B N 1
ATOM 5352 C CA . CYS B 1 286 ? -6.777 -10.766 -3.562 1 97.56 286 CYS B CA 1
ATOM 5353 C C . CYS B 1 286 ? -6.344 -9.406 -3.031 1 97.56 286 CYS B C 1
ATOM 5355 O O . CYS B 1 286 ? -5.223 -9.258 -2.545 1 97.56 286 CYS B O 1
ATOM 5357 N N . PRO B 1 287 ? -7.203 -8.406 -3.102 1 93.75 287 PRO B N 1
ATOM 5358 C CA . PRO B 1 287 ? -6.934 -7.094 -2.51 1 93.75 287 PRO B CA 1
ATOM 5359 C C . PRO B 1 287 ? -7.043 -7.098 -0.987 1 93.75 287 PRO B C 1
ATOM 5361 O O . PRO B 1 287 ? -7.543 -8.07 -0.404 1 93.75 287 PRO B O 1
ATOM 5364 N N . PRO B 1 288 ? -6.48 -6.055 -0.366 1 89.44 288 PRO B N 1
ATOM 5365 C CA . PRO B 1 288 ? -6.645 -5.91 1.082 1 89.44 288 PRO B CA 1
ATOM 5366 C C . PRO B 1 288 ? -8.047 -5.457 1.475 1 89.44 288 PRO B C 1
ATOM 5368 O O . PRO B 1 288 ? -8.242 -4.301 1.856 1 89.44 288 PRO B O 1
ATOM 5371 N N . SER B 1 289 ? -8.945 -6.316 1.431 1 86.44 289 SER B N 1
ATOM 5372 C CA . SER B 1 289 ? -10.352 -5.984 1.668 1 86.44 289 SER B CA 1
ATOM 5373 C C . SER B 1 289 ? -11.086 -7.141 2.332 1 86.44 289 SER B C 1
ATOM 5375 O O . SER B 1 289 ? -10.594 -8.273 2.342 1 86.44 289 SER B O 1
ATOM 5377 N N . LEU B 1 290 ? -12.234 -6.812 2.973 1 84.94 290 LEU B N 1
ATOM 5378 C CA . LEU B 1 290 ? -13.133 -7.816 3.521 1 84.94 290 LEU B CA 1
ATOM 5379 C C . LEU B 1 290 ? -14.547 -7.641 2.967 1 84.94 290 LEU B C 1
ATOM 5381 O O . LEU B 1 290 ? -15.523 -8.039 3.604 1 84.94 290 LEU B O 1
ATOM 5385 N N . GLY B 1 291 ? -14.648 -7.082 1.816 1 87.38 291 GLY B N 1
ATOM 5386 C CA . GLY B 1 291 ? -15.938 -6.797 1.214 1 87.38 291 GLY B CA 1
ATOM 5387 C C . GLY B 1 291 ? -16.453 -7.93 0.343 1 87.38 291 GLY B C 1
ATOM 5388 O O . GLY B 1 291 ? -16.125 -9.094 0.573 1 87.38 291 GLY B O 1
ATOM 5389 N N . LEU B 1 292 ? -17.312 -7.637 -0.603 1 89.88 292 LEU B N 1
ATOM 5390 C CA . LEU B 1 292 ? -17.953 -8.609 -1.476 1 89.88 292 LEU B CA 1
ATOM 5391 C C . LEU B 1 292 ? -16.938 -9.305 -2.373 1 89.88 292 LEU B C 1
ATOM 5393 O O . LEU B 1 292 ? -17.094 -10.477 -2.715 1 89.88 292 LEU B O 1
ATOM 5397 N N . SER B 1 293 ? -15.914 -8.562 -2.709 1 92.31 293 SER B N 1
ATOM 5398 C CA . SER B 1 293 ? -14.867 -9.164 -3.531 1 92.31 293 SER B CA 1
ATOM 5399 C C . SER B 1 293 ? -14.18 -10.312 -2.799 1 92.31 293 SER B C 1
ATOM 5401 O O . SER B 1 293 ? -13.898 -11.352 -3.396 1 92.31 293 SER B O 1
ATOM 5403 N N . MET B 1 294 ? -13.914 -10.109 -1.53 1 92.75 294 MET B N 1
ATOM 5404 C CA . MET B 1 294 ? -13.305 -11.18 -0.741 1 92.75 294 MET B CA 1
ATOM 5405 C C . MET B 1 294 ? -14.25 -12.359 -0.594 1 92.75 294 MET B C 1
ATOM 5407 O O . MET B 1 294 ? -13.82 -13.516 -0.626 1 92.75 294 MET B O 1
ATOM 5411 N N . ASP B 1 295 ? -15.539 -12.102 -0.452 1 94.12 295 ASP B N 1
ATOM 5412 C CA . ASP B 1 295 ? -16.531 -13.172 -0.4 1 94.12 295 ASP B CA 1
ATOM 5413 C C . ASP B 1 295 ? -16.531 -13.984 -1.693 1 94.12 295 ASP B C 1
ATOM 5415 O O . ASP B 1 295 ? -16.578 -15.219 -1.658 1 94.12 295 ASP B O 1
ATOM 5419 N N . ALA B 1 296 ? -16.5 -13.289 -2.771 1 96.44 296 ALA B N 1
ATOM 5420 C CA . ALA B 1 296 ? -16.484 -13.961 -4.07 1 96.44 296 ALA B CA 1
ATOM 5421 C C . ALA B 1 296 ? -15.242 -14.82 -4.234 1 96.44 296 ALA B C 1
ATOM 5423 O O . ALA B 1 296 ? -15.312 -15.93 -4.762 1 96.44 296 ALA B O 1
ATOM 5424 N N . ALA B 1 297 ? -14.102 -14.297 -3.773 1 97.69 297 ALA B N 1
ATOM 5425 C CA . ALA B 1 297 ? -12.852 -15.055 -3.844 1 97.69 297 ALA B CA 1
ATOM 5426 C C . ALA B 1 297 ? -12.914 -16.297 -2.965 1 97.69 297 ALA B C 1
ATOM 5428 O O . ALA B 1 297 ? -12.539 -17.391 -3.396 1 97.69 297 ALA B O 1
ATOM 5429 N N . SER B 1 298 ? -13.414 -16.125 -1.743 1 96.88 298 SER B N 1
ATOM 5430 C CA . SER B 1 298 ? -13.531 -17.25 -0.816 1 96.88 298 SER B CA 1
ATOM 5431 C C . SER B 1 298 ? -14.461 -18.312 -1.367 1 96.88 298 SER B C 1
ATOM 5433 O O . SER B 1 298 ? -14.164 -19.516 -1.273 1 96.88 298 SER B O 1
ATOM 5435 N N . TYR B 1 299 ? -15.539 -17.875 -1.935 1 97.88 299 TYR B N 1
ATOM 5436 C CA . TYR B 1 299 ? -16.484 -18.797 -2.541 1 97.88 299 TYR B CA 1
ATOM 5437 C C . TYR B 1 299 ? -15.828 -19.578 -3.684 1 97.88 299 TYR B C 1
ATOM 5439 O O . TYR B 1 299 ? -16.031 -20.781 -3.82 1 97.88 299 TYR B O 1
ATOM 5447 N N . TYR B 1 300 ? -15.125 -18.969 -4.512 1 98.38 300 TYR B N 1
ATOM 5448 C CA . TYR B 1 300 ? -14.445 -19.578 -5.641 1 98.38 300 TYR B CA 1
ATOM 5449 C C . TYR B 1 300 ? -13.477 -20.656 -5.164 1 98.38 300 TYR B C 1
ATOM 5451 O O . TYR B 1 300 ? -13.336 -21.703 -5.809 1 98.38 300 TYR B O 1
ATOM 5459 N N . GLY B 1 301 ? -12.781 -20.375 -4.035 1 98.06 301 GLY B N 1
ATOM 5460 C CA . GLY B 1 301 ? -11.789 -21.297 -3.508 1 98.06 301 GLY B CA 1
ATOM 5461 C C . GLY B 1 301 ? -12.398 -22.422 -2.691 1 98.06 301 GLY B C 1
ATOM 5462 O O . GLY B 1 301 ? -11.672 -23.25 -2.127 1 98.06 301 GLY B O 1
ATOM 5463 N N . ARG B 1 302 ? -13.703 -22.531 -2.627 1 97.88 302 ARG B N 1
ATOM 5464 C CA . ARG B 1 302 ? -14.383 -23.516 -1.785 1 97.88 302 ARG B CA 1
ATOM 5465 C C . ARG B 1 302 ? -14.102 -24.922 -2.268 1 97.88 302 ARG B C 1
ATOM 5467 O O . ARG B 1 302 ? -13.781 -25.141 -3.439 1 97.88 302 ARG B O 1
ATOM 5474 N N . ARG B 1 303 ? -14.25 -25.859 -1.363 1 96.56 303 ARG B N 1
ATOM 5475 C CA . ARG B 1 303 ? -14.172 -27.266 -1.741 1 96.56 303 ARG B CA 1
ATOM 5476 C C . ARG B 1 303 ? -15.422 -27.703 -2.49 1 96.56 303 ARG B C 1
ATOM 5478 O O . ARG B 1 303 ? -16.547 -27.547 -1.987 1 96.56 303 ARG B O 1
ATOM 5485 N N . ARG B 1 304 ? -15.234 -28.141 -3.674 1 96.06 304 ARG B N 1
ATOM 5486 C CA . ARG B 1 304 ? -16.359 -28.594 -4.488 1 96.06 304 ARG B CA 1
ATOM 5487 C C . ARG B 1 304 ? -16.531 -30.109 -4.379 1 96.06 304 ARG B C 1
ATOM 5489 O O . ARG B 1 304 ? -15.664 -30.797 -3.832 1 96.06 304 ARG B O 1
ATOM 5496 N N . ASP B 1 305 ? -17.641 -30.562 -4.812 1 91.56 305 ASP B N 1
ATOM 5497 C CA . ASP B 1 305 ? -17.922 -32 -4.762 1 91.56 305 ASP B CA 1
ATOM 5498 C C . ASP B 1 305 ? -16.859 -32.812 -5.5 1 91.56 305 ASP B C 1
ATOM 5500 O O . ASP B 1 305 ? -16.5 -32.469 -6.633 1 91.56 305 ASP B O 1
ATOM 5504 N N . GLY B 1 306 ? -16.312 -33.75 -4.852 1 87.75 306 GLY B N 1
ATOM 5505 C CA . GLY B 1 306 ? -15.32 -34.594 -5.477 1 87.75 306 GLY B CA 1
ATOM 5506 C C . GLY B 1 306 ? -13.891 -34.156 -5.215 1 87.75 306 GLY B C 1
ATOM 5507 O O . GLY B 1 306 ? -12.945 -34.875 -5.566 1 87.75 306 GLY B O 1
ATOM 5508 N N . GLU B 1 307 ? -13.75 -33.031 -4.609 1 92.19 307 GLU B N 1
ATOM 5509 C CA . GLU B 1 307 ? -12.414 -32.562 -4.289 1 92.19 307 GLU B CA 1
ATOM 5510 C C . GLU B 1 307 ? -11.984 -33 -2.893 1 92.19 307 GLU B C 1
ATOM 5512 O O . GLU B 1 307 ? -12.805 -33.031 -1.969 1 92.19 307 GLU B O 1
ATOM 5517 N N . ARG B 1 308 ? -10.75 -33.344 -2.723 1 90 308 ARG B N 1
ATOM 5518 C CA . ARG B 1 308 ? -10.203 -33.688 -1.412 1 90 308 ARG B CA 1
ATOM 5519 C C . ARG B 1 308 ? -9.922 -32.438 -0.598 1 90 308 ARG B C 1
ATOM 5521 O O . ARG B 1 308 ? -9.648 -31.375 -1.161 1 90 308 ARG B O 1
ATOM 5528 N N . PRO B 1 309 ? -9.984 -32.625 0.746 1 90.38 309 PRO B N 1
ATOM 5529 C CA . PRO B 1 309 ? -9.602 -31.484 1.577 1 90.38 309 PRO B CA 1
ATOM 5530 C C . PRO B 1 309 ? -8.18 -30.984 1.284 1 90.38 309 PRO B C 1
ATOM 5532 O O . PRO B 1 309 ? -7.27 -31.797 1.094 1 90.38 309 PRO B O 1
ATOM 5535 N N . GLY B 1 310 ? -8.055 -29.734 1.121 1 91.38 310 GLY B N 1
ATOM 5536 C CA . GLY B 1 310 ? -6.738 -29.156 0.935 1 91.38 310 GLY B CA 1
ATOM 5537 C C . GLY B 1 310 ? -6.359 -28.984 -0.525 1 91.38 310 GLY B C 1
ATOM 5538 O O . GLY B 1 310 ? -5.305 -28.422 -0.838 1 91.38 310 GLY B O 1
ATOM 5539 N N . GLN B 1 311 ? -7.156 -29.453 -1.381 1 92.19 311 GLN B N 1
ATOM 5540 C CA . GLN B 1 311 ? -6.875 -29.297 -2.805 1 92.19 311 GLN B CA 1
ATOM 5541 C C . GLN B 1 311 ? -7.035 -27.844 -3.244 1 92.19 311 GLN B C 1
ATOM 5543 O O . GLN B 1 311 ? -6.211 -27.328 -4 1 92.19 311 GLN B O 1
ATOM 5548 N N . SER B 1 312 ? -8.086 -27.219 -2.91 1 96.81 312 SER B N 1
ATOM 5549 C CA . SER B 1 312 ? -8.359 -25.797 -3.098 1 96.81 312 SER B CA 1
ATOM 5550 C C . SER B 1 312 ? -8.633 -25.109 -1.767 1 96.81 312 SER B C 1
ATOM 5552 O O . SER B 1 312 ? -8.914 -25.766 -0.764 1 96.81 312 SER B O 1
ATOM 5554 N N . GLY B 1 313 ? -8.438 -23.844 -1.731 1 97.31 313 GLY B N 1
ATOM 5555 C CA . GLY B 1 313 ? -8.695 -23.156 -0.479 1 97.31 313 GLY B CA 1
ATOM 5556 C C . GLY B 1 313 ? -7.969 -21.828 -0.364 1 97.31 313 GLY B C 1
ATOM 5557 O O . GLY B 1 313 ? -7.516 -21.266 -1.368 1 97.31 313 GLY B O 1
ATOM 5558 N N . ALA B 1 314 ? -7.922 -21.375 0.885 1 97.25 314 ALA B N 1
ATOM 5559 C CA . ALA B 1 314 ? -7.328 -20.062 1.171 1 97.25 314 ALA B CA 1
ATOM 5560 C C . ALA B 1 314 ? -5.891 -20.219 1.667 1 97.25 314 ALA B C 1
ATOM 5562 O O . ALA B 1 314 ? -5.609 -21.047 2.525 1 97.25 314 ALA B O 1
ATOM 5563 N N . LEU B 1 315 ? -4.988 -19.5 1.071 1 97.69 315 LEU B N 1
ATOM 5564 C CA . LEU B 1 315 ? -3.621 -19.312 1.541 1 97.69 315 LEU B CA 1
ATOM 5565 C C . LEU B 1 315 ? -3.439 -17.938 2.168 1 97.69 315 LEU B C 1
ATOM 5567 O O . LEU B 1 315 ? -3.477 -16.922 1.468 1 97.69 315 LEU B O 1
ATOM 5571 N N . ILE B 1 316 ? -3.174 -17.922 3.461 1 96.19 316 ILE B N 1
ATOM 5572 C CA . ILE B 1 316 ? -3.184 -16.672 4.195 1 96.19 316 ILE B CA 1
ATOM 5573 C C . ILE B 1 316 ? -1.753 -16.156 4.367 1 96.19 316 ILE B C 1
ATOM 5575 O O . ILE B 1 316 ? -0.903 -16.859 4.922 1 96.19 316 ILE B O 1
ATOM 5579 N N . VAL B 1 317 ? -1.511 -14.961 3.906 1 96.06 317 VAL B N 1
ATOM 5580 C CA . VAL B 1 317 ? -0.19 -14.352 4.023 1 96.06 317 VAL B CA 1
ATOM 5581 C C . VAL B 1 317 ? -0.18 -13.359 5.184 1 96.06 317 VAL B C 1
ATOM 5583 O O . VAL B 1 317 ? -1.048 -12.484 5.27 1 96.06 317 VAL B O 1
ATOM 5586 N N . VAL B 1 318 ? 0.795 -13.492 6.062 1 93.06 318 VAL B N 1
ATOM 5587 C CA . VAL B 1 318 ? 0.885 -12.625 7.234 1 93.06 318 VAL B CA 1
ATOM 5588 C C . VAL B 1 318 ? 2.324 -12.141 7.41 1 93.06 318 VAL B C 1
ATOM 5590 O O . VAL B 1 318 ? 3.225 -12.586 6.695 1 93.06 318 VAL B O 1
ATOM 5593 N N . GLN B 1 319 ? 2.461 -11.188 8.258 1 89 319 GLN B N 1
ATOM 5594 C CA . GLN B 1 319 ? 3.777 -10.75 8.703 1 89 319 GLN B CA 1
ATOM 5595 C C . GLN B 1 319 ? 3.994 -11.07 10.18 1 89 319 GLN B C 1
ATOM 5597 O O . GLN B 1 319 ? 3.031 -11.25 10.93 1 89 319 GLN B O 1
ATOM 5602 N N . ALA B 1 320 ? 5.23 -11.211 10.531 1 79.69 320 ALA B N 1
ATOM 5603 C CA . ALA B 1 320 ? 5.547 -11.438 11.945 1 79.69 320 ALA B CA 1
ATOM 5604 C C . ALA B 1 320 ? 5.527 -10.133 12.727 1 79.69 320 ALA B C 1
ATOM 5606 O O . ALA B 1 320 ? 6.574 -9.648 13.172 1 79.69 320 ALA B O 1
ATOM 5607 N N . GLU B 1 321 ? 4.387 -9.5 12.727 1 77.25 321 GLU B N 1
ATOM 5608 C CA . GLU B 1 321 ? 4.094 -8.305 13.516 1 77.25 321 GLU B CA 1
ATOM 5609 C C . GLU B 1 321 ? 2.762 -8.43 14.242 1 77.25 321 GLU B C 1
ATOM 5611 O O . GLU B 1 321 ? 1.941 -9.289 13.906 1 77.25 321 GLU B O 1
ATOM 5616 N N . ASP B 1 322 ? 2.541 -7.688 15.219 1 64.94 322 ASP B N 1
ATOM 5617 C CA . ASP B 1 322 ? 1.377 -7.793 16.094 1 64.94 322 ASP B CA 1
ATOM 5618 C C . ASP B 1 322 ? 0.091 -7.469 15.336 1 64.94 322 ASP B C 1
ATOM 5620 O O . ASP B 1 322 ? -0.926 -8.141 15.516 1 64.94 322 ASP B O 1
ATOM 5624 N N . SER B 1 323 ? 0.044 -6.543 14.602 1 69.25 323 SER B N 1
ATOM 5625 C CA . SER B 1 323 ? -1.169 -6.121 13.906 1 69.25 323 SER B CA 1
ATOM 5626 C C . SER B 1 323 ? -1.668 -7.203 12.953 1 69.25 323 SER B C 1
ATOM 5628 O O . SER B 1 323 ? -2.838 -7.203 12.562 1 69.25 323 SER B O 1
ATOM 5630 N N . SER B 1 324 ? -0.822 -8.125 12.758 1 76.06 324 SER B N 1
ATOM 5631 C CA . SER B 1 324 ? -1.18 -9.188 11.82 1 76.06 324 SER B CA 1
ATOM 5632 C C . SER B 1 324 ? -2.146 -10.18 12.445 1 76.06 324 SER B C 1
ATOM 5634 O O . SER B 1 324 ? -2.98 -10.766 11.75 1 76.06 324 SER B O 1
ATOM 5636 N N . ALA B 1 325 ? -2.062 -10.273 13.758 1 78.5 325 ALA B N 1
ATOM 5637 C CA . ALA B 1 325 ? -2.939 -11.219 14.453 1 78.5 325 ALA B CA 1
ATOM 5638 C C . ALA B 1 325 ? -4.395 -10.766 14.383 1 78.5 325 ALA B C 1
ATOM 5640 O O . ALA B 1 325 ? -5.293 -11.578 14.133 1 78.5 325 ALA B O 1
ATOM 5641 N N . ASP B 1 326 ? -4.645 -9.531 14.586 1 80 326 ASP B N 1
ATOM 5642 C CA . ASP B 1 326 ? -5.988 -8.969 14.492 1 80 326 ASP B CA 1
ATOM 5643 C C . ASP B 1 326 ? -6.559 -9.141 13.086 1 80 326 ASP B C 1
ATOM 5645 O O . ASP B 1 326 ? -7.727 -9.5 12.93 1 80 326 ASP B O 1
ATOM 5649 N N . ALA B 1 327 ? -5.707 -8.875 12.188 1 80.06 327 ALA B N 1
ATOM 5650 C CA . ALA B 1 327 ? -6.117 -9.016 10.789 1 80.06 327 ALA B CA 1
ATOM 5651 C C . ALA B 1 327 ? -6.496 -10.453 10.477 1 80.06 327 ALA B C 1
ATOM 5653 O O . ALA B 1 327 ? -7.496 -10.711 9.797 1 80.06 327 ALA B O 1
ATOM 5654 N N . TYR B 1 328 ? -5.73 -11.336 11.031 1 85.5 328 TYR B N 1
ATOM 5655 C CA . TYR B 1 328 ? -5.984 -12.758 10.828 1 85.5 328 TYR B CA 1
ATOM 5656 C C . TYR B 1 328 ? -7.336 -13.156 11.406 1 85.5 328 TYR B C 1
ATOM 5658 O O . TYR B 1 328 ? -8.109 -13.875 10.766 1 85.5 328 TYR B O 1
ATOM 5666 N N . ASP B 1 329 ? -7.621 -12.672 12.508 1 86.75 329 ASP B N 1
ATOM 5667 C CA . ASP B 1 329 ? -8.883 -13 13.172 1 86.75 329 ASP B CA 1
ATOM 5668 C C . ASP B 1 329 ? -10.07 -12.453 12.391 1 86.75 329 ASP B C 1
ATOM 5670 O O . ASP B 1 329 ? -11.102 -13.125 12.266 1 86.75 329 ASP B O 1
ATOM 5674 N N . LEU B 1 330 ? -9.93 -11.305 11.898 1 86.44 330 LEU B N 1
ATOM 5675 C CA . LEU B 1 330 ? -11.008 -10.695 11.117 1 86.44 330 LEU B CA 1
ATOM 5676 C C . LEU B 1 330 ? -11.258 -11.484 9.836 1 86.44 330 LEU B C 1
ATOM 5678 O O . LEU B 1 330 ? -12.406 -11.742 9.477 1 86.44 330 LEU B O 1
ATOM 5682 N N . LEU B 1 331 ? -10.18 -11.844 9.203 1 89.31 331 LEU B N 1
ATOM 5683 C CA . LEU B 1 331 ? -10.297 -12.578 7.945 1 89.31 331 LEU B CA 1
ATOM 5684 C C . LEU B 1 331 ? -10.945 -13.938 8.172 1 89.31 331 LEU B C 1
ATOM 5686 O O . LEU B 1 331 ? -11.875 -14.312 7.449 1 89.31 331 LEU B O 1
ATOM 5690 N N . THR B 1 332 ? -10.477 -14.688 9.133 1 91 332 THR B N 1
ATOM 5691 C CA . THR B 1 332 ? -11 -16.031 9.375 1 91 332 THR B CA 1
ATOM 5692 C C . THR B 1 332 ? -12.453 -15.961 9.828 1 91 332 THR B C 1
ATOM 5694 O O . THR B 1 332 ? -13.258 -16.828 9.484 1 91 332 THR B O 1
ATOM 5697 N N . SER B 1 333 ? -12.781 -14.898 10.555 1 89.94 333 SER B N 1
ATOM 5698 C CA . SER B 1 333 ? -14.172 -14.71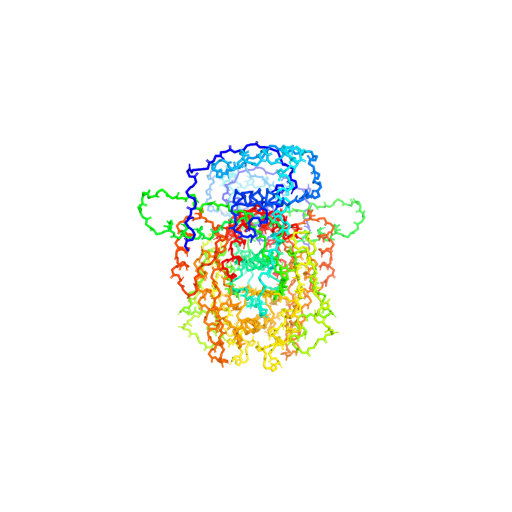1 10.938 1 89.94 333 SER B CA 1
ATOM 5699 C C . SER B 1 333 ? -15.062 -14.469 9.719 1 89.94 333 SER B C 1
ATOM 5701 O O . SER B 1 333 ? -16.172 -14.992 9.648 1 89.94 333 SER B O 1
ATOM 5703 N N . GLN B 1 334 ? -14.586 -13.695 8.844 1 87.06 334 GLN B N 1
ATOM 5704 C CA . GLN B 1 334 ? -15.336 -13.43 7.617 1 87.06 334 GLN B CA 1
ATOM 5705 C C . GLN B 1 334 ? -15.547 -14.703 6.809 1 87.06 334 GLN B C 1
ATOM 5707 O O . GLN B 1 334 ? -16.641 -14.961 6.316 1 87.06 334 GLN B O 1
ATOM 5712 N N . ILE B 1 335 ? -14.5 -15.422 6.605 1 92 335 ILE B N 1
ATOM 5713 C CA . ILE B 1 335 ? -14.586 -16.656 5.844 1 92 335 ILE B CA 1
ATOM 5714 C C . ILE B 1 335 ? -15.539 -17.625 6.543 1 92 335 ILE B C 1
ATOM 5716 O O . ILE B 1 335 ? -16.359 -18.281 5.891 1 92 335 ILE B O 1
ATOM 5720 N N . ASP B 1 336 ? -15.477 -17.672 7.852 1 92.12 336 ASP B N 1
ATOM 5721 C CA . ASP B 1 336 ? -16.344 -18.562 8.625 1 92.12 336 ASP B CA 1
ATOM 5722 C C . ASP B 1 336 ? -17.812 -18.141 8.508 1 92.12 336 ASP B C 1
ATOM 5724 O O . ASP B 1 336 ? -18.688 -19 8.406 1 92.12 336 ASP B O 1
ATOM 5728 N N . ASP B 1 337 ? -18 -16.906 8.547 1 91.25 337 ASP B N 1
ATOM 5729 C CA . ASP B 1 337 ? -19.359 -16.422 8.352 1 91.25 337 ASP B CA 1
ATOM 5730 C C . ASP B 1 337 ? -19.906 -16.828 6.988 1 91.25 337 ASP B C 1
ATOM 5732 O O . ASP B 1 337 ? -21.062 -17.234 6.875 1 91.25 337 ASP B O 1
ATOM 5736 N N . LEU B 1 338 ? -19.109 -16.688 6.027 1 92 338 LEU B N 1
ATOM 5737 C CA . LEU B 1 338 ? -19.5 -17.094 4.68 1 92 338 LEU B CA 1
ATOM 5738 C C . LEU B 1 338 ? -19.812 -18.578 4.629 1 92 338 LEU B C 1
ATOM 5740 O O . LEU B 1 338 ? -20.797 -18.984 4.023 1 92 338 LEU B O 1
ATOM 5744 N N . ARG B 1 339 ? -18.938 -19.391 5.23 1 94.31 339 ARG B N 1
ATOM 5745 C CA . ARG B 1 339 ? -19.125 -20.828 5.301 1 94.31 339 ARG B CA 1
ATOM 5746 C C . ARG B 1 339 ? -20.469 -21.188 5.91 1 94.31 339 ARG B C 1
ATOM 5748 O O . ARG B 1 339 ? -21.203 -22 5.367 1 94.31 339 ARG B O 1
ATOM 5755 N N . ASP B 1 340 ? -20.797 -20.547 6.957 1 94.5 340 ASP B N 1
ATOM 5756 C CA . ASP B 1 340 ? -22.031 -20.828 7.691 1 94.5 340 ASP B CA 1
ATOM 5757 C C . ASP B 1 340 ? -23.25 -20.359 6.906 1 94.5 340 ASP B C 1
ATOM 5759 O O . ASP B 1 340 ? -24.25 -21.078 6.809 1 94.5 340 ASP B O 1
ATOM 5763 N N . ASP B 1 341 ? -23.156 -19.203 6.383 1 92.94 341 ASP B N 1
ATOM 5764 C CA . ASP B 1 341 ? -24.281 -18.594 5.688 1 92.94 341 ASP B CA 1
ATOM 5765 C C . ASP B 1 341 ? -24.641 -19.375 4.426 1 92.94 341 ASP B C 1
ATOM 5767 O O . ASP B 1 341 ? -25.812 -19.547 4.102 1 92.94 341 ASP B O 1
ATOM 5771 N N . LEU B 1 342 ? -23.609 -19.844 3.738 1 94.56 342 LEU B N 1
ATOM 5772 C CA . LEU B 1 342 ? -23.859 -20.469 2.443 1 94.56 342 LEU B CA 1
ATOM 5773 C C . LEU B 1 342 ? -23.734 -21.984 2.543 1 94.56 342 LEU B C 1
ATOM 5775 O O . LEU B 1 342 ? -23.938 -22.703 1.559 1 94.56 342 LEU B O 1
ATOM 5779 N N . LYS B 1 343 ? -23.328 -22.484 3.729 1 95.12 343 LYS B N 1
ATOM 5780 C CA . LYS B 1 343 ? -23.156 -23.906 3.979 1 95.12 343 LYS B CA 1
ATOM 5781 C C . LYS B 1 343 ? -22.156 -24.516 3.006 1 95.12 343 LYS B C 1
ATOM 5783 O O . LYS B 1 343 ? -22.453 -25.531 2.354 1 95.12 343 LYS B O 1
ATOM 5788 N N . ILE B 1 344 ? -21.062 -23.844 2.91 1 95.69 344 ILE B N 1
ATOM 5789 C CA . ILE B 1 344 ? -19.969 -24.312 2.072 1 95.69 344 ILE B CA 1
ATOM 5790 C C . ILE B 1 344 ? -18.734 -24.578 2.932 1 95.69 344 ILE B C 1
ATOM 5792 O O . ILE B 1 344 ? -18.688 -24.188 4.102 1 95.69 344 ILE B O 1
ATOM 5796 N N . GLU B 1 345 ? -17.781 -25.297 2.301 1 95.62 345 GLU B N 1
ATOM 5797 C CA . GLU B 1 345 ? -16.516 -25.562 2.982 1 95.62 345 GLU B CA 1
ATOM 5798 C C . GLU B 1 345 ? -15.359 -24.844 2.283 1 95.62 345 GLU B C 1
ATOM 5800 O O . GLU B 1 345 ? -15.195 -24.969 1.068 1 95.62 345 GLU B O 1
ATOM 5805 N N . VAL B 1 346 ? -14.664 -24.078 2.998 1 96.38 346 VAL B N 1
ATOM 5806 C CA . VAL B 1 346 ? -13.453 -23.422 2.52 1 96.38 346 VAL B CA 1
ATOM 5807 C C . VAL B 1 346 ? -12.25 -23.891 3.34 1 96.38 346 VAL B C 1
ATOM 5809 O O . VAL B 1 346 ? -12.188 -23.656 4.547 1 96.38 346 VAL B O 1
ATOM 5812 N N . ASP B 1 347 ? -11.336 -24.594 2.725 1 95.69 347 ASP B N 1
ATOM 5813 C CA . ASP B 1 347 ? -10.156 -25.094 3.424 1 95.69 347 ASP B CA 1
ATOM 5814 C C . ASP B 1 347 ? -9.102 -24 3.562 1 95.69 347 ASP B C 1
ATOM 5816 O O . ASP B 1 347 ? -8.984 -23.125 2.699 1 95.69 347 ASP B O 1
ATOM 5820 N N . TYR B 1 348 ? -8.445 -24.062 4.684 1 95.38 348 TYR B N 1
ATOM 5821 C CA . TYR B 1 348 ? -7.23 -23.281 4.855 1 95.38 348 TYR B CA 1
ATOM 5822 C C . TYR B 1 348 ? -5.996 -24.062 4.441 1 95.38 348 TYR B C 1
ATOM 5824 O O . TYR B 1 348 ? -5.68 -25.094 5.047 1 95.38 348 TYR B O 1
ATOM 5832 N N . LEU B 1 349 ? -5.312 -23.609 3.408 1 95.88 349 LEU B N 1
ATOM 5833 C CA . LEU B 1 349 ? -4.145 -24.312 2.893 1 95.88 349 LEU B CA 1
ATOM 5834 C C . LEU B 1 349 ? -2.93 -24.062 3.781 1 95.88 349 LEU B C 1
ATOM 5836 O O . LEU B 1 349 ? -1.982 -24.859 3.773 1 95.88 349 LEU B O 1
ATOM 5840 N N . GLY B 1 350 ? -2.963 -22.922 4.48 1 94.62 350 GLY B N 1
ATOM 5841 C CA . GLY B 1 350 ? -1.896 -22.625 5.422 1 94.62 350 GLY B CA 1
ATOM 5842 C C . GLY B 1 350 ? -1.62 -21.141 5.559 1 94.62 350 GLY B C 1
ATOM 5843 O O . GLY B 1 350 ? -2.264 -20.328 4.902 1 94.62 350 GLY B O 1
ATOM 5844 N N . ILE B 1 351 ? -0.667 -20.859 6.469 1 93.44 351 ILE B N 1
ATOM 5845 C CA . ILE B 1 351 ? -0.216 -19.5 6.73 1 93.44 351 ILE B CA 1
ATOM 5846 C C . ILE B 1 351 ? 1.19 -19.297 6.168 1 93.44 351 ILE B C 1
ATOM 5848 O O . ILE B 1 351 ? 2.064 -20.156 6.359 1 93.44 351 ILE B O 1
ATOM 5852 N N . VAL B 1 352 ? 1.361 -18.297 5.398 1 94.88 352 VAL B N 1
ATOM 5853 C CA . VAL B 1 352 ? 2.691 -17.906 4.934 1 94.88 352 VAL B CA 1
ATOM 5854 C C . VAL B 1 352 ? 3.166 -16.672 5.699 1 94.88 352 VAL B C 1
ATOM 5856 O O . VAL B 1 352 ? 2.566 -15.602 5.594 1 94.88 352 VAL B O 1
ATOM 5859 N N . VAL B 1 353 ? 4.219 -16.828 6.461 1 92.38 353 VAL B N 1
ATOM 5860 C CA . VAL B 1 353 ? 4.828 -15.688 7.141 1 92.38 353 VAL B CA 1
ATOM 5861 C C . VAL B 1 353 ? 5.852 -15.016 6.227 1 92.38 353 VAL B C 1
ATOM 5863 O O . VAL B 1 353 ? 6.934 -15.562 5.992 1 92.38 353 VAL B O 1
ATOM 5866 N N . ASN B 1 354 ? 5.465 -13.836 5.734 1 92.56 354 ASN B N 1
ATOM 5867 C CA . ASN B 1 354 ? 6.281 -13.133 4.754 1 92.56 354 ASN B CA 1
ATOM 5868 C C . ASN B 1 354 ? 7.027 -11.961 5.387 1 92.56 354 ASN B C 1
ATOM 5870 O O . ASN B 1 354 ? 6.715 -11.547 6.504 1 92.56 354 ASN B O 1
ATOM 5874 N N . LEU B 1 355 ? 8.094 -11.492 4.715 1 90.12 355 LEU B N 1
ATOM 5875 C CA . LEU B 1 355 ? 8.922 -10.359 5.121 1 90.12 355 LEU B CA 1
ATOM 5876 C C . LEU B 1 355 ? 9.516 -10.586 6.508 1 90.12 355 LEU B C 1
ATOM 5878 O O . LEU B 1 355 ? 9.562 -9.664 7.324 1 90.12 355 LEU B O 1
ATOM 5882 N N . TYR B 1 356 ? 9.82 -11.758 6.758 1 85.19 356 TYR B N 1
ATOM 5883 C CA . TYR B 1 356 ? 10.406 -12.094 8.047 1 85.19 356 TYR B CA 1
ATOM 5884 C C . TYR B 1 356 ? 11.859 -11.641 8.125 1 85.19 356 TYR B C 1
ATOM 5886 O O . TYR B 1 356 ? 12.641 -11.906 7.211 1 85.19 356 TYR B O 1
ATOM 5894 N N . ASP B 1 357 ? 12.102 -10.922 9.102 1 78.94 357 ASP B N 1
ATOM 5895 C CA . ASP B 1 357 ? 13.469 -10.484 9.383 1 78.94 357 ASP B CA 1
ATOM 5896 C C . ASP B 1 357 ? 13.852 -10.781 10.836 1 78.94 357 ASP B C 1
ATOM 5898 O O . ASP B 1 357 ? 13.445 -10.055 11.742 1 78.94 357 ASP B O 1
ATOM 5902 N N . SER B 1 358 ? 14.711 -11.695 11.047 1 73.75 358 SER B N 1
ATOM 5903 C CA . SER B 1 358 ? 15.094 -12.125 12.391 1 73.75 358 SER B CA 1
ATOM 5904 C C . SER B 1 358 ? 15.906 -11.055 13.102 1 73.75 358 SER B C 1
ATOM 5906 O O . SER B 1 358 ? 15.992 -11.047 14.328 1 73.75 358 SER B O 1
ATOM 5908 N N . ARG B 1 359 ? 16.438 -10.125 12.352 1 70 359 ARG B N 1
ATOM 5909 C CA . ARG B 1 359 ? 17.281 -9.086 12.93 1 70 359 ARG B CA 1
ATOM 5910 C C . ARG B 1 359 ? 16.469 -8.125 13.781 1 70 359 ARG B C 1
ATOM 5912 O O . ARG B 1 359 ? 17.016 -7.383 14.602 1 70 359 ARG B O 1
ATOM 5919 N N . ARG B 1 360 ? 15.18 -8.109 13.578 1 73.12 360 ARG B N 1
ATOM 5920 C CA . ARG B 1 360 ? 14.305 -7.211 14.32 1 73.12 360 ARG B CA 1
ATOM 5921 C C . ARG B 1 360 ? 14.148 -7.68 15.766 1 73.12 360 ARG B C 1
ATOM 5923 O O . ARG B 1 360 ? 13.516 -7 16.578 1 73.12 360 ARG B O 1
ATOM 5930 N N . GLY B 1 361 ? 14.75 -8.828 16.172 1 74.12 361 GLY B N 1
ATOM 5931 C CA . GLY B 1 361 ? 14.883 -9.242 17.562 1 74.12 361 GLY B CA 1
ATOM 5932 C C . GLY B 1 361 ? 13.648 -9.969 18.094 1 74.12 361 GLY B C 1
ATOM 5933 O O . GLY B 1 361 ? 13.023 -10.734 17.359 1 74.12 361 GLY B O 1
ATOM 5934 N N . TYR B 1 362 ? 13.367 -9.719 19.297 1 68.56 362 TYR B N 1
ATOM 5935 C CA . TYR B 1 362 ? 12.383 -10.453 20.078 1 68.56 362 TYR B CA 1
ATOM 5936 C C . TYR B 1 362 ? 10.984 -10.289 19.5 1 68.56 362 TYR B C 1
ATOM 5938 O O . TYR B 1 362 ? 10.211 -11.25 19.453 1 68.56 362 TYR B O 1
ATOM 5946 N N . ILE B 1 363 ? 10.703 -9.195 18.984 1 70.19 363 ILE B N 1
ATOM 5947 C CA . ILE B 1 363 ? 9.367 -8.938 18.469 1 70.19 363 ILE B CA 1
ATOM 5948 C C . ILE B 1 363 ? 9.086 -9.844 17.266 1 70.19 363 ILE B C 1
ATOM 5950 O O . ILE B 1 363 ? 8.023 -10.461 17.188 1 70.19 363 ILE B O 1
ATOM 5954 N N . ALA B 1 364 ? 10.039 -9.938 16.484 1 74.81 364 ALA B N 1
ATOM 5955 C CA . ALA B 1 364 ? 9.875 -10.781 15.305 1 74.81 364 ALA B CA 1
ATOM 5956 C C . ALA B 1 364 ? 9.812 -12.258 15.688 1 74.81 364 ALA B C 1
ATOM 5958 O O . ALA B 1 364 ? 8.961 -12.992 15.195 1 74.81 364 ALA B O 1
ATOM 5959 N N . THR B 1 365 ? 10.594 -12.641 16.594 1 76.69 365 THR B N 1
ATOM 5960 C CA . THR B 1 365 ? 10.672 -14.047 16.969 1 76.69 365 THR B CA 1
ATOM 5961 C C . THR B 1 365 ? 9.438 -14.469 17.766 1 76.69 365 THR B C 1
ATOM 5963 O O . THR B 1 365 ? 8.898 -15.562 17.562 1 76.69 365 THR B O 1
ATOM 5966 N N . SER B 1 366 ? 9.016 -13.578 18.594 1 79.62 366 SER B N 1
ATOM 5967 C CA . SER B 1 366 ? 7.812 -13.859 19.359 1 79.62 366 SER B CA 1
ATOM 5968 C C . SER B 1 366 ? 6.582 -13.93 18.469 1 79.62 366 SER B C 1
ATOM 5970 O O . SER B 1 366 ? 5.711 -14.781 18.656 1 79.62 366 SER B O 1
ATOM 5972 N N . SER B 1 367 ? 6.504 -13.047 17.547 1 81.31 367 SER B N 1
ATOM 5973 C CA . SER B 1 367 ? 5.383 -13.039 16.625 1 81.31 367 SER B CA 1
ATOM 5974 C C . SER B 1 367 ? 5.371 -14.305 15.766 1 81.31 367 SER B C 1
ATOM 5976 O O . SER B 1 367 ? 4.309 -14.883 15.523 1 81.31 367 SER B O 1
ATOM 5978 N N . LEU B 1 368 ? 6.547 -14.641 15.305 1 83.06 368 LEU B N 1
ATOM 5979 C CA . LEU B 1 368 ? 6.648 -15.875 14.531 1 83.06 368 LEU B CA 1
ATOM 5980 C C . LEU B 1 368 ? 6.148 -17.062 15.344 1 83.06 368 LEU B C 1
ATOM 5982 O O . LEU B 1 368 ? 5.41 -17.906 14.828 1 83.06 368 LEU B O 1
ATOM 5986 N N . GLN B 1 369 ? 6.531 -17.109 16.578 1 83 369 GLN B N 1
ATOM 5987 C CA . GLN B 1 369 ? 6.078 -18.188 17.453 1 83 369 GLN B CA 1
ATOM 5988 C C . GLN B 1 369 ? 4.559 -18.172 17.594 1 83 369 GLN B C 1
ATOM 5990 O O . GLN B 1 369 ? 3.93 -19.234 17.656 1 83 369 GLN B O 1
ATOM 5995 N N . GLY B 1 370 ? 4.02 -17 17.672 1 84.06 370 GLY B N 1
ATOM 5996 C CA . GLY B 1 370 ? 2.57 -16.891 17.719 1 84.06 370 GLY B CA 1
ATOM 5997 C C . GLY B 1 370 ? 1.884 -17.531 16.516 1 84.06 370 GLY B C 1
ATOM 5998 O O . GLY B 1 370 ? 0.854 -18.188 16.672 1 84.06 370 GLY B O 1
ATOM 5999 N N . TRP B 1 371 ? 2.404 -17.328 15.367 1 87.38 371 TRP B N 1
ATOM 6000 C CA . TRP B 1 371 ? 1.853 -17.922 14.156 1 87.38 371 TRP B CA 1
ATOM 6001 C C . TRP B 1 371 ? 2.021 -19.438 14.172 1 87.38 371 TRP B C 1
ATOM 6003 O O . TRP B 1 371 ? 1.106 -20.172 13.805 1 87.38 371 TRP B O 1
ATOM 6013 N N . VAL B 1 372 ? 3.164 -19.875 14.562 1 83.44 372 VAL B N 1
ATOM 6014 C CA . VAL B 1 372 ? 3.479 -21.297 14.594 1 83.44 372 VAL B CA 1
ATOM 6015 C C . VAL B 1 372 ? 2.555 -22.016 15.578 1 83.44 372 VAL B C 1
ATOM 6017 O O . VAL B 1 372 ? 2.16 -23.156 15.352 1 83.44 372 VAL B O 1
ATOM 6020 N N . ASP B 1 373 ? 2.211 -21.281 16.5 1 84.06 373 ASP B N 1
ATOM 6021 C CA . ASP B 1 373 ? 1.359 -21.859 17.547 1 84.06 373 ASP B CA 1
ATOM 6022 C C . ASP B 1 373 ? -0.055 -22.094 17.016 1 84.06 373 ASP B C 1
ATOM 6024 O O . ASP B 1 373 ? -0.822 -22.859 17.625 1 84.06 373 ASP B O 1
ATOM 6028 N N . ILE B 1 374 ? -0.214 -21.297 15.922 1 82.19 374 ILE B N 1
ATOM 6029 C CA . ILE B 1 374 ? -1.479 -21.609 15.258 1 82.19 374 ILE B CA 1
ATOM 6030 C C . ILE B 1 374 ? -1.383 -22.953 14.555 1 82.19 374 ILE B C 1
ATOM 6032 O O . ILE B 1 374 ? -0.485 -23.172 13.734 1 82.19 374 ILE B O 1
ATOM 6036 N N . LYS B 1 375 ? -1.897 -23.969 14.969 1 77.56 375 LYS B N 1
ATOM 6037 C CA . LYS B 1 375 ? -1.776 -25.344 14.5 1 77.56 375 LYS B CA 1
ATOM 6038 C C . LYS B 1 375 ? -2.719 -25.609 13.328 1 77.56 375 LYS B C 1
ATOM 6040 O O . LYS B 1 375 ? -2.389 -26.391 12.422 1 77.56 375 LYS B O 1
ATOM 6045 N N . ASP B 1 376 ? -3.715 -24.969 13.312 1 83.31 376 ASP B N 1
ATOM 6046 C CA . ASP B 1 376 ? -4.695 -25.141 12.242 1 83.31 376 ASP B CA 1
ATOM 6047 C C . ASP B 1 376 ? -5.383 -23.828 11.906 1 83.31 376 ASP B C 1
ATOM 6049 O O . ASP B 1 376 ? -6.273 -23.375 12.641 1 83.31 376 ASP B O 1
ATOM 6053 N N . PRO B 1 377 ? -5.02 -23.297 10.75 1 89.06 377 PRO B N 1
ATOM 6054 C CA . PRO B 1 377 ? -4.074 -23.781 9.742 1 89.06 377 PRO B CA 1
ATOM 6055 C C . PRO B 1 377 ? -2.619 -23.641 10.18 1 89.06 377 PRO B C 1
ATOM 6057 O O . PRO B 1 377 ? -2.297 -22.766 10.992 1 89.06 377 PRO B O 1
ATOM 6060 N N . ARG B 1 378 ? -1.781 -24.453 9.641 1 88.81 378 ARG B N 1
ATOM 6061 C CA . ARG B 1 378 ? -0.369 -24.438 10.008 1 88.81 378 ARG B CA 1
ATOM 6062 C C . ARG B 1 378 ? 0.409 -23.453 9.141 1 88.81 378 ARG B C 1
ATOM 6064 O O . ARG B 1 378 ? -0.051 -23.062 8.07 1 88.81 378 ARG B O 1
ATOM 6071 N N . VAL B 1 379 ? 1.583 -23.109 9.641 1 89.5 379 VAL B N 1
ATOM 6072 C CA . VAL B 1 379 ? 2.504 -22.297 8.852 1 89.5 379 VAL B CA 1
ATOM 6073 C C . VAL B 1 379 ? 3.16 -23.156 7.773 1 89.5 379 VAL B C 1
ATOM 6075 O O . VAL B 1 379 ? 3.754 -24.203 8.078 1 89.5 379 VAL B O 1
ATOM 6078 N N . VAL B 1 380 ? 3.068 -22.734 6.555 1 91.19 380 VAL B N 1
ATOM 6079 C CA . VAL B 1 380 ? 3.549 -23.578 5.469 1 91.19 380 VAL B CA 1
ATOM 6080 C C . VAL B 1 380 ? 4.688 -22.875 4.73 1 91.19 380 VAL B C 1
ATOM 6082 O O . VAL B 1 380 ? 5.34 -23.469 3.873 1 91.19 380 VAL B O 1
ATOM 6085 N N . GLY B 1 381 ? 4.898 -21.656 5.094 1 91.44 381 GLY B N 1
ATOM 6086 C CA . GLY B 1 381 ? 5.965 -20.906 4.434 1 91.44 381 GLY B CA 1
ATOM 6087 C C . GLY B 1 381 ? 6.531 -19.797 5.281 1 91.44 381 GLY B C 1
ATOM 6088 O O . GLY B 1 381 ? 5.789 -19.125 6.004 1 91.44 381 GLY B O 1
ATOM 6089 N N . LEU B 1 382 ? 7.816 -19.625 5.219 1 89.12 382 LEU B N 1
ATOM 6090 C CA . LEU B 1 382 ? 8.555 -18.531 5.824 1 89.12 382 LEU B CA 1
ATOM 6091 C C . LEU B 1 382 ? 9.469 -17.859 4.801 1 89.12 382 LEU B C 1
ATOM 6093 O O . LEU B 1 382 ? 10.477 -18.438 4.387 1 89.12 382 LEU B O 1
ATOM 6097 N N . ILE B 1 383 ? 9.039 -16.688 4.418 1 91.44 383 ILE B N 1
ATOM 6098 C CA . ILE B 1 383 ? 9.766 -15.984 3.367 1 91.44 383 ILE B CA 1
ATOM 6099 C C . ILE B 1 383 ? 10.414 -14.727 3.938 1 91.44 383 ILE B C 1
ATOM 6101 O O . ILE B 1 383 ? 9.734 -13.898 4.555 1 91.44 383 ILE B O 1
ATOM 6105 N N . GLY B 1 384 ? 11.648 -14.492 3.729 1 87.31 384 GLY B N 1
ATOM 6106 C CA . GLY B 1 384 ? 12.375 -13.352 4.254 1 87.31 384 GLY B CA 1
ATOM 6107 C C . GLY B 1 384 ? 12.219 -12.102 3.402 1 87.31 384 GLY B C 1
ATOM 6108 O O . GLY B 1 384 ? 11.68 -12.164 2.293 1 87.31 384 GLY B O 1
ATOM 6109 N N . ASP B 1 385 ? 12.609 -11.016 4.055 1 83.44 385 ASP B N 1
ATOM 6110 C CA . ASP B 1 385 ? 12.656 -9.727 3.365 1 83.44 385 ASP B CA 1
ATOM 6111 C C . ASP B 1 385 ? 14.031 -9.484 2.748 1 83.44 385 ASP B C 1
ATOM 6113 O O . ASP B 1 385 ? 14.984 -9.164 3.455 1 83.44 385 ASP B O 1
ATOM 6117 N N . ARG B 1 386 ? 14.047 -9.625 1.412 1 78.81 386 ARG B N 1
ATOM 6118 C CA . ARG B 1 386 ? 15.344 -9.484 0.765 1 78.81 386 ARG B CA 1
ATOM 6119 C C . ARG B 1 386 ? 15.273 -8.516 -0.407 1 78.81 386 ARG B C 1
ATOM 6121 O O . ARG B 1 386 ? 14.188 -8.18 -0.877 1 78.81 386 ARG B O 1
ATOM 6128 N N . LYS B 1 387 ? 16.406 -8.102 -0.866 1 86 387 LYS B N 1
ATOM 6129 C CA . LYS B 1 387 ? 16.516 -7.051 -1.875 1 86 387 LYS B CA 1
ATOM 6130 C C . LYS B 1 387 ? 16.078 -7.562 -3.248 1 86 387 LYS B C 1
ATOM 6132 O O . LYS B 1 387 ? 15.617 -6.789 -4.086 1 86 387 LYS B O 1
ATOM 6137 N N . GLU B 1 388 ? 16.266 -8.859 -3.504 1 90.31 388 GLU B N 1
ATOM 6138 C CA . GLU B 1 388 ? 16.047 -9.406 -4.84 1 90.31 388 GLU B CA 1
ATOM 6139 C C . GLU B 1 388 ? 14.594 -9.25 -5.266 1 90.31 388 GLU B C 1
ATOM 6141 O O . GLU B 1 388 ? 14.305 -8.984 -6.438 1 90.31 388 GLU B O 1
ATOM 6146 N N . GLN B 1 389 ? 13.695 -9.477 -4.352 1 90.56 389 GLN B N 1
ATOM 6147 C CA . GLN B 1 389 ? 12.281 -9.281 -4.668 1 90.56 389 GLN B CA 1
ATOM 6148 C C . GLN B 1 389 ? 12.008 -7.852 -5.109 1 90.56 389 GLN B C 1
ATOM 6150 O O . GLN B 1 389 ? 11.289 -7.621 -6.086 1 90.56 389 GLN B O 1
ATOM 6155 N N . LYS B 1 390 ? 12.516 -6.922 -4.359 1 86.94 390 LYS B N 1
ATOM 6156 C CA . LYS B 1 390 ? 12.336 -5.512 -4.688 1 86.94 390 LYS B CA 1
ATOM 6157 C C . LYS B 1 390 ? 12.945 -5.18 -6.047 1 86.94 390 LYS B C 1
ATOM 6159 O O . LYS B 1 390 ? 12.352 -4.43 -6.828 1 86.94 390 LYS B O 1
ATOM 6164 N N . GLU B 1 391 ? 14.07 -5.734 -6.316 1 90.5 391 GLU B N 1
ATOM 6165 C CA . GLU B 1 391 ? 14.734 -5.531 -7.598 1 90.5 391 GLU B CA 1
ATOM 6166 C C . GLU B 1 391 ? 13.922 -6.125 -8.742 1 90.5 391 GLU B C 1
ATOM 6168 O O . GLU B 1 391 ? 13.758 -5.496 -9.789 1 90.5 391 GLU B O 1
ATOM 6173 N N . ALA B 1 392 ? 13.43 -7.32 -8.539 1 92.38 392 ALA B N 1
ATOM 6174 C CA . ALA B 1 392 ? 12.609 -7.977 -9.555 1 92.38 392 ALA B CA 1
ATOM 6175 C C . ALA B 1 392 ? 11.375 -7.148 -9.883 1 92.38 392 ALA B C 1
ATOM 6177 O O . ALA B 1 392 ? 11 -7.012 -11.047 1 92.38 392 ALA B O 1
ATOM 6178 N N . VAL B 1 393 ? 10.773 -6.605 -8.891 1 89.12 393 VAL B N 1
ATOM 6179 C CA . VAL B 1 393 ? 9.586 -5.77 -9.062 1 89.12 393 VAL B CA 1
ATOM 6180 C C . VAL B 1 393 ? 9.945 -4.52 -9.859 1 89.12 393 VAL B C 1
ATOM 6182 O O . VAL B 1 393 ? 9.219 -4.137 -10.781 1 89.12 393 VAL B O 1
ATOM 6185 N N . ARG B 1 394 ? 11.031 -3.945 -9.5 1 84.06 394 ARG B N 1
ATOM 6186 C CA . ARG B 1 394 ? 11.492 -2.75 -10.203 1 84.06 394 ARG B CA 1
ATOM 6187 C C . ARG B 1 394 ? 11.758 -3.045 -11.68 1 84.06 394 ARG B C 1
ATOM 6189 O O . ARG B 1 394 ? 11.438 -2.227 -12.539 1 84.06 394 ARG B O 1
ATOM 6196 N N . MET B 1 395 ? 12.289 -4.18 -11.906 1 89.69 395 MET B N 1
ATOM 6197 C CA . MET B 1 395 ? 12.641 -4.566 -13.266 1 89.69 395 MET B CA 1
ATOM 6198 C C . MET B 1 395 ? 11.43 -5.137 -14 1 89.69 395 MET B C 1
ATOM 6200 O O . MET B 1 395 ? 11.5 -5.422 -15.195 1 89.69 395 MET B O 1
ATOM 6204 N N . LYS B 1 396 ? 10.312 -5.336 -13.258 1 91.62 396 LYS B N 1
ATOM 6205 C CA . LYS B 1 396 ? 9.07 -5.891 -13.805 1 91.62 396 LYS B CA 1
ATOM 6206 C C . LYS B 1 396 ? 9.312 -7.277 -14.398 1 91.62 396 LYS B C 1
ATOM 6208 O O . LYS B 1 396 ? 8.898 -7.547 -15.531 1 91.62 396 LYS B O 1
ATOM 6213 N N . GLN B 1 397 ? 10.07 -8.094 -13.609 1 93.12 397 GLN B N 1
ATOM 6214 C CA . GLN B 1 397 ? 10.375 -9.469 -14 1 93.12 397 GLN B CA 1
ATOM 6215 C C . GLN B 1 397 ? 9.992 -10.453 -12.906 1 93.12 397 GLN B C 1
ATOM 6217 O O . GLN B 1 397 ? 10.023 -10.109 -11.719 1 93.12 397 GLN B O 1
ATOM 6222 N N . PRO B 1 398 ? 9.609 -11.68 -13.336 1 94.38 398 PRO B N 1
ATOM 6223 C CA . PRO B 1 398 ? 9.367 -12.695 -12.312 1 94.38 398 PRO B CA 1
ATOM 6224 C C . PRO B 1 398 ? 10.586 -12.953 -11.438 1 94.38 398 PRO B C 1
ATOM 6226 O O . PRO B 1 398 ? 11.719 -13 -11.938 1 94.38 398 PRO B O 1
ATOM 6229 N N . LEU B 1 399 ? 10.359 -13.141 -10.172 1 94.75 399 LEU B N 1
ATOM 6230 C CA . LEU B 1 399 ? 11.438 -13.336 -9.211 1 94.75 399 LEU B CA 1
ATOM 6231 C C . LEU B 1 399 ? 12.281 -14.555 -9.57 1 94.75 399 LEU B C 1
ATOM 6233 O O . LEU B 1 399 ? 13.508 -14.484 -9.562 1 94.75 399 LEU B O 1
ATOM 6237 N N . LEU B 1 400 ? 11.617 -15.703 -9.875 1 95.44 400 LEU B N 1
ATOM 6238 C CA . LEU B 1 400 ? 12.336 -16.953 -10.078 1 95.44 400 LEU B CA 1
ATOM 6239 C C . LEU B 1 400 ? 13.102 -16.938 -11.398 1 95.44 400 LEU B C 1
ATOM 6241 O O . LEU B 1 400 ? 13.961 -17.797 -11.633 1 95.44 400 LEU B O 1
ATOM 6245 N N . SER B 1 401 ? 12.797 -16.062 -12.289 1 93.12 401 SER B N 1
ATOM 6246 C CA . SER B 1 401 ? 13.586 -15.844 -13.5 1 93.12 401 SER B CA 1
ATOM 6247 C C . SER B 1 401 ? 14.727 -14.859 -13.242 1 93.12 401 SER B C 1
ATOM 6249 O O . SER B 1 401 ? 15.859 -15.094 -13.664 1 93.12 401 SER B O 1
ATOM 6251 N N . TYR B 1 402 ? 14.445 -13.836 -12.516 1 93.25 402 TYR B N 1
ATOM 6252 C CA . TYR B 1 402 ? 15.398 -12.773 -12.242 1 93.25 402 TYR B CA 1
ATOM 6253 C C . TYR B 1 402 ? 16.5 -13.25 -11.289 1 93.25 402 TYR B C 1
ATOM 6255 O O . TYR B 1 402 ? 17.672 -12.977 -11.5 1 93.25 402 TYR B O 1
ATOM 6263 N N . ALA B 1 403 ? 16.109 -13.906 -10.273 1 94.31 403 ALA B N 1
ATOM 6264 C CA . ALA B 1 403 ? 17.031 -14.383 -9.242 1 94.31 403 ALA B CA 1
ATOM 6265 C C . ALA B 1 403 ? 16.672 -15.805 -8.812 1 94.31 403 ALA B C 1
ATOM 6267 O O . ALA B 1 403 ? 16.266 -16.031 -7.664 1 94.31 403 ALA B O 1
ATOM 6268 N N . PRO B 1 404 ? 16.953 -16.75 -9.609 1 93.19 404 PRO B N 1
ATOM 6269 C CA . PRO B 1 404 ? 16.516 -18.125 -9.375 1 93.19 404 PRO B CA 1
ATOM 6270 C C . PRO B 1 404 ? 17.188 -18.766 -8.164 1 93.19 404 PRO B C 1
ATOM 6272 O O . PRO B 1 404 ? 16.656 -19.719 -7.586 1 93.19 404 PRO B O 1
ATOM 6275 N N . LYS B 1 405 ? 18.328 -18.281 -7.734 1 91.56 405 LYS B N 1
ATOM 6276 C CA . LYS B 1 405 ? 19.047 -18.906 -6.641 1 91.56 405 LYS B CA 1
ATOM 6277 C C . LYS B 1 405 ? 18.922 -18.109 -5.352 1 91.56 405 LYS B C 1
ATOM 6279 O O . LYS B 1 405 ? 19.531 -18.438 -4.34 1 91.56 405 LYS B O 1
ATOM 6284 N N . SER B 1 406 ? 18.094 -17.062 -5.426 1 92.56 406 SER B N 1
ATOM 6285 C CA . SER B 1 406 ? 17.906 -16.25 -4.234 1 92.56 406 SER B CA 1
ATOM 6286 C C . SER B 1 406 ? 17.188 -17.031 -3.131 1 92.56 406 SER B C 1
ATOM 6288 O O . SER B 1 406 ? 16.5 -18 -3.404 1 92.56 406 SER B O 1
ATOM 6290 N N . GLN B 1 407 ? 17.375 -16.531 -1.935 1 88.19 407 GLN B N 1
ATOM 6291 C CA . GLN B 1 407 ? 16.734 -17.172 -0.789 1 88.19 407 GLN B CA 1
ATOM 6292 C C . GLN B 1 407 ? 15.211 -17.125 -0.926 1 88.19 407 GLN B C 1
ATOM 6294 O O . GLN B 1 407 ? 14.523 -18.078 -0.524 1 88.19 407 GLN B O 1
ATOM 6299 N N . GLN B 1 408 ? 14.695 -16.109 -1.478 1 92.81 408 GLN B N 1
ATOM 6300 C CA . GLN B 1 408 ? 13.25 -16 -1.659 1 92.81 408 GLN B CA 1
ATOM 6301 C C . GLN B 1 408 ? 12.75 -16.984 -2.705 1 92.81 408 GLN B C 1
ATOM 6303 O O . GLN B 1 408 ? 11.688 -17.594 -2.527 1 92.81 408 GLN B O 1
ATOM 6308 N N . ALA B 1 409 ? 13.547 -17.141 -3.748 1 94.19 409 ALA B N 1
ATOM 6309 C CA . ALA B 1 409 ? 13.18 -18.125 -4.77 1 94.19 409 ALA B CA 1
ATOM 6310 C C . ALA B 1 409 ? 13.148 -19.531 -4.191 1 94.19 409 ALA B C 1
ATOM 6312 O O . ALA B 1 409 ? 12.211 -20.297 -4.445 1 94.19 409 ALA B O 1
ATOM 6313 N N . ILE B 1 410 ? 14.125 -19.812 -3.424 1 91.69 410 ILE B N 1
ATOM 6314 C CA . ILE B 1 410 ? 14.219 -21.109 -2.77 1 91.69 410 ILE B CA 1
ATOM 6315 C C . ILE B 1 410 ? 13.031 -21.297 -1.833 1 91.69 410 ILE B C 1
ATOM 6317 O O . ILE B 1 410 ? 12.422 -22.375 -1.81 1 91.69 410 ILE B O 1
ATOM 6321 N N . GLY B 1 411 ? 12.688 -20.297 -1.144 1 90.94 411 GLY B N 1
ATOM 6322 C CA . GLY B 1 411 ? 11.539 -20.328 -0.246 1 90.94 411 GLY B CA 1
ATOM 6323 C C . GLY B 1 411 ? 10.219 -20.531 -0.968 1 90.94 411 GLY B C 1
ATOM 6324 O O . GLY B 1 411 ? 9.352 -21.266 -0.49 1 90.94 411 GLY B O 1
ATOM 6325 N N . MET B 1 412 ? 10.062 -19.922 -2.076 1 95.06 412 MET B N 1
ATOM 6326 C CA . MET B 1 412 ? 8.844 -20.062 -2.867 1 95.06 412 MET B CA 1
ATOM 6327 C C . MET B 1 412 ? 8.688 -21.484 -3.379 1 95.06 412 MET B C 1
ATOM 6329 O O . MET B 1 412 ? 7.578 -22.031 -3.4 1 95.06 412 MET B O 1
ATOM 6333 N N . ARG B 1 413 ? 9.82 -22.078 -3.805 1 93.62 413 ARG B N 1
ATOM 6334 C CA . ARG B 1 413 ? 9.797 -23.469 -4.27 1 93.62 413 ARG B CA 1
ATOM 6335 C C . ARG B 1 413 ? 9.398 -24.406 -3.141 1 93.62 413 ARG B C 1
ATOM 6337 O O . ARG B 1 413 ? 8.633 -25.359 -3.355 1 93.62 413 ARG B O 1
ATOM 6344 N N . ALA B 1 414 ? 9.938 -24.125 -1.999 1 90.25 414 ALA B N 1
ATOM 6345 C CA . ALA B 1 414 ? 9.578 -24.922 -0.831 1 90.25 414 ALA B CA 1
ATOM 6346 C C . ALA B 1 414 ? 8.094 -24.781 -0.51 1 90.25 414 ALA B C 1
ATOM 6348 O O . ALA B 1 414 ? 7.418 -25.781 -0.209 1 90.25 414 ALA B O 1
ATOM 6349 N N . LEU B 1 415 ? 7.586 -23.594 -0.553 1 93.31 415 LEU B N 1
ATOM 6350 C CA . LEU B 1 415 ? 6.172 -23.328 -0.317 1 93.31 415 LEU B CA 1
ATOM 6351 C C . LEU B 1 415 ? 5.301 -24.094 -1.309 1 93.31 415 LEU B C 1
ATOM 6353 O O . LEU B 1 415 ? 4.293 -24.688 -0.923 1 93.31 415 LEU B O 1
ATOM 6357 N N . ALA B 1 416 ? 5.664 -24.047 -2.576 1 94.62 416 ALA B N 1
ATOM 6358 C CA . ALA B 1 416 ? 4.91 -24.734 -3.625 1 94.62 416 ALA B CA 1
ATOM 6359 C C . ALA B 1 416 ? 4.797 -26.219 -3.336 1 94.62 416 ALA B C 1
ATOM 6361 O O . ALA B 1 416 ? 3.742 -26.828 -3.545 1 94.62 416 ALA B O 1
ATOM 6362 N N . ARG B 1 417 ? 5.855 -26.797 -2.832 1 88.69 417 ARG B N 1
ATOM 6363 C CA . ARG B 1 417 ? 5.879 -28.234 -2.555 1 88.69 417 ARG B CA 1
ATOM 6364 C C . ARG B 1 417 ? 5.129 -28.562 -1.269 1 88.69 417 ARG B C 1
ATOM 6366 O O . ARG B 1 417 ? 4.543 -29.641 -1.139 1 88.69 417 ARG B O 1
ATOM 6373 N N . GLU B 1 418 ? 5.141 -27.562 -0.381 1 86.81 418 GLU B N 1
ATOM 6374 C CA . GLU B 1 418 ? 4.453 -27.766 0.892 1 86.81 418 GLU B CA 1
ATOM 6375 C C . GLU B 1 418 ? 2.938 -27.766 0.706 1 86.81 418 GLU B C 1
ATOM 6377 O O . GLU B 1 418 ? 2.227 -28.5 1.404 1 86.81 418 GLU B O 1
ATOM 6382 N N . ILE B 1 419 ? 2.479 -26.984 -0.193 1 87.62 419 ILE B N 1
ATOM 6383 C CA . ILE B 1 419 ? 1.028 -26.906 -0.328 1 87.62 419 ILE B CA 1
ATOM 6384 C C . ILE B 1 419 ? 0.558 -27.812 -1.458 1 87.62 419 ILE B C 1
ATOM 6386 O O . ILE B 1 419 ? -0.644 -27.938 -1.707 1 87.62 419 ILE B O 1
ATOM 6390 N N . ALA B 1 420 ? 1.455 -28.406 -2.303 1 75.31 420 ALA B N 1
ATOM 6391 C CA . ALA B 1 420 ? 1.102 -29.312 -3.393 1 75.31 420 ALA B CA 1
ATOM 6392 C C . ALA B 1 420 ? 0.634 -30.656 -2.855 1 75.31 420 ALA B C 1
ATOM 6394 O O . ALA B 1 420 ? 1.091 -31.094 -1.801 1 75.31 420 ALA B O 1
#

Radius of gyration: 35.74 Å; Cα contacts (8 Å, |Δi|>4): 1596; chains: 2; bounding box: 67×122×63 Å

Foldseek 3Di:
DPPPPPPPQWDKDKDWADPVLVLQLVLLCQLVVHDSQVLLQQLLVVCLVDPDHDDWDDRPPTDMDMHIYHPPSVVSSVVSCVVRVHDPHRSSSNSSVSSCVVRDRDDQDFDPFAAEEEQDFLDPPLCSLVLLLLLLLQQLFAQSFWAWAQACCVVVVLLVVLDDPDPDDDPDPSRDTDIHGGNNWQEEEEELALVQLNCQLQPHDADDPPAAALLCQLLPRGPDQLVVQKAFSDDPRRPRRYIYNTHHNCSVCSLVSLVPPPVSLQSNVRNCVVVGVVTRYYYYRHYSDLGSSLSNSQSNQFDDPPDDALRGAYEYRAELADVRVVRVVVSVVSSVVSCVVVVTGGAYLAYAHEQQDCVVDPSSSVSSNVQCVPVVRHHLFYAHDDVLSVVSSVVSHRSCRSPVRDPRSNRSSNSSVSSD/DPPPPPPPQWDKDKDWADPVLVLQLVLLCQLVVHDSQVLLQQLLVVCLVDPDHDDWDDRPPTDMDMHIYHPPSVVSSVVSCVVNVHDPHRSSSNSSVSSCVVRDRDDQDFDPFAAEEEQDFLDPPLCSLVLLLLLLLQQLFAQSFWAWAQACCLVVVLLVVLDDPDDDDPPPPSRDTDIHGGSNWQEEEEELALVQLNCQLQPHDADDPPAAALLCQLLPRGPDQLVVQKAFSDDPRRPRRYIYNTHHNCSVCSLVSLVPPPVSLQSSVRNCVVVGVVTRYYYYRHYSDLGSSLSNSQSNQFDDPPDDALRGAYEYRAELADVRVVRVVVSVVSSVVSCVVVVTGGAYLAYAHEQQDCVVDPSSSVSSNVQCVCVVRHHQFYAHDDVQSVVSSVVSHRSCRSPVRDPRSNRSSNSSVSSD

Sequence (840 aa):
MSSPATSNDREKVVSKLPGWLRQNLKIRAAQHGIEIQTAVEQGISDWCGLASATATVDTAGADSFSTFLPPGQWEAFRQVVADRRVSLIQGLAQSIQLWLDTNPAPDVERPEVTRRIIVCNQKGGVGKTAITAGLGEALAEEPNALHAVQIAKALAKALRASDTSSEDEQASDPLEIESLPGLGLRVLLVDFDPQCHLTNQLGASPLPMNGDSLTNHMAGDPKGDLRDLVVSIDDEHFNGRLHLLPACNDAFLLDVRLSAVRAREAALERALEPLEADYDVILVDCPPSLGLSMDAASYYGRRRDGERPGQSGALIVVQAEDSSADAYDLLTSQIDDLRDDLKIEVDYLGIVVNLYDSRRGYIATSSLQGWVDIKDPRVVGLIGDRKEQKEAVRMKQPLLSYAPKSQQAIGMRALAREIAMSSPATSNDREKVVSKLPGWLRQNLKIRAAQHGIEIQTAVEQGISDWCGLASATATVDTAGADSFSTFLPPGQWEAFRQVVADRRVSLIQGLAQSIQLWLDTNPAPDVERPEVTRRIIVCNQKGGVGKTAITAGLGEALAEEPNALHAVQIAKALAKALRASDTSSEDEQASDPLEIESLPGLGLRVLLVDFDPQCHLTNQLGASPLPMNGDSLTNHMAGDPKGDLRDLVVSIDDEHFNGRLHLLPACNDAFLLDVRLSAVRAREAALERALEPLEADYDVILVDCPPSLGLSMDAASYYGRRRDGERPGQSGALIVVQAEDSSADAYDLLTSQIDDLRDDLKIEVDYLGIVVNLYDSRRGYIATSSLQGWVDIKDPRVVGLIGDRKEQKEAVRMKQPLLSYAPKSQQAIGMRALAREIA

Nearest PDB structures (foldseek):
  2bek-assembly2_D  TM=9.042E-01  e=3.725E-16  Thermus thermophilus HB27
  2bej-assembly1_A  TM=9.038E-01  e=4.148E-16  Thermus thermophilus HB27
  5if9-assembly2_B  TM=8.372E-01  e=3.061E-14  Mycolicibacterium smegmatis MC2 155
  5ihp-assembly2_B  TM=8.186E-01  e=2.749E-14  Mycolicibacterium smegmatis MC2 155
  4pfs-assembly1_A  TM=8.344E-01  e=8.501E-14  Mycolicibacterium smegmatis MC2 155